Protein AF-0000000080311463 (afdb_homodimer)

Sequence (824 aa):
MAVDAPGRIIAGKYELVSPAGEGGMAVVWKALARGAGSFQRPVAIKRIQHAKHADPSFVRMFEEEARVGSELHHPNVVQILDFGMDEEGGYYLVMEWIEGLDMFQWVRSFPKGLRETPWPLVAAIGIEVCRALAAAHERVDARGQIVPVYHRDVSPSNVLLGVSGVVKLTDFGLARAMDRASMTRPNVIKGKLAYCAPELISGAKPSSQSDLFALGVVLWEALAQKRLFTGKNDLEVLLAVRKGDVPKLSELRPDVPYSLALAVHTALETHPDARFENAKSMARALAAVLRAEAEHADAEPLGASVRAARVRLGKDAPEGAPQPVLEVPTPKLGAPALTPVSEPSAQEISLTELEAVETPAVLPAESASMSVEKAPNKTVPGSPAVLSPAPRGLWQSDDRSVAEPLPLVKKKMAVDAPGRIIAGKYELVSPAGEGGMAVVWKALARGAGSFQRPVAIKRIQHAKHADPSFVRMFEEEARVGSELHHPNVVQILDFGMDEEGGYYLVMEWIEGLDMFQWVRSFPKGLRETPWPLVAAIGIEVCRALAAAHERVDARGQIVPVYHRDVSPSNVLLGVSGVVKLTDFGLARAMDRASMTRPNVIKGKLAYCAPELISGAKPSSQSDLFALGVVLWEALAQKRLFTGKNDLEVLLAVRKGDVPKLSELRPDVPYSLALAVHTALETHPDARFENAKSMARALAAVLRAEAEHADAEPLGASVRAARVRLGKDAPEGAPQPVLEVPTPKLGAPALTPVSEPSAQEISLTELEAVETPAVLPAESASMSVEKAPNKTVPGSPAVLSPAPRGLWQSDDRSVAEPLPLVKKK

Nearest PDB structures (foldseek):
  5u94-assembly1_A  TM=9.052E-01  e=4.313E-18  Mycobacterium tuberculosis H37Rv
  6b2p-assembly1_A-2  TM=9.308E-01  e=2.270E-17  Mycobacterium tuberculosis
  6i2p-assembly1_A  TM=8.386E-01  e=5.633E-19  Mycobacterium tuberculosis H37Rv
  1o6y-assembly1_A  TM=9.142E-01  e=1.646E-17  Mycobacterium tuberculosis H37Rv
  4ian-assembly1_B  TM=7.218E-01  e=1.488E-11  Homo sapiens

Structure (mmCIF, N/CA/C/O backbone):
data_AF-0000000080311463-model_v1
#
loop_
_entity.id
_entity.type
_entity.pdbx_description
1 polymer 'Serine/threonine protein kinase'
#
loop_
_atom_site.group_PDB
_atom_site.id
_atom_site.type_symbol
_atom_site.label_atom_id
_atom_site.label_alt_id
_atom_site.label_comp_id
_atom_site.label_asym_id
_atom_site.label_entity_id
_atom_site.label_seq_id
_atom_site.pdbx_PDB_ins_code
_atom_site.Cartn_x
_atom_site.Cartn_y
_atom_site.Cartn_z
_atom_site.occupancy
_atom_site.B_iso_or_equiv
_atom_site.auth_seq_id
_atom_site.auth_comp_id
_atom_site.auth_asym_id
_atom_site.auth_atom_id
_atom_site.pdbx_PDB_model_num
ATOM 1 N N . MET A 1 1 ? -29.875 -21.547 -9.336 1 44.72 1 MET A N 1
ATOM 2 C CA . MET A 1 1 ? -28.906 -20.703 -8.641 1 44.72 1 MET A CA 1
ATOM 3 C C . MET A 1 1 ? -28.438 -19.562 -9.539 1 44.72 1 MET A C 1
ATOM 5 O O . MET A 1 1 ? -28.25 -19.75 -10.742 1 44.72 1 MET A O 1
ATOM 9 N N . ALA A 1 2 ? -28.734 -18.375 -9.188 1 55.97 2 ALA A N 1
ATOM 10 C CA . ALA A 1 2 ? -28.547 -17.25 -10.102 1 55.97 2 ALA A CA 1
ATOM 11 C C . ALA A 1 2 ? -27.094 -17.172 -10.57 1 55.97 2 ALA A C 1
ATOM 13 O O . ALA A 1 2 ? -26.156 -17.312 -9.773 1 55.97 2 ALA A O 1
ATOM 14 N N . VAL A 1 3 ? -26.844 -17.297 -11.852 1 70.31 3 VAL A N 1
ATOM 15 C CA . VAL A 1 3 ? -25.547 -17.172 -12.531 1 70.31 3 VAL A CA 1
ATOM 16 C C . VAL A 1 3 ? -24.969 -15.789 -12.281 1 70.31 3 VAL A C 1
ATOM 18 O O . VAL A 1 3 ? -25.703 -14.789 -12.312 1 70.31 3 VAL A O 1
ATOM 21 N N . ASP A 1 4 ? -23.781 -15.742 -11.648 1 83.12 4 ASP A N 1
ATOM 22 C CA . ASP A 1 4 ? -23.109 -14.461 -11.445 1 83.12 4 ASP A CA 1
ATOM 23 C C . ASP A 1 4 ? -23.078 -13.656 -12.75 1 83.12 4 ASP A C 1
ATOM 25 O O . ASP A 1 4 ? -22.703 -14.188 -13.797 1 83.12 4 ASP A O 1
ATOM 29 N N . ALA A 1 5 ? -23.734 -12.531 -12.742 1 87.62 5 ALA A N 1
ATOM 30 C CA . ALA A 1 5 ? -23.812 -11.617 -13.883 1 87.62 5 ALA A CA 1
ATOM 31 C C . ALA A 1 5 ? -23.594 -10.172 -13.438 1 87.62 5 ALA A C 1
ATOM 33 O O . ALA A 1 5 ? -23.766 -9.844 -12.258 1 87.62 5 ALA A O 1
ATOM 34 N N . PRO A 1 6 ? -23.141 -9.391 -14.352 1 91.44 6 PRO A N 1
ATOM 35 C CA . PRO A 1 6 ? -23.016 -7.977 -14.008 1 91.44 6 PRO A CA 1
ATOM 36 C C . PRO A 1 6 ? -24.297 -7.387 -13.422 1 91.44 6 PRO A C 1
ATOM 38 O O . PRO A 1 6 ? -25.391 -7.699 -13.898 1 91.44 6 PRO A O 1
ATOM 41 N N . GLY A 1 7 ? -24.172 -6.602 -12.344 1 92.31 7 GLY A N 1
ATOM 42 C CA . GLY A 1 7 ? -25.312 -5.965 -11.711 1 92.31 7 GLY A CA 1
ATOM 43 C C . GLY A 1 7 ? -25.844 -6.746 -10.523 1 92.31 7 GLY A C 1
ATOM 44 O O . GLY A 1 7 ? -26.578 -6.199 -9.695 1 92.31 7 GLY A O 1
ATOM 45 N N . ARG A 1 8 ? -25.453 -7.977 -10.469 1 92.44 8 ARG A N 1
ATOM 46 C CA . ARG A 1 8 ? -25.906 -8.789 -9.336 1 92.44 8 ARG A CA 1
ATOM 47 C C . ARG A 1 8 ? -25.328 -8.266 -8.031 1 92.44 8 ARG A C 1
ATOM 49 O O . ARG A 1 8 ? -24.156 -7.906 -7.957 1 92.44 8 ARG A O 1
ATOM 56 N N . ILE A 1 9 ? -26.188 -8.227 -7.012 1 92.75 9 ILE A N 1
ATOM 57 C CA . ILE A 1 9 ? -25.766 -7.77 -5.695 1 92.75 9 ILE A CA 1
ATOM 58 C C . ILE A 1 9 ? -25.5 -8.977 -4.797 1 92.75 9 ILE A C 1
ATOM 60 O O . ILE A 1 9 ? -26.375 -9.828 -4.621 1 92.75 9 ILE A O 1
ATOM 64 N N . ILE A 1 10 ? -24.312 -9.055 -4.293 1 91.19 10 ILE A N 1
ATOM 65 C CA . ILE A 1 10 ? -23.891 -10.117 -3.387 1 91.19 10 ILE A CA 1
ATOM 66 C C . ILE A 1 10 ? -23.969 -9.625 -1.943 1 91.19 10 ILE A C 1
ATOM 68 O O . ILE A 1 10 ? -23.469 -8.547 -1.625 1 91.19 10 ILE A O 1
ATOM 72 N N . ALA A 1 11 ? -24.625 -10.375 -1.062 1 88.19 11 ALA A N 1
ATOM 73 C CA . ALA A 1 11 ? -24.719 -10.102 0.37 1 88.19 11 ALA A CA 1
ATOM 74 C C . ALA A 1 11 ? -25.266 -8.695 0.625 1 88.19 11 ALA A C 1
ATOM 76 O O . ALA A 1 11 ? -24.828 -8.023 1.566 1 88.19 11 ALA A O 1
ATOM 77 N N . GLY A 1 12 ? -26.016 -8.141 -0.274 1 88.25 12 GLY A N 1
ATOM 78 C CA . GLY A 1 12 ? -26.656 -6.852 -0.11 1 88.25 12 GLY A CA 1
ATOM 79 C C . GLY A 1 12 ? -25.688 -5.688 -0.164 1 88.25 12 GLY A C 1
ATOM 80 O O . GLY A 1 12 ? -26.062 -4.547 0.112 1 88.25 12 GLY A O 1
ATOM 81 N N . LYS A 1 13 ? -24.484 -5.918 -0.526 1 90.06 13 LYS A N 1
ATOM 82 C CA . LYS A 1 13 ? -23.484 -4.867 -0.366 1 90.06 13 LYS A CA 1
ATOM 83 C C . LYS A 1 13 ? -22.578 -4.777 -1.592 1 90.06 13 LYS A C 1
ATOM 85 O O . LYS A 1 13 ? -22.125 -3.693 -1.96 1 90.06 13 LYS A O 1
ATOM 90 N N . TYR A 1 14 ? -22.328 -5.863 -2.25 1 94.19 14 TYR A N 1
ATOM 91 C CA . TYR A 1 14 ? -21.328 -5.891 -3.318 1 94.19 14 TYR A CA 1
ATOM 92 C C . TYR A 1 14 ? -22 -6.082 -4.676 1 94.19 14 TYR A C 1
ATOM 94 O O . TYR A 1 14 ? -22.672 -7.09 -4.91 1 94.19 14 TYR A O 1
ATOM 102 N N . GLU A 1 15 ? -21.781 -5.191 -5.574 1 95.44 15 GLU A N 1
ATOM 103 C CA . GLU A 1 15 ? -22.344 -5.277 -6.922 1 95.44 15 GLU A CA 1
ATOM 104 C C . GLU A 1 15 ? -21.312 -5.781 -7.922 1 95.44 15 GLU A C 1
ATOM 106 O O . GLU A 1 15 ? -20.266 -5.145 -8.125 1 95.44 15 GLU A O 1
ATOM 111 N N . LEU A 1 16 ? -21.578 -6.934 -8.547 1 94.19 16 LEU A N 1
ATOM 112 C CA . LEU A 1 16 ? -20.672 -7.465 -9.562 1 94.19 16 LEU A CA 1
ATOM 113 C C . LEU A 1 16 ? -20.656 -6.578 -10.805 1 94.19 16 LEU A C 1
ATOM 115 O O . LEU A 1 16 ? -21.719 -6.145 -11.266 1 94.19 16 LEU A O 1
ATOM 119 N N . VAL A 1 17 ? -19.469 -6.254 -11.305 1 94.44 17 VAL A N 1
ATOM 120 C CA . VAL A 1 17 ? -19.359 -5.371 -12.461 1 94.44 17 VAL A CA 1
ATOM 121 C C . VAL A 1 17 ? -18.906 -6.176 -13.68 1 94.44 17 VAL A C 1
ATOM 123 O O . VAL A 1 17 ? -19.594 -6.219 -14.695 1 94.44 17 VAL A O 1
ATOM 126 N N . SER A 1 18 ? -17.734 -6.84 -13.602 1 92.5 18 SER A N 1
ATOM 127 C CA . SER A 1 18 ? -17.188 -7.617 -14.711 1 92.5 18 SER A CA 1
ATOM 128 C C . SER A 1 18 ? -16.25 -8.711 -14.219 1 92.5 18 SER A C 1
ATOM 130 O O . SER A 1 18 ? -15.617 -8.562 -13.172 1 92.5 18 SER A O 1
ATOM 132 N N . PRO A 1 19 ? -16.203 -9.789 -14.992 1 89.19 19 PRO A N 1
ATOM 133 C CA . PRO A 1 19 ? -15.195 -10.797 -14.648 1 89.19 19 PRO A CA 1
ATOM 134 C C . PRO A 1 19 ? -13.766 -10.297 -14.836 1 89.19 19 PRO A C 1
ATOM 136 O O . PRO A 1 19 ? -13.484 -9.562 -15.789 1 89.19 19 PRO A O 1
ATOM 139 N N . ALA A 1 20 ? -12.938 -10.523 -13.938 1 86.38 20 ALA A N 1
ATOM 140 C CA . ALA A 1 20 ? -11.562 -10.039 -13.984 1 86.38 20 ALA A CA 1
ATOM 141 C C . ALA A 1 20 ? -10.578 -11.195 -14.156 1 86.38 20 ALA A C 1
ATOM 143 O O . ALA A 1 20 ? -9.43 -10.984 -14.547 1 86.38 20 ALA A O 1
ATOM 144 N N . GLY A 1 21 ? -10.898 -12.273 -13.828 1 77.56 21 GLY A N 1
ATOM 145 C CA . GLY A 1 21 ? -10.023 -13.43 -13.969 1 77.56 21 GLY A CA 1
ATOM 146 C C . GLY A 1 21 ? -10.703 -14.734 -13.594 1 77.56 21 GLY A C 1
ATOM 147 O O . GLY A 1 21 ? -11.742 -14.734 -12.93 1 77.56 21 GLY A O 1
ATOM 148 N N . GLU A 1 22 ? -10.188 -15.711 -14.297 1 66.88 22 GLU A N 1
ATOM 149 C CA . GLU A 1 22 ? -10.68 -17.047 -13.969 1 66.88 22 GLU A CA 1
ATOM 150 C C . GLU A 1 22 ? -9.555 -17.953 -13.477 1 66.88 22 GLU A C 1
ATOM 152 O O . GLU A 1 22 ? -8.438 -17.891 -14 1 66.88 22 GLU A O 1
ATOM 157 N N . GLY A 1 23 ? -9.656 -18.156 -12.328 1 55.88 23 GLY A N 1
ATOM 158 C CA . GLY A 1 23 ? -8.781 -19.234 -11.867 1 55.88 23 GLY A CA 1
ATOM 159 C C . GLY A 1 23 ? -9.523 -20.516 -11.586 1 55.88 23 GLY A C 1
ATOM 160 O O . GLY A 1 23 ? -10.75 -20.516 -11.422 1 55.88 23 GLY A O 1
ATOM 161 N N . GLY A 1 24 ? -8.914 -21.672 -11.727 1 54.66 24 GLY A N 1
ATOM 162 C CA . GLY A 1 24 ? -9.422 -23.031 -11.555 1 54.66 24 GLY A CA 1
ATOM 163 C C . GLY A 1 24 ? -10.898 -23.062 -11.203 1 54.66 24 GLY A C 1
ATOM 164 O O . GLY A 1 24 ? -11.742 -22.672 -12.008 1 54.66 24 GLY A O 1
ATOM 165 N N . MET A 1 25 ? -11.227 -23.078 -9.898 1 60.62 25 MET A N 1
ATOM 166 C CA . MET A 1 25 ? -12.57 -23.391 -9.406 1 60.62 25 MET A CA 1
ATOM 167 C C . MET A 1 25 ? -13.297 -22.125 -8.969 1 60.62 25 MET A C 1
ATOM 169 O O . MET A 1 25 ? -14.445 -22.172 -8.523 1 60.62 25 MET A O 1
ATOM 173 N N . ALA A 1 26 ? -12.625 -20.938 -9.266 1 75.94 26 ALA A N 1
ATOM 174 C CA . ALA A 1 26 ? -13.266 -19.703 -8.812 1 75.94 26 ALA A CA 1
ATOM 175 C C . ALA A 1 26 ? -13.148 -18.594 -9.859 1 75.94 26 ALA A C 1
ATOM 177 O O . ALA A 1 26 ? -12.258 -18.641 -10.711 1 75.94 26 ALA A O 1
ATOM 178 N N . VAL A 1 27 ? -14.148 -17.859 -9.859 1 83.44 27 VAL A N 1
ATOM 179 C CA . VAL A 1 27 ? -14.133 -16.688 -10.734 1 83.44 27 VAL A CA 1
ATOM 180 C C . VAL A 1 27 ? -13.922 -15.43 -9.898 1 83.44 27 VAL A C 1
ATOM 182 O O . VAL A 1 27 ? -14.547 -15.266 -8.852 1 83.44 27 VAL A O 1
ATOM 185 N N . VAL A 1 28 ? -12.977 -14.672 -10.398 1 89.94 28 VAL A N 1
ATOM 186 C CA . VAL A 1 28 ? -12.758 -13.391 -9.742 1 89.94 28 VAL A CA 1
ATOM 187 C C . VAL A 1 28 ? -13.484 -12.289 -10.508 1 89.94 28 VAL A C 1
ATOM 189 O O . VAL A 1 28 ? -13.352 -12.18 -11.727 1 89.94 28 VAL A O 1
ATOM 192 N N . TRP A 1 29 ? -14.273 -11.5 -9.773 1 92.94 29 TRP A N 1
ATOM 193 C CA . TRP A 1 29 ? -15.039 -10.398 -10.344 1 92.94 29 TRP A CA 1
ATOM 194 C C . TRP A 1 29 ? -14.508 -9.055 -9.852 1 92.94 29 TRP A C 1
ATOM 196 O O . TRP A 1 29 ? -14.156 -8.914 -8.672 1 92.94 29 TRP A O 1
ATOM 206 N N . LYS A 1 30 ? -14.422 -8.148 -10.766 1 94.94 30 LYS A N 1
ATOM 207 C CA . LYS A 1 30 ? -14.445 -6.762 -10.305 1 94.94 30 LYS A CA 1
ATOM 208 C C . LYS A 1 30 ? -15.828 -6.371 -9.805 1 94.94 30 LYS A C 1
ATOM 210 O O . LYS A 1 30 ? -16.844 -6.668 -10.453 1 94.94 30 LYS A O 1
ATOM 215 N N . ALA A 1 31 ? -15.914 -5.789 -8.672 1 96.25 31 ALA A N 1
ATOM 216 C CA . ALA A 1 31 ? -17.188 -5.426 -8.062 1 96.25 31 ALA A CA 1
ATOM 217 C C . ALA A 1 31 ? -17.094 -4.07 -7.367 1 96.25 31 ALA A C 1
ATOM 219 O O . ALA A 1 31 ? -16.016 -3.473 -7.297 1 96.25 31 ALA A O 1
ATOM 220 N N . LEU A 1 32 ? -18.266 -3.51 -6.98 1 94.31 32 LEU A N 1
ATOM 221 C CA . LEU A 1 32 ? -18.344 -2.271 -6.215 1 94.31 32 LEU A CA 1
ATOM 222 C C . LEU A 1 32 ? -18.953 -2.521 -4.84 1 94.31 32 LEU A C 1
ATOM 224 O O . LEU A 1 32 ? -20.031 -3.107 -4.73 1 94.31 32 LEU A O 1
ATOM 228 N N . ALA A 1 33 ? -18.219 -2.199 -3.803 1 92.38 33 ALA A N 1
ATOM 229 C CA . ALA A 1 33 ? -18.781 -2.16 -2.459 1 92.38 33 ALA A CA 1
ATOM 230 C C . ALA A 1 33 ? -19.609 -0.887 -2.246 1 92.38 33 ALA A C 1
ATOM 232 O O . ALA A 1 33 ? -19.062 0.221 -2.348 1 92.38 33 ALA A O 1
ATOM 233 N N . ARG A 1 34 ? -20.812 -1.064 -1.894 1 89.62 34 ARG A N 1
ATOM 234 C CA . ARG A 1 34 ? -21.703 0.085 -1.732 1 89.62 34 ARG A CA 1
ATOM 235 C C . ARG A 1 34 ? -21.875 0.431 -0.259 1 89.62 34 ARG A C 1
ATOM 237 O O . ARG A 1 34 ? -21.969 -0.46 0.588 1 89.62 34 ARG A O 1
ATOM 244 N N . GLY A 1 35 ? -21.859 1.737 0.042 1 82.81 35 GLY A N 1
ATOM 245 C CA . GLY A 1 35 ? -22.156 2.25 1.369 1 82.81 35 GLY A CA 1
ATOM 246 C C . GLY A 1 35 ? -23.25 3.305 1.37 1 82.81 35 GLY A C 1
ATOM 247 O O . GLY A 1 35 ? -24.094 3.334 0.47 1 82.81 35 GLY A O 1
ATOM 248 N N . ALA A 1 36 ? -23.297 4.055 2.51 1 81 36 ALA A N 1
ATOM 249 C CA . ALA A 1 36 ? -24.312 5.09 2.611 1 81 36 ALA A CA 1
ATOM 250 C C . ALA A 1 36 ? -24.109 6.168 1.549 1 81 36 ALA A C 1
ATOM 252 O O . ALA A 1 36 ? -22.969 6.492 1.196 1 81 36 ALA A O 1
ATOM 253 N N . GLY A 1 37 ? -25.266 6.602 1.048 1 76.69 37 GLY A N 1
ATOM 254 C CA . GLY A 1 37 ? -25.219 7.645 0.035 1 76.69 37 GLY A CA 1
ATOM 255 C C . GLY A 1 37 ? -24.641 7.172 -1.284 1 76.69 37 GLY A C 1
ATOM 256 O O . GLY A 1 37 ? -25.062 6.156 -1.829 1 76.69 37 GLY A O 1
ATOM 257 N N . SER A 1 38 ? -23.719 7.926 -1.768 1 77.5 38 SER A N 1
ATOM 258 C CA . SER A 1 38 ? -23.125 7.598 -3.061 1 77.5 38 SER A CA 1
ATOM 259 C C . SER A 1 38 ? -21.75 6.965 -2.893 1 77.5 38 SER A C 1
ATOM 261 O O . SER A 1 38 ? -21 6.82 -3.865 1 77.5 38 SER A O 1
ATOM 263 N N . PHE A 1 39 ? -21.609 6.504 -1.717 1 83.62 39 PHE A N 1
ATOM 264 C CA . PHE A 1 39 ? -20.297 5.918 -1.475 1 83.62 39 PHE A CA 1
ATOM 265 C C . PHE A 1 39 ? -20.156 4.582 -2.195 1 83.62 39 PHE A C 1
ATOM 267 O O . PHE A 1 39 ? -21.047 3.73 -2.109 1 83.62 39 PHE A O 1
ATOM 274 N N . GLN A 1 40 ? -19.094 4.387 -2.953 1 87.62 40 GLN A N 1
ATOM 275 C CA . GLN A 1 40 ? -18.75 3.111 -3.578 1 87.62 40 GLN A CA 1
ATOM 276 C C . GLN A 1 40 ? -17.25 2.953 -3.725 1 87.62 40 GLN A C 1
ATOM 278 O O . GLN A 1 40 ? -16.531 3.941 -3.898 1 87.62 40 GLN A O 1
ATOM 283 N N . ARG A 1 41 ? -16.859 1.787 -3.631 1 89.81 41 ARG A N 1
ATOM 284 C CA . ARG A 1 41 ? -15.445 1.499 -3.82 1 89.81 41 ARG A CA 1
ATOM 285 C C . ARG A 1 41 ? -15.25 0.203 -4.602 1 89.81 41 ARG A C 1
ATOM 287 O O . ARG A 1 41 ? -15.992 -0.765 -4.402 1 89.81 41 ARG A O 1
ATOM 294 N N . PRO A 1 42 ? -14.273 0.25 -5.523 1 92.62 42 PRO A N 1
ATOM 295 C CA . PRO A 1 42 ? -14 -0.991 -6.254 1 92.62 42 PRO A CA 1
ATOM 296 C C . PRO A 1 42 ? -13.391 -2.074 -5.363 1 92.62 42 PRO A C 1
ATOM 298 O O . PRO A 1 42 ? -12.586 -1.771 -4.484 1 92.62 42 PRO A O 1
ATOM 301 N N . VAL A 1 43 ? -13.852 -3.305 -5.543 1 95.31 43 VAL A N 1
ATOM 302 C CA . VAL A 1 43 ? -13.32 -4.473 -4.852 1 95.31 43 VAL A CA 1
ATOM 303 C C . VAL A 1 43 ? -13.242 -5.656 -5.816 1 95.31 43 VAL A C 1
ATOM 305 O O . VAL A 1 43 ? -13.82 -5.617 -6.902 1 95.31 43 VAL A O 1
ATOM 308 N N . ALA A 1 44 ? -12.445 -6.629 -5.484 1 95.25 44 ALA A N 1
ATOM 309 C CA . ALA A 1 44 ? -12.414 -7.914 -6.176 1 95.25 44 ALA A CA 1
ATOM 310 C C . ALA A 1 44 ? -13.156 -8.984 -5.379 1 95.25 44 ALA A C 1
ATOM 312 O O . ALA A 1 44 ? -12.984 -9.086 -4.16 1 95.25 44 ALA A O 1
ATOM 313 N N . ILE A 1 45 ? -13.977 -9.766 -6.074 1 94.12 45 ILE A N 1
ATOM 314 C CA . ILE A 1 45 ? -14.719 -10.82 -5.387 1 94.12 45 ILE A CA 1
ATOM 315 C C . ILE A 1 45 ? -14.422 -12.164 -6.035 1 94.12 45 ILE A C 1
ATOM 317 O O . ILE A 1 45 ? -14.656 -12.352 -7.234 1 94.12 45 ILE A O 1
ATOM 321 N N . LYS A 1 46 ? -13.852 -13.023 -5.254 1 88.75 46 LYS A N 1
ATOM 322 C CA . LYS A 1 46 ? -13.68 -14.406 -5.676 1 88.75 46 LYS A CA 1
ATOM 323 C C . LYS A 1 46 ? -14.906 -15.25 -5.32 1 88.75 46 LYS A C 1
ATOM 325 O O . LYS A 1 46 ? -15.312 -15.297 -4.16 1 88.75 46 LYS A O 1
ATOM 330 N N . ARG A 1 47 ? -15.477 -15.75 -6.34 1 85.6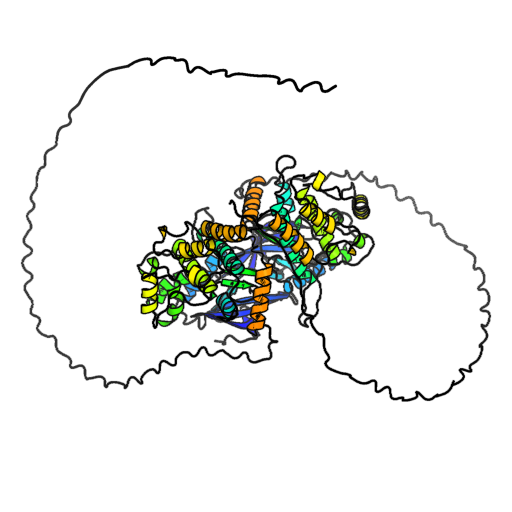9 47 ARG A N 1
ATOM 331 C CA . ARG A 1 47 ? -16.703 -16.531 -6.188 1 85.69 47 ARG A CA 1
ATOM 332 C C . ARG A 1 47 ? -16.453 -18 -6.52 1 85.69 47 ARG A C 1
ATOM 334 O O . ARG A 1 47 ? -15.766 -18.312 -7.5 1 85.69 47 ARG A O 1
ATOM 341 N N . ILE A 1 48 ? -16.859 -18.844 -5.535 1 71.44 48 ILE A N 1
ATOM 342 C CA . ILE A 1 48 ? -16.812 -20.266 -5.867 1 71.44 48 ILE A CA 1
ATOM 343 C C . ILE A 1 48 ? -18.078 -20.656 -6.613 1 71.44 48 ILE A C 1
ATOM 345 O O . ILE A 1 48 ? -19.188 -20.391 -6.141 1 71.44 48 ILE A O 1
ATOM 349 N N . GLN A 1 49 ? -17.844 -21.031 -7.828 1 61.28 49 GLN A N 1
ATOM 350 C CA . GLN A 1 49 ? -18.984 -21.469 -8.625 1 61.28 49 GLN A CA 1
ATOM 351 C C . GLN A 1 49 ? -19.562 -22.781 -8.094 1 61.28 49 GLN A C 1
ATOM 353 O O . GLN A 1 49 ? -18.812 -23.672 -7.703 1 61.28 49 GLN A O 1
ATOM 358 N N . HIS A 1 50 ? -20.875 -22.859 -7.914 1 58.25 50 HIS A N 1
ATOM 359 C CA . HIS A 1 50 ? -21.672 -24.047 -7.637 1 58.25 50 HIS A CA 1
ATOM 360 C C . HIS A 1 50 ? -21.344 -24.625 -6.266 1 58.25 50 HIS A C 1
ATOM 362 O O . HIS A 1 50 ? -20.906 -25.781 -6.16 1 58.25 50 HIS A O 1
ATOM 368 N N . ALA A 1 51 ? -21.25 -23.812 -5.168 1 51.88 51 ALA A N 1
ATOM 369 C CA . ALA A 1 51 ? -20.922 -24.172 -3.795 1 51.88 51 ALA A CA 1
ATOM 370 C C . ALA A 1 51 ? -21.609 -25.469 -3.391 1 51.88 51 ALA A C 1
ATOM 372 O O . ALA A 1 51 ? -21.047 -26.281 -2.654 1 51.88 51 ALA A O 1
ATOM 373 N N . LYS A 1 52 ? -22.859 -25.547 -3.68 1 50 52 LYS A N 1
ATOM 374 C CA . LYS A 1 52 ? -23.594 -26.719 -3.252 1 50 52 LYS A CA 1
ATOM 375 C C . LYS A 1 52 ? -22.922 -28.016 -3.713 1 50 52 LYS A C 1
ATOM 377 O O . LYS A 1 52 ? -23.078 -29.062 -3.092 1 50 52 LYS A O 1
ATOM 382 N N . HIS A 1 53 ? -22.297 -27.922 -4.719 1 50.47 53 HIS A N 1
ATOM 383 C CA . HIS A 1 53 ? -21.625 -29.125 -5.188 1 50.47 53 HIS A CA 1
ATOM 384 C C . HIS A 1 53 ? -20.109 -28.969 -5.117 1 50.47 53 HIS A C 1
ATOM 386 O O . HIS A 1 53 ? -19.375 -29.734 -5.734 1 50.47 53 HIS A O 1
ATOM 392 N N . ALA A 1 54 ? -19.844 -27.891 -4.402 1 55.81 54 ALA A N 1
ATOM 393 C CA . ALA A 1 54 ? -18.406 -27.656 -4.391 1 55.81 54 ALA A CA 1
ATOM 394 C C . ALA A 1 54 ? -17.688 -28.641 -3.469 1 55.81 54 ALA A C 1
ATOM 396 O O . ALA A 1 54 ? -18.25 -29.062 -2.451 1 55.81 54 ALA A O 1
ATOM 397 N N . ASP A 1 55 ? -16.781 -29.297 -3.982 1 62.94 55 ASP A N 1
ATOM 398 C CA . ASP A 1 55 ? -15.852 -30.141 -3.244 1 62.94 55 ASP A CA 1
ATOM 399 C C . ASP A 1 55 ? -15.422 -29.469 -1.938 1 62.94 55 ASP A C 1
ATOM 401 O O . ASP A 1 55 ? -15.047 -28.297 -1.927 1 62.94 55 ASP A O 1
ATOM 405 N N . PRO A 1 56 ? -15.898 -30 -0.756 1 70.31 56 PRO A N 1
ATOM 406 C CA . PRO A 1 56 ? -15.492 -29.516 0.562 1 70.31 56 PRO A CA 1
ATOM 407 C C . PRO A 1 56 ? -14.055 -29 0.584 1 70.31 56 PRO A C 1
ATOM 409 O O . PRO A 1 56 ? -13.711 -28.125 1.388 1 70.31 56 PRO A O 1
ATOM 412 N N . SER A 1 57 ? -13.352 -29.531 -0.355 1 69.69 57 SER A N 1
ATOM 413 C CA . SER A 1 57 ? -11.945 -29.125 -0.39 1 69.69 57 SER A CA 1
ATOM 414 C C . SER A 1 57 ? -11.805 -27.672 -0.825 1 69.69 57 SER A C 1
ATOM 416 O O . SER A 1 57 ? -10.938 -26.953 -0.318 1 69.69 57 SER A O 1
ATOM 418 N N . PHE A 1 58 ? -12.727 -27.266 -1.613 1 68.94 58 PHE A N 1
ATOM 419 C CA . PHE A 1 58 ? -12.648 -25.906 -2.111 1 68.94 58 PHE A CA 1
ATOM 420 C C . PHE A 1 58 ? -13.062 -24.906 -1.036 1 68.94 58 PHE A C 1
ATOM 422 O O . PHE A 1 58 ? -12.453 -23.844 -0.892 1 68.94 58 PHE A O 1
ATOM 429 N N . VAL A 1 59 ? -14.008 -25.297 -0.302 1 72.62 59 VAL A N 1
ATOM 430 C CA . VAL A 1 59 ? -14.477 -24.438 0.786 1 72.62 59 VAL A CA 1
ATOM 431 C C . VAL A 1 59 ? -13.375 -24.266 1.823 1 72.62 59 VAL A C 1
ATOM 433 O O . VAL A 1 59 ? -13.148 -23.156 2.324 1 72.62 59 VAL A O 1
ATOM 436 N N . ARG A 1 60 ? -12.75 -25.297 2.018 1 75.38 60 ARG A N 1
ATOM 437 C CA . ARG A 1 60 ? -11.664 -25.25 2.984 1 75.38 60 ARG A CA 1
ATOM 438 C C . ARG A 1 60 ? -10.539 -24.328 2.504 1 75.38 60 ARG A C 1
ATOM 440 O O . ARG A 1 60 ? -9.93 -23.625 3.301 1 75.38 60 ARG A O 1
ATOM 447 N N . MET A 1 61 ? -10.375 -24.391 1.228 1 74.12 61 MET A N 1
ATOM 448 C CA . MET A 1 61 ? -9.352 -23.531 0.645 1 74.12 61 MET A CA 1
ATOM 449 C C . MET A 1 61 ? -9.695 -22.062 0.836 1 74.12 61 MET A C 1
ATOM 451 O O . MET A 1 61 ? -8.828 -21.266 1.178 1 74.12 61 MET A O 1
ATOM 455 N N . PHE A 1 62 ? -10.945 -21.766 0.669 1 75.75 62 PHE A N 1
ATOM 456 C CA . PHE A 1 62 ? -11.391 -20.391 0.819 1 75.75 62 PHE A CA 1
ATOM 457 C C . PHE A 1 62 ? -11.305 -19.953 2.273 1 75.75 62 PHE A C 1
ATOM 459 O O . PHE A 1 62 ? -10.922 -18.812 2.559 1 75.75 62 PHE A O 1
ATOM 466 N N . GLU A 1 63 ? -11.633 -20.844 3.047 1 78.5 63 GLU A N 1
ATOM 467 C CA . GLU A 1 63 ? -11.562 -20.531 4.473 1 78.5 63 GLU A CA 1
ATOM 468 C C . GLU A 1 63 ? -10.125 -20.312 4.922 1 78.5 63 GLU A C 1
ATOM 470 O O . GLU A 1 63 ? -9.852 -19.438 5.75 1 78.5 63 GLU A O 1
ATOM 475 N N . GLU A 1 64 ? -9.305 -21.094 4.34 1 77.25 64 GLU A N 1
ATOM 476 C CA . GLU A 1 64 ? -7.891 -20.938 4.672 1 77.25 64 GLU A CA 1
ATOM 477 C C . GLU A 1 64 ? -7.34 -19.609 4.152 1 77.25 64 GLU A C 1
ATOM 479 O O . GLU A 1 64 ? -6.574 -18.938 4.844 1 77.25 64 GLU A O 1
ATOM 484 N N . GLU A 1 65 ? -7.707 -19.328 2.928 1 80.06 65 GLU A N 1
ATOM 485 C CA . GLU A 1 65 ? -7.316 -18.031 2.371 1 80.06 65 GLU A CA 1
ATOM 486 C C . GLU A 1 65 ? -7.812 -16.875 3.242 1 80.06 65 GLU A C 1
ATOM 488 O O . GLU A 1 65 ? -7.062 -15.945 3.527 1 80.06 65 GLU A O 1
ATOM 493 N N . ALA A 1 66 ? -9.008 -16.984 3.635 1 82.38 66 ALA A N 1
ATOM 494 C CA . ALA A 1 66 ? -9.602 -15.961 4.488 1 82.38 66 ALA A CA 1
ATOM 495 C C . ALA A 1 66 ? -8.875 -15.891 5.832 1 82.38 66 ALA A C 1
ATOM 497 O O . ALA A 1 66 ? -8.641 -14.797 6.355 1 82.38 66 ALA A O 1
ATOM 498 N N . ARG A 1 67 ? -8.57 -17.016 6.312 1 81.19 67 ARG A N 1
ATOM 499 C CA . ARG A 1 67 ? -7.879 -17.062 7.594 1 81.19 67 ARG A CA 1
ATOM 500 C C . ARG A 1 67 ? -6.508 -16.406 7.504 1 81.19 67 ARG A C 1
ATOM 502 O O . ARG A 1 67 ? -6.172 -15.547 8.328 1 81.19 67 ARG A O 1
ATOM 509 N N . VAL A 1 68 ? -5.77 -16.812 6.504 1 80.38 68 VAL A N 1
ATOM 510 C CA . VAL A 1 68 ? -4.445 -16.234 6.301 1 80.38 68 VAL A CA 1
ATOM 511 C C . VAL A 1 68 ? -4.566 -14.727 6.074 1 80.38 68 VAL A C 1
ATOM 513 O O . VAL A 1 68 ? -3.785 -13.945 6.621 1 80.38 68 VAL A O 1
ATOM 516 N N . GLY A 1 69 ? -5.535 -14.398 5.289 1 81.19 69 GLY A N 1
ATOM 517 C CA . GLY A 1 69 ? -5.77 -12.992 4.996 1 81.19 69 GLY A CA 1
ATOM 518 C C . GLY A 1 69 ? -6.113 -12.18 6.227 1 81.19 69 GLY A C 1
ATOM 519 O O . GLY A 1 69 ? -5.855 -10.977 6.273 1 81.19 69 GLY A O 1
ATOM 520 N N . SER A 1 70 ? -6.711 -12.836 7.168 1 79.88 70 SER A N 1
ATOM 521 C CA . SER A 1 70 ? -7.094 -12.156 8.406 1 79.88 70 SER A CA 1
ATOM 522 C C . SER A 1 70 ? -5.883 -11.898 9.289 1 79.88 70 SER A C 1
ATOM 524 O O . SER A 1 70 ? -5.926 -11.039 10.172 1 79.88 70 SER A O 1
ATOM 526 N N . GLU A 1 71 ? -4.863 -12.602 8.977 1 82.69 71 GLU A N 1
ATOM 527 C CA . GLU A 1 71 ? -3.723 -12.531 9.883 1 82.69 71 GLU A CA 1
ATOM 528 C C . GLU A 1 71 ? -2.533 -11.844 9.219 1 82.69 71 GLU A C 1
ATOM 530 O O . GLU A 1 71 ? -1.585 -11.438 9.891 1 82.69 71 GLU A O 1
ATOM 535 N N . LEU A 1 72 ? -2.547 -11.789 7.984 1 87.5 72 LEU A N 1
ATOM 536 C CA . LEU A 1 72 ? -1.42 -11.234 7.246 1 87.5 72 LEU A CA 1
ATOM 537 C C . LEU A 1 72 ? -1.787 -9.891 6.621 1 87.5 72 LEU A C 1
ATOM 539 O O . LEU A 1 72 ? -2.428 -9.844 5.566 1 87.5 72 LEU A O 1
ATOM 543 N N . HIS A 1 73 ? -1.398 -8.883 7.309 1 87.38 73 HIS A N 1
ATOM 544 C CA . HIS A 1 73 ? -1.634 -7.531 6.816 1 87.38 73 HIS A CA 1
ATOM 545 C C . HIS A 1 73 ? -0.325 -6.852 6.422 1 87.38 73 HIS A C 1
ATOM 547 O O . HIS A 1 73 ? 0.444 -6.43 7.289 1 87.38 73 HIS A O 1
ATOM 553 N N . HIS A 1 74 ? -0.08 -6.805 5.238 1 91.75 74 HIS A N 1
ATOM 554 C CA . HIS A 1 74 ? 1.136 -6.215 4.688 1 91.75 74 HIS A CA 1
ATOM 555 C C . HIS A 1 74 ? 0.848 -5.469 3.389 1 91.75 74 HIS A C 1
ATOM 557 O O . HIS A 1 74 ? 0.015 -5.906 2.59 1 91.75 74 HIS A O 1
ATOM 563 N N . PRO A 1 75 ? 1.579 -4.371 3.154 1 91.62 75 PRO A N 1
ATOM 564 C CA . PRO A 1 75 ? 1.303 -3.545 1.978 1 91.62 75 PRO A CA 1
ATOM 565 C C . PRO A 1 75 ? 1.536 -4.289 0.666 1 91.62 75 PRO A C 1
ATOM 567 O O . PRO A 1 75 ? 1.019 -3.887 -0.379 1 91.62 75 PRO A O 1
ATOM 570 N N . ASN A 1 76 ? 2.338 -5.297 0.658 1 95.31 76 ASN A N 1
ATOM 571 C CA . ASN A 1 76 ? 2.643 -6.039 -0.561 1 95.31 76 ASN A CA 1
ATOM 572 C C . ASN A 1 76 ? 1.813 -7.316 -0.662 1 95.31 76 ASN A C 1
ATOM 574 O O . ASN A 1 76 ? 2.094 -8.18 -1.495 1 95.31 76 ASN A O 1
ATOM 578 N N . VAL A 1 77 ? 0.847 -7.453 0.176 1 94.62 77 VAL A N 1
ATOM 579 C CA . VAL A 1 77 ? -0.087 -8.57 0.144 1 94.62 77 VAL A CA 1
ATOM 580 C C . VAL A 1 77 ? -1.502 -8.062 -0.112 1 94.62 77 VAL A C 1
ATOM 582 O O . VAL A 1 77 ? -1.948 -7.105 0.528 1 94.62 77 VAL A O 1
ATOM 585 N N . VAL A 1 78 ? -2.143 -8.664 -1.05 1 94.75 78 VAL A N 1
ATOM 586 C CA . VAL A 1 78 ? -3.521 -8.266 -1.319 1 94.75 78 VAL A CA 1
ATOM 587 C C . VAL A 1 78 ? -4.375 -8.484 -0.07 1 94.75 78 VAL A C 1
ATOM 589 O O . VAL A 1 78 ? -4.375 -9.57 0.508 1 94.75 78 VAL A O 1
ATOM 592 N N . GLN A 1 79 ? -5.109 -7.512 0.301 1 92.44 79 GLN A N 1
ATOM 593 C CA . GLN A 1 79 ? -5.871 -7.559 1.545 1 92.44 79 GLN A CA 1
ATOM 594 C C . GLN A 1 79 ? -7.23 -8.227 1.334 1 92.44 79 GLN A C 1
ATOM 596 O O . GLN A 1 79 ? -7.941 -7.906 0.379 1 92.44 79 GLN A O 1
ATOM 601 N N . ILE A 1 80 ? -7.504 -9.125 2.203 1 91.56 80 ILE A N 1
ATOM 602 C CA . ILE A 1 80 ? -8.859 -9.656 2.279 1 91.56 80 ILE A CA 1
ATOM 603 C C . ILE A 1 80 ? -9.742 -8.719 3.1 1 91.56 80 ILE A C 1
ATOM 605 O O . ILE A 1 80 ? -9.383 -8.336 4.215 1 91.56 80 ILE A O 1
ATOM 609 N N . LEU A 1 81 ? -10.844 -8.336 2.52 1 91.69 81 LEU A N 1
ATOM 610 C CA . LEU A 1 81 ? -11.672 -7.305 3.141 1 91.69 81 LEU A CA 1
ATOM 611 C C . LEU A 1 81 ? -12.891 -7.922 3.816 1 91.69 81 LEU A C 1
ATOM 613 O O . LEU A 1 81 ? -13.414 -7.367 4.785 1 91.69 81 LEU A O 1
ATOM 617 N N . ASP A 1 82 ? -13.367 -9.023 3.252 1 89.69 82 ASP A N 1
ATOM 618 C CA . ASP A 1 82 ? -14.578 -9.672 3.754 1 89.69 82 ASP A CA 1
ATOM 619 C C . ASP A 1 82 ? -14.648 -11.125 3.291 1 89.69 82 ASP A C 1
ATOM 621 O O . ASP A 1 82 ? -14.023 -11.5 2.301 1 89.69 82 ASP A O 1
ATOM 625 N N . PHE A 1 83 ? -15.273 -11.969 4.051 1 88.94 83 PHE A N 1
ATOM 626 C CA . PHE A 1 83 ? -15.508 -13.375 3.75 1 88.94 83 PHE A CA 1
ATOM 627 C C . PHE A 1 83 ? -16.875 -13.82 4.277 1 88.94 83 PHE A C 1
ATOM 629 O O . PHE A 1 83 ? -17.219 -13.547 5.43 1 88.94 83 PHE A O 1
ATOM 636 N N . GLY A 1 84 ? -17.641 -14.422 3.371 1 86.88 84 GLY A N 1
ATOM 637 C CA . GLY A 1 84 ? -18.938 -14.875 3.826 1 86.88 84 GLY A CA 1
ATOM 638 C C . GLY A 1 84 ? -19.656 -15.734 2.809 1 86.88 84 GLY A C 1
ATOM 639 O O . GLY A 1 84 ? -19.047 -16.266 1.882 1 86.88 84 GLY A O 1
ATOM 640 N N . MET A 1 85 ? -20.906 -16.047 3.18 1 83.94 85 MET A N 1
ATOM 641 C CA . MET A 1 85 ? -21.828 -16.781 2.303 1 83.94 85 MET A CA 1
ATOM 642 C C . MET A 1 85 ? -22.984 -15.891 1.864 1 83.94 85 MET A C 1
ATOM 644 O O . MET A 1 85 ? -23.531 -15.141 2.67 1 83.94 85 MET A O 1
ATOM 648 N N . ASP A 1 86 ? -23.25 -15.961 0.59 1 83.19 86 ASP A N 1
ATOM 649 C CA . ASP A 1 86 ? -24.359 -15.141 0.122 1 83.19 86 ASP A CA 1
ATOM 650 C C . ASP A 1 86 ? -25.688 -15.805 0.425 1 83.19 86 ASP A C 1
ATOM 652 O O . ASP A 1 86 ? -25.734 -16.844 1.084 1 83.19 86 ASP A O 1
ATOM 656 N N . GLU A 1 87 ? -26.75 -15.141 0.027 1 81.25 87 GLU A N 1
ATOM 657 C CA . GLU A 1 87 ? -28.109 -15.586 0.337 1 81.25 87 GLU A CA 1
ATOM 658 C C . GLU A 1 87 ? -28.406 -16.953 -0.285 1 81.25 87 GLU A C 1
ATOM 660 O O . GLU A 1 87 ? -29.219 -17.703 0.234 1 81.25 87 GLU A O 1
ATOM 665 N N . GLU A 1 88 ? -27.719 -17.328 -1.293 1 80.81 88 GLU A N 1
ATOM 666 C CA . GLU A 1 88 ? -27.953 -18.578 -1.998 1 80.81 88 GLU A CA 1
ATOM 667 C C . GLU A 1 88 ? -26.984 -19.656 -1.521 1 80.81 88 GLU A C 1
ATOM 669 O O . GLU A 1 88 ? -27 -20.781 -2.037 1 80.81 88 GLU A O 1
ATOM 674 N N . GLY A 1 89 ? -26.141 -19.312 -0.572 1 78.5 89 GLY A N 1
ATOM 675 C CA . GLY A 1 89 ? -25.234 -20.297 0.015 1 78.5 89 GLY A CA 1
ATOM 676 C C . GLY A 1 89 ? -23.891 -20.344 -0.667 1 78.5 89 GLY A C 1
ATOM 677 O O . GLY A 1 89 ? -23.078 -21.234 -0.399 1 78.5 89 GLY A O 1
ATOM 678 N N . GLY A 1 90 ? -23.688 -19.5 -1.589 1 81.56 90 GLY A N 1
ATOM 679 C CA . GLY A 1 90 ? -22.391 -19.438 -2.24 1 81.56 90 GLY A CA 1
ATOM 680 C C . GLY A 1 90 ? -21.375 -18.609 -1.475 1 81.56 90 GLY A C 1
ATOM 681 O O . GLY A 1 90 ? -21.703 -17.516 -0.979 1 81.56 90 GLY A O 1
ATOM 682 N N . TYR A 1 91 ? -20.156 -19.156 -1.389 1 83.12 91 TYR A N 1
ATOM 683 C CA . TYR A 1 91 ? -19.094 -18.438 -0.681 1 83.12 91 TYR A CA 1
ATOM 684 C C . TYR A 1 91 ? -18.531 -17.312 -1.537 1 83.12 91 TYR A C 1
ATOM 686 O O . TYR A 1 91 ? -18.484 -17.422 -2.766 1 83.12 91 TYR A O 1
ATOM 694 N N . TYR A 1 92 ? -18.172 -16.25 -0.852 1 88.69 92 TYR A N 1
ATOM 695 C CA . TYR A 1 92 ? -17.484 -15.156 -1.519 1 88.69 92 TYR A CA 1
ATOM 696 C C . TYR A 1 92 ? -16.328 -14.648 -0.665 1 88.69 92 TYR A C 1
ATOM 698 O O . TYR A 1 92 ? -16.406 -14.672 0.566 1 88.69 92 TYR A O 1
ATOM 706 N N . LEU A 1 93 ? -15.328 -14.359 -1.326 1 90.25 93 LEU A N 1
ATOM 707 C CA . LEU A 1 93 ? -14.156 -13.719 -0.733 1 90.25 93 LEU A CA 1
ATOM 708 C C . LEU A 1 93 ? -13.93 -12.344 -1.346 1 90.25 93 LEU A C 1
ATOM 710 O O . LEU A 1 93 ? -13.68 -12.227 -2.547 1 90.25 93 LEU A O 1
ATOM 714 N N . VAL A 1 94 ? -14.031 -11.289 -0.479 1 93.25 94 VAL A N 1
ATOM 715 C CA . VAL A 1 94 ? -13.859 -9.922 -0.956 1 93.25 94 VAL A CA 1
ATOM 716 C C . VAL A 1 94 ? -12.43 -9.461 -0.696 1 93.25 94 VAL A C 1
ATOM 718 O O . VAL A 1 94 ? -11.93 -9.562 0.429 1 93.25 94 VAL A O 1
ATOM 721 N N . MET A 1 95 ? -11.773 -8.961 -1.76 1 94.06 95 MET A N 1
ATOM 722 C CA . MET A 1 95 ? -10.398 -8.484 -1.681 1 94.06 95 MET A CA 1
ATOM 723 C C . MET A 1 95 ? -10.281 -7.074 -2.236 1 94.06 95 MET A C 1
ATOM 725 O O . MET A 1 95 ? -11.18 -6.598 -2.936 1 94.06 95 MET A O 1
ATOM 729 N N . GLU A 1 96 ? -9.242 -6.441 -1.831 1 93.5 96 GLU A N 1
ATOM 730 C CA . GLU A 1 96 ? -8.984 -5.129 -2.424 1 93.5 96 GLU A CA 1
ATOM 731 C C . GLU A 1 96 ? -8.773 -5.238 -3.932 1 93.5 96 GLU A C 1
ATOM 733 O O . GLU A 1 96 ? -8.18 -6.211 -4.41 1 93.5 96 GLU A O 1
ATOM 738 N N . TRP A 1 97 ? -9.266 -4.293 -4.648 1 94.06 97 TRP A N 1
ATOM 739 C CA . TRP A 1 97 ? -9.07 -4.234 -6.094 1 94.06 97 TRP A CA 1
ATOM 740 C C . TRP A 1 97 ? -7.773 -3.504 -6.438 1 94.06 97 TRP A C 1
ATOM 742 O O . TRP A 1 97 ? -7.535 -2.391 -5.965 1 94.06 97 TRP A O 1
ATOM 752 N N . ILE A 1 98 ? -6.926 -4.121 -7.191 1 93.5 98 ILE A N 1
ATOM 753 C CA . ILE A 1 98 ? -5.703 -3.498 -7.68 1 93.5 98 ILE A CA 1
ATOM 754 C C . ILE A 1 98 ? -5.875 -3.1 -9.141 1 93.5 98 ILE A C 1
ATOM 756 O O . ILE A 1 98 ? -5.941 -3.961 -10.023 1 93.5 98 ILE A O 1
ATOM 760 N N . GLU A 1 99 ? -5.98 -1.781 -9.344 1 91.81 99 GLU A N 1
ATOM 761 C CA . GLU A 1 99 ? -6.039 -1.304 -10.719 1 91.81 99 GLU A CA 1
ATOM 762 C C . GLU A 1 99 ? -4.684 -1.441 -11.406 1 91.81 99 GLU A C 1
ATOM 764 O O . GLU A 1 99 ? -3.723 -0.761 -11.039 1 91.81 99 GLU A O 1
ATOM 769 N N . GLY A 1 100 ? -4.57 -2.34 -12.312 1 94.25 100 GLY A N 1
ATOM 770 C CA . GLY A 1 100 ? -3.303 -2.59 -12.984 1 94.25 100 GLY A CA 1
ATOM 771 C C . GLY A 1 100 ? -3.301 -3.873 -13.789 1 94.25 100 GLY A C 1
ATOM 772 O O . GLY A 1 100 ? -4.254 -4.156 -14.516 1 94.25 100 GLY A O 1
ATOM 773 N N . LEU A 1 101 ? -2.109 -4.551 -13.742 1 94.31 101 LEU A N 1
ATOM 774 C CA . LEU A 1 101 ? -1.868 -5.797 -14.461 1 94.31 101 LEU A CA 1
ATOM 775 C C . LEU A 1 101 ? -1.178 -6.816 -13.562 1 94.31 101 LEU A C 1
ATOM 777 O O . LEU A 1 101 ? -0.562 -6.453 -12.562 1 94.31 101 LEU A O 1
ATOM 781 N N . ASP A 1 102 ? -1.418 -8.078 -13.906 1 93.81 102 ASP A N 1
ATOM 782 C CA . ASP A 1 102 ? -0.507 -9.039 -13.289 1 93.81 102 ASP A CA 1
ATOM 783 C C . ASP A 1 102 ? 0.831 -9.07 -14.023 1 93.81 102 ASP A C 1
ATOM 785 O O . ASP A 1 102 ? 0.966 -8.5 -15.109 1 93.81 102 ASP A O 1
ATOM 789 N N . MET A 1 103 ? 1.812 -9.594 -13.398 1 96.19 103 MET A N 1
ATOM 790 C CA . MET A 1 103 ? 3.168 -9.57 -13.945 1 96.19 103 MET A CA 1
ATOM 791 C C . MET A 1 103 ? 3.24 -10.336 -15.258 1 96.19 103 MET A C 1
ATOM 793 O O . MET A 1 103 ? 4.055 -10.016 -16.125 1 96.19 103 MET A O 1
ATOM 797 N N . PHE A 1 104 ? 2.414 -11.391 -15.477 1 93.69 104 PHE A N 1
ATOM 798 C CA . PHE A 1 104 ? 2.369 -12.125 -16.734 1 93.69 104 PHE A CA 1
ATOM 799 C C . PHE A 1 104 ? 2 -11.203 -17.891 1 93.69 104 PHE A C 1
ATOM 801 O O . PHE A 1 104 ? 2.701 -11.156 -18.906 1 93.69 104 PHE A O 1
ATOM 808 N N . GLN A 1 105 ? 0.948 -10.445 -17.688 1 92.69 105 GLN A N 1
ATOM 809 C CA . GLN A 1 105 ? 0.491 -9.492 -18.688 1 92.69 105 GLN A CA 1
ATOM 810 C C . GLN A 1 105 ? 1.532 -8.398 -18.922 1 92.69 105 GLN A C 1
ATOM 812 O O . GLN A 1 105 ? 1.753 -7.98 -20.062 1 92.69 105 GLN A O 1
ATOM 817 N N . TRP A 1 106 ? 2.088 -7.926 -17.891 1 95.69 106 TRP A N 1
ATOM 818 C CA . TRP A 1 106 ? 3.08 -6.859 -18 1 95.69 106 TRP A CA 1
ATOM 819 C C . TRP A 1 106 ? 4.273 -7.301 -18.828 1 95.69 106 TRP A C 1
ATOM 821 O O . TRP A 1 106 ? 4.703 -6.586 -19.734 1 95.69 106 TRP A O 1
ATOM 831 N N . VAL A 1 107 ? 4.812 -8.516 -18.547 1 94.94 107 VAL A N 1
ATOM 832 C CA . VAL A 1 107 ? 5.953 -9.031 -19.297 1 94.94 107 VAL A CA 1
ATOM 833 C C . VAL A 1 107 ? 5.566 -9.219 -20.766 1 94.94 107 VAL A C 1
ATOM 835 O O . VAL A 1 107 ? 6.344 -8.898 -21.656 1 94.94 107 VAL A O 1
ATOM 838 N N . ARG A 1 108 ? 4.367 -9.664 -20.984 1 91.31 108 ARG A N 1
ATOM 839 C CA . ARG A 1 108 ? 3.896 -9.938 -22.344 1 91.31 108 ARG A CA 1
ATOM 840 C C . ARG A 1 108 ? 3.738 -8.641 -23.125 1 91.31 108 ARG A C 1
ATOM 842 O O . ARG A 1 108 ? 3.732 -8.656 -24.359 1 91.31 108 ARG A O 1
ATOM 849 N N . SER A 1 109 ? 3.553 -7.598 -22.438 1 91.81 109 SER A N 1
ATOM 850 C CA . SER A 1 109 ? 3.395 -6.309 -23.094 1 91.81 109 SER A CA 1
ATOM 851 C C . SER A 1 109 ? 4.699 -5.855 -23.75 1 91.81 109 SER A C 1
ATOM 853 O O . SER A 1 109 ? 4.703 -4.938 -24.578 1 91.81 109 SER A O 1
ATOM 855 N N . PHE A 1 110 ? 5.766 -6.473 -23.344 1 90.31 110 PHE A N 1
ATOM 856 C CA . PHE A 1 110 ? 7.055 -6.223 -23.984 1 90.31 110 PHE A CA 1
ATOM 857 C C . PHE A 1 110 ? 7.328 -7.242 -25.078 1 90.31 110 PHE A C 1
ATOM 859 O O . PHE A 1 110 ? 7.863 -8.32 -24.812 1 90.31 110 PHE A O 1
ATOM 866 N N . PRO A 1 111 ? 6.969 -6.941 -26.219 1 78.19 111 PRO A N 1
ATOM 867 C CA . PRO A 1 111 ? 7.168 -7.973 -27.234 1 78.19 111 PRO A CA 1
ATOM 868 C C . PRO A 1 111 ? 8.633 -8.344 -27.422 1 78.19 111 PRO A C 1
ATOM 870 O O . PRO A 1 111 ? 9.5 -7.461 -27.484 1 78.19 111 PRO A O 1
ATOM 873 N N . LYS A 1 112 ? 8.773 -9.586 -27.469 1 70.94 112 LYS A N 1
ATOM 874 C CA . LYS A 1 112 ? 10.117 -10.156 -27.594 1 70.94 112 LYS A CA 1
ATOM 875 C C . LYS A 1 112 ? 10.844 -9.602 -28.812 1 70.94 112 LYS A C 1
ATOM 877 O O . LYS A 1 112 ? 10.266 -9.477 -29.891 1 70.94 112 LYS A O 1
ATOM 882 N N . GLY A 1 113 ? 12.07 -9.375 -28.547 1 69.44 113 GLY A N 1
ATOM 883 C CA . GLY A 1 113 ? 12.906 -8.906 -29.641 1 69.44 113 GLY A CA 1
ATOM 884 C C . GLY A 1 113 ? 12.734 -7.426 -29.938 1 69.44 113 GLY A C 1
ATOM 885 O O . GLY A 1 113 ? 13.594 -6.809 -30.562 1 69.44 113 GLY A O 1
ATOM 886 N N . LEU A 1 114 ? 11.672 -6.863 -29.469 1 68.69 114 LEU A N 1
ATOM 887 C CA . LEU A 1 114 ? 11.438 -5.453 -29.766 1 68.69 114 LEU A CA 1
ATOM 888 C C . LEU A 1 114 ? 11.75 -4.586 -28.547 1 68.69 114 LEU A C 1
ATOM 890 O O . LEU A 1 114 ? 12.406 -3.551 -28.672 1 68.69 114 LEU A O 1
ATOM 894 N N . ARG A 1 115 ? 11.219 -5.094 -27.484 1 77.94 115 ARG A N 1
ATOM 895 C CA . ARG A 1 115 ? 11.438 -4.328 -26.25 1 77.94 115 ARG A CA 1
ATOM 896 C C . ARG A 1 115 ? 11.758 -5.25 -25.078 1 77.94 115 ARG A C 1
ATOM 898 O O . ARG A 1 115 ? 11.039 -6.227 -24.844 1 77.94 115 ARG A O 1
ATOM 905 N N . GLU A 1 116 ? 12.766 -4.949 -24.438 1 90.06 116 GLU A N 1
ATOM 906 C CA . GLU A 1 116 ? 13.172 -5.723 -23.266 1 90.06 116 GLU A CA 1
ATOM 907 C C . GLU A 1 116 ? 12.57 -5.145 -21.984 1 90.06 116 GLU A C 1
ATOM 909 O O . GLU A 1 116 ? 12.406 -3.93 -21.875 1 90.06 116 GLU A O 1
ATOM 914 N N . THR A 1 117 ? 12.188 -6.086 -21.125 1 93.69 117 THR A N 1
ATOM 915 C CA . THR A 1 117 ? 11.766 -5.625 -19.812 1 93.69 117 THR A CA 1
ATOM 916 C C . THR A 1 117 ? 12.898 -4.879 -19.109 1 93.69 117 THR A C 1
ATOM 918 O O . THR A 1 117 ? 14.047 -5.336 -19.109 1 93.69 117 THR A O 1
ATOM 921 N N . PRO A 1 118 ? 12.648 -3.707 -18.594 1 93.19 118 PRO A N 1
ATOM 922 C CA . PRO A 1 118 ? 13.695 -3.004 -17.844 1 93.19 118 PRO A CA 1
ATOM 923 C C . PRO A 1 118 ? 14.125 -3.748 -16.578 1 93.19 118 PRO A C 1
ATOM 925 O O . PRO A 1 118 ? 13.32 -3.941 -15.672 1 93.19 118 PRO A O 1
ATOM 928 N N . TRP A 1 119 ? 15.391 -4.113 -16.516 1 95 119 TRP A N 1
ATOM 929 C CA . TRP A 1 119 ? 15.844 -4.98 -15.43 1 95 119 TRP A CA 1
ATOM 930 C C . TRP A 1 119 ? 15.703 -4.285 -14.078 1 95 119 TRP A C 1
ATOM 932 O O . TRP A 1 119 ? 15.438 -4.93 -13.062 1 95 119 TRP A O 1
ATOM 942 N N . PRO A 1 120 ? 15.875 -2.943 -14.016 1 93.38 120 PRO A N 1
ATOM 943 C CA . PRO A 1 120 ? 15.695 -2.311 -12.703 1 93.38 120 PRO A CA 1
ATOM 944 C C . PRO A 1 120 ? 14.281 -2.498 -12.148 1 93.38 120 PRO A C 1
ATOM 946 O O . PRO A 1 120 ? 14.109 -2.662 -10.938 1 93.38 120 PRO A O 1
ATOM 949 N N . LEU A 1 121 ? 13.297 -2.465 -13.062 1 94 121 LEU A N 1
ATOM 950 C CA . LEU A 1 121 ? 11.922 -2.656 -12.617 1 94 121 LEU A CA 1
ATOM 951 C C . LEU A 1 121 ? 11.688 -4.094 -12.172 1 94 121 LEU A C 1
ATOM 953 O O . LEU A 1 121 ? 10.984 -4.336 -11.188 1 94 121 LEU A O 1
ATOM 957 N N . VAL A 1 122 ? 12.289 -5.02 -12.867 1 96.56 122 VAL A N 1
ATOM 958 C CA . VAL A 1 122 ? 12.164 -6.422 -12.492 1 96.56 122 VAL A CA 1
ATOM 959 C C . VAL A 1 122 ? 12.773 -6.645 -11.109 1 96.56 122 VAL A C 1
ATOM 961 O O . VAL A 1 122 ? 12.18 -7.328 -10.266 1 96.56 122 VAL A O 1
ATOM 964 N N . ALA A 1 123 ? 13.945 -6.047 -10.883 1 95.5 123 ALA A N 1
ATOM 965 C CA . ALA A 1 123 ? 14.586 -6.141 -9.578 1 95.5 123 ALA A CA 1
ATOM 966 C C . ALA A 1 123 ? 13.711 -5.52 -8.492 1 95.5 123 ALA A C 1
ATOM 968 O O . ALA A 1 123 ? 13.555 -6.09 -7.41 1 95.5 123 ALA A O 1
ATOM 969 N N . ALA A 1 124 ? 13.141 -4.398 -8.812 1 93.38 124 ALA A N 1
ATOM 970 C CA . ALA A 1 124 ? 12.281 -3.705 -7.855 1 93.38 124 ALA A CA 1
ATOM 971 C C . ALA A 1 124 ? 11.055 -4.547 -7.512 1 93.38 124 ALA A C 1
ATOM 973 O O . ALA A 1 124 ? 10.656 -4.629 -6.348 1 93.38 124 ALA A O 1
ATOM 974 N N . ILE A 1 125 ? 10.461 -5.137 -8.508 1 96.31 125 ILE A N 1
ATOM 975 C CA . ILE A 1 125 ? 9.328 -6.02 -8.289 1 96.31 125 ILE A CA 1
ATOM 976 C C . ILE A 1 125 ? 9.742 -7.184 -7.395 1 96.31 125 ILE A C 1
ATOM 978 O O . ILE A 1 125 ? 9.031 -7.535 -6.449 1 96.31 125 ILE A O 1
ATOM 982 N N . GLY A 1 126 ? 10.906 -7.742 -7.691 1 97.06 126 GLY A N 1
ATOM 983 C CA . GLY A 1 126 ? 11.414 -8.828 -6.871 1 97.06 126 GLY A CA 1
ATOM 984 C C . GLY A 1 126 ? 11.57 -8.453 -5.41 1 97.06 126 GLY A C 1
ATOM 985 O O . GLY A 1 126 ? 11.242 -9.242 -4.523 1 97.06 126 GLY A O 1
ATOM 986 N N . ILE A 1 127 ? 12.078 -7.293 -5.16 1 94.44 127 ILE A N 1
ATOM 987 C CA . ILE A 1 127 ? 12.258 -6.797 -3.801 1 94.44 127 ILE A CA 1
ATOM 988 C C . ILE A 1 127 ? 10.906 -6.746 -3.088 1 94.44 127 ILE A C 1
ATOM 990 O O . ILE A 1 127 ? 10.773 -7.238 -1.965 1 94.44 127 ILE A O 1
ATOM 994 N N . GLU A 1 128 ? 9.93 -6.195 -3.768 1 95.12 128 GLU A N 1
ATOM 995 C CA . GLU A 1 128 ? 8.609 -6.035 -3.168 1 95.12 128 GLU A CA 1
ATOM 996 C C . GLU A 1 128 ? 7.957 -7.387 -2.9 1 95.12 128 GLU A C 1
ATOM 998 O O . GLU A 1 128 ? 7.312 -7.578 -1.868 1 95.12 128 GLU A O 1
ATOM 1003 N N . VAL A 1 129 ? 8.117 -8.328 -3.775 1 97.56 129 VAL A N 1
ATOM 1004 C CA . VAL A 1 129 ? 7.578 -9.672 -3.566 1 97.56 129 VAL A CA 1
ATOM 1005 C C . VAL A 1 129 ? 8.281 -10.336 -2.389 1 97.56 129 VAL A C 1
ATOM 1007 O O . VAL A 1 129 ? 7.645 -10.992 -1.566 1 97.56 129 VAL A O 1
ATOM 1010 N N . CYS A 1 130 ? 9.609 -10.172 -2.312 1 97.19 130 CYS A N 1
ATOM 1011 C CA . CYS A 1 130 ? 10.359 -10.711 -1.185 1 97.19 130 CYS A CA 1
ATOM 1012 C C . CYS A 1 130 ? 9.844 -10.148 0.134 1 97.19 130 CYS A C 1
ATOM 1014 O O . CYS A 1 130 ? 9.773 -10.859 1.136 1 97.19 130 CYS A O 1
ATOM 1016 N N . ARG A 1 131 ? 9.477 -8.938 0.111 1 94.75 131 ARG A N 1
ATOM 1017 C CA . ARG A 1 131 ? 8.945 -8.32 1.323 1 94.75 131 ARG A CA 1
ATOM 1018 C C . ARG A 1 131 ? 7.633 -8.969 1.744 1 94.75 131 ARG A C 1
ATOM 1020 O O . ARG A 1 131 ? 7.406 -9.211 2.934 1 94.75 131 ARG A O 1
ATOM 1027 N N . ALA A 1 132 ? 6.809 -9.195 0.795 1 95.56 132 ALA A N 1
ATOM 1028 C CA . ALA A 1 132 ? 5.562 -9.906 1.07 1 95.56 132 ALA A CA 1
ATOM 1029 C C . ALA A 1 132 ? 5.832 -11.297 1.64 1 95.56 132 ALA A C 1
ATOM 1031 O O . ALA A 1 132 ? 5.238 -11.688 2.645 1 95.56 132 ALA A O 1
ATOM 1032 N N . LEU A 1 133 ? 6.727 -11.992 1.003 1 97.06 133 LEU A N 1
ATOM 1033 C CA . LEU A 1 133 ? 7.062 -13.344 1.435 1 97.06 133 LEU A CA 1
ATOM 1034 C C . LEU A 1 133 ? 7.68 -13.336 2.83 1 97.06 133 LEU A C 1
ATOM 1036 O O . LEU A 1 133 ? 7.371 -14.195 3.656 1 97.06 133 LEU A O 1
ATOM 1040 N N . ALA A 1 134 ? 8.555 -12.391 3.064 1 95.94 134 ALA A N 1
ATOM 1041 C CA . ALA A 1 134 ? 9.188 -12.281 4.379 1 95.94 134 ALA A CA 1
ATOM 1042 C C . ALA A 1 134 ? 8.133 -12.094 5.473 1 95.94 134 ALA A C 1
ATOM 1044 O O . ALA A 1 134 ? 8.203 -12.727 6.527 1 95.94 134 ALA A O 1
ATOM 1045 N N . ALA A 1 135 ? 7.184 -11.266 5.207 1 92.94 135 ALA A N 1
ATOM 1046 C CA . ALA A 1 135 ? 6.113 -11.023 6.168 1 92.94 135 ALA A CA 1
ATOM 1047 C C . ALA A 1 135 ? 5.332 -12.297 6.457 1 92.94 135 ALA A C 1
ATOM 1049 O O . ALA A 1 135 ? 4.965 -12.562 7.605 1 92.94 135 ALA A O 1
ATOM 1050 N N . ALA A 1 136 ? 5.074 -13.039 5.492 1 94.06 136 ALA A N 1
ATOM 1051 C CA . ALA A 1 136 ? 4.328 -14.281 5.637 1 94.06 136 ALA A CA 1
ATOM 1052 C C . ALA A 1 136 ? 5.164 -15.352 6.34 1 94.06 136 ALA A C 1
ATOM 1054 O O . ALA A 1 136 ? 4.676 -16.031 7.238 1 94.06 136 ALA A O 1
ATOM 1055 N N . HIS A 1 137 ? 6.445 -15.477 5.918 1 95.25 137 HIS A N 1
ATOM 1056 C CA . HIS A 1 137 ? 7.34 -16.5 6.445 1 95.25 137 HIS A CA 1
ATOM 1057 C C . HIS A 1 137 ? 7.641 -16.266 7.922 1 95.25 137 HIS A C 1
ATOM 1059 O O . HIS A 1 137 ? 7.895 -17.219 8.672 1 95.25 137 HIS A O 1
ATOM 1065 N N . GLU A 1 138 ? 7.566 -15.023 8.336 1 92.25 138 GLU A N 1
ATOM 1066 C CA . GLU A 1 138 ? 7.949 -14.672 9.695 1 92.25 138 GLU A CA 1
ATOM 1067 C C . GLU A 1 138 ? 6.73 -14.273 10.523 1 92.25 138 GLU A C 1
ATOM 1069 O O . GLU A 1 138 ? 6.863 -13.602 11.547 1 92.25 138 GLU A O 1
ATOM 1074 N N . ARG A 1 139 ? 5.641 -14.602 10.086 1 88.06 139 ARG A N 1
ATOM 1075 C CA . ARG A 1 139 ? 4.402 -14.258 10.781 1 88.06 139 ARG A CA 1
ATOM 1076 C C . ARG A 1 139 ? 4.383 -14.836 12.188 1 88.06 139 ARG A C 1
ATOM 1078 O O . ARG A 1 139 ? 4.773 -15.984 12.398 1 88.06 139 ARG A O 1
ATOM 1085 N N . VAL A 1 140 ? 3.9 -14 13.125 1 83.31 140 VAL A N 1
ATOM 1086 C CA . VAL A 1 140 ? 3.818 -14.414 14.523 1 83.31 140 VAL A CA 1
ATOM 1087 C C . VAL A 1 140 ? 2.355 -14.508 14.953 1 83.31 140 VAL A C 1
ATOM 1089 O O . VAL A 1 140 ? 1.53 -13.68 14.555 1 83.31 140 VAL A O 1
ATOM 1092 N N . ASP A 1 141 ? 2.039 -15.5 15.703 1 78.44 141 ASP A N 1
ATOM 1093 C CA . ASP A 1 141 ? 0.672 -15.633 16.188 1 78.44 141 ASP A CA 1
ATOM 1094 C C . ASP A 1 141 ? 0.461 -14.812 17.469 1 78.44 141 ASP A C 1
ATOM 1096 O O . ASP A 1 141 ? 1.335 -14.039 17.859 1 78.44 141 ASP A O 1
ATOM 1100 N N . ALA A 1 142 ? -0.788 -14.93 18.031 1 72.06 142 ALA A N 1
ATOM 1101 C CA . ALA A 1 142 ? -1.195 -14.125 19.188 1 72.06 142 ALA A CA 1
ATOM 1102 C C . ALA A 1 142 ? -0.317 -14.422 20.391 1 72.06 142 ALA A C 1
ATOM 1104 O O . ALA A 1 142 ? -0.163 -13.578 21.281 1 72.06 142 ALA A O 1
ATOM 1105 N N . ARG A 1 143 ? 0.363 -15.609 20.469 1 77.69 143 ARG A N 1
ATOM 1106 C CA . ARG A 1 143 ? 1.199 -16.016 21.594 1 77.69 143 ARG A CA 1
ATOM 1107 C C . ARG A 1 143 ? 2.658 -15.641 21.359 1 77.69 143 ARG A C 1
ATOM 1109 O O . ARG A 1 143 ? 3.533 -16 22.156 1 77.69 143 ARG A O 1
ATOM 1116 N N . GLY A 1 144 ? 2.939 -14.977 20.172 1 80.94 144 GLY A N 1
ATOM 1117 C CA . GLY A 1 144 ? 4.289 -14.531 19.859 1 80.94 144 GLY A CA 1
ATOM 1118 C C . GLY A 1 144 ? 5.129 -15.594 19.188 1 80.94 144 GLY A C 1
ATOM 1119 O O . GLY A 1 144 ? 6.344 -15.445 19.062 1 80.94 144 GLY A O 1
ATOM 1120 N N . GLN A 1 145 ? 4.508 -16.656 18.844 1 87.25 145 GLN A N 1
ATOM 1121 C CA . GLN A 1 145 ? 5.23 -17.734 18.188 1 87.25 145 GLN A CA 1
ATOM 1122 C C . GLN A 1 145 ? 5.234 -17.547 16.672 1 87.25 145 GLN A C 1
ATOM 1124 O O . GLN A 1 145 ? 4.234 -17.125 16.094 1 87.25 145 GLN A O 1
ATOM 1129 N N . ILE A 1 146 ? 6.359 -17.891 16.141 1 86.88 146 ILE A N 1
ATOM 1130 C CA . ILE A 1 146 ? 6.457 -17.812 14.695 1 86.88 146 ILE A CA 1
ATOM 1131 C C . ILE A 1 146 ? 5.672 -18.953 14.047 1 86.88 146 ILE A C 1
ATOM 1133 O O . ILE A 1 146 ? 5.965 -20.125 14.289 1 86.88 146 ILE A O 1
ATOM 1137 N N . VAL A 1 147 ? 4.68 -18.641 13.328 1 87.62 147 VAL A N 1
ATOM 1138 C CA . VAL A 1 147 ? 3.879 -19.578 12.547 1 87.62 147 VAL A CA 1
ATOM 1139 C C . VAL A 1 147 ? 3.916 -19.172 11.07 1 87.62 147 VAL A C 1
ATOM 1141 O O . VAL A 1 147 ? 3.055 -18.438 10.602 1 87.62 147 VAL A O 1
ATOM 1144 N N . PRO A 1 148 ? 4.84 -19.734 10.367 1 91.25 148 PRO A N 1
ATOM 1145 C CA . PRO A 1 148 ? 5.027 -19.297 8.984 1 91.25 148 PRO A CA 1
ATOM 1146 C C . PRO A 1 148 ? 3.861 -19.688 8.07 1 91.25 148 PRO A C 1
ATOM 1148 O O . PRO A 1 148 ? 3.219 -20.719 8.289 1 91.25 148 PRO A O 1
ATOM 1151 N N . VAL A 1 149 ? 3.596 -18.828 7.184 1 90.62 149 VAL A N 1
ATOM 1152 C CA . VAL A 1 149 ? 2.705 -19.109 6.062 1 90.62 149 VAL A CA 1
ATOM 1153 C C . VAL A 1 149 ? 3.5 -19.125 4.758 1 90.62 149 VAL A C 1
ATOM 1155 O O . VAL A 1 149 ? 4.121 -18.125 4.391 1 90.62 149 VAL A O 1
ATOM 1158 N N . TYR A 1 150 ? 3.555 -20.281 4.148 1 92.25 150 TYR A N 1
ATOM 1159 C CA . TYR A 1 150 ? 4.207 -20.375 2.846 1 92.25 150 TYR A CA 1
ATOM 1160 C C . TYR A 1 150 ? 3.213 -20.141 1.718 1 92.25 150 TYR A C 1
ATOM 1162 O O . TYR A 1 150 ? 2.066 -20.578 1.782 1 92.25 150 TYR A O 1
ATOM 1170 N N . HIS A 1 151 ? 3.621 -19.375 0.73 1 92.25 151 HIS A N 1
ATOM 1171 C CA . HIS A 1 151 ? 2.719 -19.031 -0.358 1 92.25 151 HIS A CA 1
ATOM 1172 C C . HIS A 1 151 ? 2.342 -20.25 -1.187 1 92.25 151 HIS A C 1
ATOM 1174 O O . HIS A 1 151 ? 1.158 -20.5 -1.429 1 92.25 151 HIS A O 1
ATOM 1180 N N . ARG A 1 152 ? 3.375 -20.984 -1.718 1 89.38 152 ARG A N 1
ATOM 1181 C CA . ARG A 1 152 ? 3.281 -22.281 -2.389 1 89.38 152 ARG A CA 1
ATOM 1182 C C . ARG A 1 152 ? 2.871 -22.109 -3.848 1 89.38 152 ARG A C 1
ATOM 1184 O O . ARG A 1 152 ? 2.91 -23.078 -4.625 1 89.38 152 ARG A O 1
ATOM 1191 N N . ASP A 1 153 ? 2.535 -20.922 -4.246 1 89.38 153 ASP A N 1
ATOM 1192 C CA . ASP A 1 153 ? 2.107 -20.719 -5.625 1 89.38 153 ASP A CA 1
ATOM 1193 C C . ASP A 1 153 ? 2.582 -19.359 -6.148 1 89.38 153 ASP A C 1
ATOM 1195 O O . ASP A 1 153 ? 1.806 -18.609 -6.75 1 89.38 153 ASP A O 1
ATOM 1199 N N . VAL A 1 154 ? 3.795 -19.031 -5.863 1 95.12 154 VAL A N 1
ATOM 1200 C CA . VAL A 1 154 ? 4.383 -17.812 -6.426 1 95.12 154 VAL A CA 1
ATOM 1201 C C . VAL A 1 154 ? 4.52 -17.953 -7.938 1 95.12 154 VAL A C 1
ATOM 1203 O O . VAL A 1 154 ? 5.16 -18.891 -8.43 1 95.12 154 VAL A O 1
ATOM 1206 N N . SER A 1 155 ? 3.836 -17.109 -8.695 1 94.75 155 SER A N 1
ATOM 1207 C CA . SER A 1 155 ? 3.826 -17.109 -10.156 1 94.75 155 SER A CA 1
ATOM 1208 C C . SER A 1 155 ? 3.557 -15.703 -10.695 1 94.75 155 SER A C 1
ATOM 1210 O O . SER A 1 155 ? 3.121 -14.82 -9.953 1 94.75 155 SER A O 1
ATOM 1212 N N . PRO A 1 156 ? 3.871 -15.469 -11.953 1 95.75 156 PRO A N 1
ATOM 1213 C CA . PRO A 1 156 ? 3.664 -14.133 -12.516 1 95.75 156 PRO A CA 1
ATOM 1214 C C . PRO A 1 156 ? 2.209 -13.68 -12.438 1 95.75 156 PRO A C 1
ATOM 1216 O O . PRO A 1 156 ? 1.939 -12.484 -12.273 1 95.75 156 PRO A O 1
ATOM 1219 N N . SER A 1 157 ? 1.273 -14.594 -12.484 1 92.44 157 SER A N 1
ATOM 1220 C CA . SER A 1 157 ? -0.144 -14.25 -12.461 1 92.44 157 SER A CA 1
ATOM 1221 C C . SER A 1 157 ? -0.594 -13.867 -11.055 1 92.44 157 SER A C 1
ATOM 1223 O O . SER A 1 157 ? -1.643 -13.25 -10.875 1 92.44 157 SER A O 1
ATOM 1225 N N . ASN A 1 158 ? 0.203 -14.234 -10.062 1 93.06 158 ASN A N 1
ATOM 1226 C CA . ASN A 1 158 ? -0.136 -13.922 -8.672 1 93.06 158 ASN A CA 1
ATOM 1227 C C . ASN A 1 158 ? 0.612 -12.688 -8.18 1 93.06 158 ASN A C 1
ATOM 1229 O O . ASN A 1 158 ? 0.507 -12.328 -7.008 1 93.06 158 ASN A O 1
ATOM 1233 N N . VAL A 1 159 ? 1.4 -12.133 -9.047 1 97.19 159 VAL A N 1
ATOM 1234 C CA . VAL A 1 159 ? 2.049 -10.852 -8.766 1 97.19 159 VAL A CA 1
ATOM 1235 C C . VAL A 1 159 ? 1.304 -9.727 -9.477 1 97.19 159 VAL A C 1
ATOM 1237 O O . VAL A 1 159 ? 1.377 -9.602 -10.703 1 97.19 159 VAL A O 1
ATOM 1240 N N . LEU A 1 160 ? 0.644 -8.922 -8.68 1 96.75 160 LEU A N 1
ATOM 1241 C CA . LEU A 1 160 ? -0.151 -7.832 -9.242 1 96.75 160 LEU A CA 1
ATOM 1242 C C . LEU A 1 160 ? 0.628 -6.52 -9.211 1 96.75 160 LEU A C 1
ATOM 1244 O O . LEU A 1 160 ? 1.259 -6.188 -8.211 1 96.75 160 LEU A O 1
ATOM 1248 N N . LEU A 1 161 ? 0.612 -5.855 -10.328 1 96.69 161 LEU A N 1
ATOM 1249 C CA . LEU A 1 161 ? 1.281 -4.57 -10.508 1 96.69 161 LEU A CA 1
ATOM 1250 C C . LEU A 1 161 ? 0.266 -3.453 -10.719 1 96.69 161 LEU A C 1
ATOM 1252 O O . LEU A 1 161 ? -0.483 -3.467 -11.703 1 96.69 161 LEU A O 1
ATOM 1256 N N . GLY A 1 162 ? 0.263 -2.514 -9.797 1 95.5 162 GLY A N 1
ATOM 1257 C CA . GLY A 1 162 ? -0.702 -1.429 -9.867 1 95.5 162 GLY A CA 1
ATOM 1258 C C . GLY A 1 162 ? -0.227 -0.262 -10.711 1 95.5 162 GLY A C 1
ATOM 1259 O O . GLY A 1 162 ? 0.977 -0.06 -10.883 1 95.5 162 GLY A O 1
ATOM 1260 N N . VAL A 1 163 ? -1.131 0.605 -11.156 1 93 163 VAL A N 1
ATOM 1261 C CA . VAL A 1 163 ? -0.839 1.771 -11.984 1 93 163 VAL A CA 1
ATOM 1262 C C . VAL A 1 163 ? -0.134 2.836 -11.148 1 93 163 VAL A C 1
ATOM 1264 O O . VAL A 1 163 ? 0.455 3.773 -11.688 1 93 163 VAL A O 1
ATOM 1267 N N . SER A 1 164 ? -0.228 2.684 -9.859 1 90.75 164 SER A N 1
ATOM 1268 C CA . SER A 1 164 ? 0.446 3.613 -8.961 1 90.75 164 SER A CA 1
ATOM 1269 C C . SER A 1 164 ? 1.847 3.125 -8.602 1 90.75 164 SER A C 1
ATOM 1271 O O . SER A 1 164 ? 2.586 3.805 -7.891 1 90.75 164 SER A O 1
ATOM 1273 N N . GLY A 1 165 ? 2.162 1.907 -9.039 1 91.75 165 GLY A N 1
ATOM 1274 C CA . GLY A 1 165 ? 3.49 1.371 -8.781 1 91.75 165 GLY A CA 1
ATOM 1275 C C . GLY A 1 165 ? 3.523 0.385 -7.629 1 91.75 165 GLY A C 1
ATOM 1276 O O . GLY A 1 165 ? 4.594 -0.079 -7.234 1 91.75 165 GLY A O 1
ATOM 1277 N N . VAL A 1 166 ? 2.418 0.028 -7.152 1 92.5 166 VAL A N 1
ATOM 1278 C CA . VAL A 1 166 ? 2.371 -0.929 -6.051 1 92.5 166 VAL A CA 1
ATOM 1279 C C . VAL A 1 166 ? 2.566 -2.346 -6.59 1 92.5 166 VAL A C 1
ATOM 1281 O O . VAL A 1 166 ? 2.186 -2.643 -7.723 1 92.5 166 VAL A O 1
ATOM 1284 N N . VAL A 1 167 ? 3.229 -3.166 -5.816 1 96.06 167 VAL A N 1
ATOM 1285 C CA . VAL A 1 167 ? 3.391 -4.586 -6.105 1 96.06 167 VAL A CA 1
ATOM 1286 C C . VAL A 1 167 ? 2.729 -5.414 -5.004 1 96.06 167 VAL A C 1
ATOM 1288 O O . VAL A 1 167 ? 3.035 -5.246 -3.822 1 96.06 167 VAL A O 1
ATOM 1291 N N . LYS A 1 168 ? 1.805 -6.273 -5.402 1 96.69 168 LYS A N 1
ATOM 1292 C CA . LYS A 1 168 ? 1.11 -7.074 -4.395 1 96.69 168 LYS A CA 1
ATOM 1293 C C . LYS A 1 168 ? 1.071 -8.547 -4.797 1 96.69 168 LYS A C 1
ATOM 1295 O O . LYS A 1 168 ? 0.872 -8.875 -5.969 1 96.69 168 LYS A O 1
ATOM 1300 N N . LEU A 1 169 ? 1.283 -9.359 -3.82 1 95.69 169 LEU A N 1
ATOM 1301 C CA . LEU A 1 169 ? 1.138 -10.797 -3.98 1 95.69 169 LEU A CA 1
ATOM 1302 C C . LEU A 1 169 ? -0.247 -11.258 -3.539 1 95.69 169 LEU A C 1
ATOM 1304 O O . LEU A 1 169 ? -0.75 -10.82 -2.502 1 95.69 169 LEU A O 1
ATOM 1308 N N . THR A 1 170 ? -0.921 -12.047 -4.352 1 91.88 170 THR A N 1
ATOM 1309 C CA . THR A 1 170 ? -2.254 -12.547 -4.031 1 91.88 170 THR A CA 1
ATOM 1310 C C . THR A 1 170 ? -2.248 -14.062 -3.902 1 91.88 170 THR A C 1
ATOM 1312 O O . THR A 1 170 ? -1.219 -14.703 -4.117 1 91.88 170 THR A O 1
ATOM 1315 N N . ASP A 1 171 ? -3.359 -14.633 -3.318 1 86.12 171 ASP A N 1
ATOM 1316 C CA . ASP A 1 171 ? -3.67 -16.062 -3.266 1 86.12 171 ASP A CA 1
ATOM 1317 C C . ASP A 1 171 ? -2.713 -16.797 -2.334 1 86.12 171 ASP A C 1
ATOM 1319 O O . ASP A 1 171 ? -2.193 -17.859 -2.68 1 86.12 171 ASP A O 1
ATOM 1323 N N . PHE A 1 172 ? -2.469 -16.219 -1.192 1 83.81 172 PHE A N 1
ATOM 1324 C CA . PHE A 1 172 ? -1.698 -16.922 -0.17 1 83.81 172 PHE A CA 1
ATOM 1325 C C . PHE A 1 172 ? -2.43 -18.172 0.295 1 83.81 172 PHE A C 1
ATOM 1327 O O . PHE A 1 172 ? -3.631 -18.141 0.564 1 83.81 172 PHE A O 1
ATOM 1334 N N . GLY A 1 173 ? -1.79 -19.312 0.573 1 65.5 173 GLY A N 1
ATOM 1335 C CA . GLY A 1 173 ? -2.225 -20.484 1.315 1 65.5 173 GLY A CA 1
ATOM 1336 C C . GLY A 1 173 ? -3.117 -21.406 0.507 1 65.5 173 GLY A C 1
ATOM 1337 O O . GLY A 1 173 ? -3.594 -22.422 1.017 1 65.5 173 GLY A O 1
ATOM 1338 N N . LEU A 1 174 ? -3.426 -21.016 -0.669 1 59.38 174 LEU A N 1
ATOM 1339 C CA . LEU A 1 174 ? -4.383 -21.797 -1.446 1 59.38 174 LEU A CA 1
ATOM 1340 C C . LEU A 1 174 ? -3.811 -23.172 -1.795 1 59.38 174 LEU A C 1
ATOM 1342 O O . LEU A 1 174 ? -4.543 -24.172 -1.831 1 59.38 174 LEU A O 1
ATOM 1346 N N . ALA A 1 175 ? -2.584 -23.156 -2.078 1 52.41 175 ALA A N 1
ATOM 1347 C CA . ALA A 1 175 ? -1.979 -24.375 -2.615 1 52.41 175 ALA A CA 1
ATOM 1348 C C . ALA A 1 175 ? -2.016 -25.5 -1.589 1 52.41 175 ALA A C 1
ATOM 1350 O O . ALA A 1 175 ? -2.094 -26.672 -1.953 1 52.41 175 ALA A O 1
ATOM 1351 N N . ARG A 1 176 ? -1.938 -25.156 -0.28 1 52.19 176 ARG A N 1
ATOM 1352 C CA . ARG A 1 176 ? -2.008 -26.219 0.719 1 52.19 176 ARG A CA 1
ATOM 1353 C C . ARG A 1 176 ? -3.287 -27.031 0.564 1 52.19 176 ARG A C 1
ATOM 1355 O O . ARG A 1 176 ? -3.271 -28.25 0.724 1 52.19 176 ARG A O 1
ATOM 1362 N N . ALA A 1 177 ? -4.305 -26.25 0.223 1 46 177 ALA A N 1
ATOM 1363 C CA . ALA A 1 177 ? -5.598 -26.922 0.15 1 46 177 ALA A CA 1
ATOM 1364 C C . ALA A 1 177 ? -5.656 -27.875 -1.048 1 46 177 ALA A C 1
ATOM 1366 O O . ALA A 1 177 ? -6.316 -28.906 -0.993 1 46 177 ALA A O 1
ATOM 1367 N N . MET A 1 178 ? -4.906 -27.469 -2.121 1 45.66 178 MET A N 1
ATOM 1368 C CA . MET A 1 178 ? -4.895 -28.312 -3.311 1 45.66 178 MET A CA 1
ATOM 1369 C C . MET A 1 178 ? -4.137 -29.609 -3.047 1 45.66 178 MET A C 1
ATOM 1371 O O . MET A 1 178 ? -4.488 -30.656 -3.586 1 45.66 178 MET A O 1
ATOM 1375 N N . ASP A 1 179 ? -2.969 -29.422 -2.412 1 48.25 179 ASP A N 1
ATOM 1376 C CA . ASP A 1 179 ? -2.246 -30.656 -2.105 1 48.25 179 ASP A CA 1
ATOM 1377 C C . ASP A 1 179 ? -3.168 -31.688 -1.456 1 48.25 179 ASP A C 1
ATOM 1379 O O . ASP A 1 179 ? -3.064 -32.875 -1.732 1 48.25 179 ASP A O 1
ATOM 1383 N N . ARG A 1 180 ? -4.051 -31.094 -0.736 1 43.28 180 ARG A N 1
ATOM 1384 C CA . ARG A 1 180 ? -4.949 -32.062 -0.15 1 43.28 180 ARG A CA 1
ATOM 1385 C C . ARG A 1 180 ? -5.941 -32.594 -1.186 1 43.28 180 ARG A C 1
ATOM 1387 O O . ARG A 1 180 ? -6.367 -33.75 -1.119 1 43.28 180 ARG A O 1
ATOM 1394 N N . ALA A 1 181 ? -6.238 -31.656 -2.141 1 40.22 181 ALA A N 1
ATOM 1395 C CA . ALA A 1 181 ? -7.246 -32.062 -3.115 1 40.22 181 ALA A CA 1
ATOM 1396 C C . ALA A 1 181 ? -6.598 -32.688 -4.348 1 40.22 181 ALA A C 1
ATOM 1398 O O . ALA A 1 181 ? -7.156 -33.594 -4.961 1 40.22 181 ALA A O 1
ATOM 1399 N N . SER A 1 182 ? -5.605 -31.906 -4.98 1 42.78 182 SER A N 1
ATOM 1400 C CA . SER A 1 182 ? -5.16 -32.188 -6.344 1 42.78 182 SER A CA 1
ATOM 1401 C C . SER A 1 182 ? -4.414 -33.5 -6.441 1 42.78 182 SER A C 1
ATOM 1403 O O . SER A 1 182 ? -3.939 -33.875 -7.516 1 42.78 182 SER A O 1
ATOM 1405 N N . MET A 1 183 ? -4.016 -34.219 -5.484 1 37.5 183 MET A N 1
ATOM 1406 C CA . MET A 1 183 ? -3.463 -35.469 -5.996 1 37.5 183 MET A CA 1
ATOM 1407 C C . MET A 1 183 ? -4.344 -36.062 -7.102 1 37.5 183 MET A C 1
ATOM 1409 O O . MET A 1 183 ? -3.926 -36.938 -7.836 1 37.5 183 MET A O 1
ATOM 1413 N N . THR A 1 184 ? -5.516 -35.5 -7.316 1 36.56 184 THR A N 1
ATOM 1414 C CA . THR A 1 184 ? -6.363 -36.312 -8.172 1 36.56 184 THR A CA 1
ATOM 1415 C C . THR A 1 184 ? -6.559 -35.656 -9.531 1 36.56 184 THR A C 1
ATOM 1417 O O . THR A 1 184 ? -7.141 -36.25 -10.445 1 36.56 184 THR A O 1
ATOM 1420 N N . ARG A 1 185 ? -6.617 -34.188 -9.812 1 40 185 ARG A N 1
ATOM 1421 C CA . ARG A 1 185 ? -7.102 -33.844 -11.141 1 40 185 ARG A CA 1
ATOM 1422 C C . ARG A 1 185 ? -5.973 -33.281 -12.008 1 40 185 ARG A C 1
ATOM 1424 O O . ARG A 1 185 ? -5.297 -32.344 -11.625 1 40 185 ARG A O 1
ATOM 1431 N N . PRO A 1 186 ? -5.586 -33.875 -13.188 1 38.69 186 PRO A N 1
ATOM 1432 C CA . PRO A 1 186 ? -4.43 -33.719 -14.07 1 38.69 186 PRO A CA 1
ATOM 1433 C C . PRO A 1 186 ? -4.238 -32.281 -14.57 1 38.69 186 PRO A C 1
ATOM 1435 O O . PRO A 1 186 ? -3.104 -31.828 -14.727 1 38.69 186 PRO A O 1
ATOM 1438 N N . ASN A 1 187 ? -5.27 -31.578 -15.117 1 39.41 187 ASN A N 1
ATOM 1439 C CA . ASN A 1 187 ? -5.078 -30.438 -16.016 1 39.41 187 ASN A CA 1
ATOM 1440 C C . ASN A 1 187 ? -4.852 -29.141 -15.25 1 39.41 187 ASN A C 1
ATOM 1442 O O . ASN A 1 187 ? -4.449 -28.141 -15.828 1 39.41 187 ASN A O 1
ATOM 1446 N N . VAL A 1 188 ? -5.336 -28.984 -14.125 1 40.66 188 VAL A N 1
ATOM 1447 C CA . VAL A 1 188 ? -5.363 -27.734 -13.391 1 40.66 188 VAL A CA 1
ATOM 1448 C C . VAL A 1 188 ? -3.957 -27.391 -12.898 1 40.66 188 VAL A C 1
ATOM 1450 O O . VAL A 1 188 ? -3.631 -26.219 -12.688 1 40.66 188 VAL A O 1
ATOM 1453 N N . ILE A 1 189 ? -2.961 -28.391 -12.922 1 42.16 189 ILE A N 1
ATOM 1454 C CA . ILE A 1 189 ? -1.658 -28.328 -12.266 1 42.16 189 ILE A CA 1
ATOM 1455 C C . ILE A 1 189 ? -0.623 -27.766 -13.234 1 42.16 189 ILE A C 1
ATOM 1457 O O . ILE A 1 189 ? 0.463 -27.344 -12.82 1 42.16 189 ILE A O 1
ATOM 1461 N N . LYS A 1 190 ? -0.926 -27.797 -14.562 1 45.41 190 LYS A N 1
ATOM 1462 C CA . LYS A 1 190 ? 0.159 -27.625 -15.523 1 45.41 190 LYS A CA 1
ATOM 1463 C C . LYS A 1 190 ? 0.911 -26.328 -15.273 1 45.41 190 LYS A C 1
ATOM 1465 O O . LYS A 1 190 ? 2.143 -26.297 -15.297 1 45.41 190 LYS A O 1
ATOM 1470 N N . GLY A 1 191 ? 0.248 -25.172 -15.008 1 53.41 191 GLY A N 1
ATOM 1471 C CA . GLY A 1 191 ? 0.942 -23.891 -15.008 1 53.41 191 GLY A CA 1
ATOM 1472 C C . GLY A 1 191 ? 1.7 -23.625 -13.719 1 53.41 191 GLY A C 1
ATOM 1473 O O . GLY A 1 191 ? 2.764 -23 -13.734 1 53.41 191 GLY A O 1
ATOM 1474 N N . LYS A 1 192 ? 1.406 -24.422 -12.836 1 76 192 LYS A N 1
ATOM 1475 C CA . LYS A 1 192 ? 1.982 -24.188 -11.516 1 76 192 LYS A CA 1
ATOM 1476 C C . LYS A 1 192 ? 3.193 -25.078 -11.273 1 76 192 LYS A C 1
ATOM 1478 O O . LYS A 1 192 ? 4.109 -24.703 -10.531 1 76 192 LYS A O 1
ATOM 1483 N N . LEU A 1 193 ? 3.418 -26.125 -12.219 1 87.19 193 LEU A N 1
ATOM 1484 C CA . LEU A 1 193 ? 4.484 -27.094 -11.992 1 87.19 193 LEU A CA 1
ATOM 1485 C C . LEU A 1 193 ? 5.848 -26.484 -12.32 1 87.19 193 LEU A C 1
ATOM 1487 O O . LEU A 1 193 ? 6.852 -26.844 -11.695 1 87.19 193 LEU A O 1
ATOM 1491 N N . ALA A 1 194 ? 5.77 -25.562 -13.266 1 93.06 194 ALA A N 1
ATOM 1492 C CA . ALA A 1 194 ? 7.016 -24.953 -13.703 1 93.06 194 ALA A CA 1
ATOM 1493 C C . ALA A 1 194 ? 7.637 -24.109 -12.594 1 93.06 194 ALA A C 1
ATOM 1495 O O . ALA A 1 194 ? 8.828 -23.797 -12.633 1 93.06 194 ALA A O 1
ATOM 1496 N N . TYR A 1 195 ? 6.875 -23.797 -11.609 1 94.69 195 TYR A N 1
ATOM 1497 C CA . TYR A 1 195 ? 7.352 -22.922 -10.539 1 94.69 195 TYR A CA 1
ATOM 1498 C C . TYR A 1 195 ? 7.582 -23.719 -9.258 1 94.69 195 TYR A C 1
ATOM 1500 O O . TYR A 1 195 ? 8 -23.156 -8.242 1 94.69 195 TYR A O 1
ATOM 1508 N N . CYS A 1 196 ? 7.355 -25.016 -9.336 1 92.5 196 CYS A N 1
ATOM 1509 C CA . CYS A 1 196 ? 7.516 -25.891 -8.18 1 92.5 196 CYS A CA 1
ATOM 1510 C C . CYS A 1 196 ? 8.984 -26.188 -7.91 1 92.5 196 CYS A C 1
ATOM 1512 O O . CYS A 1 196 ? 9.711 -26.625 -8.805 1 92.5 196 CYS A O 1
ATOM 1514 N N . ALA A 1 197 ? 9.336 -25.969 -6.699 1 95.25 197 ALA A N 1
ATOM 1515 C CA . ALA A 1 197 ? 10.727 -26.266 -6.344 1 95.25 197 ALA A CA 1
ATOM 1516 C C . ALA A 1 197 ? 11.023 -27.75 -6.461 1 95.25 197 ALA A C 1
ATOM 1518 O O . ALA A 1 197 ? 10.18 -28.594 -6.141 1 95.25 197 ALA A O 1
ATOM 1519 N N . PRO A 1 198 ? 12.242 -28.109 -6.887 1 95.12 198 PRO A N 1
ATOM 1520 C CA . PRO A 1 198 ? 12.602 -29.516 -7.098 1 95.12 198 PRO A CA 1
ATOM 1521 C C . PRO A 1 198 ? 12.398 -30.375 -5.848 1 95.12 198 PRO A C 1
ATOM 1523 O O . PRO A 1 198 ? 11.977 -31.516 -5.941 1 95.12 198 PRO A O 1
ATOM 1526 N N . GLU A 1 199 ? 12.695 -29.828 -4.641 1 94.75 199 GLU A N 1
ATOM 1527 C CA . GLU A 1 199 ? 12.555 -30.609 -3.412 1 94.75 199 GLU A CA 1
ATOM 1528 C C . GLU A 1 199 ? 11.094 -30.938 -3.135 1 94.75 199 GLU A C 1
ATOM 1530 O O . GLU A 1 199 ? 10.789 -31.938 -2.465 1 94.75 199 GLU A O 1
ATOM 1535 N N . LEU A 1 200 ? 10.195 -30.141 -3.594 1 91.12 200 LEU A N 1
ATOM 1536 C CA . LEU A 1 200 ? 8.773 -30.438 -3.412 1 91.12 200 LEU A CA 1
ATOM 1537 C C . LEU A 1 200 ? 8.344 -31.609 -4.273 1 91.12 200 LEU A C 1
ATOM 1539 O O . LEU A 1 200 ? 7.496 -32.406 -3.867 1 91.12 200 LEU A O 1
ATOM 1543 N N . ILE A 1 201 ? 8.922 -31.672 -5.445 1 87.44 201 ILE A N 1
ATOM 1544 C CA . ILE A 1 201 ? 8.648 -32.781 -6.355 1 87.44 201 ILE A CA 1
ATOM 1545 C C . ILE A 1 201 ? 9.133 -34.094 -5.734 1 87.44 201 ILE A C 1
ATOM 1547 O O . ILE A 1 201 ? 8.508 -35.125 -5.926 1 87.44 201 ILE A O 1
ATOM 1551 N N . SER A 1 202 ? 10.141 -34 -4.984 1 88.44 202 SER A N 1
ATOM 1552 C CA . SER A 1 202 ? 10.719 -35.188 -4.332 1 88.44 202 SER A CA 1
ATOM 1553 C C . SER A 1 202 ? 10 -35.5 -3.025 1 88.44 202 SER A C 1
ATOM 1555 O O . SER A 1 202 ? 10.391 -36.406 -2.301 1 88.44 202 SER A O 1
ATOM 1557 N N . GLY A 1 203 ? 9.031 -34.656 -2.619 1 88.31 203 GLY A N 1
ATOM 1558 C CA . GLY A 1 203 ? 8.188 -34.969 -1.48 1 88.31 203 GLY A CA 1
ATOM 1559 C C . GLY A 1 203 ? 8.477 -34.125 -0.257 1 88.31 203 GLY A C 1
ATOM 1560 O O . GLY A 1 203 ? 7.902 -34.344 0.81 1 88.31 203 GLY A O 1
ATOM 1561 N N . ALA A 1 204 ? 9.328 -33.219 -0.388 1 90.62 204 ALA A N 1
ATOM 1562 C CA . ALA A 1 204 ? 9.617 -32.344 0.746 1 90.62 204 ALA A CA 1
ATOM 1563 C C . ALA A 1 204 ? 8.414 -31.453 1.068 1 90.62 204 ALA A C 1
ATOM 1565 O O . ALA A 1 204 ? 7.52 -31.281 0.238 1 90.62 204 ALA A O 1
ATOM 1566 N N . LYS A 1 205 ? 8.375 -30.953 2.277 1 90.88 205 LYS A N 1
ATOM 1567 C CA . LYS A 1 205 ? 7.332 -30.016 2.68 1 90.88 205 LYS A CA 1
ATOM 1568 C C . LYS A 1 205 ? 7.641 -28.609 2.178 1 90.88 205 LYS A C 1
ATOM 1570 O O . LYS A 1 205 ? 8.805 -28.234 2.027 1 90.88 205 LYS A O 1
ATOM 1575 N N . PRO A 1 206 ? 6.617 -27.844 1.898 1 92 206 PRO A N 1
ATOM 1576 C CA . PRO A 1 206 ? 6.84 -26.438 1.513 1 92 206 PRO A CA 1
ATOM 1577 C C . PRO A 1 206 ? 7.637 -25.656 2.555 1 92 206 PRO A C 1
ATOM 1579 O O . PRO A 1 206 ? 7.504 -25.906 3.754 1 92 206 PRO A O 1
ATOM 1582 N N . SER A 1 207 ? 8.438 -24.766 2.061 1 94.56 207 SER A N 1
ATOM 1583 C CA . SER A 1 207 ? 9.305 -23.953 2.904 1 94.56 207 SER A CA 1
ATOM 1584 C C . SER A 1 207 ? 9.508 -22.562 2.305 1 94.56 207 SER A C 1
ATOM 1586 O O . SER A 1 207 ? 8.992 -22.266 1.224 1 94.56 207 SER A O 1
ATOM 1588 N N . SER A 1 208 ? 10.195 -21.734 3.086 1 96.62 208 SER A N 1
ATOM 1589 C CA . SER A 1 208 ? 10.57 -20.438 2.553 1 96.62 208 SER A CA 1
ATOM 1590 C C . SER A 1 208 ? 11.43 -20.578 1.301 1 96.62 208 SER A C 1
ATOM 1592 O O . SER A 1 208 ? 11.289 -19.797 0.357 1 96.62 208 SER A O 1
ATOM 1594 N N . GLN A 1 209 ? 12.227 -21.609 1.283 1 97.56 209 GLN A N 1
ATOM 1595 C CA . GLN A 1 209 ? 13.148 -21.844 0.174 1 97.56 209 GLN A CA 1
ATOM 1596 C C . GLN A 1 209 ? 12.398 -22.203 -1.101 1 97.56 209 GLN A C 1
ATOM 1598 O O . GLN A 1 209 ? 12.812 -21.844 -2.201 1 97.56 209 GLN A O 1
ATOM 1603 N N . SER A 1 210 ? 11.359 -22.984 -0.924 1 96.5 210 SER A N 1
ATOM 1604 C CA . SER A 1 210 ? 10.586 -23.359 -2.104 1 96.5 210 SER A CA 1
ATOM 1605 C C . SER A 1 210 ? 9.891 -22.141 -2.715 1 96.5 210 SER A C 1
ATOM 1607 O O . SER A 1 210 ? 9.766 -22.047 -3.938 1 96.5 210 SER A O 1
ATOM 1609 N N . ASP A 1 211 ? 9.438 -21.219 -1.835 1 97.19 211 ASP A N 1
ATOM 1610 C CA . ASP A 1 211 ? 8.859 -19.969 -2.328 1 97.19 211 ASP A CA 1
ATOM 1611 C C . ASP A 1 211 ? 9.906 -19.125 -3.059 1 97.19 211 ASP A C 1
ATOM 1613 O O . ASP A 1 211 ? 9.609 -18.516 -4.086 1 97.19 211 ASP A O 1
ATOM 1617 N N . LEU A 1 212 ? 11.086 -19.109 -2.535 1 98.56 212 LEU A N 1
ATOM 1618 C CA . LEU A 1 212 ? 12.156 -18.328 -3.143 1 98.56 212 LEU A CA 1
ATOM 1619 C C . LEU A 1 212 ? 12.547 -18.906 -4.496 1 98.56 212 LEU A C 1
ATOM 1621 O O . LEU A 1 212 ? 12.898 -18.172 -5.418 1 98.56 212 LEU A O 1
ATOM 1625 N N . PHE A 1 213 ? 12.539 -20.25 -4.613 1 98.19 213 PHE A N 1
ATOM 1626 C CA . PHE A 1 213 ? 12.781 -20.875 -5.902 1 98.19 213 PHE A CA 1
ATOM 1627 C C . PHE A 1 213 ? 11.766 -20.406 -6.938 1 98.19 213 PHE A C 1
ATOM 1629 O O . PHE A 1 213 ? 12.141 -20.016 -8.039 1 98.19 213 PHE A O 1
ATOM 1636 N N . ALA A 1 214 ? 10.484 -20.453 -6.531 1 97.62 214 ALA A N 1
ATOM 1637 C CA . ALA A 1 214 ? 9.422 -20.031 -7.434 1 97.62 214 ALA A CA 1
ATOM 1638 C C . ALA A 1 214 ? 9.625 -18.578 -7.867 1 97.62 214 ALA A C 1
ATOM 1640 O O . ALA A 1 214 ? 9.445 -18.25 -9.039 1 97.62 214 ALA A O 1
ATOM 1641 N N . LEU A 1 215 ? 9.992 -17.75 -6.895 1 98.62 215 LEU A N 1
ATOM 1642 C CA . LEU A 1 215 ? 10.266 -16.359 -7.238 1 98.62 215 LEU A CA 1
ATOM 1643 C C . LEU A 1 215 ? 11.438 -16.25 -8.203 1 98.62 215 LEU A C 1
ATOM 1645 O O . LEU A 1 215 ? 11.438 -15.414 -9.102 1 98.62 215 LEU A O 1
ATOM 1649 N N . GLY A 1 216 ? 12.461 -17.078 -8.008 1 98.69 216 GLY A N 1
ATOM 1650 C CA . GLY A 1 216 ? 13.562 -17.125 -8.953 1 98.69 216 GLY A CA 1
ATOM 1651 C C . GLY A 1 216 ? 13.117 -17.406 -10.375 1 98.69 216 GLY A C 1
ATOM 1652 O O . GLY A 1 216 ? 13.586 -16.75 -11.312 1 98.69 216 GLY A O 1
ATOM 1653 N N . VAL A 1 217 ? 12.234 -18.344 -10.523 1 98.38 217 VAL A N 1
ATOM 1654 C CA . VAL A 1 217 ? 11.703 -18.672 -11.844 1 98.38 217 VAL A CA 1
ATOM 1655 C C . VAL A 1 217 ? 10.977 -17.453 -12.43 1 98.38 217 VAL A C 1
ATOM 1657 O O . VAL A 1 217 ? 11.188 -17.109 -13.586 1 98.38 217 VAL A O 1
ATOM 1660 N N . VAL A 1 218 ? 10.156 -16.812 -11.586 1 98.5 218 VAL A N 1
ATOM 1661 C CA . VAL A 1 218 ? 9.375 -15.648 -12.008 1 98.5 218 VAL A CA 1
ATOM 1662 C C . VAL A 1 218 ? 10.32 -14.555 -12.508 1 98.5 218 VAL A C 1
ATOM 1664 O O . VAL A 1 218 ? 10.102 -13.984 -13.578 1 98.5 218 VAL A O 1
ATOM 1667 N N . LEU A 1 219 ? 11.359 -14.289 -11.75 1 98.62 219 LEU A N 1
ATOM 1668 C CA . LEU A 1 219 ? 12.289 -13.219 -12.109 1 98.62 219 LEU A CA 1
ATOM 1669 C C . LEU A 1 219 ? 13.086 -13.594 -13.352 1 98.62 219 LEU A C 1
ATOM 1671 O O . LEU A 1 219 ? 13.312 -12.75 -14.227 1 98.62 219 LEU A O 1
ATOM 1675 N N . TRP A 1 220 ? 13.5 -14.828 -13.453 1 98.5 220 TRP A N 1
ATOM 1676 C CA . TRP A 1 220 ? 14.219 -15.289 -14.641 1 98.5 220 TRP A CA 1
ATOM 1677 C C . TRP A 1 220 ? 13.375 -15.117 -15.891 1 98.5 220 TRP A C 1
ATOM 1679 O O . TRP A 1 220 ? 13.844 -14.562 -16.891 1 98.5 220 TRP A O 1
ATOM 1689 N N . GLU A 1 221 ? 12.18 -15.547 -15.805 1 97.12 221 GLU A N 1
ATOM 1690 C CA . GLU A 1 221 ? 11.281 -15.477 -16.953 1 97.12 221 GLU A CA 1
ATOM 1691 C C . GLU A 1 221 ? 10.992 -14.031 -17.344 1 97.12 221 GLU A C 1
ATOM 1693 O O . GLU A 1 221 ? 10.875 -13.711 -18.531 1 97.12 221 GLU A O 1
ATOM 1698 N N . ALA A 1 222 ? 10.844 -13.188 -16.359 1 97.44 222 ALA A N 1
ATOM 1699 C CA . ALA A 1 222 ? 10.586 -11.773 -16.625 1 97.44 222 ALA A CA 1
ATOM 1700 C C . ALA A 1 222 ? 11.758 -11.141 -17.375 1 97.44 222 ALA A C 1
ATOM 1702 O O . ALA A 1 222 ? 11.555 -10.32 -18.281 1 97.44 222 ALA A O 1
ATOM 1703 N N . LEU A 1 223 ? 12.945 -11.516 -17 1 96.94 223 LEU A N 1
ATOM 1704 C CA . LEU A 1 223 ? 14.133 -10.94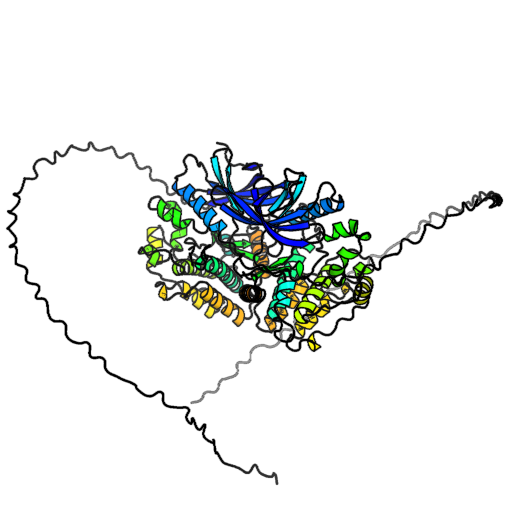5 -17.625 1 96.94 223 LEU A CA 1
ATOM 1705 C C . LEU A 1 223 ? 14.375 -11.578 -19 1 96.94 223 LEU A C 1
ATOM 1707 O O . LEU A 1 223 ? 14.672 -10.875 -19.969 1 96.94 223 LEU A O 1
ATOM 1711 N N . ALA A 1 224 ? 14.195 -12.852 -19.062 1 95.81 224 ALA A N 1
ATOM 1712 C CA . ALA A 1 224 ? 14.477 -13.578 -20.297 1 95.81 224 ALA A CA 1
ATOM 1713 C C . ALA A 1 224 ? 13.312 -13.477 -21.281 1 95.81 224 ALA A C 1
ATOM 1715 O O . ALA A 1 224 ? 13.469 -13.75 -22.469 1 95.81 224 ALA A O 1
ATOM 1716 N N . GLN A 1 225 ? 12.125 -13.141 -20.75 1 94.5 225 GLN A N 1
ATOM 1717 C CA . GLN A 1 225 ? 10.891 -13.016 -21.531 1 94.5 225 GLN A CA 1
ATOM 1718 C C . GLN A 1 225 ? 10.539 -14.328 -22.219 1 94.5 225 GLN A C 1
ATOM 1720 O O . GLN A 1 225 ? 10.133 -14.328 -23.391 1 94.5 225 GLN A O 1
ATOM 1725 N N . LYS A 1 226 ? 10.773 -15.406 -21.547 1 92.69 226 LYS A N 1
ATOM 1726 C CA . LYS A 1 226 ? 10.383 -16.75 -21.969 1 92.69 226 LYS A CA 1
ATOM 1727 C C . LYS A 1 226 ? 10.273 -17.688 -20.766 1 92.69 226 LYS A C 1
ATOM 1729 O O . LYS A 1 226 ? 10.766 -17.375 -19.672 1 92.69 226 LYS A O 1
ATOM 1734 N N . ARG A 1 227 ? 9.656 -18.812 -20.969 1 94.38 227 ARG A N 1
ATOM 1735 C CA . ARG A 1 227 ? 9.508 -19.797 -19.906 1 94.38 227 ARG A CA 1
ATOM 1736 C C . ARG A 1 227 ? 10.836 -20.5 -19.609 1 94.38 227 ARG A C 1
ATOM 1738 O O . ARG A 1 227 ? 11.594 -20.812 -20.516 1 94.38 227 ARG A O 1
ATOM 1745 N N . LEU A 1 228 ? 11.078 -20.719 -18.391 1 96.88 228 LEU A N 1
ATOM 1746 C CA . LEU A 1 228 ? 12.328 -21.359 -17.984 1 96.88 228 LEU A CA 1
ATOM 1747 C C . LEU A 1 228 ? 12.242 -22.875 -18.141 1 96.88 228 LEU A C 1
ATOM 1749 O O . LEU A 1 228 ? 13.062 -23.484 -18.844 1 96.88 228 LEU A O 1
ATOM 1753 N N . PHE A 1 229 ? 11.266 -23.469 -17.469 1 96.25 229 PHE A N 1
ATOM 1754 C CA . PHE A 1 229 ? 11.055 -24.906 -17.562 1 96.25 229 PHE A CA 1
ATOM 1755 C C . PHE A 1 229 ? 9.844 -25.219 -18.438 1 96.25 229 PHE A C 1
ATOM 1757 O O . PHE A 1 229 ? 8.719 -24.844 -18.094 1 96.25 229 PHE A O 1
ATOM 1764 N N . THR A 1 230 ? 10.117 -25.891 -19.5 1 93.25 230 THR A N 1
ATOM 1765 C CA . THR A 1 230 ? 9.07 -26.188 -20.469 1 93.25 230 THR A CA 1
ATOM 1766 C C . THR A 1 230 ? 9.016 -27.672 -20.781 1 93.25 230 THR A C 1
ATOM 1768 O O . THR A 1 230 ? 9.953 -28.406 -20.453 1 93.25 230 THR A O 1
ATOM 1771 N N . GLY A 1 231 ? 7.887 -28.078 -21.281 1 91.62 231 GLY A N 1
ATOM 1772 C CA . GLY A 1 231 ? 7.648 -29.438 -21.719 1 91.62 231 GLY A CA 1
ATOM 1773 C C . GLY A 1 231 ? 6.34 -29.609 -22.469 1 91.62 231 GLY A C 1
ATOM 1774 O O . GLY A 1 231 ? 5.457 -28.75 -22.375 1 91.62 231 GLY A O 1
ATOM 1775 N N . LYS A 1 232 ? 6.242 -30.688 -23.188 1 89.75 232 LYS A N 1
ATOM 1776 C CA . LYS A 1 232 ? 5.051 -30.969 -23.984 1 89.75 232 LYS A CA 1
ATOM 1777 C C . LYS A 1 232 ? 3.883 -31.375 -23.094 1 89.75 232 LYS A C 1
ATOM 1779 O O . LYS A 1 232 ? 2.721 -31.266 -23.484 1 89.75 232 LYS A O 1
ATOM 1784 N N . ASN A 1 233 ? 4.215 -31.969 -21.938 1 86.38 233 ASN A N 1
ATOM 1785 C CA . ASN A 1 233 ? 3.225 -32.344 -20.938 1 86.38 233 ASN A CA 1
ATOM 1786 C C . ASN A 1 233 ? 3.732 -32.094 -19.531 1 86.38 233 ASN A C 1
ATOM 1788 O O . ASN A 1 233 ? 4.871 -31.672 -19.344 1 86.38 233 ASN A O 1
ATOM 1792 N N . ASP A 1 234 ? 2.896 -32.375 -18.562 1 85.94 234 ASP A N 1
ATOM 1793 C CA . ASP A 1 234 ? 3.199 -32.062 -17.156 1 85.94 234 ASP A CA 1
ATOM 1794 C C . ASP A 1 234 ? 4.43 -32.844 -16.688 1 85.94 234 ASP A C 1
ATOM 1796 O O . ASP A 1 234 ? 5.266 -32.312 -15.961 1 85.94 234 ASP A O 1
ATOM 1800 N N . LEU A 1 235 ? 4.445 -34.094 -17.078 1 88.31 235 LEU A N 1
ATOM 1801 C CA . LEU A 1 235 ? 5.57 -34.906 -16.672 1 88.31 235 LEU A CA 1
ATOM 1802 C C . LEU A 1 235 ? 6.887 -34.375 -17.188 1 88.31 235 LEU A C 1
ATOM 1804 O O . LEU A 1 235 ? 7.883 -34.312 -16.469 1 88.31 235 LEU A O 1
ATOM 1808 N N . GLU A 1 236 ? 6.883 -33.906 -18.406 1 91.75 236 GLU A N 1
ATOM 1809 C CA . GLU A 1 236 ? 8.086 -33.344 -19 1 91.75 236 GLU A CA 1
ATOM 1810 C C . GLU A 1 236 ? 8.508 -32.062 -18.281 1 91.75 236 GLU A C 1
ATOM 1812 O O . GLU A 1 236 ? 9.695 -31.797 -18.125 1 91.75 236 GLU A O 1
ATOM 1817 N N . VAL A 1 237 ? 7.57 -31.266 -17.922 1 92.5 237 VAL A N 1
ATOM 1818 C CA . VAL A 1 237 ? 7.863 -30.031 -17.188 1 92.5 237 VAL A CA 1
ATOM 1819 C C . VAL A 1 237 ? 8.492 -30.391 -15.836 1 92.5 237 VAL A C 1
ATOM 1821 O O . VAL A 1 237 ? 9.492 -29.781 -15.43 1 92.5 237 VAL A O 1
ATOM 1824 N N . LEU A 1 238 ? 7.93 -31.391 -15.133 1 91.12 238 LEU A N 1
ATOM 1825 C CA . LEU A 1 238 ? 8.445 -31.812 -13.844 1 91.12 238 LEU A CA 1
ATOM 1826 C C . LEU A 1 238 ? 9.891 -32.312 -13.969 1 91.12 238 LEU A C 1
ATOM 1828 O O . LEU A 1 238 ? 10.727 -31.984 -13.117 1 91.12 238 LEU A O 1
ATOM 1832 N N . LEU A 1 239 ? 10.117 -33.031 -15.062 1 92.19 239 LEU A N 1
ATOM 1833 C CA . LEU A 1 239 ? 11.461 -33.531 -15.289 1 92.19 239 LEU A CA 1
ATOM 1834 C C . LEU A 1 239 ? 12.438 -32.406 -15.57 1 92.19 239 LEU A C 1
ATOM 1836 O O . LEU A 1 239 ? 13.594 -32.469 -15.141 1 92.19 239 LEU A O 1
ATOM 1840 N N . ALA A 1 240 ? 11.961 -31.453 -16.281 1 94.56 240 ALA A N 1
ATOM 1841 C CA . ALA A 1 240 ? 12.797 -30.281 -16.578 1 94.56 240 ALA A CA 1
ATOM 1842 C C . ALA A 1 240 ? 13.172 -29.547 -15.297 1 94.56 240 ALA A C 1
ATOM 1844 O O . ALA A 1 240 ? 14.328 -29.141 -15.117 1 94.56 240 ALA A O 1
ATOM 1845 N N . VAL A 1 241 ? 12.219 -29.391 -14.43 1 94.62 241 VAL A N 1
ATOM 1846 C CA . VAL A 1 241 ? 12.461 -28.734 -13.156 1 94.62 241 VAL A CA 1
ATOM 1847 C C . VAL A 1 241 ? 13.461 -29.531 -12.328 1 94.62 241 VAL A C 1
ATOM 1849 O O . VAL A 1 241 ? 14.398 -28.969 -11.75 1 94.62 241 VAL A O 1
ATOM 1852 N N . ARG A 1 242 ? 13.289 -30.797 -12.258 1 92 242 ARG A N 1
ATOM 1853 C CA . ARG A 1 242 ? 14.164 -31.672 -11.477 1 92 242 ARG A CA 1
ATOM 1854 C C . ARG A 1 242 ? 15.594 -31.625 -12 1 92 242 ARG A C 1
ATOM 1856 O O . ARG A 1 242 ? 16.547 -31.641 -11.219 1 92 242 ARG A O 1
ATOM 1863 N N . LYS A 1 243 ? 15.688 -31.625 -13.344 1 92.56 243 LYS A N 1
ATOM 1864 C CA . LYS A 1 243 ? 17.016 -31.531 -13.953 1 92.56 243 LYS A CA 1
ATOM 1865 C C . LYS A 1 243 ? 17.703 -30.219 -13.578 1 92.56 243 LYS A C 1
ATOM 1867 O O . LYS A 1 243 ? 18.922 -30.188 -13.375 1 92.56 243 LYS A O 1
ATOM 1872 N N . GLY A 1 244 ? 16.922 -29.141 -13.531 1 92.69 244 GLY A N 1
ATOM 1873 C CA . GLY A 1 244 ? 17.406 -27.859 -12.992 1 92.69 244 GLY A CA 1
ATOM 1874 C C . GLY A 1 244 ? 18.359 -27.141 -13.922 1 92.69 244 GLY A C 1
ATOM 1875 O O . GLY A 1 244 ? 19.266 -26.438 -13.469 1 92.69 244 GLY A O 1
ATOM 1876 N N . ASP A 1 245 ? 18.25 -27.422 -15.242 1 94 245 ASP A N 1
ATOM 1877 C CA . ASP A 1 245 ? 19.078 -26.688 -16.203 1 94 245 ASP A CA 1
ATOM 1878 C C . ASP A 1 245 ? 18.562 -25.266 -16.391 1 94 245 ASP A C 1
ATOM 1880 O O . ASP A 1 245 ? 17.5 -25.047 -16.984 1 94 245 ASP A O 1
ATOM 1884 N N . VAL A 1 246 ? 19.297 -24.312 -15.883 1 97.25 246 VAL A N 1
ATOM 1885 C CA . VAL A 1 246 ? 18.906 -22.906 -15.969 1 97.25 246 VAL A CA 1
ATOM 1886 C C . VAL A 1 246 ? 19.875 -22.156 -16.875 1 97.25 246 VAL A C 1
ATOM 1888 O O . VAL A 1 246 ? 21.031 -21.938 -16.516 1 97.25 246 VAL A O 1
ATOM 1891 N N . PRO A 1 247 ? 19.438 -21.797 -18.078 1 97.31 247 PRO A N 1
ATOM 1892 C CA . PRO A 1 247 ? 20.312 -21 -18.938 1 97.31 247 PRO A CA 1
ATOM 1893 C C . PRO A 1 247 ? 20.812 -19.719 -18.266 1 97.31 247 PRO A C 1
ATOM 1895 O O . PRO A 1 247 ? 20.062 -19.078 -17.516 1 97.31 247 PRO A O 1
ATOM 1898 N N . LYS A 1 248 ? 22 -19.344 -18.578 1 96.88 248 LYS A N 1
ATOM 1899 C CA . LYS A 1 248 ? 22.609 -18.172 -17.969 1 96.88 248 LYS A CA 1
ATOM 1900 C C . LYS A 1 248 ? 21.938 -16.891 -18.469 1 96.88 248 LYS A C 1
ATOM 1902 O O . LYS A 1 248 ? 21.906 -16.625 -19.672 1 96.88 248 LYS A O 1
ATOM 1907 N N . LEU A 1 249 ? 21.453 -16.125 -17.531 1 96.62 249 LEU A N 1
ATOM 1908 C CA . LEU A 1 249 ? 20.781 -14.875 -17.875 1 96.62 249 LEU A CA 1
ATOM 1909 C C . LEU A 1 249 ? 21.75 -13.914 -18.562 1 96.62 249 LEU A C 1
ATOM 1911 O O . LEU A 1 249 ? 21.344 -13.148 -19.438 1 96.62 249 LEU A O 1
ATOM 1915 N N . SER A 1 250 ? 23.031 -13.977 -18.141 1 94 250 SER A N 1
ATOM 1916 C CA . SER A 1 250 ? 24.031 -13.07 -18.688 1 94 250 SER A CA 1
ATOM 1917 C C . SER A 1 250 ? 24.234 -13.289 -20.172 1 94 250 SER A C 1
ATOM 1919 O O . SER A 1 250 ? 24.609 -12.367 -20.906 1 94 250 SER A O 1
ATOM 1921 N N . GLU A 1 251 ? 23.938 -14.453 -20.641 1 94.5 251 GLU A N 1
ATOM 1922 C CA . GLU A 1 251 ? 24.062 -14.781 -22.062 1 94.5 251 GLU A CA 1
ATOM 1923 C C . GLU A 1 251 ? 22.812 -14.344 -22.844 1 94.5 251 GLU A C 1
ATOM 1925 O O . GLU A 1 251 ? 22.906 -13.93 -24 1 94.5 251 GLU A O 1
ATOM 1930 N N . LEU A 1 252 ? 21.719 -14.43 -22.203 1 93.69 252 LEU A N 1
ATOM 1931 C CA . LEU A 1 252 ? 20.453 -14.094 -22.844 1 93.69 252 LEU A CA 1
ATOM 1932 C C . LEU A 1 252 ? 20.219 -12.586 -22.828 1 93.69 252 LEU A C 1
ATOM 1934 O O . LEU A 1 252 ? 19.594 -12.031 -23.734 1 93.69 252 LEU A O 1
ATOM 1938 N N . ARG A 1 253 ? 20.641 -11.969 -21.75 1 94.5 253 ARG A N 1
ATOM 1939 C CA . ARG A 1 253 ? 20.453 -10.547 -21.516 1 94.5 253 ARG A CA 1
ATOM 1940 C C . ARG A 1 253 ? 21.75 -9.875 -21.078 1 94.5 253 ARG A C 1
ATOM 1942 O O . ARG A 1 253 ? 21.984 -9.688 -19.875 1 94.5 253 ARG A O 1
ATOM 1949 N N . PRO A 1 254 ? 22.5 -9.438 -22.016 1 93.31 254 PRO A N 1
ATOM 1950 C CA . PRO A 1 254 ? 23.797 -8.859 -21.688 1 93.31 254 PRO A CA 1
ATOM 1951 C C . PRO A 1 254 ? 23.672 -7.527 -20.953 1 93.31 254 PRO A C 1
ATOM 1953 O O . PRO A 1 254 ? 24.641 -7.074 -20.328 1 93.31 254 PRO A O 1
ATOM 1956 N N . ASP A 1 255 ? 22.547 -6.879 -21.016 1 93.56 255 ASP A N 1
ATOM 1957 C CA . ASP A 1 255 ? 22.344 -5.594 -20.359 1 93.56 255 ASP A CA 1
ATOM 1958 C C . ASP A 1 255 ? 22.062 -5.777 -18.875 1 93.56 255 ASP A C 1
ATOM 1960 O O . ASP A 1 255 ? 22.125 -4.82 -18.094 1 93.56 255 ASP A O 1
ATOM 1964 N N . VAL A 1 256 ? 21.75 -6.957 -18.453 1 95.56 256 VAL A N 1
ATOM 1965 C CA . VAL A 1 256 ? 21.453 -7.238 -17.047 1 95.56 256 VAL A CA 1
ATOM 1966 C C . VAL A 1 256 ? 22.75 -7.312 -16.25 1 95.56 256 VAL A C 1
ATOM 1968 O O . VAL A 1 256 ? 23.672 -8.039 -16.609 1 95.56 256 VAL A O 1
ATOM 1971 N N . PRO A 1 257 ? 22.828 -6.516 -15.211 1 96 257 PRO A N 1
ATOM 1972 C CA . PRO A 1 257 ? 24.031 -6.594 -14.375 1 96 257 PRO A CA 1
ATOM 1973 C C . PRO A 1 257 ? 24.312 -8.016 -13.883 1 96 257 PRO A C 1
ATOM 1975 O O . PRO A 1 257 ? 23.375 -8.75 -13.539 1 96 257 PRO A O 1
ATOM 1978 N N . TYR A 1 258 ? 25.547 -8.344 -13.844 1 96 258 TYR A N 1
ATOM 1979 C CA . TYR A 1 258 ? 25.969 -9.672 -13.422 1 96 258 TYR A CA 1
ATOM 1980 C C . TYR A 1 258 ? 25.453 -10 -12.031 1 96 258 TYR A C 1
ATOM 1982 O O . TYR A 1 258 ? 25.031 -11.133 -11.773 1 96 258 TYR A O 1
ATOM 1990 N N . SER A 1 259 ? 25.484 -9.016 -11.172 1 96.56 259 SER A N 1
ATOM 1991 C CA . SER A 1 259 ? 25.047 -9.227 -9.797 1 96.56 259 SER A CA 1
ATOM 1992 C C . SER A 1 259 ? 23.562 -9.586 -9.734 1 96.56 259 SER A C 1
ATOM 1994 O O . SER A 1 259 ? 23.141 -10.359 -8.867 1 96.56 259 SER A O 1
ATOM 1996 N N . LEU A 1 260 ? 22.797 -9.023 -10.602 1 97.44 260 LEU A N 1
ATOM 1997 C CA . LEU A 1 260 ? 21.391 -9.375 -10.656 1 97.44 260 LEU A CA 1
ATOM 1998 C C . LEU A 1 260 ? 21.203 -10.797 -11.172 1 97.44 260 LEU A C 1
ATOM 2000 O O . LEU A 1 260 ? 20.422 -11.57 -10.609 1 97.44 260 LEU A O 1
ATOM 2004 N N . ALA A 1 261 ? 21.922 -11.109 -12.227 1 98.12 261 ALA A N 1
ATOM 2005 C CA . ALA A 1 261 ? 21.875 -12.469 -12.758 1 98.12 261 ALA A CA 1
ATOM 2006 C C . ALA A 1 261 ? 22.25 -13.484 -11.68 1 98.12 261 ALA A C 1
ATOM 2008 O O . ALA A 1 261 ? 21.594 -14.516 -11.531 1 98.12 261 ALA A O 1
ATOM 2009 N N . LEU A 1 262 ? 23.25 -13.117 -10.953 1 97.88 262 LEU A N 1
ATOM 2010 C CA . LEU A 1 262 ? 23.734 -14 -9.898 1 97.88 262 LEU A CA 1
ATOM 2011 C C . LEU A 1 262 ? 22.656 -14.188 -8.828 1 97.88 262 LEU A C 1
ATOM 2013 O O . LEU A 1 262 ? 22.469 -15.305 -8.328 1 97.88 262 LEU A O 1
ATOM 2017 N N . ALA A 1 263 ? 22.031 -13.125 -8.438 1 98.25 263 ALA A N 1
ATOM 2018 C CA . ALA A 1 263 ? 20.984 -13.203 -7.426 1 98.25 263 ALA A CA 1
ATOM 2019 C C . ALA A 1 263 ? 19.844 -14.125 -7.887 1 98.25 263 ALA A C 1
ATOM 2021 O O . ALA A 1 263 ? 19.359 -14.961 -7.117 1 98.25 263 ALA A O 1
ATOM 2022 N N . VAL A 1 264 ? 19.406 -13.992 -9.109 1 98.69 264 VAL A N 1
ATOM 2023 C CA . VAL A 1 264 ? 18.344 -14.812 -9.664 1 98.69 264 VAL A CA 1
ATOM 2024 C C . VAL A 1 264 ? 18.781 -16.281 -9.703 1 98.69 264 VAL A C 1
ATOM 2026 O O . VAL A 1 264 ? 18.031 -17.156 -9.281 1 98.69 264 VAL A O 1
ATOM 2029 N N . HIS A 1 265 ? 19.984 -16.516 -10.125 1 98.56 265 HIS A N 1
ATOM 2030 C CA . HIS A 1 265 ? 20.484 -17.891 -10.219 1 98.56 265 HIS A CA 1
ATOM 2031 C C . HIS A 1 265 ? 20.656 -18.5 -8.836 1 98.56 265 HIS A C 1
ATOM 2033 O O . HIS A 1 265 ? 20.469 -19.703 -8.664 1 98.56 265 HIS A O 1
ATOM 2039 N N . THR A 1 266 ? 21 -17.672 -7.855 1 98.62 266 THR A N 1
ATOM 2040 C CA . THR A 1 266 ? 21.094 -18.156 -6.484 1 98.62 266 THR A CA 1
ATOM 2041 C C . THR A 1 266 ? 19.75 -18.688 -6.004 1 98.62 266 THR A C 1
ATOM 2043 O O . THR A 1 266 ? 19.672 -19.75 -5.379 1 98.62 266 THR A O 1
ATOM 2046 N N . ALA A 1 267 ? 18.703 -17.984 -6.32 1 98.56 267 ALA A N 1
ATOM 2047 C CA . ALA A 1 267 ? 17.359 -18.406 -5.938 1 98.56 267 ALA A CA 1
ATOM 2048 C C . ALA A 1 267 ? 16.969 -19.703 -6.641 1 98.56 267 ALA A C 1
ATOM 2050 O O . ALA A 1 267 ? 16.125 -20.453 -6.152 1 98.56 267 ALA A O 1
ATOM 2051 N N . LEU A 1 268 ? 17.625 -20.031 -7.766 1 98.38 268 LEU A N 1
ATOM 2052 C CA . LEU A 1 268 ? 17.234 -21.141 -8.625 1 98.38 268 LEU A CA 1
ATOM 2053 C C . LEU A 1 268 ? 18.109 -22.375 -8.359 1 98.38 268 LEU A C 1
ATOM 2055 O O . LEU A 1 268 ? 18.016 -23.375 -9.062 1 98.38 268 LEU A O 1
ATOM 2059 N N . GLU A 1 269 ? 18.938 -22.203 -7.379 1 97.94 269 GLU A N 1
ATOM 2060 C CA . GLU A 1 269 ? 19.75 -23.375 -7.031 1 97.94 269 GLU A CA 1
ATOM 2061 C C . GLU A 1 269 ? 18.891 -24.594 -6.727 1 97.94 269 GLU A C 1
ATOM 2063 O O . GLU A 1 269 ? 17.828 -24.453 -6.094 1 97.94 269 GLU A O 1
ATOM 2068 N N . THR A 1 270 ? 19.297 -25.719 -7.129 1 95.44 270 THR A N 1
ATOM 2069 C CA . THR A 1 270 ? 18.531 -26.953 -7 1 95.44 270 THR A CA 1
ATOM 2070 C C . THR A 1 270 ? 18.359 -27.344 -5.531 1 95.44 270 THR A C 1
ATOM 2072 O O . THR A 1 270 ? 17.266 -27.719 -5.102 1 95.44 270 THR A O 1
ATOM 2075 N N . HIS A 1 271 ? 19.453 -27.266 -4.805 1 95.38 271 HIS A N 1
ATOM 2076 C CA . HIS A 1 271 ? 19.391 -27.578 -3.385 1 95.38 271 HIS A CA 1
ATOM 2077 C C . HIS A 1 271 ? 18.922 -26.391 -2.562 1 95.38 271 HIS A C 1
ATOM 2079 O O . HIS A 1 271 ? 19.5 -25.297 -2.662 1 95.38 271 HIS A O 1
ATOM 2085 N N . PRO A 1 272 ? 17.953 -26.578 -1.766 1 96.69 272 PRO A N 1
ATOM 2086 C CA . PRO A 1 272 ? 17.375 -25.438 -1.03 1 96.69 272 PRO A CA 1
ATOM 2087 C C . PRO A 1 272 ? 18.391 -24.734 -0.147 1 96.69 272 PRO A C 1
ATOM 2089 O O . PRO A 1 272 ? 18.297 -23.516 0.038 1 96.69 272 PRO A O 1
ATOM 2092 N N . ASP A 1 273 ? 19.406 -25.422 0.34 1 96.5 273 ASP A N 1
ATOM 2093 C CA . ASP A 1 273 ? 20.375 -24.844 1.251 1 96.5 273 ASP A CA 1
ATOM 2094 C C . ASP A 1 273 ? 21.344 -23.922 0.504 1 96.5 273 ASP A C 1
ATOM 2096 O O . ASP A 1 273 ? 22.062 -23.125 1.123 1 96.5 273 ASP A O 1
ATOM 2100 N N . ALA A 1 274 ? 21.359 -24.047 -0.797 1 97.5 274 ALA A N 1
ATOM 2101 C CA . ALA A 1 274 ? 22.266 -23.219 -1.606 1 97.5 274 ALA A CA 1
ATOM 2102 C C . ALA A 1 274 ? 21.578 -21.922 -2.025 1 97.5 274 ALA A C 1
ATOM 2104 O O . ALA A 1 274 ? 22.219 -21.047 -2.613 1 97.5 274 ALA A O 1
ATOM 2105 N N . ARG A 1 275 ? 20.328 -21.797 -1.666 1 98.19 275 ARG A N 1
ATOM 2106 C CA . ARG A 1 275 ? 19.578 -20.594 -1.999 1 98.19 275 ARG A CA 1
ATOM 2107 C C . ARG A 1 275 ? 19.734 -19.547 -0.905 1 98.19 275 ARG A C 1
ATOM 2109 O O . ARG A 1 275 ? 20.594 -19.656 -0.036 1 98.19 275 ARG A O 1
ATOM 2116 N N . PHE A 1 276 ? 19.047 -18.406 -1.061 1 98.19 276 PHE A N 1
ATOM 2117 C CA . PHE A 1 276 ? 19.062 -17.391 -0.02 1 98.19 276 PHE A CA 1
ATOM 2118 C C . PHE A 1 276 ? 18.5 -17.938 1.284 1 98.19 276 PHE A C 1
ATOM 2120 O O . PHE A 1 276 ? 17.578 -18.766 1.271 1 98.19 276 PHE A O 1
ATOM 2127 N N . GLU A 1 277 ? 18.969 -17.516 2.389 1 96.75 277 GLU A N 1
ATOM 2128 C CA . GLU A 1 277 ? 18.547 -17.969 3.711 1 96.75 277 GLU A CA 1
ATOM 2129 C C . GLU A 1 277 ? 17.078 -17.641 3.969 1 96.75 277 GLU A C 1
ATOM 2131 O O . GLU A 1 277 ? 16.375 -18.406 4.621 1 96.75 277 GLU A O 1
ATOM 2136 N N . ASN A 1 278 ? 16.688 -16.547 3.543 1 97.25 278 ASN A N 1
ATOM 2137 C CA . ASN A 1 278 ? 15.312 -16.094 3.695 1 97.25 278 ASN A CA 1
ATOM 2138 C C . ASN A 1 278 ? 14.969 -15 2.684 1 97.25 278 ASN A C 1
ATOM 2140 O O . ASN A 1 278 ? 15.828 -14.562 1.925 1 97.25 278 ASN A O 1
ATOM 2144 N N . ALA A 1 279 ? 13.742 -14.625 2.656 1 97.62 279 ALA A N 1
ATOM 2145 C CA . ALA A 1 279 ? 13.258 -13.641 1.689 1 97.62 279 ALA A CA 1
ATOM 2146 C C . ALA A 1 279 ? 13.922 -12.281 1.906 1 97.62 279 ALA A C 1
ATOM 2148 O O . ALA A 1 279 ? 14.188 -11.555 0.948 1 97.62 279 ALA A O 1
ATOM 2149 N N . LYS A 1 280 ? 14.258 -11.953 3.146 1 94.62 280 LYS A N 1
ATOM 2150 C CA . LYS A 1 280 ? 14.906 -10.68 3.451 1 94.62 280 LYS A CA 1
ATOM 2151 C C . LYS A 1 280 ? 16.297 -10.609 2.826 1 94.62 280 LYS A C 1
ATOM 2153 O O . LYS A 1 280 ? 16.688 -9.57 2.287 1 94.62 280 LYS A O 1
ATOM 2158 N N . SER A 1 281 ? 16.984 -11.68 2.918 1 96.94 281 SER A N 1
ATOM 2159 C CA . SER A 1 281 ? 18.328 -11.719 2.346 1 96.94 281 SER A CA 1
ATOM 2160 C C . SER A 1 281 ? 18.297 -11.586 0.828 1 96.94 281 SER A C 1
ATOM 2162 O O . SER A 1 281 ? 19.141 -10.922 0.234 1 96.94 281 SER A O 1
ATOM 2164 N N . MET A 1 282 ? 17.328 -12.219 0.19 1 97.62 282 MET A N 1
ATOM 2165 C CA . MET A 1 282 ? 17.172 -12.078 -1.255 1 97.62 282 MET A CA 1
ATOM 2166 C C . MET A 1 282 ? 16.812 -10.641 -1.626 1 97.62 282 MET A C 1
ATOM 2168 O O . MET A 1 282 ? 17.359 -10.086 -2.578 1 97.62 282 MET A O 1
ATOM 2172 N N . ALA A 1 283 ? 15.938 -10.062 -0.845 1 95.06 283 ALA A N 1
ATOM 2173 C CA . ALA A 1 283 ? 15.57 -8.664 -1.073 1 95.06 283 ALA A CA 1
ATOM 2174 C C . ALA A 1 283 ? 16.781 -7.754 -0.975 1 95.06 283 ALA A C 1
ATOM 2176 O O . ALA A 1 283 ? 16.953 -6.84 -1.789 1 95.06 283 ALA A O 1
ATOM 2177 N N . ARG A 1 284 ? 17.609 -7.984 0.002 1 92.19 284 ARG A N 1
ATOM 2178 C CA . ARG A 1 284 ? 18.797 -7.18 0.195 1 92.19 284 ARG A CA 1
ATOM 2179 C C . ARG A 1 284 ? 19.75 -7.305 -0.997 1 92.19 284 ARG A C 1
ATOM 2181 O O . ARG A 1 284 ? 20.344 -6.316 -1.435 1 92.19 284 ARG A O 1
ATOM 2188 N N . ALA A 1 285 ? 19.875 -8.5 -1.477 1 95.25 285 ALA A N 1
ATOM 2189 C CA . ALA A 1 285 ? 20.734 -8.734 -2.631 1 95.25 285 ALA A CA 1
ATOM 2190 C C . ALA A 1 285 ? 20.219 -7.977 -3.855 1 95.25 285 ALA A C 1
ATOM 2192 O O . ALA A 1 285 ? 21 -7.332 -4.562 1 95.25 285 ALA A O 1
ATOM 2193 N N . LEU A 1 286 ? 18.938 -8.023 -4.078 1 94.25 286 LEU A N 1
ATOM 2194 C CA . LEU A 1 286 ? 18.344 -7.324 -5.211 1 94.25 286 LEU A CA 1
ATOM 2195 C C . LEU A 1 286 ? 18.484 -5.816 -5.047 1 94.25 286 LEU A C 1
ATOM 2197 O O . LEU A 1 286 ? 18.797 -5.109 -6.004 1 94.25 286 LEU A O 1
ATOM 2201 N N . ALA A 1 287 ? 18.234 -5.375 -3.861 1 88.62 287 ALA A N 1
ATOM 2202 C CA . ALA A 1 287 ? 18.344 -3.945 -3.576 1 88.62 287 ALA A CA 1
ATOM 2203 C C . ALA A 1 287 ? 19.766 -3.451 -3.771 1 88.62 287 ALA A C 1
ATOM 2205 O O . ALA A 1 287 ? 19.984 -2.322 -4.215 1 88.62 287 ALA A O 1
ATOM 2206 N N . ALA A 1 288 ? 20.719 -4.25 -3.41 1 88.81 288 ALA A N 1
ATOM 2207 C CA . ALA A 1 288 ? 22.125 -3.895 -3.559 1 88.81 288 ALA A CA 1
ATOM 2208 C C . ALA A 1 288 ? 22.484 -3.689 -5.027 1 88.81 288 ALA A C 1
ATOM 2210 O O . ALA A 1 288 ? 23.312 -2.838 -5.355 1 88.81 288 ALA A O 1
ATOM 2211 N N . VAL A 1 289 ? 21.906 -4.48 -5.863 1 91.38 289 VAL A N 1
ATOM 2212 C CA . VAL A 1 289 ? 22.141 -4.332 -7.293 1 91.38 289 VAL A CA 1
ATOM 2213 C C . VAL A 1 289 ? 21.656 -2.961 -7.762 1 91.38 289 VAL A C 1
ATOM 2215 O O . VAL A 1 289 ? 22.375 -2.254 -8.477 1 91.38 289 VAL A O 1
ATOM 2218 N N . LEU A 1 290 ? 20.469 -2.594 -7.312 1 87.06 290 LEU A N 1
ATOM 2219 C CA . LEU A 1 290 ? 19.906 -1.308 -7.707 1 87.06 290 LEU A CA 1
ATOM 2220 C C . LEU A 1 290 ? 20.781 -0.157 -7.207 1 87.06 290 LEU A C 1
ATOM 2222 O O . LEU A 1 290 ? 21.016 0.812 -7.934 1 87.06 290 LEU A O 1
ATOM 2226 N N . ARG A 1 291 ? 21.234 -0.321 -6.07 1 81.19 291 ARG A N 1
ATOM 2227 C CA . ARG A 1 291 ? 22.094 0.707 -5.5 1 81.19 291 ARG A CA 1
ATOM 2228 C C . ARG A 1 291 ? 23.406 0.824 -6.281 1 81.19 291 ARG A C 1
ATOM 2230 O O . ARG A 1 291 ? 23.844 1.93 -6.605 1 81.19 291 ARG A O 1
ATOM 2237 N N . ALA A 1 292 ? 23.938 -0.236 -6.578 1 82.12 292 ALA A N 1
ATOM 2238 C CA . ALA A 1 292 ? 25.234 -0.274 -7.258 1 82.12 292 ALA A CA 1
ATOM 2239 C C . ALA A 1 292 ? 25.141 0.328 -8.656 1 82.12 292 ALA A C 1
ATOM 2241 O O . ALA A 1 292 ? 26.094 0.946 -9.141 1 82.12 292 ALA A O 1
ATOM 2242 N N . GLU A 1 293 ? 24 0.202 -9.242 1 78 293 GLU A N 1
ATOM 2243 C CA . GLU A 1 293 ? 23.828 0.676 -10.609 1 78 293 GLU A CA 1
ATOM 2244 C C . GLU A 1 293 ? 23.141 2.043 -10.641 1 78 293 GLU A C 1
ATOM 2246 O O . GLU A 1 293 ? 22.719 2.51 -11.695 1 78 293 GLU A O 1
ATOM 2251 N N . ALA A 1 294 ? 22.938 2.617 -9.484 1 65.62 294 ALA A N 1
ATOM 2252 C CA . ALA A 1 294 ? 22.344 3.939 -9.305 1 65.62 294 ALA A CA 1
ATOM 2253 C C . ALA A 1 294 ? 20.938 3.982 -9.883 1 65.62 294 ALA A C 1
ATOM 2255 O O . ALA A 1 294 ? 20.547 4.969 -10.508 1 65.62 294 ALA A O 1
ATOM 2256 N N . GLU A 1 295 ? 20.453 2.82 -9.828 1 67.31 295 GLU A N 1
ATOM 2257 C CA . GLU A 1 295 ? 19.047 2.727 -10.219 1 67.31 295 GLU A CA 1
ATOM 2258 C C . GLU A 1 295 ? 18.125 2.77 -9 1 67.31 295 GLU A C 1
ATOM 2260 O O . GLU A 1 295 ? 18.562 2.482 -7.879 1 67.31 295 GLU A O 1
ATOM 2265 N N . HIS A 1 296 ? 16.984 3.58 -9.203 1 60.28 296 HIS A N 1
ATOM 2266 C CA . HIS A 1 296 ? 16.094 3.656 -8.047 1 60.28 296 HIS A CA 1
ATOM 2267 C C . HIS A 1 296 ? 14.781 2.928 -8.32 1 60.28 296 HIS A C 1
ATOM 2269 O O . HIS A 1 296 ? 14.297 2.908 -9.453 1 60.28 296 HIS A O 1
ATOM 2275 N N . ALA A 1 297 ? 14.523 2.037 -7.34 1 58.12 297 ALA A N 1
ATOM 2276 C CA . ALA A 1 297 ? 13.289 1.259 -7.344 1 58.12 297 ALA A CA 1
ATOM 2277 C C . ALA A 1 297 ? 12.102 2.1 -6.871 1 58.12 297 ALA A C 1
ATOM 2279 O O . ALA A 1 297 ? 11.547 1.852 -5.797 1 58.12 297 ALA A O 1
ATOM 2280 N N . ASP A 1 298 ? 11.852 3.26 -7.469 1 67.06 298 ASP A N 1
ATOM 2281 C CA . ASP A 1 298 ? 10.711 4.043 -7 1 67.06 298 ASP A CA 1
ATOM 2282 C C . ASP A 1 298 ? 9.398 3.506 -7.582 1 67.06 298 ASP A C 1
ATOM 2284 O O . ASP A 1 298 ? 9.414 2.662 -8.477 1 67.06 298 ASP A O 1
ATOM 2288 N N . ALA A 1 299 ? 8.367 3.742 -6.93 1 79.69 299 ALA A N 1
ATOM 2289 C CA . ALA A 1 299 ? 7.039 3.293 -7.34 1 79.69 299 ALA A CA 1
ATOM 2290 C C . ALA A 1 299 ? 6.625 3.939 -8.656 1 79.69 299 ALA A C 1
ATOM 2292 O O . ALA A 1 299 ? 5.977 3.303 -9.492 1 79.69 299 ALA A O 1
ATOM 2293 N N . GLU A 1 300 ? 7.121 5.09 -8.914 1 82.12 300 GLU A N 1
ATOM 2294 C CA . GLU A 1 300 ? 6.559 5.836 -10.039 1 82.12 300 GLU A CA 1
ATOM 2295 C C . GLU A 1 300 ? 7.012 5.254 -11.375 1 82.12 300 GLU A C 1
ATOM 2297 O O . GLU A 1 300 ? 6.207 5.102 -12.297 1 82.12 300 GLU A O 1
ATOM 2302 N N . PRO A 1 301 ? 8.242 4.906 -11.492 1 83.69 301 PRO A N 1
ATOM 2303 C CA . PRO A 1 301 ? 8.633 4.289 -12.766 1 83.69 301 PRO A CA 1
ATOM 2304 C C . PRO A 1 301 ? 7.859 3.008 -13.062 1 83.69 301 PRO A C 1
ATOM 2306 O O . PRO A 1 301 ? 7.488 2.76 -14.211 1 83.69 301 PRO A O 1
ATOM 2309 N N . LEU A 1 302 ? 7.68 2.238 -12.078 1 89.56 302 LEU A N 1
ATOM 2310 C CA . LEU A 1 302 ? 6.898 1.021 -12.273 1 89.56 302 LEU A CA 1
ATOM 2311 C C . LEU A 1 302 ? 5.457 1.354 -12.641 1 89.56 302 LEU A C 1
ATOM 2313 O O . LEU A 1 302 ? 4.895 0.769 -13.57 1 89.56 302 LEU A O 1
ATOM 2317 N N . GLY A 1 303 ? 4.906 2.271 -11.898 1 91.12 303 GLY A N 1
ATOM 2318 C CA . GLY A 1 303 ? 3.557 2.703 -12.227 1 91.12 303 GLY A CA 1
ATOM 2319 C C . GLY A 1 303 ? 3.414 3.18 -13.656 1 91.12 303 GLY A C 1
ATOM 2320 O O . GLY A 1 303 ? 2.473 2.793 -14.359 1 91.12 303 GLY A O 1
ATOM 2321 N N . ALA A 1 304 ? 4.352 4 -14.102 1 88.56 304 ALA A N 1
ATOM 2322 C CA . ALA A 1 304 ? 4.352 4.508 -15.477 1 88.56 304 ALA A CA 1
ATOM 2323 C C . ALA A 1 304 ? 4.445 3.365 -16.484 1 88.56 304 ALA A C 1
ATOM 2325 O O . ALA A 1 304 ? 3.771 3.381 -17.516 1 88.56 304 ALA A O 1
ATOM 2326 N N . SER A 1 305 ? 5.262 2.414 -16.156 1 92.38 305 SER A N 1
ATOM 2327 C CA . SER A 1 305 ? 5.426 1.259 -17.031 1 92.38 305 SER A CA 1
ATOM 2328 C C . SER A 1 305 ? 4.137 0.449 -17.125 1 92.38 305 SER A C 1
ATOM 2330 O O . SER A 1 305 ? 3.773 -0.027 -18.203 1 92.38 305 SER A O 1
ATOM 2332 N N . VAL A 1 306 ? 3.488 0.285 -16.031 1 93.88 306 VAL A N 1
ATOM 2333 C CA . VAL A 1 306 ? 2.24 -0.471 -15.992 1 93.88 306 VAL A CA 1
ATOM 2334 C C . VAL A 1 306 ? 1.165 0.261 -16.797 1 93.88 306 VAL A C 1
ATOM 2336 O O . VAL A 1 306 ? 0.427 -0.357 -17.562 1 93.88 306 VAL A O 1
ATOM 2339 N N . ARG A 1 307 ? 1.069 1.599 -16.609 1 92 307 ARG A N 1
ATOM 2340 C CA . ARG A 1 307 ? 0.119 2.393 -17.375 1 92 307 ARG A CA 1
ATOM 2341 C C . ARG A 1 307 ? 0.382 2.26 -18.875 1 92 307 ARG A C 1
ATOM 2343 O O . ARG A 1 307 ? -0.551 2.076 -19.656 1 92 307 ARG A O 1
ATOM 2350 N N . ALA A 1 308 ? 1.625 2.299 -19.266 1 91.25 308 ALA A N 1
ATOM 2351 C CA . ALA A 1 308 ? 1.993 2.146 -20.672 1 91.25 308 ALA A CA 1
ATOM 2352 C C . ALA A 1 308 ? 1.626 0.757 -21.188 1 91.25 308 ALA A C 1
ATOM 2354 O O . ALA A 1 308 ? 1.147 0.614 -22.312 1 91.25 308 ALA A O 1
ATOM 2355 N N . ALA A 1 309 ? 1.899 -0.203 -20.359 1 92.5 309 ALA A N 1
ATOM 2356 C CA . ALA A 1 309 ? 1.587 -1.579 -20.734 1 92.5 309 ALA A CA 1
ATOM 2357 C C . ALA A 1 309 ? 0.087 -1.766 -20.938 1 92.5 309 ALA A C 1
ATOM 2359 O O . ALA A 1 309 ? -0.338 -2.475 -21.859 1 92.5 309 ALA A O 1
ATOM 2360 N N . ARG A 1 310 ? -0.687 -1.197 -20.094 1 91.44 310 ARG A N 1
ATOM 2361 C CA . ARG A 1 310 ? -2.139 -1.284 -20.219 1 91.44 310 ARG A CA 1
ATOM 2362 C C . ARG A 1 310 ? -2.615 -0.721 -21.547 1 91.44 310 ARG A C 1
ATOM 2364 O O . ARG A 1 310 ? -3.51 -1.284 -22.188 1 91.44 310 ARG A O 1
ATOM 2371 N N . VAL A 1 311 ? -2.016 0.385 -21.953 1 86.56 311 VAL A N 1
ATOM 2372 C CA . VAL A 1 311 ? -2.342 0.995 -23.234 1 86.56 311 VAL A CA 1
ATOM 2373 C C . VAL A 1 311 ? -1.971 0.043 -24.375 1 86.56 311 VAL A C 1
ATOM 2375 O O . VAL A 1 311 ? -2.762 -0.172 -25.297 1 86.56 311 VAL A O 1
ATOM 2378 N N . ARG A 1 312 ? -0.835 -0.562 -24.297 1 85.62 312 ARG A N 1
ATOM 2379 C CA . ARG A 1 312 ? -0.358 -1.482 -25.312 1 85.62 312 ARG A CA 1
ATOM 2380 C C . ARG A 1 312 ? -1.279 -2.691 -25.438 1 85.62 312 ARG A C 1
ATOM 2382 O O . ARG A 1 312 ? -1.467 -3.229 -26.531 1 85.62 312 ARG A O 1
ATOM 2389 N N . LEU A 1 313 ? -1.851 -3.055 -24.312 1 87.56 313 LEU A N 1
ATOM 2390 C CA . LEU A 1 313 ? -2.678 -4.254 -24.281 1 87.56 313 LEU A CA 1
ATOM 2391 C C . LEU A 1 313 ? -4.141 -3.914 -24.547 1 87.56 313 LEU A C 1
ATOM 2393 O O . LEU A 1 313 ? -4.992 -4.805 -24.578 1 87.56 313 LEU A O 1
ATOM 2397 N N . GLY A 1 314 ? -4.484 -2.658 -24.672 1 79.06 314 GLY A N 1
ATOM 2398 C CA . GLY A 1 314 ? -5.836 -2.221 -24.984 1 79.06 314 GLY A CA 1
ATOM 2399 C C . GLY A 1 314 ? -6.766 -2.246 -23.781 1 79.06 314 GLY A C 1
ATOM 2400 O O . GLY A 1 314 ? -7.977 -2.416 -23.938 1 79.06 314 GLY A O 1
ATOM 2401 N N . LYS A 1 315 ? -6.258 -2.264 -22.688 1 73.25 315 LYS A N 1
ATOM 2402 C CA . LYS A 1 315 ? -7.078 -2.377 -21.484 1 73.25 315 LYS A CA 1
ATOM 2403 C C . LYS A 1 315 ? -7.66 -1.023 -21.094 1 73.25 315 LYS A C 1
ATOM 2405 O O . LYS A 1 315 ? -8.602 -0.956 -20.297 1 73.25 315 LYS A O 1
ATOM 2410 N N . ASP A 1 316 ? -7.121 0.049 -21.406 1 61.22 316 ASP A N 1
ATOM 2411 C CA . ASP A 1 316 ? -7.672 1.354 -21.047 1 61.22 316 ASP A CA 1
ATOM 2412 C C . ASP A 1 316 ? -8.633 1.854 -22.125 1 61.22 316 ASP A C 1
ATOM 2414 O O . ASP A 1 316 ? -9.039 3.018 -22.109 1 61.22 316 ASP A O 1
ATOM 2418 N N . ALA A 1 317 ? -8.906 0.935 -23.25 1 49.22 317 ALA A N 1
ATOM 2419 C CA . ALA A 1 317 ? -9.883 1.394 -24.25 1 49.22 317 ALA A CA 1
ATOM 2420 C C . ALA A 1 317 ? -11.266 1.538 -23.625 1 49.22 317 ALA A C 1
ATOM 2422 O O . ALA A 1 317 ? -11.648 0.757 -22.75 1 49.22 317 ALA A O 1
ATOM 2423 N N . PRO A 1 318 ? -11.922 2.6 -23.844 1 44.88 318 PRO A N 1
ATOM 2424 C CA . PRO A 1 318 ? -13.273 2.805 -23.312 1 44.88 318 PRO A CA 1
ATOM 2425 C C . PRO A 1 318 ? -14.172 1.581 -23.5 1 44.88 318 PRO A C 1
ATOM 2427 O O . PRO A 1 318 ? -13.961 0.792 -24.422 1 44.88 318 PRO A O 1
ATOM 2430 N N . GLU A 1 319 ? -14.883 1.076 -22.5 1 44.03 319 GLU A N 1
ATOM 2431 C CA . GLU A 1 319 ? -15.727 -0.107 -22.359 1 44.03 319 GLU A CA 1
ATOM 2432 C C . GLU A 1 319 ? -16.359 -0.506 -23.688 1 44.03 319 GLU A C 1
ATOM 2434 O O . GLU A 1 319 ? -17.047 -1.527 -23.766 1 44.03 319 GLU A O 1
ATOM 2439 N N . GLY A 1 320 ? -16.547 0.308 -24.703 1 35.59 320 GLY A N 1
ATOM 2440 C CA . GLY A 1 320 ? -17.406 -0.139 -25.797 1 35.59 320 GLY A CA 1
ATOM 2441 C C . GLY A 1 320 ? -16.781 -1.237 -26.641 1 35.59 320 GLY A C 1
ATOM 2442 O O . GLY A 1 320 ? -17.406 -1.736 -27.578 1 35.59 320 GLY A O 1
ATOM 2443 N N . ALA A 1 321 ? -15.492 -1.296 -26.875 1 34.5 321 ALA A N 1
ATOM 2444 C CA . ALA A 1 321 ? -15.102 -2.211 -27.953 1 34.5 321 ALA A CA 1
ATOM 2445 C C . ALA A 1 321 ? -15 -3.643 -27.438 1 34.5 321 ALA A C 1
ATOM 2447 O O . ALA A 1 321 ? -14.555 -3.873 -26.312 1 34.5 321 ALA A O 1
ATOM 2448 N N . PRO A 1 322 ? -15.562 -4.621 -28.094 1 32.34 322 PRO A N 1
ATOM 2449 C CA . PRO A 1 322 ? -15.547 -6.051 -27.766 1 32.34 322 PRO A CA 1
ATOM 2450 C C . PRO A 1 322 ? -14.133 -6.59 -27.547 1 32.34 322 PRO A C 1
ATOM 2452 O O . PRO A 1 322 ? -13.227 -6.316 -28.328 1 32.34 322 PRO A O 1
ATOM 2455 N N . GLN A 1 323 ? -13.68 -6.605 -26.484 1 34.53 323 GLN A N 1
ATOM 2456 C CA . GLN A 1 323 ? -12.344 -7.141 -26.25 1 34.53 323 GLN A CA 1
ATOM 2457 C C . GLN A 1 323 ? -12.172 -8.492 -26.938 1 34.53 323 GLN A C 1
ATOM 2459 O O . GLN A 1 323 ? -13.023 -9.375 -26.797 1 34.53 323 GLN A O 1
ATOM 2464 N N . PRO A 1 324 ? -11.406 -8.547 -27.969 1 30.3 324 PRO A N 1
ATOM 2465 C CA . PRO A 1 324 ? -11.227 -9.891 -28.531 1 30.3 324 PRO A CA 1
ATOM 2466 C C . PRO A 1 324 ? -10.805 -10.922 -27.5 1 30.3 324 PRO A C 1
ATOM 2468 O O . PRO A 1 324 ? -9.914 -10.648 -26.672 1 30.3 324 PRO A O 1
ATOM 2471 N N . VAL A 1 325 ? -11.672 -11.664 -27.031 1 30.28 325 VAL A N 1
ATOM 2472 C CA . VAL A 1 325 ? -11.32 -12.852 -26.25 1 30.28 325 VAL A CA 1
ATOM 2473 C C . VAL A 1 325 ? -10.133 -13.555 -26.891 1 30.28 325 VAL A C 1
ATOM 2475 O O . VAL A 1 325 ? -10.219 -14.047 -28.016 1 30.28 325 VAL A O 1
ATOM 2478 N N . LEU A 1 326 ? -8.961 -13.047 -26.703 1 29.58 326 LEU A N 1
ATOM 2479 C CA . LEU A 1 326 ? -7.855 -13.852 -27.219 1 29.58 326 LEU A CA 1
ATOM 2480 C C . LEU A 1 326 ? -8.062 -15.328 -26.891 1 29.58 326 LEU A C 1
ATOM 2482 O O . LEU A 1 326 ? -8.133 -15.703 -25.719 1 29.58 326 LEU A O 1
ATOM 2486 N N . GLU A 1 327 ? -8.727 -15.984 -27.719 1 28.34 327 GLU A N 1
ATOM 2487 C CA . GLU A 1 327 ? -8.781 -17.438 -27.75 1 28.34 327 GLU A CA 1
ATOM 2488 C C . GLU A 1 327 ? -7.379 -18.047 -27.672 1 28.34 327 GLU A C 1
ATOM 2490 O O . GLU A 1 327 ? -6.57 -17.859 -28.578 1 28.34 327 GLU A O 1
ATOM 2495 N N . VAL A 1 328 ? -6.801 -17.984 -26.562 1 30.45 328 VAL A N 1
ATOM 2496 C CA . VAL A 1 328 ? -5.652 -18.891 -26.578 1 30.45 328 VAL A CA 1
ATOM 2497 C C . VAL A 1 328 ? -6.039 -20.203 -27.25 1 30.45 328 VAL A C 1
ATOM 2499 O O . VAL A 1 328 ? -7.047 -20.828 -26.891 1 30.45 328 VAL A O 1
ATOM 2502 N N . PRO A 1 329 ? -5.641 -20.375 -28.438 1 28.42 329 PRO A N 1
ATOM 2503 C CA . PRO A 1 329 ? -5.969 -21.625 -29.109 1 28.42 329 PRO A CA 1
ATOM 2504 C C . PRO A 1 329 ? -5.754 -22.844 -28.219 1 28.42 329 PRO A C 1
ATOM 2506 O O . PRO A 1 329 ? -4.652 -23.062 -27.703 1 28.42 329 PRO A O 1
ATOM 2509 N N . THR A 1 330 ? -6.711 -23.109 -27.406 1 30.52 330 THR A N 1
ATOM 2510 C CA . THR A 1 330 ? -6.594 -24.438 -26.797 1 30.52 330 THR A CA 1
ATOM 2511 C C . THR A 1 330 ? -6.332 -25.5 -27.859 1 30.52 330 THR A C 1
ATOM 2513 O O . THR A 1 330 ? -7.07 -25.594 -28.844 1 30.52 330 THR A O 1
ATOM 2516 N N . PRO A 1 331 ? -5.086 -25.859 -28.047 1 29.19 331 PRO A N 1
ATOM 2517 C CA . PRO A 1 331 ? -4.977 -26.938 -29.031 1 29.19 331 PRO A CA 1
ATOM 2518 C C . PRO A 1 331 ? -6.102 -27.969 -28.906 1 29.19 331 PRO A C 1
ATOM 2520 O O . PRO A 1 331 ? -6.441 -28.391 -27.797 1 29.19 331 PRO A O 1
ATOM 2523 N N . LYS A 1 332 ? -7.082 -27.875 -29.766 1 30.72 332 LYS A N 1
ATOM 2524 C CA . LYS A 1 332 ? -8.094 -28.906 -29.906 1 30.72 332 LYS A CA 1
ATOM 2525 C C . LYS A 1 332 ? -7.461 -30.297 -29.906 1 30.72 332 LYS A C 1
ATOM 2527 O O . LYS A 1 332 ? -6.828 -30.703 -30.891 1 30.72 332 LYS A O 1
ATOM 2532 N N . LEU A 1 333 ? -6.816 -30.688 -28.781 1 29.75 333 LEU A N 1
ATOM 2533 C CA . LEU A 1 333 ? -6.559 -32.125 -28.797 1 29.75 333 LEU A CA 1
ATOM 2534 C C . LEU A 1 333 ? -7.781 -32.906 -29.297 1 29.75 333 LEU A C 1
ATOM 2536 O O . LEU A 1 333 ? -8.844 -32.844 -28.672 1 29.75 333 LEU A O 1
ATOM 2540 N N . GLY A 1 334 ? -7.941 -33.031 -30.562 1 28.28 334 GLY A N 1
ATOM 2541 C CA . GLY A 1 334 ? -8.891 -33.938 -31.203 1 28.28 334 GLY A CA 1
ATOM 2542 C C . GLY A 1 334 ? -9.055 -35.25 -30.453 1 28.28 334 GLY A C 1
ATOM 2543 O O . GLY A 1 334 ? -8.086 -36 -30.266 1 28.28 334 GLY A O 1
ATOM 2544 N N . ALA A 1 335 ? -9.883 -35.219 -29.406 1 29.75 335 ALA A N 1
ATOM 2545 C CA . ALA A 1 335 ? -10.219 -36.5 -28.75 1 29.75 335 ALA A CA 1
ATOM 2546 C C . ALA A 1 335 ? -10.453 -37.594 -29.781 1 29.75 335 ALA A C 1
ATOM 2548 O O . ALA A 1 335 ? -11.328 -37.469 -30.641 1 29.75 335 ALA A O 1
ATOM 2549 N N . PRO A 1 336 ? -9.438 -38.312 -30.156 1 30.05 336 PRO A N 1
ATOM 2550 C CA . PRO A 1 336 ? -9.797 -39.406 -31.062 1 30.05 336 PRO A CA 1
ATOM 2551 C C . PRO A 1 336 ? -11.055 -40.125 -30.641 1 30.05 336 PRO A C 1
ATOM 2553 O O . PRO A 1 336 ? -11.375 -40.188 -29.438 1 30.05 336 PRO A O 1
ATOM 2556 N N . ALA A 1 337 ? -12.094 -40.094 -31.406 1 30.72 337 ALA A N 1
ATOM 2557 C CA . ALA A 1 337 ? -13.359 -40.812 -31.266 1 30.72 337 ALA A CA 1
ATOM 2558 C C . ALA A 1 337 ? -13.133 -42.219 -30.734 1 30.72 337 ALA A C 1
ATOM 2560 O O . ALA A 1 337 ? -12.555 -43.062 -31.422 1 30.72 337 ALA A O 1
ATOM 2561 N N . LEU A 1 338 ? -12.758 -42.344 -29.422 1 28.94 338 LEU A N 1
ATOM 2562 C CA . LEU A 1 338 ? -12.656 -43.688 -28.875 1 28.94 338 LEU A CA 1
ATOM 2563 C C . LEU A 1 338 ? -13.852 -44.531 -29.312 1 28.94 338 LEU A C 1
ATOM 2565 O O . LEU A 1 338 ? -15 -44.188 -29.047 1 28.94 338 LEU A O 1
ATOM 2569 N N . THR A 1 339 ? -13.781 -45.188 -30.438 1 31.58 339 THR A N 1
ATOM 2570 C CA . THR A 1 339 ? -14.727 -46.188 -30.906 1 31.58 339 THR A CA 1
ATOM 2571 C C . THR A 1 339 ? -15.117 -47.125 -29.766 1 31.58 339 THR A C 1
ATOM 2573 O O . THR A 1 339 ? -14.258 -47.594 -29 1 31.58 339 THR A O 1
ATOM 2576 N N . PRO A 1 340 ? -16.359 -47.062 -29.234 1 30.34 340 PRO A N 1
ATOM 2577 C CA . PRO A 1 340 ? -16.875 -47.875 -28.141 1 30.34 340 PRO A CA 1
ATOM 2578 C C . PRO A 1 340 ? -16.484 -49.344 -28.281 1 30.34 340 PRO A C 1
ATOM 2580 O O . PRO A 1 340 ? -16.844 -50 -29.266 1 30.34 340 PRO A O 1
ATOM 2583 N N . VAL A 1 341 ? -15.195 -49.719 -28.047 1 29.48 341 VAL A N 1
ATOM 2584 C CA . VAL A 1 341 ? -14.844 -51.125 -28.172 1 29.48 341 VAL A CA 1
ATOM 2585 C C . VAL A 1 341 ? -15.844 -51.969 -27.406 1 29.48 341 VAL A C 1
ATOM 2587 O O . VAL A 1 341 ? -16.281 -51.594 -26.328 1 29.48 341 VAL A O 1
ATOM 2590 N N . SER A 1 342 ? -16.594 -52.812 -28.078 1 28.22 342 SER A N 1
ATOM 2591 C CA . SER A 1 342 ? -17.609 -53.781 -27.688 1 28.22 342 SER A CA 1
ATOM 2592 C C . SER A 1 342 ? -17.172 -54.562 -26.469 1 28.22 342 SER A C 1
ATOM 2594 O O . SER A 1 342 ? -16 -54.969 -26.344 1 28.22 342 SER A O 1
ATOM 2596 N N . GLU A 1 343 ? -17.812 -54.375 -25.312 1 28.86 343 GLU A N 1
ATOM 2597 C CA . GLU A 1 343 ? -17.641 -54.938 -23.984 1 28.86 343 GLU A CA 1
ATOM 2598 C C . GLU A 1 343 ? -17.453 -56.438 -24.031 1 28.86 343 GLU A C 1
ATOM 2600 O O . GLU A 1 343 ? -18.344 -57.188 -24.484 1 28.86 343 GLU A O 1
ATOM 2605 N N . PRO A 1 344 ? -16.25 -56.969 -24.438 1 28.73 344 PRO A N 1
ATOM 2606 C CA . PRO A 1 344 ? -16.25 -58.438 -24.516 1 28.73 344 PRO A CA 1
ATOM 2607 C C . PRO A 1 344 ? -16.812 -59.094 -23.266 1 28.73 344 PRO A C 1
ATOM 2609 O O . PRO A 1 344 ? -16.781 -58.5 -22.172 1 28.73 344 PRO A O 1
ATOM 2612 N N . SER A 1 345 ? -17.734 -60.031 -23.406 1 27.27 345 SER A N 1
ATOM 2613 C CA . SER A 1 345 ? -18.5 -60.875 -22.5 1 27.27 345 SER A CA 1
ATOM 2614 C C . SER A 1 345 ? -17.594 -61.562 -21.484 1 27.27 345 SER A C 1
ATOM 2616 O O . SER A 1 345 ? -16.719 -62.344 -21.875 1 27.27 345 SER A O 1
ATOM 2618 N N . ALA A 1 346 ? -17.203 -60.812 -20.453 1 27.14 346 ALA A N 1
ATOM 2619 C CA . ALA A 1 346 ? -16.281 -61.312 -19.438 1 27.14 346 ALA A CA 1
ATOM 2620 C C . ALA A 1 346 ? -16.688 -62.688 -18.938 1 27.14 346 ALA A C 1
ATOM 2622 O O . ALA A 1 346 ? -17.766 -62.844 -18.359 1 27.14 346 ALA A O 1
ATOM 2623 N N . GLN A 1 347 ? -16.281 -63.75 -19.641 1 25.31 347 GLN A N 1
ATOM 2624 C CA . GLN A 1 347 ? -16.438 -65.125 -19.219 1 25.31 347 GLN A CA 1
ATOM 2625 C C . GLN A 1 347 ? -16.031 -65.312 -17.766 1 25.31 347 GLN A C 1
ATOM 2627 O O . GLN A 1 347 ? -15 -64.812 -17.328 1 25.31 347 GLN A O 1
ATOM 2632 N N . GLU A 1 348 ? -16.938 -65.75 -16.859 1 25.92 348 GLU A N 1
ATOM 2633 C CA . GLU A 1 348 ? -17.031 -66.062 -15.43 1 25.92 348 GLU A CA 1
ATOM 2634 C C . GLU A 1 348 ? -15.953 -67.062 -15.016 1 25.92 348 GLU A C 1
ATOM 2636 O O . GLU A 1 348 ? -16.062 -68.25 -15.305 1 25.92 348 GLU A O 1
ATOM 2641 N N . ILE A 1 349 ? -14.617 -66.75 -15.367 1 23.55 349 ILE A N 1
ATOM 2642 C CA . ILE A 1 349 ? -13.711 -67.812 -15.039 1 23.55 349 ILE A CA 1
ATOM 2643 C C . ILE A 1 349 ? -13.836 -68.188 -13.562 1 23.55 349 ILE A C 1
ATOM 2645 O O . ILE A 1 349 ? -13.75 -67.312 -12.695 1 23.55 349 ILE A O 1
ATOM 2649 N N . SER A 1 350 ? -14.516 -69.312 -13.227 1 24.59 350 SER A N 1
ATOM 2650 C CA . SER A 1 350 ? -14.805 -70 -12 1 24.59 350 SER A CA 1
ATOM 2651 C C . SER A 1 350 ? -13.523 -70.375 -11.25 1 24.59 350 SER A C 1
ATOM 2653 O O . SER A 1 350 ? -12.742 -71.188 -11.711 1 24.59 350 SER A O 1
ATOM 2655 N N . LEU A 1 351 ? -12.711 -69.312 -10.828 1 22.33 351 LEU A N 1
ATOM 2656 C CA . LEU A 1 351 ? -11.438 -69.562 -10.148 1 22.33 351 LEU A CA 1
ATOM 2657 C C . LEU A 1 351 ? -11.602 -70.5 -8.984 1 22.33 351 LEU A C 1
ATOM 2659 O O . LEU A 1 351 ? -12.109 -70.125 -7.922 1 22.33 351 LEU A O 1
ATOM 2663 N N . THR A 1 352 ? -12.086 -71.75 -9.219 1 21.73 352 THR A N 1
ATOM 2664 C CA . THR A 1 352 ? -12.297 -72.875 -8.289 1 21.73 352 THR A CA 1
ATOM 2665 C C . THR A 1 352 ? -11.086 -73.062 -7.367 1 21.73 352 THR A C 1
ATOM 2667 O O . THR A 1 352 ? -11.242 -73.188 -6.152 1 21.73 352 THR A O 1
ATOM 2670 N N . GLU A 1 353 ? -10.023 -73.812 -7.793 1 22.05 353 GLU A N 1
ATOM 2671 C CA . GLU A 1 353 ? -9.492 -75 -7.082 1 22.05 353 GLU A CA 1
ATOM 2672 C C . GLU A 1 353 ? -8.383 -74.562 -6.113 1 22.05 353 GLU A C 1
ATOM 2674 O O . GLU A 1 353 ? -7.441 -75.375 -5.883 1 22.05 353 GLU A O 1
ATOM 2679 N N . LEU A 1 354 ? -7.969 -73.312 -6.02 1 21.39 354 LEU A N 1
ATOM 2680 C CA . LEU A 1 354 ? -6.641 -73.312 -5.422 1 21.39 354 LEU A CA 1
ATOM 2681 C C . LEU A 1 354 ? -6.656 -73.938 -4.047 1 21.39 354 LEU A C 1
ATOM 2683 O O . LEU A 1 354 ? -7.41 -73.562 -3.164 1 21.39 354 LEU A O 1
ATOM 2687 N N . GLU A 1 355 ? -6.152 -75.188 -3.996 1 21.52 355 GLU A N 1
ATOM 2688 C CA . GLU A 1 355 ? -5.992 -76.188 -2.961 1 21.52 355 GLU A CA 1
ATOM 2689 C C . GLU A 1 355 ? -5.336 -75.625 -1.711 1 21.52 355 GLU A C 1
ATOM 2691 O O . GLU A 1 355 ? -4.535 -74.688 -1.802 1 21.52 355 GLU A O 1
ATOM 2696 N N . ALA A 1 356 ? -5.723 -76.062 -0.547 1 23.27 356 ALA A N 1
ATOM 2697 C CA . ALA A 1 356 ? -5.746 -75.875 0.901 1 23.27 356 ALA A CA 1
ATOM 2698 C C . ALA A 1 356 ? -4.348 -76 1.496 1 23.27 356 ALA A C 1
ATOM 2700 O O . ALA A 1 356 ? -3.889 -77.125 1.753 1 23.27 356 ALA A O 1
ATOM 2701 N N . VAL A 1 357 ? -3.26 -75.438 0.791 1 23.03 357 VAL A N 1
ATOM 2702 C CA . VAL A 1 357 ? -2.008 -76 1.322 1 23.03 357 VAL A CA 1
ATOM 2703 C C . VAL A 1 357 ? -1.959 -75.75 2.834 1 23.03 357 VAL A C 1
ATOM 2705 O O . VAL A 1 357 ? -2.389 -74.75 3.338 1 23.03 357 VAL A O 1
ATOM 2708 N N . GLU A 1 358 ? -1.602 -76.75 3.562 1 20.86 358 GLU A N 1
ATOM 2709 C CA . GLU A 1 358 ? -1.594 -77.25 4.945 1 20.86 358 GLU A CA 1
ATOM 2710 C C . GLU A 1 358 ? -0.71 -76.375 5.82 1 20.86 358 GLU A C 1
ATOM 2712 O O . GLU A 1 358 ? 0.365 -75.938 5.398 1 20.86 358 GLU A O 1
ATOM 2717 N N . THR A 1 359 ? -1.295 -75.688 6.793 1 22.78 359 THR A N 1
ATOM 2718 C CA . THR A 1 359 ? -0.92 -74.75 7.848 1 22.78 359 THR A CA 1
ATOM 2719 C C . THR A 1 359 ? 0.267 -75.25 8.648 1 22.78 359 THR A C 1
ATOM 2721 O O . THR A 1 359 ? 0.151 -76.25 9.344 1 22.78 359 THR A O 1
ATOM 2724 N N . PRO A 1 360 ? 1.475 -75.312 7.918 1 22.66 360 PRO A N 1
ATOM 2725 C CA . PRO A 1 360 ? 2.361 -76.125 8.773 1 22.66 360 PRO A CA 1
ATOM 2726 C C . PRO A 1 360 ? 2.359 -75.625 10.227 1 22.66 360 PRO A C 1
ATOM 2728 O O . PRO A 1 360 ? 2.012 -74.5 10.5 1 22.66 360 PRO A O 1
ATOM 2731 N N . ALA A 1 361 ? 2.668 -76.562 11.141 1 21.14 361 ALA A N 1
ATOM 2732 C CA . ALA A 1 361 ? 2.58 -76.812 12.586 1 21.14 361 ALA A CA 1
ATOM 2733 C C . ALA A 1 361 ? 3.457 -75.812 13.336 1 21.14 361 ALA A C 1
ATOM 2735 O O . ALA A 1 361 ? 4.52 -75.375 12.844 1 21.14 361 ALA A O 1
ATOM 2736 N N . VAL A 1 362 ? 2.875 -74.938 14.188 1 21.98 362 VAL A N 1
ATOM 2737 C CA . VAL A 1 362 ? 3.246 -73.875 15.125 1 21.98 362 VAL A CA 1
ATOM 2738 C C . VAL A 1 362 ? 4.387 -74.375 16.016 1 21.98 362 VAL A C 1
ATOM 2740 O O . VAL A 1 362 ? 4.215 -75.25 16.828 1 21.98 362 VAL A O 1
ATOM 2743 N N . LEU A 1 363 ? 5.57 -74.688 15.406 1 20.31 363 LEU A N 1
ATOM 2744 C CA . LEU A 1 363 ? 6.395 -75.375 16.422 1 20.31 363 LEU A CA 1
ATOM 2745 C C . LEU A 1 363 ? 6.504 -74.5 17.672 1 20.31 363 LEU A C 1
ATOM 2747 O O . LEU A 1 363 ? 6.477 -73.312 17.594 1 20.31 363 LEU A O 1
ATOM 2751 N N . PRO A 1 364 ? 6.449 -75.125 18.922 1 21.42 364 PRO A N 1
ATOM 2752 C CA . PRO A 1 364 ? 6.281 -74.688 20.328 1 21.42 364 PRO A CA 1
ATOM 2753 C C . PRO A 1 364 ? 7.477 -73.938 20.844 1 21.42 364 PRO A C 1
ATOM 2755 O O . PRO A 1 364 ? 8.586 -74.438 20.938 1 21.42 364 PRO A O 1
ATOM 2758 N N . ALA A 1 365 ? 7.734 -72.812 20.25 1 20.91 365 ALA A N 1
ATOM 2759 C CA . ALA A 1 365 ? 9.078 -72.375 20.578 1 20.91 365 ALA A CA 1
ATOM 2760 C C . ALA A 1 365 ? 9.281 -72.25 22.094 1 20.91 365 ALA A C 1
ATOM 2762 O O . ALA A 1 365 ? 8.414 -71.812 22.812 1 20.91 365 ALA A O 1
ATOM 2763 N N . GLU A 1 366 ? 10.211 -73 22.656 1 19.08 366 GLU A N 1
ATOM 2764 C CA . GLU A 1 366 ? 10.688 -73.312 24 1 19.08 366 GLU A CA 1
ATOM 2765 C C . GLU A 1 366 ? 11.078 -72.062 24.766 1 19.08 366 GLU A C 1
ATOM 2767 O O . GLU A 1 366 ? 11.539 -71.125 24.188 1 19.08 366 GLU A O 1
ATOM 2772 N N . SER A 1 367 ? 10.828 -71.938 26.125 1 18.22 367 SER A N 1
ATOM 2773 C CA . SER A 1 367 ? 10.742 -71.188 27.359 1 18.22 367 SER A CA 1
ATOM 2774 C C . SER A 1 367 ? 12.117 -70.688 27.797 1 18.22 367 SER A C 1
ATOM 2776 O O . SER A 1 367 ? 12.234 -70 28.812 1 18.22 367 SER A O 1
ATOM 2778 N N . ALA A 1 368 ? 13.273 -70.812 27.125 1 18.52 368 ALA A N 1
ATOM 2779 C CA . ALA A 1 368 ? 14.398 -71 28.047 1 18.52 368 ALA A CA 1
ATOM 2780 C C . ALA A 1 368 ? 14.555 -69.75 28.953 1 18.52 368 ALA A C 1
ATOM 2782 O O . ALA A 1 368 ? 14.383 -68.625 28.5 1 18.52 368 ALA A O 1
ATOM 2783 N N . SER A 1 369 ? 14.797 -69.875 30.344 1 18.27 369 SER A N 1
ATOM 2784 C CA . SER A 1 369 ? 14.852 -69.25 31.688 1 18.27 369 SER A CA 1
ATOM 2785 C C . SER A 1 369 ? 16.094 -68.438 31.859 1 18.27 369 SER A C 1
ATOM 2787 O O . SER A 1 369 ? 16.297 -67.812 32.938 1 18.27 369 SER A O 1
ATOM 2789 N N . MET A 1 370 ? 16.953 -68 30.906 1 17.77 370 MET A N 1
ATOM 2790 C CA . MET A 1 370 ? 18.297 -67.938 31.453 1 17.77 370 MET A CA 1
ATOM 2791 C C . MET A 1 370 ? 18.406 -66.812 32.5 1 17.77 370 MET A C 1
ATOM 2793 O O . MET A 1 370 ? 17.844 -65.75 32.344 1 17.77 370 MET A O 1
ATOM 2797 N N . SER A 1 371 ? 19.141 -67.062 33.688 1 17.98 371 SER A N 1
ATOM 2798 C CA . SER A 1 371 ? 19.438 -66.688 35.062 1 17.98 371 SER A CA 1
ATOM 2799 C C . SER A 1 371 ? 20.391 -65.5 35.062 1 17.98 371 SER A C 1
ATOM 2801 O O . SER A 1 371 ? 20.844 -65.062 36.156 1 17.98 371 SER A O 1
ATOM 2803 N N . VAL A 1 372 ? 20.562 -64.688 34.125 1 18.22 372 VAL A N 1
ATOM 2804 C CA . VAL A 1 372 ? 21.891 -64.062 34.219 1 18.22 372 VAL A CA 1
ATOM 2805 C C . VAL A 1 372 ? 22.016 -63.312 35.5 1 18.22 372 VAL A C 1
ATOM 2807 O O . VAL A 1 372 ? 21.094 -62.594 35.906 1 18.22 372 VAL A O 1
ATOM 2810 N N . GLU A 1 373 ? 23.156 -63.469 36.156 1 17.23 373 GLU A N 1
ATOM 2811 C CA . GLU A 1 373 ? 23.781 -63.25 37.469 1 17.23 373 GLU A CA 1
ATOM 2812 C C . GLU A 1 373 ? 24 -61.75 37.719 1 17.23 373 GLU A C 1
ATOM 2814 O O . GLU A 1 373 ? 24.234 -61 36.75 1 17.23 373 GLU A O 1
ATOM 2819 N N . LYS A 1 374 ? 23.922 -61.344 39.031 1 17.89 374 LYS A N 1
ATOM 2820 C CA . LYS A 1 374 ? 23.828 -60.188 39.906 1 17.89 374 LYS A CA 1
ATOM 2821 C C . LYS A 1 374 ? 25.125 -59.375 39.906 1 17.89 374 LYS A C 1
ATOM 2823 O O . LYS A 1 374 ? 26.156 -59.844 40.406 1 17.89 374 LYS A O 1
ATOM 2828 N N . ALA A 1 375 ? 25.688 -58.938 38.781 1 18.28 375 ALA A N 1
ATOM 2829 C CA . ALA A 1 375 ? 27.078 -58.594 39.062 1 18.28 375 ALA A CA 1
ATOM 2830 C C . ALA A 1 375 ? 27.188 -57.594 40.219 1 18.28 375 ALA A C 1
ATOM 2832 O O . ALA A 1 375 ? 26.328 -56.719 40.344 1 18.28 375 ALA A O 1
ATOM 2833 N N . PRO A 1 376 ? 28.328 -57.625 41.062 1 17.78 376 PRO A N 1
ATOM 2834 C CA . PRO A 1 376 ? 28.625 -57.156 42.406 1 17.78 376 PRO A CA 1
ATOM 2835 C C . PRO A 1 376 ? 28.812 -55.625 42.469 1 17.78 376 PRO A C 1
ATOM 2837 O O . PRO A 1 376 ? 29.047 -55 41.438 1 17.78 376 PRO A O 1
ATOM 2840 N N . ASN A 1 377 ? 28.734 -55 43.656 1 16.52 377 ASN A N 1
ATOM 2841 C CA . ASN A 1 377 ? 28.562 -53.781 44.469 1 16.52 377 ASN A CA 1
ATOM 2842 C C . ASN A 1 377 ? 29.812 -52.906 44.469 1 16.52 377 ASN A C 1
ATOM 2844 O O . ASN A 1 377 ? 29.797 -51.812 45 1 16.52 377 ASN A O 1
ATOM 2848 N N . LYS A 1 378 ? 31.094 -53.25 43.969 1 16.25 378 LYS A N 1
ATOM 2849 C CA . LYS A 1 378 ? 32.156 -52.844 44.906 1 16.25 378 LYS A CA 1
ATOM 2850 C C . LYS A 1 378 ? 32.188 -51.312 45.031 1 16.25 378 LYS A C 1
ATOM 2852 O O . LYS A 1 378 ? 31.797 -50.594 44.125 1 16.25 378 LYS A O 1
ATOM 2857 N N . THR A 1 379 ? 32.938 -50.781 46.094 1 16.3 379 THR A N 1
ATOM 2858 C CA . THR A 1 379 ? 33.188 -49.781 47.125 1 16.3 379 THR A CA 1
ATOM 2859 C C . THR A 1 379 ? 34.156 -48.719 46.625 1 16.3 379 THR A C 1
ATOM 2861 O O . THR A 1 379 ? 34.344 -47.688 47.25 1 16.3 379 THR A O 1
ATOM 2864 N N . VAL A 1 380 ? 34.562 -48.5 45.375 1 16.7 380 VAL A N 1
ATOM 2865 C CA . VAL A 1 380 ? 35.969 -48.156 45.531 1 16.7 380 VAL A CA 1
ATOM 2866 C C . VAL A 1 380 ? 36.094 -46.812 46.219 1 16.7 380 VAL A C 1
ATOM 2868 O O . VAL A 1 380 ? 35.25 -45.938 46.031 1 16.7 380 VAL A O 1
ATOM 2871 N N . PRO A 1 381 ? 37.406 -46.5 46.781 1 17.16 381 PRO A N 1
ATOM 2872 C CA . PRO A 1 381 ? 37.906 -45.719 47.906 1 17.16 381 PRO A CA 1
ATOM 2873 C C . PRO A 1 381 ? 38.031 -44.25 47.625 1 17.16 381 PRO A C 1
ATOM 2875 O O . PRO A 1 381 ? 37.5 -43.406 48.344 1 17.16 381 PRO A O 1
ATOM 2878 N N . GLY A 1 382 ? 39.312 -43.75 47.219 1 16.34 382 GLY A N 1
ATOM 2879 C CA . GLY A 1 382 ? 40.25 -43.062 48.094 1 16.34 382 GLY A CA 1
ATOM 2880 C C . GLY A 1 382 ? 40.156 -41.531 47.938 1 16.34 382 GLY A C 1
ATOM 2881 O O . GLY A 1 382 ? 39.438 -41.031 47.062 1 16.34 382 GLY A O 1
ATOM 2882 N N . SER A 1 383 ? 41.469 -40.875 47.812 1 16.23 383 SER A N 1
ATOM 2883 C CA . SER A 1 383 ? 42.125 -39.938 48.688 1 16.23 383 SER A CA 1
ATOM 2884 C C . SER A 1 383 ? 41.969 -38.5 48.156 1 16.23 383 SER A C 1
ATOM 2886 O O . SER A 1 383 ? 41.219 -37.688 48.719 1 16.23 383 SER A O 1
ATOM 2888 N N . PRO A 1 384 ? 43.25 -37.812 47.75 1 16.92 384 PRO A N 1
ATOM 2889 C CA . PRO A 1 384 ? 43.875 -36.781 48.594 1 16.92 384 PRO A CA 1
ATOM 2890 C C . PRO A 1 384 ? 43.625 -35.375 48.031 1 16.92 384 PRO A C 1
ATOM 2892 O O . PRO A 1 384 ? 43.156 -34.5 48.781 1 16.92 384 PRO A O 1
ATOM 2895 N N . ALA A 1 385 ? 44.594 -34.812 47.031 1 17.23 385 ALA A N 1
ATOM 2896 C CA . ALA A 1 385 ? 45.562 -33.812 47.344 1 17.23 385 ALA A CA 1
ATOM 2897 C C . ALA A 1 385 ? 45.094 -32.406 46.906 1 17.23 385 ALA A C 1
ATOM 2899 O O . ALA A 1 385 ? 44.375 -32.312 45.906 1 17.23 385 ALA A O 1
ATOM 2900 N N . VAL A 1 386 ? 45.469 -31.312 47.594 1 18.23 386 VAL A N 1
ATOM 2901 C CA . VAL A 1 386 ? 45.156 -29.922 47.938 1 18.23 386 VAL A CA 1
ATOM 2902 C C . VAL A 1 386 ? 45.812 -28.984 46.906 1 18.23 386 VAL A C 1
ATOM 2904 O O . VAL A 1 386 ? 45.594 -27.781 46.969 1 18.23 386 VAL A O 1
ATOM 2907 N N . LEU A 1 387 ? 46.406 -29.375 45.719 1 16.66 387 LEU A N 1
ATOM 2908 C CA . LEU A 1 387 ? 47.594 -28.547 45.531 1 16.66 387 LEU A CA 1
ATOM 2909 C C . LEU A 1 387 ? 47.219 -27.094 45.344 1 16.66 387 LEU A C 1
ATOM 2911 O O . LEU A 1 387 ? 46.094 -26.781 44.906 1 16.66 387 LEU A O 1
ATOM 2915 N N . SER A 1 388 ? 48.344 -26.219 45.125 1 17.22 388 SER A N 1
ATOM 2916 C CA . SER A 1 388 ? 48.938 -24.953 45.562 1 17.22 388 SER A CA 1
ATOM 2917 C C . SER A 1 388 ? 48.531 -23.797 44.656 1 17.22 388 SER A C 1
ATOM 2919 O O . SER A 1 388 ? 48.062 -24.016 43.531 1 17.22 388 SER A O 1
ATOM 2921 N N . PRO A 1 389 ? 49.312 -22.625 44.719 1 19.11 389 PRO A N 1
ATOM 2922 C CA . PRO A 1 389 ? 49.188 -21.188 44.906 1 19.11 389 PRO A CA 1
ATOM 2923 C C . PRO A 1 389 ? 49.438 -20.391 43.625 1 19.11 389 PRO A C 1
ATOM 2925 O O . PRO A 1 389 ? 49.344 -19.172 43.625 1 19.11 389 PRO A O 1
ATOM 2928 N N . ALA A 1 390 ? 49.188 -20.75 42.406 1 17.72 390 ALA A N 1
ATOM 2929 C CA . ALA A 1 390 ? 50.125 -20.188 41.438 1 17.72 390 ALA A CA 1
ATOM 2930 C C . ALA A 1 390 ? 50.094 -18.672 41.469 1 17.72 390 ALA A C 1
ATOM 2932 O O . ALA A 1 390 ? 49 -18.078 41.594 1 17.72 390 ALA A O 1
ATOM 2933 N N . PRO A 1 391 ? 51.281 -18.047 41.125 1 17.5 391 PRO A N 1
ATOM 2934 C CA . PRO A 1 391 ? 51.906 -16.75 41.375 1 17.5 391 PRO A CA 1
ATOM 2935 C C . PRO A 1 391 ? 51.312 -15.633 40.531 1 17.5 391 PRO A C 1
ATOM 2937 O O . PRO A 1 391 ? 50.625 -15.906 39.531 1 17.5 391 PRO A O 1
ATOM 2940 N N . ARG A 1 392 ? 52.062 -14.344 40.438 1 17.42 392 ARG A N 1
ATOM 2941 C CA . ARG A 1 392 ? 52.031 -12.891 40.562 1 17.42 392 ARG A CA 1
ATOM 2942 C C . ARG A 1 392 ? 52.062 -12.227 39.188 1 17.42 392 ARG A C 1
ATOM 2944 O O . ARG A 1 392 ? 51.406 -11.203 39 1 17.42 392 ARG A O 1
ATOM 2951 N N . GLY A 1 393 ? 52.812 -12.727 38.094 1 16.78 393 GLY A N 1
ATOM 2952 C CA . GLY A 1 393 ? 53.812 -11.781 37.594 1 16.78 393 GLY A CA 1
ATOM 2953 C C . GLY A 1 393 ? 53.188 -10.648 36.812 1 16.78 393 GLY A C 1
ATOM 2954 O O . GLY A 1 393 ? 52 -10.703 36.438 1 16.78 393 GLY A O 1
ATOM 2955 N N . LEU A 1 394 ? 54.094 -9.781 35.906 1 17 394 LEU A N 1
ATOM 2956 C CA . LEU A 1 394 ? 54.719 -8.484 35.656 1 17 394 LEU A CA 1
ATOM 2957 C C . LEU A 1 394 ? 54.188 -7.855 34.375 1 17 394 LEU A C 1
ATOM 2959 O O . LEU A 1 394 ? 54.719 -6.832 33.938 1 17 394 LEU A O 1
ATOM 2963 N N . TRP A 1 395 ? 53.062 -8.102 33.75 1 18.36 395 TRP A N 1
ATOM 2964 C CA . TRP A 1 395 ? 53.156 -7.68 32.344 1 18.36 395 TRP A CA 1
ATOM 2965 C C . TRP A 1 395 ? 53.438 -6.184 32.25 1 18.36 395 TRP A C 1
ATOM 2967 O O . TRP A 1 395 ? 52.75 -5.375 32.875 1 18.36 395 TRP A O 1
ATOM 2977 N N . GLN A 1 396 ? 54.594 -5.758 31.688 1 17.53 396 GLN A N 1
ATOM 2978 C CA . GLN A 1 396 ? 55.375 -4.551 31.406 1 17.53 396 GLN A CA 1
ATOM 2979 C C . GLN A 1 396 ? 54.656 -3.672 30.391 1 17.53 396 GLN A C 1
ATOM 2981 O O . GLN A 1 396 ? 54.25 -4.141 29.312 1 17.53 396 GLN A O 1
ATOM 2986 N N . SER A 1 397 ? 54.062 -2.521 30.719 1 18.75 397 SER A N 1
ATOM 2987 C CA . SER A 1 397 ? 53.344 -1.413 30.094 1 18.75 397 SER A CA 1
ATOM 2988 C C . SER A 1 397 ? 54.281 -0.603 29.203 1 18.75 397 SER A C 1
ATOM 2990 O O . SER A 1 397 ? 53.906 0.48 28.734 1 18.75 397 SER A O 1
ATOM 2992 N N . ASP A 1 398 ? 55 -1.116 28.234 1 17.77 398 ASP A N 1
ATOM 2993 C CA . ASP A 1 398 ? 56.031 -0.228 27.672 1 17.77 398 ASP A CA 1
ATOM 2994 C C . ASP A 1 398 ? 55.375 1.062 27.156 1 17.77 398 ASP A C 1
ATOM 2996 O O . ASP A 1 398 ? 54.312 1.035 26.547 1 17.77 398 ASP A O 1
ATOM 3000 N N . ASP A 1 399 ? 55.969 2.373 27.438 1 18.47 399 ASP A N 1
ATOM 3001 C CA . ASP A 1 399 ? 55.875 3.826 27.531 1 18.47 399 ASP A CA 1
ATOM 3002 C C . ASP A 1 399 ? 56.156 4.477 26.172 1 18.47 399 ASP A C 1
ATOM 3004 O O . ASP A 1 399 ? 57 5.352 26.047 1 18.47 399 ASP A O 1
ATOM 3008 N N . ARG A 1 400 ? 56.031 3.924 24.969 1 19.56 400 ARG A N 1
ATOM 3009 C CA . ARG A 1 400 ? 56.938 4.516 24 1 19.56 400 ARG A CA 1
ATOM 3010 C C . ARG A 1 400 ? 56.75 6.027 23.906 1 19.56 400 ARG A C 1
ATOM 3012 O O . ARG A 1 400 ? 55.688 6.543 24.281 1 19.56 400 ARG A O 1
ATOM 3019 N N . SER A 1 401 ? 57.656 6.688 22.984 1 18.75 401 SER A N 1
ATOM 3020 C CA . SER A 1 401 ? 58.438 7.879 22.672 1 18.75 401 SER A CA 1
ATOM 3021 C C . SER A 1 401 ? 57.562 8.969 22.062 1 18.75 401 SER A C 1
ATOM 3023 O O . SER A 1 401 ? 56.688 8.68 21.219 1 18.75 401 SER A O 1
ATOM 3025 N N . VAL A 1 402 ? 57.562 10.227 22.562 1 18.62 402 VAL A N 1
ATOM 3026 C CA . VAL A 1 402 ? 57 11.57 22.625 1 18.62 402 VAL A CA 1
ATOM 3027 C C . VAL A 1 402 ? 57.156 12.258 21.266 1 18.62 402 VAL A C 1
ATOM 3029 O O . VAL A 1 402 ? 57.812 11.727 20.375 1 18.62 402 VAL A O 1
ATOM 3032 N N . ALA A 1 403 ? 57.844 13.562 21.141 1 19.67 403 ALA A N 1
ATOM 3033 C CA . ALA A 1 403 ? 57.531 14.969 20.906 1 19.67 403 ALA A CA 1
ATOM 3034 C C . ALA A 1 403 ? 58.125 15.453 19.578 1 19.67 403 ALA A C 1
ATOM 3036 O O . ALA A 1 403 ? 57.562 16.344 18.953 1 19.67 403 ALA A O 1
ATOM 3037 N N . GLU A 1 404 ? 59.094 15.117 18.703 1 21.59 404 GLU A N 1
ATOM 3038 C CA . GLU A 1 404 ? 59.938 16.266 18.406 1 21.59 404 GLU A CA 1
ATOM 3039 C C . GLU A 1 404 ? 59.219 17.281 17.531 1 21.59 404 GLU A C 1
ATOM 3041 O O .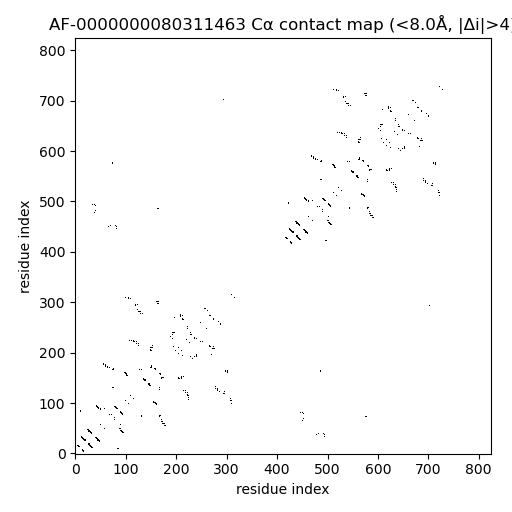 GLU A 1 404 ? 58.375 16.906 16.703 1 21.59 404 GLU A O 1
ATOM 3046 N N . PRO A 1 405 ? 59.5 18.797 17.719 1 24.92 405 PRO A N 1
ATOM 3047 C CA . PRO A 1 405 ? 59.094 20.156 17.359 1 24.92 405 PRO A CA 1
ATOM 3048 C C . PRO A 1 405 ? 59.469 20.531 15.93 1 24.92 405 PRO A C 1
ATOM 3050 O O . PRO A 1 405 ? 59 21.562 15.414 1 24.92 405 PRO A O 1
ATOM 3053 N N . LEU A 1 406 ? 59.469 19.922 14.828 1 23.64 406 LEU A N 1
ATOM 3054 C CA . LEU A 1 406 ? 60.438 20.438 13.859 1 23.64 406 LEU A CA 1
ATOM 3055 C C . LEU A 1 406 ? 60.156 21.906 13.539 1 23.64 406 LEU A C 1
ATOM 3057 O O . LEU A 1 406 ? 59 22.328 13.523 1 23.64 406 LEU A O 1
ATOM 3061 N N . PRO A 1 407 ? 61.25 22.875 13.367 1 25.34 407 PRO A N 1
ATOM 3062 C CA . PRO A 1 407 ? 61.594 24.297 13.18 1 25.34 407 PRO A CA 1
ATOM 3063 C C . PRO A 1 407 ? 61.062 24.859 11.875 1 25.34 407 PRO A C 1
ATOM 3065 O O . PRO A 1 407 ? 61.188 24.25 10.82 1 25.34 407 PRO A O 1
ATOM 3068 N N . LEU A 1 408 ? 59.938 25.281 11.633 1 24.23 408 LEU A N 1
ATOM 3069 C CA . LEU A 1 408 ? 59.812 26 10.367 1 24.23 408 LEU A CA 1
ATOM 3070 C C . LEU A 1 408 ? 60.875 27.109 10.266 1 24.23 408 LEU A C 1
ATOM 3072 O O . LEU A 1 408 ? 61.156 27.797 11.25 1 24.23 408 LEU A O 1
ATOM 3076 N N . VAL A 1 409 ? 61.781 27.234 9.211 1 25.03 409 VAL A N 1
ATOM 3077 C CA . VAL A 1 409 ? 62.719 28.188 8.641 1 25.03 409 VAL A CA 1
ATOM 3078 C C . VAL A 1 409 ? 62.062 29.547 8.484 1 25.03 409 VAL A C 1
ATOM 3080 O O . VAL A 1 409 ? 60.875 29.641 8.156 1 25.03 409 VAL A O 1
ATOM 3083 N N . LYS A 1 410 ? 62.781 30.672 8.898 1 23.83 410 LYS A N 1
ATOM 3084 C CA . LYS A 1 410 ? 62.906 32.125 8.969 1 23.83 410 LYS A CA 1
ATOM 3085 C C . LYS A 1 410 ? 62.875 32.75 7.578 1 23.83 410 LYS A C 1
ATOM 3087 O O . LYS A 1 410 ? 63.156 33.938 7.426 1 23.83 410 LYS A O 1
ATOM 3092 N N . LYS A 1 411 ? 62.312 32.312 6.461 1 25.39 411 LYS A N 1
ATOM 3093 C CA . LYS A 1 411 ? 62.75 33.344 5.516 1 25.39 411 LYS A CA 1
ATOM 3094 C C . LYS A 1 411 ? 62.438 34.75 6.02 1 25.39 411 LYS A C 1
ATOM 3096 O O . LYS A 1 411 ? 61.375 34.969 6.582 1 25.39 411 LYS A O 1
ATOM 3101 N N . LYS A 1 412 ? 63.531 35.656 5.977 1 22.75 412 LYS A N 1
ATOM 3102 C CA . LYS A 1 412 ? 63.781 37.062 5.785 1 22.75 412 LYS A CA 1
ATOM 3103 C C . LYS A 1 412 ? 62.875 37.656 4.68 1 22.75 412 LYS A C 1
ATOM 3105 O O . LYS A 1 412 ? 62.688 37 3.643 1 22.75 412 LYS A O 1
ATOM 3110 N N . MET B 1 1 ? -28.031 7.488 24.438 1 44.66 1 MET B N 1
ATOM 3111 C CA . MET B 1 1 ? -27.234 7.082 23.281 1 44.66 1 MET B CA 1
ATOM 3112 C C . MET B 1 1 ? -25.969 6.348 23.719 1 44.66 1 MET B C 1
ATOM 3114 O O . MET B 1 1 ? -25.344 6.715 24.703 1 44.66 1 MET B O 1
ATOM 3118 N N . ALA B 1 2 ? -25.859 5.113 23.406 1 55.72 2 ALA B N 1
ATOM 3119 C CA . ALA B 1 2 ? -24.812 4.281 24 1 55.72 2 ALA B CA 1
ATOM 3120 C C . ALA B 1 2 ? -23.438 4.867 23.734 1 55.72 2 ALA B C 1
ATOM 3122 O O . ALA B 1 2 ? -23.141 5.297 22.609 1 55.72 2 ALA B O 1
ATOM 3123 N N . VAL B 1 3 ? -22.703 5.227 24.766 1 70.25 3 VAL B N 1
ATOM 3124 C CA . VAL B 1 3 ? -21.328 5.727 24.75 1 70.25 3 VAL B CA 1
ATOM 3125 C C . VAL B 1 3 ? -20.406 4.691 24.109 1 70.25 3 VAL B C 1
ATOM 3127 O O . VAL B 1 3 ? -20.531 3.492 24.359 1 70.25 3 VAL B O 1
ATOM 3130 N N . ASP B 1 4 ? -19.75 5.086 23 1 83.25 4 ASP B N 1
ATOM 3131 C CA . ASP B 1 4 ? -18.781 4.188 22.375 1 83.25 4 ASP B CA 1
ATOM 3132 C C . ASP B 1 4 ? -17.797 3.629 23.406 1 83.25 4 ASP B C 1
ATOM 3134 O O . ASP B 1 4 ? -17.25 4.379 24.219 1 83.25 4 ASP B O 1
ATOM 3138 N N . ALA B 1 5 ? -17.859 2.336 23.578 1 87.62 5 ALA B N 1
ATOM 3139 C CA . ALA B 1 5 ? -17 1.61 24.516 1 87.62 5 ALA B CA 1
ATOM 3140 C C . ALA B 1 5 ? -16.422 0.355 23.859 1 87.62 5 ALA B C 1
ATOM 3142 O O . ALA B 1 5 ? -16.984 -0.159 22.891 1 87.62 5 ALA B O 1
ATOM 3143 N N . PRO B 1 6 ? -15.32 -0.055 24.391 1 91.5 6 PRO B N 1
ATOM 3144 C CA . PRO B 1 6 ? -14.773 -1.312 23.875 1 91.5 6 PRO B CA 1
ATOM 3145 C C . PRO B 1 6 ? -15.797 -2.449 23.891 1 91.5 6 PRO B C 1
ATOM 3147 O O . PRO B 1 6 ? -16.562 -2.58 24.844 1 91.5 6 PRO B O 1
ATOM 3150 N N . GLY B 1 7 ? -15.867 -3.225 22.781 1 92.38 7 GLY B N 1
ATOM 3151 C CA . GLY B 1 7 ? -16.781 -4.352 22.688 1 92.38 7 GLY B CA 1
ATOM 3152 C C . GLY B 1 7 ? -18.078 -4.008 21.969 1 92.38 7 GLY B C 1
ATOM 3153 O O . GLY B 1 7 ? -18.797 -4.898 21.531 1 92.38 7 GLY B O 1
ATOM 3154 N N . ARG B 1 8 ? -18.312 -2.732 21.875 1 92.44 8 ARG B N 1
ATOM 3155 C CA . ARG B 1 8 ? -19.516 -2.318 21.188 1 92.44 8 ARG B CA 1
ATOM 3156 C C . ARG B 1 8 ? -19.453 -2.691 19.703 1 92.44 8 ARG B C 1
ATOM 3158 O O . ARG B 1 8 ? -18.422 -2.516 19.062 1 92.44 8 ARG B O 1
ATOM 3165 N N . ILE B 1 9 ? -20.578 -3.213 19.203 1 92.81 9 ILE B N 1
ATOM 3166 C CA . ILE B 1 9 ? -20.656 -3.584 17.797 1 92.81 9 ILE B CA 1
ATOM 3167 C C . ILE B 1 9 ? -21.391 -2.488 17.016 1 92.81 9 ILE B C 1
ATOM 3169 O O . ILE B 1 9 ? -22.516 -2.119 17.344 1 92.81 9 ILE B O 1
ATOM 3173 N N . ILE B 1 10 ? -20.719 -1.968 16.031 1 91.25 10 ILE B N 1
ATOM 3174 C CA . ILE B 1 10 ? -21.266 -0.937 15.156 1 91.25 10 ILE B CA 1
ATOM 3175 C C . ILE B 1 10 ? -21.781 -1.573 13.867 1 91.25 10 ILE B C 1
ATOM 3177 O O . ILE B 1 10 ? -21.078 -2.365 13.234 1 91.25 10 ILE B O 1
ATOM 3181 N N . ALA B 1 11 ? -23.031 -1.275 13.477 1 88.19 11 ALA B N 1
ATOM 3182 C CA . ALA B 1 11 ? -23.641 -1.722 12.234 1 88.19 11 ALA B CA 1
ATOM 3183 C C . ALA B 1 11 ? -23.578 -3.24 12.102 1 88.19 11 ALA B C 1
ATOM 3185 O O . ALA B 1 11 ? -23.406 -3.77 11.008 1 88.19 11 ALA B O 1
ATOM 3186 N N . GLY B 1 12 ? -23.516 -3.953 13.188 1 88.25 12 GLY B N 1
ATOM 3187 C CA . GLY B 1 12 ? -23.547 -5.406 13.203 1 88.25 12 GLY B CA 1
ATOM 3188 C C . GLY B 1 12 ? -22.266 -6.031 12.672 1 88.25 12 GLY B C 1
ATOM 3189 O O . GLY B 1 12 ? -22.203 -7.246 12.477 1 88.25 12 GLY B O 1
ATOM 3190 N N . LYS B 1 13 ? -21.266 -5.277 12.453 1 90.06 13 LYS B N 1
ATOM 3191 C CA . LYS B 1 13 ? -20.109 -5.812 11.742 1 90.06 13 LYS B CA 1
ATOM 3192 C C . LYS B 1 13 ? -18.797 -5.371 12.391 1 90.06 13 LYS B C 1
ATOM 3194 O O . LYS B 1 13 ? -17.812 -6.109 12.391 1 90.06 13 LYS B O 1
ATOM 3199 N N . TYR B 1 14 ? -18.766 -4.23 12.977 1 94.19 14 TYR B N 1
ATOM 3200 C CA . TYR B 1 14 ? -17.516 -3.662 13.461 1 94.19 14 TYR B CA 1
ATOM 3201 C C . TYR B 1 14 ? -17.484 -3.621 14.984 1 94.19 14 TYR B C 1
ATOM 3203 O O . TYR B 1 14 ? -18.328 -2.969 15.609 1 94.19 14 TYR B O 1
ATOM 3211 N N . GLU B 1 15 ? -16.516 -4.23 15.57 1 95.44 15 GLU B N 1
ATOM 3212 C CA . GLU B 1 15 ? -16.375 -4.242 17.031 1 95.44 15 GLU B CA 1
ATOM 3213 C C . GLU B 1 15 ? -15.32 -3.24 17.484 1 95.44 15 GLU B C 1
ATOM 3215 O O . GLU B 1 15 ? -14.148 -3.352 17.125 1 95.44 15 GLU B O 1
ATOM 3220 N N . LEU B 1 16 ? -15.727 -2.258 18.297 1 94.19 16 LEU B N 1
ATOM 3221 C CA . LEU B 1 16 ? -14.781 -1.284 18.828 1 94.19 16 LEU B CA 1
ATOM 3222 C C . LEU B 1 16 ? -13.82 -1.942 19.812 1 94.19 16 LEU B C 1
ATOM 3224 O O . LEU B 1 16 ? -14.25 -2.73 20.672 1 94.19 16 LEU B O 1
ATOM 3228 N N . VAL B 1 17 ? -12.531 -1.665 19.672 1 94.38 17 VAL B N 1
ATOM 3229 C CA . VAL B 1 17 ? -11.531 -2.283 20.531 1 94.38 17 VAL B CA 1
ATOM 3230 C C . VAL B 1 17 ? -10.953 -1.237 21.484 1 94.38 17 VAL B C 1
ATOM 3232 O O . VAL B 1 17 ? -11.047 -1.387 22.703 1 94.38 17 VAL B O 1
ATOM 3235 N N . SER B 1 18 ? -10.359 -0.141 20.953 1 92.5 18 SER B N 1
ATOM 3236 C CA . SER B 1 18 ? -9.766 0.908 21.766 1 92.5 18 SER B CA 1
ATOM 3237 C C . SER B 1 18 ? -9.719 2.234 21.016 1 92.5 18 SER B C 1
ATOM 3239 O O . SER B 1 18 ? -9.641 2.256 19.797 1 92.5 18 SER B O 1
ATOM 3241 N N . PRO B 1 19 ? -9.766 3.314 21.797 1 89.06 19 PRO B N 1
ATOM 3242 C CA . PRO B 1 19 ? -9.562 4.609 21.141 1 89.06 19 PRO B CA 1
ATOM 3243 C C . PRO B 1 19 ? -8.148 4.777 20.594 1 89.06 19 PRO B C 1
ATOM 3245 O O . PRO B 1 19 ? -7.184 4.336 21.219 1 89.06 19 PRO B O 1
ATOM 3248 N N . ALA B 1 20 ? -8.016 5.246 19.438 1 86.31 20 ALA B N 1
ATOM 3249 C CA . ALA B 1 20 ? -6.711 5.395 18.797 1 86.31 20 ALA B CA 1
ATOM 3250 C C . ALA B 1 20 ? -6.355 6.871 18.625 1 86.31 20 ALA B C 1
ATOM 3252 O O . ALA B 1 20 ? -5.188 7.215 18.422 1 86.31 20 ALA B O 1
ATOM 3253 N N . GLY B 1 21 ? -7.223 7.672 18.594 1 77.38 21 GLY B N 1
ATOM 3254 C CA . GLY B 1 21 ? -6.969 9.094 18.453 1 77.38 21 GLY B CA 1
ATOM 3255 C C . GLY B 1 21 ? -8.219 9.938 18.578 1 77.38 21 GLY B C 1
ATOM 3256 O O . GLY B 1 21 ? -9.336 9.422 18.484 1 77.38 21 GLY B O 1
ATOM 3257 N N . GLU B 1 22 ? -7.914 11.125 19.062 1 66.88 22 GLU B N 1
ATOM 3258 C CA . GLU B 1 22 ? -9.016 12.07 19.156 1 66.88 22 GLU B CA 1
ATOM 3259 C C . GLU B 1 22 ? -8.75 13.312 18.297 1 66.88 22 GLU B C 1
ATOM 3261 O O . GLU B 1 22 ? -7.621 13.797 18.25 1 66.88 22 GLU B O 1
ATOM 3266 N N . GLY B 1 23 ? -9.477 13.344 17.359 1 55.72 23 GLY B N 1
ATOM 3267 C CA . GLY B 1 23 ? -9.469 14.633 16.703 1 55.72 23 GLY B CA 1
ATOM 3268 C C . GLY B 1 23 ? -10.711 15.461 16.984 1 55.72 23 GLY B C 1
ATOM 3269 O O . GLY B 1 23 ? -11.727 14.922 17.453 1 55.72 23 GLY B O 1
ATOM 3270 N N . GLY B 1 24 ? -10.672 16.797 16.938 1 54.34 24 GLY B N 1
ATOM 3271 C CA . GLY B 1 24 ? -11.688 17.781 17.25 1 54.34 24 GLY B CA 1
ATOM 3272 C C . GLY B 1 24 ? -13.047 17.172 17.531 1 54.34 24 GLY B C 1
ATOM 3273 O O . GLY B 1 24 ? -13.281 16.625 18.609 1 54.34 24 GLY B O 1
ATOM 3274 N N . MET B 1 25 ? -13.82 16.797 16.484 1 60.53 25 MET B N 1
ATOM 3275 C CA . MET B 1 25 ? -15.234 16.469 16.641 1 60.53 25 MET B CA 1
ATOM 3276 C C . MET B 1 25 ? -15.469 14.977 16.453 1 60.53 25 MET B C 1
ATOM 3278 O O . MET B 1 25 ? -16.609 14.5 16.562 1 60.53 25 MET B O 1
ATOM 3282 N N . ALA B 1 26 ? -14.32 14.219 16.312 1 75.81 26 ALA B N 1
ATOM 3283 C CA . ALA B 1 26 ? -14.508 12.789 16.078 1 75.81 26 ALA B CA 1
ATOM 3284 C C . ALA B 1 26 ? -13.461 11.969 16.828 1 75.81 26 ALA B C 1
ATOM 3286 O O . ALA B 1 26 ? -12.391 12.477 17.172 1 75.81 26 ALA B O 1
ATOM 3287 N N . VAL B 1 27 ? -13.945 10.883 17.219 1 83.31 27 VAL B N 1
ATOM 3288 C CA . VAL B 1 27 ? -13.039 9.93 17.844 1 83.31 27 VAL B CA 1
ATOM 3289 C C . VAL B 1 27 ? -12.727 8.789 16.875 1 83.31 27 VAL B C 1
ATOM 3291 O O . VAL B 1 27 ? -13.625 8.266 16.219 1 83.31 27 VAL B O 1
ATOM 3294 N N . VAL B 1 28 ? -11.43 8.562 16.797 1 89.94 28 VAL B N 1
ATOM 3295 C CA . VAL B 1 28 ? -11.023 7.43 15.977 1 89.94 28 VAL B CA 1
ATOM 3296 C C . VAL B 1 28 ? -10.766 6.215 16.875 1 89.94 28 VAL B C 1
ATOM 3298 O O . VAL B 1 28 ? -10.047 6.309 17.859 1 89.94 28 VAL B O 1
ATOM 3301 N N . TRP B 1 29 ? -11.406 5.105 16.5 1 92.88 29 TRP B N 1
ATOM 3302 C CA . TRP B 1 29 ? -11.273 3.85 17.234 1 92.88 29 TRP B CA 1
ATOM 3303 C C . TRP B 1 29 ? -10.516 2.812 16.406 1 92.88 29 TRP B C 1
ATOM 3305 O O . TRP B 1 29 ? -10.727 2.703 15.195 1 92.88 29 TRP B O 1
ATOM 3315 N N . LYS B 1 30 ? -9.641 2.123 17.078 1 94.94 30 LYS B N 1
ATOM 3316 C CA . LYS B 1 30 ? -9.289 0.816 16.531 1 94.94 30 LYS B CA 1
ATOM 3317 C C . LYS B 1 30 ? -10.438 -0.176 16.688 1 94.94 30 LYS B C 1
ATOM 3319 O O . LYS B 1 30 ? -11.047 -0.263 17.75 1 94.94 30 LYS B O 1
ATOM 3324 N N . ALA B 1 31 ? -10.773 -0.853 15.656 1 96.25 31 ALA B N 1
ATOM 3325 C CA . ALA B 1 31 ? -11.891 -1.787 15.664 1 96.25 31 ALA B CA 1
ATOM 3326 C C . ALA B 1 31 ? -11.57 -3.043 14.859 1 96.25 31 ALA B C 1
ATOM 3328 O O . ALA B 1 31 ? -10.508 -3.133 14.242 1 96.25 31 ALA B O 1
ATOM 3329 N N . LEU B 1 32 ? -12.414 -4.09 15 1 94.31 32 LEU B N 1
ATOM 3330 C CA . LEU B 1 32 ? -12.312 -5.324 14.227 1 94.31 32 LEU B CA 1
ATOM 3331 C C . LEU B 1 32 ? -13.523 -5.504 13.328 1 94.31 32 LEU B C 1
ATOM 3333 O O . LEU B 1 32 ? -14.664 -5.449 13.797 1 94.31 32 LEU B O 1
ATOM 3337 N N . ALA B 1 33 ? -13.297 -5.602 12.047 1 92.5 33 ALA B N 1
ATOM 3338 C CA . ALA B 1 33 ? -14.344 -6.023 11.117 1 92.5 33 ALA B CA 1
ATOM 3339 C C . ALA B 1 33 ? -14.531 -7.535 11.164 1 92.5 33 ALA B C 1
ATOM 3341 O O . ALA B 1 33 ? -13.602 -8.297 10.883 1 92.5 33 ALA B O 1
ATOM 3342 N N . ARG B 1 34 ? -15.711 -7.93 11.422 1 89.75 34 ARG B N 1
ATOM 3343 C CA . ARG B 1 34 ? -15.992 -9.352 11.562 1 89.75 34 ARG B CA 1
ATOM 3344 C C . ARG B 1 34 ? -16.672 -9.906 10.312 1 89.75 34 ARG B C 1
ATOM 3346 O O . ARG B 1 34 ? -17.5 -9.227 9.695 1 89.75 34 ARG B O 1
ATOM 3353 N N . GLY B 1 35 ? -16.234 -11.109 9.891 1 82.88 35 GLY B N 1
ATOM 3354 C CA . GLY B 1 35 ? -16.875 -11.844 8.805 1 82.88 35 GLY B CA 1
ATOM 3355 C C . GLY B 1 35 ? -17.281 -13.258 9.195 1 82.88 35 GLY B C 1
ATOM 3356 O O . GLY B 1 35 ? -17.5 -13.539 10.375 1 82.88 35 GLY B O 1
ATOM 3357 N N . ALA B 1 36 ? -17.516 -14.07 8.141 1 81.25 36 ALA B N 1
ATOM 3358 C CA . ALA B 1 36 ? -17.922 -15.445 8.406 1 81.25 36 ALA B CA 1
ATOM 3359 C C . ALA B 1 36 ? -16.812 -16.219 9.125 1 81.25 36 ALA B C 1
ATOM 3361 O O . ALA B 1 36 ? -15.633 -15.984 8.875 1 81.25 36 ALA B O 1
ATOM 3362 N N . GLY B 1 37 ? -17.297 -17.031 10.047 1 76.94 37 GLY B N 1
ATOM 3363 C CA . GLY B 1 37 ? -16.359 -17.844 10.805 1 76.94 37 GLY B CA 1
ATOM 3364 C C . GLY B 1 37 ? -15.492 -17.031 11.742 1 76.94 37 GLY B C 1
ATOM 3365 O O . GLY B 1 37 ? -16 -16.25 12.531 1 76.94 37 GLY B O 1
ATOM 3366 N N . SER B 1 38 ? -14.227 -17.281 11.648 1 77.69 38 SER B N 1
ATOM 3367 C CA . SER B 1 38 ? -13.305 -16.594 12.547 1 77.69 38 SER B CA 1
ATOM 3368 C C . SER B 1 38 ? -12.578 -15.453 11.836 1 77.69 38 SER B C 1
ATOM 3370 O O . SER B 1 38 ? -11.617 -14.906 12.367 1 77.69 38 SER B O 1
ATOM 3372 N N . PHE B 1 39 ? -13.211 -15.102 10.797 1 83.81 39 PHE B N 1
ATOM 3373 C CA . PHE B 1 39 ? -12.547 -14.039 10.039 1 83.81 39 PHE B CA 1
ATOM 3374 C C . PHE B 1 39 ? -12.68 -12.703 10.766 1 83.81 39 PHE B C 1
ATOM 3376 O O . PHE B 1 39 ? -13.773 -12.328 11.188 1 83.81 39 PHE B O 1
ATOM 3383 N N . GLN B 1 40 ? -11.586 -11.992 10.969 1 87.69 40 GLN B N 1
ATOM 3384 C CA . GLN B 1 40 ? -11.578 -10.633 11.5 1 87.69 40 GLN B CA 1
ATOM 3385 C C . GLN B 1 40 ? -10.398 -9.836 10.953 1 87.69 40 GLN B C 1
ATOM 3387 O O . GLN B 1 40 ? -9.336 -10.398 10.664 1 87.69 40 GLN B O 1
ATOM 3392 N N . ARG B 1 41 ? -10.625 -8.641 10.828 1 89.88 41 ARG B N 1
ATOM 3393 C CA . ARG B 1 41 ? -9.555 -7.762 10.375 1 89.88 41 ARG B CA 1
ATOM 3394 C C . ARG B 1 41 ? -9.586 -6.426 11.109 1 89.88 41 ARG B C 1
ATOM 3396 O O . ARG B 1 41 ? -10.664 -5.887 11.375 1 89.88 41 ARG B O 1
ATOM 3403 N N . PRO B 1 42 ? -8.391 -5.949 11.469 1 92.56 42 PRO B N 1
ATOM 3404 C CA . PRO B 1 42 ? -8.367 -4.637 12.125 1 92.56 42 PRO B CA 1
ATOM 3405 C C . PRO B 1 42 ? -8.758 -3.502 11.18 1 92.56 42 PRO B C 1
ATOM 3407 O O . PRO B 1 42 ? -8.406 -3.529 9.992 1 92.56 42 PRO B O 1
ATOM 3410 N N . VAL B 1 43 ? -9.547 -2.572 11.68 1 95.31 43 VAL B N 1
ATOM 3411 C CA . VAL B 1 43 ? -9.945 -1.371 10.953 1 95.31 43 VAL B CA 1
ATOM 3412 C C . VAL B 1 43 ? -9.945 -0.171 11.898 1 95.31 43 VAL B C 1
ATOM 3414 O O . VAL B 1 43 ? -9.875 -0.334 13.117 1 95.31 43 VAL B O 1
ATOM 3417 N N . ALA B 1 44 ? -9.898 1.013 11.344 1 95.19 44 ALA B N 1
ATOM 3418 C CA . ALA B 1 44 ? -10.102 2.258 12.078 1 95.19 44 ALA B CA 1
ATOM 3419 C C . ALA B 1 44 ? -11.5 2.818 11.836 1 95.19 44 ALA B C 1
ATOM 3421 O O . ALA B 1 44 ? -11.969 2.852 10.695 1 95.19 44 ALA B O 1
ATOM 3422 N N . ILE B 1 45 ? -12.141 3.252 12.914 1 94.06 45 ILE B N 1
ATOM 3423 C CA . ILE B 1 45 ? -13.477 3.809 12.766 1 94.06 45 ILE B CA 1
ATOM 3424 C C . ILE B 1 45 ? -13.516 5.219 13.352 1 94.06 45 ILE B C 1
ATOM 3426 O O . ILE B 1 45 ? -13.234 5.414 14.531 1 94.06 45 ILE B O 1
ATOM 3430 N N . LYS B 1 46 ? -13.805 6.141 12.492 1 88.75 46 LYS B N 1
ATOM 3431 C CA . LYS B 1 46 ? -14.062 7.508 12.938 1 88.75 46 LYS B CA 1
ATOM 3432 C C . LYS B 1 46 ? -15.531 7.707 13.281 1 88.75 46 LYS B C 1
ATOM 3434 O O . LYS B 1 46 ? -16.406 7.453 12.453 1 88.75 46 LYS B O 1
ATOM 3439 N N . ARG B 1 47 ? -15.727 8.023 14.492 1 85.81 47 ARG B N 1
ATOM 3440 C CA . ARG B 1 47 ? -17.078 8.203 15.008 1 85.81 47 ARG B CA 1
ATOM 3441 C C . ARG B 1 47 ? -17.344 9.664 15.352 1 85.81 47 ARG B C 1
ATOM 3443 O O . ARG B 1 47 ? -16.5 10.336 15.945 1 85.81 47 ARG B O 1
ATOM 3450 N N . ILE B 1 48 ? -18.469 10.133 14.75 1 71.44 48 ILE B N 1
ATOM 3451 C CA . ILE B 1 48 ? -18.875 11.461 15.18 1 71.44 48 ILE B CA 1
ATOM 3452 C C . ILE B 1 48 ? -19.688 11.367 16.469 1 71.44 48 ILE B C 1
ATOM 3454 O O . ILE B 1 48 ? -20.656 10.602 16.547 1 71.44 48 ILE B O 1
ATOM 3458 N N . GLN B 1 49 ? -19.109 11.961 17.469 1 61.22 49 GLN B N 1
ATOM 3459 C CA . GLN B 1 49 ? -19.812 11.961 18.75 1 61.22 49 GLN B CA 1
ATOM 3460 C C . GLN B 1 49 ? -21.062 12.828 18.688 1 61.22 49 GLN B C 1
ATOM 3462 O O . GLN B 1 49 ? -21.047 13.906 18.109 1 61.22 49 GLN B O 1
ATOM 3467 N N . HIS B 1 50 ? -22.203 12.312 19.141 1 58.19 50 HIS B N 1
ATOM 3468 C CA . HIS B 1 50 ? -23.469 13.016 19.391 1 58.19 50 HIS B CA 1
ATOM 3469 C C . HIS B 1 50 ? -24.078 13.539 18.094 1 58.19 50 HIS B C 1
ATOM 3471 O O . HIS B 1 50 ? -24.266 14.742 17.938 1 58.19 50 HIS B O 1
ATOM 3477 N N . ALA B 1 51 ? -24.156 12.727 17 1 51.94 51 ALA B N 1
ATOM 3478 C CA . ALA B 1 51 ? -24.688 13.055 15.672 1 51.94 51 ALA B CA 1
ATOM 3479 C C . ALA B 1 51 ? -25.969 13.891 15.789 1 51.94 51 ALA B C 1
ATOM 3481 O O . ALA B 1 51 ? -26.203 14.781 14.969 1 51.94 51 ALA B O 1
ATOM 3482 N N . LYS B 1 52 ? -26.828 13.461 16.625 1 49.84 52 LYS B N 1
ATOM 3483 C CA . LYS B 1 52 ? -28.109 14.164 16.719 1 49.84 52 LYS B CA 1
ATOM 3484 C C . LYS B 1 52 ? -27.906 15.656 16.953 1 49.84 52 LYS B C 1
ATOM 3486 O O . LYS B 1 52 ? -28.766 16.469 16.594 1 49.84 52 LYS B O 1
ATOM 3491 N N . HIS B 1 53 ? -26.906 15.93 17.547 1 50.25 53 HIS B N 1
ATOM 3492 C CA . HIS B 1 53 ? -26.672 17.359 17.781 1 50.25 53 HIS B CA 1
ATOM 3493 C C . HIS B 1 53 ? -25.453 17.844 16.984 1 50.25 53 HIS B C 1
ATOM 3495 O O . HIS B 1 53 ? -24.938 18.922 17.266 1 50.25 53 HIS B O 1
ATOM 3501 N N . ALA B 1 54 ? -25.125 16.906 16.125 1 55.62 54 ALA B N 1
ATOM 3502 C CA . ALA B 1 54 ? -23.906 17.312 15.43 1 55.62 54 ALA B CA 1
ATOM 3503 C C . ALA B 1 54 ? -24.203 18.391 14.391 1 55.62 54 ALA B C 1
ATOM 3505 O O . ALA B 1 54 ? -25.281 18.422 13.805 1 55.62 54 ALA B O 1
ATOM 3506 N N . ASP B 1 55 ? -23.547 19.422 14.5 1 62.75 55 ASP B N 1
ATOM 3507 C CA . ASP B 1 55 ? -23.516 20.484 13.5 1 62.75 55 ASP B CA 1
ATOM 3508 C C . ASP B 1 55 ? -23.516 19.922 12.086 1 62.75 55 ASP B C 1
ATOM 3510 O O . ASP B 1 55 ? -22.719 19.016 11.773 1 62.75 55 ASP B O 1
ATOM 3514 N N . PRO B 1 56 ? -24.641 20.062 11.32 1 70.44 56 PRO B N 1
ATOM 3515 C CA . PRO B 1 56 ? -24.734 19.641 9.922 1 70.44 56 PRO B CA 1
ATOM 3516 C C . PRO B 1 56 ? -23.406 19.781 9.172 1 70.44 56 PRO B C 1
ATOM 3518 O O . PRO B 1 56 ? -23.156 19.047 8.219 1 70.44 56 PRO B O 1
ATOM 3521 N N . SER B 1 57 ? -22.656 20.672 9.742 1 69.62 57 SER B N 1
ATOM 3522 C CA . SER B 1 57 ? -21.375 20.906 9.078 1 69.62 57 SER B CA 1
ATOM 3523 C C . SER B 1 57 ? -20.438 19.703 9.234 1 69.62 57 SER B C 1
ATOM 3525 O O . SER B 1 57 ? -19.703 19.359 8.312 1 69.62 57 SER B O 1
ATOM 3527 N N . PHE B 1 58 ? -20.625 19.031 10.312 1 68.88 58 PHE B N 1
ATOM 3528 C CA . PHE B 1 58 ? -19.75 17.891 10.562 1 68.88 58 PHE B CA 1
ATOM 3529 C C . PHE B 1 58 ? -20.156 16.688 9.703 1 68.88 58 PHE B C 1
ATOM 3531 O O . PHE B 1 58 ? -19.297 15.984 9.18 1 68.88 58 PHE B O 1
ATOM 3538 N N . VAL B 1 59 ? -21.391 16.562 9.539 1 72.56 59 VAL B N 1
ATOM 3539 C CA . VAL B 1 59 ? -21.906 15.477 8.703 1 72.56 59 VAL B CA 1
ATOM 3540 C C . VAL B 1 59 ? -21.453 15.672 7.262 1 72.56 59 VAL B C 1
ATOM 3542 O O . VAL B 1 59 ? -21.047 14.711 6.598 1 72.56 59 VAL B O 1
ATOM 3545 N N . ARG B 1 60 ? -21.5 16.828 6.91 1 75.44 60 ARG B N 1
ATOM 3546 C CA . ARG B 1 60 ? -21.078 17.141 5.551 1 75.44 60 ARG B CA 1
ATOM 3547 C C . ARG B 1 60 ? -19.594 16.859 5.355 1 75.44 60 ARG B C 1
ATOM 3549 O O . ARG B 1 60 ? -19.188 16.391 4.289 1 75.44 60 ARG B O 1
ATOM 3556 N N . MET B 1 61 ? -18.906 17.125 6.41 1 73.88 61 MET B N 1
ATOM 3557 C CA . MET B 1 61 ? -17.469 16.859 6.352 1 73.88 61 MET B CA 1
ATOM 3558 C C . MET B 1 61 ? -17.203 15.367 6.188 1 73.88 61 MET B C 1
ATOM 3560 O O . MET B 1 61 ? -16.344 14.969 5.402 1 73.88 61 MET B O 1
ATOM 3564 N N . PHE B 1 62 ? -17.984 14.602 6.879 1 75.56 62 PHE B N 1
ATOM 3565 C CA . PHE B 1 62 ? -17.812 13.148 6.809 1 75.56 62 PHE B CA 1
ATOM 3566 C C . PHE B 1 62 ? -18.234 12.625 5.438 1 75.56 62 PHE B C 1
ATOM 3568 O O . PHE B 1 62 ? -17.578 11.734 4.887 1 75.56 62 PHE B O 1
ATOM 3575 N N . GLU B 1 63 ? -19.219 13.203 5.004 1 78.12 63 GLU B N 1
ATOM 3576 C CA . GLU B 1 63 ? -19.688 12.797 3.686 1 78.12 63 GLU B CA 1
ATOM 3577 C C . GLU B 1 63 ? -18.672 13.156 2.6 1 78.12 63 GLU B C 1
ATOM 3579 O O . GLU B 1 63 ? -18.484 12.391 1.652 1 78.12 63 GLU B O 1
ATOM 3584 N N . GLU B 1 64 ? -18.109 14.273 2.82 1 77 64 GLU B N 1
ATOM 3585 C CA . GLU B 1 64 ? -17.094 14.695 1.858 1 77 64 GLU B CA 1
ATOM 3586 C C . GLU B 1 64 ? -15.867 13.797 1.922 1 77 64 GLU B C 1
ATOM 3588 O O . GLU B 1 64 ? -15.297 13.438 0.888 1 77 64 GLU B O 1
ATOM 3593 N N . GLU B 1 65 ? -15.461 13.516 3.141 1 79.69 65 GLU B N 1
ATOM 3594 C CA . GLU B 1 65 ? -14.352 12.578 3.311 1 79.69 65 GLU B CA 1
ATOM 3595 C C . GLU B 1 65 ? -14.648 11.242 2.645 1 79.69 65 GLU B C 1
ATOM 3597 O O . GLU B 1 65 ? -13.797 10.68 1.949 1 79.69 65 GLU B O 1
ATOM 3602 N N . ALA B 1 66 ? -15.812 10.781 2.863 1 82.12 66 ALA B N 1
ATOM 3603 C CA . ALA B 1 66 ? -16.219 9.508 2.271 1 82.12 66 ALA B CA 1
ATOM 3604 C C . ALA B 1 66 ? -16.25 9.602 0.749 1 82.12 66 ALA B C 1
ATOM 3606 O O . ALA B 1 66 ? -15.844 8.664 0.059 1 82.12 66 ALA B O 1
ATOM 3607 N N . ARG B 1 67 ? -16.703 10.688 0.306 1 80.88 67 ARG B N 1
ATOM 3608 C CA . ARG B 1 67 ? -16.781 10.883 -1.138 1 80.88 67 ARG B CA 1
ATOM 3609 C C . ARG B 1 67 ? -15.391 10.883 -1.764 1 80.88 67 ARG B C 1
ATOM 3611 O O . ARG B 1 67 ? -15.148 10.156 -2.734 1 80.88 67 ARG B O 1
ATOM 3618 N N . VAL B 1 68 ? -14.531 11.68 -1.18 1 79.94 68 VAL B N 1
ATOM 3619 C CA . VAL B 1 68 ? -13.164 11.742 -1.678 1 79.94 68 VAL B CA 1
ATOM 3620 C C . VAL B 1 68 ? -12.508 10.367 -1.578 1 79.94 68 VAL B C 1
ATOM 3622 O O . VAL B 1 68 ? -11.82 9.93 -2.504 1 79.94 68 VAL B O 1
ATOM 3625 N N . GLY B 1 69 ? -12.766 9.75 -0.485 1 81.06 69 GLY B N 1
ATOM 3626 C CA . GLY B 1 69 ? -12.211 8.422 -0.267 1 81.06 69 GLY B CA 1
ATOM 3627 C C . GLY B 1 69 ? -12.695 7.398 -1.274 1 81.06 69 GLY B C 1
ATOM 3628 O O . GLY B 1 69 ? -12 6.426 -1.566 1 81.06 69 GLY B O 1
ATOM 3629 N N . SER B 1 70 ? -13.875 7.629 -1.749 1 79.62 70 SER B N 1
ATOM 3630 C CA . SER B 1 70 ? -14.453 6.715 -2.729 1 79.62 70 SER B CA 1
ATOM 3631 C C . SER B 1 70 ? -13.805 6.891 -4.098 1 79.62 70 SER B C 1
ATOM 3633 O O . SER B 1 70 ? -13.875 5.996 -4.945 1 79.62 70 SER B O 1
ATOM 3635 N N . GLU B 1 71 ? -13.18 7.996 -4.227 1 82.5 71 GLU B N 1
ATOM 3636 C CA . GLU B 1 71 ? -12.68 8.297 -5.562 1 82.5 71 GLU B CA 1
ATOM 3637 C C . GLU B 1 71 ? -11.148 8.266 -5.602 1 82.5 71 GLU B C 1
ATOM 3639 O O . GLU B 1 71 ? -10.555 8.219 -6.676 1 82.5 71 GLU B O 1
ATOM 3644 N N . LEU B 1 72 ? -10.578 8.352 -4.52 1 87.38 72 LEU B N 1
ATOM 3645 C CA . LEU B 1 72 ? -9.117 8.414 -4.449 1 87.38 72 LEU B CA 1
ATOM 3646 C C . LEU B 1 72 ? -8.555 7.117 -3.879 1 87.38 72 LEU B C 1
ATOM 3648 O O . LEU B 1 72 ? -8.539 6.926 -2.662 1 87.38 72 LEU B O 1
ATOM 3652 N N . HIS B 1 73 ? -8.141 6.301 -4.777 1 87.44 73 HIS B N 1
ATOM 3653 C CA . HIS B 1 73 ? -7.523 5.039 -4.383 1 87.44 73 HIS B CA 1
ATOM 3654 C C . HIS B 1 73 ? -6.035 5.023 -4.715 1 87.44 73 HIS B C 1
ATOM 3656 O O . HIS B 1 73 ? -5.66 4.863 -5.879 1 87.44 73 HIS B O 1
ATOM 3662 N N . HIS B 1 74 ? -5.281 5.219 -3.797 1 91.81 74 HIS B N 1
ATOM 3663 C CA . HIS B 1 74 ? -3.83 5.262 -3.941 1 91.81 74 HIS B CA 1
ATOM 3664 C C . HIS B 1 74 ? -3.139 4.613 -2.748 1 91.81 74 HIS B C 1
ATOM 3666 O O . HIS B 1 74 ? -3.602 4.742 -1.611 1 91.81 74 HIS B O 1
ATOM 3672 N N . PRO B 1 75 ? -1.994 3.957 -3 1 91.62 75 PRO B N 1
ATOM 3673 C CA . PRO B 1 75 ? -1.314 3.23 -1.925 1 91.62 75 PRO B CA 1
ATOM 3674 C C . PRO B 1 75 ? -0.845 4.145 -0.797 1 91.62 75 PRO B C 1
ATOM 3676 O O . PRO B 1 75 ? -0.597 3.682 0.318 1 91.62 75 PRO B O 1
ATOM 3679 N N . ASN B 1 76 ? -0.646 5.391 -1.052 1 95.38 76 ASN B N 1
ATOM 3680 C CA . ASN B 1 76 ? -0.158 6.32 -0.041 1 95.38 76 ASN B CA 1
ATOM 3681 C C . ASN B 1 76 ? -1.298 7.129 0.572 1 95.38 76 ASN B C 1
ATOM 3683 O O . ASN B 1 76 ? -1.059 8.117 1.266 1 95.38 76 ASN B O 1
ATOM 3687 N N . VAL B 1 77 ? -2.496 6.762 0.305 1 94.69 77 VAL B N 1
ATOM 3688 C CA . VAL B 1 77 ? -3.682 7.379 0.889 1 94.69 77 VAL B CA 1
ATOM 3689 C C . VAL B 1 77 ? -4.449 6.344 1.71 1 94.69 77 VAL B C 1
ATOM 3691 O O . VAL B 1 77 ? -4.691 5.227 1.245 1 94.69 77 VAL B O 1
ATOM 3694 N N . VAL B 1 78 ? -4.77 6.715 2.898 1 94.69 78 VAL B N 1
ATOM 3695 C CA . VAL B 1 78 ? -5.551 5.805 3.729 1 94.69 78 VAL B CA 1
ATOM 3696 C C . VAL B 1 78 ? -6.883 5.5 3.047 1 94.69 78 VAL B C 1
ATOM 3698 O O . VAL B 1 78 ? -7.609 6.414 2.654 1 94.69 78 VAL B O 1
ATOM 3701 N N . GLN B 1 79 ? -7.223 4.273 2.955 1 92.44 79 GLN B N 1
ATOM 3702 C CA . GLN B 1 79 ? -8.414 3.857 2.217 1 92.44 79 GLN B CA 1
ATOM 3703 C C . GLN B 1 79 ? -9.656 3.904 3.104 1 92.44 79 GLN B C 1
ATOM 3705 O O . GLN B 1 79 ? -9.633 3.418 4.234 1 92.44 79 GLN B O 1
ATOM 3710 N N . ILE B 1 80 ? -10.641 4.5 2.557 1 91.5 80 ILE B N 1
ATOM 3711 C CA . ILE B 1 80 ? -11.961 4.398 3.176 1 91.5 80 ILE B CA 1
ATOM 3712 C C . ILE B 1 80 ? -12.625 3.092 2.762 1 91.5 80 ILE B C 1
ATOM 3714 O O . ILE B 1 80 ? -12.695 2.771 1.572 1 91.5 80 ILE B O 1
ATOM 3718 N N . LEU B 1 81 ? -13.062 2.336 3.742 1 91.62 81 LEU B N 1
ATOM 3719 C CA . LEU B 1 81 ? -13.555 0.99 3.467 1 91.62 81 LEU B CA 1
ATOM 3720 C C . LEU B 1 81 ? -15.078 0.951 3.502 1 91.62 81 LEU B C 1
ATOM 3722 O O . LEU B 1 81 ? -15.695 0.123 2.83 1 91.62 81 LEU B O 1
ATOM 3726 N N . ASP B 1 82 ? -15.656 1.811 4.352 1 89.62 82 ASP B N 1
ATOM 3727 C CA . ASP B 1 82 ? -17.109 1.823 4.543 1 89.62 82 ASP B CA 1
ATOM 3728 C C . ASP B 1 82 ? -17.562 3.148 5.141 1 89.62 82 ASP B C 1
ATOM 3730 O O . ASP B 1 82 ? -16.781 3.863 5.766 1 89.62 82 ASP B O 1
ATOM 3734 N N . PHE B 1 83 ? -18.75 3.57 4.832 1 88.81 83 PHE B N 1
ATOM 3735 C CA . PHE B 1 83 ? -19.406 4.766 5.363 1 88.81 83 PHE B CA 1
ATOM 3736 C C . PHE B 1 83 ? -20.891 4.531 5.57 1 88.81 83 PHE B C 1
ATOM 3738 O O . PHE B 1 83 ? -21.578 4.012 4.684 1 88.81 83 PHE B O 1
ATOM 3745 N N . GLY B 1 84 ? -21.312 4.848 6.801 1 86.81 84 GLY B N 1
ATOM 3746 C CA . GLY B 1 84 ? -22.734 4.648 7.047 1 86.81 84 GLY B CA 1
ATOM 3747 C C . GLY B 1 84 ? -23.203 5.238 8.367 1 86.81 84 GLY B C 1
ATOM 3748 O O . GLY B 1 84 ? -22.516 6.078 8.953 1 86.81 84 GLY B O 1
ATOM 3749 N N . MET B 1 85 ? -24.484 4.941 8.648 1 83.94 85 MET B N 1
ATOM 3750 C CA . MET B 1 85 ? -25.094 5.312 9.922 1 83.94 85 MET B CA 1
ATOM 3751 C C . MET B 1 85 ? -25.438 4.074 10.75 1 83.94 85 MET B C 1
ATOM 3753 O O . MET B 1 85 ? -25.906 3.076 10.211 1 83.94 85 MET B O 1
ATOM 3757 N N . ASP B 1 86 ? -25.078 4.16 11.992 1 83.19 86 ASP B N 1
ATOM 3758 C CA . ASP B 1 86 ? -25.391 3.004 12.828 1 83.19 86 ASP B CA 1
ATOM 3759 C C . ASP B 1 86 ? -26.844 3.004 13.25 1 83.19 86 ASP B C 1
ATOM 3761 O O . ASP B 1 86 ? -27.625 3.848 12.805 1 83.19 86 ASP B O 1
ATOM 3765 N N . GLU B 1 87 ? -27.203 2.008 14.031 1 81.06 87 GLU B N 1
ATOM 3766 C CA . GLU B 1 87 ? -28.594 1.803 14.43 1 81.06 87 GLU B CA 1
ATOM 3767 C C . GLU B 1 87 ? -29.109 2.977 15.266 1 81.06 87 GLU B C 1
ATOM 3769 O O . GLU B 1 87 ? -30.312 3.266 15.266 1 81.06 87 GLU B O 1
ATOM 3774 N N . GLU B 1 88 ? -28.266 3.711 15.883 1 80.62 88 GLU B N 1
ATOM 3775 C CA . GLU B 1 88 ? -28.656 4.824 16.75 1 80.62 88 GLU B CA 1
ATOM 3776 C C . GLU B 1 88 ? -28.578 6.152 16 1 80.62 88 GLU B C 1
ATOM 3778 O O . GLU B 1 88 ? -28.828 7.211 16.578 1 80.62 88 GLU B O 1
ATOM 3783 N N . GLY B 1 89 ? -28.203 6.09 14.727 1 78.5 89 GLY B N 1
ATOM 3784 C CA . GLY B 1 89 ? -28.188 7.285 13.898 1 78.5 89 GLY B CA 1
ATOM 3785 C C . GLY B 1 89 ? -26.828 7.973 13.883 1 78.5 89 GLY B C 1
ATOM 3786 O O . GLY B 1 89 ? -26.703 9.086 13.359 1 78.5 89 GLY B O 1
ATOM 3787 N N . GLY B 1 90 ? -25.891 7.406 14.508 1 81.56 90 GLY B N 1
ATOM 3788 C CA . GLY B 1 90 ? -24.562 7.965 14.469 1 81.56 90 GLY B CA 1
ATOM 3789 C C . GLY B 1 90 ? -23.766 7.555 13.242 1 81.56 90 GLY B C 1
ATOM 3790 O O . GLY B 1 90 ? -23.797 6.391 12.844 1 81.56 90 GLY B O 1
ATOM 3791 N N . TYR B 1 91 ? -23.094 8.555 12.664 1 83.12 91 TYR B N 1
ATOM 3792 C CA . TYR B 1 91 ? -22.297 8.281 11.477 1 83.12 91 TYR B CA 1
ATOM 3793 C C . TYR B 1 91 ? -20.984 7.605 11.844 1 83.12 91 TYR B C 1
ATOM 3795 O O . TYR B 1 91 ? -20.422 7.852 12.922 1 83.12 91 TYR B O 1
ATOM 3803 N N . TYR B 1 92 ? -20.562 6.727 10.961 1 88.75 92 TYR B N 1
ATOM 3804 C CA . TYR B 1 92 ? -19.25 6.109 11.109 1 88.75 92 TYR B CA 1
ATOM 3805 C C . TYR B 1 92 ? -18.531 6.043 9.766 1 88.75 92 TYR B C 1
ATOM 3807 O O . TYR B 1 92 ? -19.156 5.895 8.719 1 88.75 92 TYR B O 1
ATOM 3815 N N . LEU B 1 93 ? -17.328 6.289 9.867 1 90.19 93 LEU B N 1
ATOM 3816 C CA . LEU B 1 93 ? -16.422 6.141 8.734 1 90.19 93 LEU B CA 1
ATOM 3817 C C . LEU B 1 93 ? -15.375 5.07 9.016 1 90.19 93 LEU B C 1
ATOM 3819 O O . LEU B 1 93 ? -14.578 5.203 9.945 1 90.19 93 LEU B O 1
ATOM 3823 N N . VAL B 1 94 ? -15.414 3.98 8.18 1 93.19 94 VAL B N 1
ATOM 3824 C CA . VAL B 1 94 ? -14.484 2.875 8.367 1 93.19 94 VAL B CA 1
ATOM 3825 C C . VAL B 1 94 ? -13.289 3.037 7.426 1 93.19 94 VAL B C 1
ATOM 3827 O O . VAL B 1 94 ? -13.469 3.211 6.219 1 93.19 94 VAL B O 1
ATOM 3830 N N . MET B 1 95 ? -12.086 2.984 8.016 1 94 95 MET B N 1
ATOM 3831 C CA . MET B 1 95 ? -10.844 3.129 7.258 1 94 95 MET B CA 1
ATOM 3832 C C . MET B 1 95 ? -9.898 1.968 7.535 1 94 95 MET B C 1
ATOM 3834 O O . MET B 1 95 ? -10.07 1.239 8.516 1 94 95 MET B O 1
ATOM 3838 N N . GLU B 1 96 ? -9 1.796 6.621 1 93.5 96 GLU B N 1
ATOM 3839 C CA . GLU B 1 96 ? -7.977 0.789 6.883 1 93.5 96 GLU B CA 1
ATOM 3840 C C . GLU B 1 96 ? -7.156 1.144 8.117 1 93.5 96 GLU B C 1
ATOM 3842 O O . GLU B 1 96 ? -6.883 2.318 8.375 1 93.5 96 GLU B O 1
ATOM 3847 N N . TRP B 1 97 ? -6.809 0.164 8.875 1 93.94 97 TRP B N 1
ATOM 3848 C CA . TRP B 1 97 ? -5.965 0.354 10.055 1 93.94 97 TRP B CA 1
ATOM 3849 C C . TRP B 1 97 ? -4.488 0.285 9.68 1 93.94 97 TRP B C 1
ATOM 3851 O O . TRP B 1 97 ? -4.051 -0.667 9.031 1 93.94 97 TRP B O 1
ATOM 3861 N N . ILE B 1 98 ? -3.748 1.271 10.008 1 93.5 98 ILE B N 1
ATOM 3862 C CA . ILE B 1 98 ? -2.303 1.283 9.805 1 93.5 98 ILE B CA 1
ATOM 3863 C C . ILE B 1 98 ? -1.594 1.017 11.133 1 93.5 98 ILE B C 1
ATOM 3865 O O . ILE B 1 98 ? -1.605 1.861 12.031 1 93.5 98 ILE B O 1
ATOM 3869 N N . GLU B 1 99 ? -1.018 -0.175 11.219 1 91.75 99 GLU B N 1
ATOM 3870 C CA . GLU B 1 99 ? -0.223 -0.476 12.398 1 91.75 99 GLU B CA 1
ATOM 3871 C C . GLU B 1 99 ? 1.093 0.297 12.398 1 91.75 99 GLU B C 1
ATOM 3873 O O . GLU B 1 99 ? 1.959 0.051 11.555 1 91.75 99 GLU B O 1
ATOM 3878 N N . GLY B 1 100 ? 1.211 1.248 13.234 1 94.25 100 GLY B N 1
ATOM 3879 C CA . GLY B 1 100 ? 2.402 2.08 13.266 1 94.25 100 GLY B CA 1
ATOM 3880 C C . GLY B 1 100 ? 2.24 3.326 14.117 1 94.25 100 GLY B C 1
ATOM 3881 O O . GLY B 1 100 ? 1.712 3.26 15.227 1 94.25 100 GLY B O 1
ATOM 3882 N N . LEU B 1 101 ? 2.859 4.441 13.594 1 94.31 101 LEU B N 1
ATOM 3883 C CA . LEU B 1 101 ? 2.857 5.742 14.258 1 94.31 101 LEU B CA 1
ATOM 3884 C C . LEU B 1 101 ? 2.549 6.855 13.258 1 94.31 101 LEU B C 1
ATOM 3886 O O . LEU B 1 101 ? 2.715 6.676 12.047 1 94.31 101 LEU B O 1
ATOM 3890 N N . ASP B 1 102 ? 1.989 7.914 13.797 1 93.75 102 ASP B N 1
ATOM 3891 C CA . ASP B 1 102 ? 2.01 9.094 12.938 1 93.75 102 ASP B CA 1
ATOM 3892 C C . ASP B 1 102 ? 3.377 9.773 12.969 1 93.75 102 ASP B C 1
ATOM 3894 O O . ASP B 1 102 ? 4.227 9.438 13.797 1 93.75 102 ASP B O 1
ATOM 3898 N N . MET B 1 103 ? 3.637 10.586 12.039 1 96.12 103 MET B N 1
ATOM 3899 C CA . MET B 1 103 ? 4.953 11.203 11.883 1 96.12 103 MET B CA 1
ATOM 3900 C C . MET B 1 103 ? 5.293 12.062 13.094 1 96.12 103 MET B C 1
ATOM 3902 O O . MET B 1 103 ? 6.465 12.211 13.445 1 96.12 103 MET B O 1
ATOM 3906 N N . PHE B 1 104 ? 4.297 12.695 13.781 1 93.56 104 PHE B N 1
ATOM 3907 C CA . PHE B 1 104 ? 4.535 13.477 14.992 1 93.56 104 PHE B CA 1
ATOM 3908 C C . PHE B 1 104 ? 5.172 12.617 16.078 1 93.56 104 PHE B C 1
ATOM 3910 O O . PHE B 1 104 ? 6.207 12.984 16.641 1 93.56 104 PHE B O 1
ATOM 3917 N N . GLN B 1 105 ? 4.586 11.469 16.297 1 92.75 105 GLN B N 1
ATOM 3918 C CA . GLN B 1 105 ? 5.098 10.531 17.297 1 92.75 105 GLN B CA 1
ATOM 3919 C C . GLN B 1 105 ? 6.48 10.016 16.906 1 92.75 105 GLN B C 1
ATOM 3921 O O . GLN B 1 105 ? 7.355 9.867 17.75 1 92.75 105 GLN B O 1
ATOM 3926 N N . TRP B 1 106 ? 6.645 9.695 15.688 1 95.62 106 TRP B N 1
ATOM 3927 C CA . TRP B 1 106 ? 7.914 9.172 15.195 1 95.62 106 TRP B CA 1
ATOM 3928 C C . TRP B 1 106 ? 9.047 10.164 15.43 1 95.62 106 TRP B C 1
ATOM 3930 O O . TRP B 1 106 ? 10.102 9.805 15.953 1 95.62 106 TRP B O 1
ATOM 3940 N N . VAL B 1 107 ? 8.82 11.453 15.062 1 94.94 107 VAL B N 1
ATOM 3941 C CA . VAL B 1 107 ? 9.836 12.484 15.25 1 94.94 107 VAL B CA 1
ATOM 3942 C C . VAL B 1 107 ? 10.133 12.656 16.734 1 94.94 107 VAL B C 1
ATOM 3944 O O . VAL B 1 107 ? 11.289 12.797 17.125 1 94.94 107 VAL B O 1
ATOM 3947 N N . ARG B 1 108 ? 9.109 12.57 17.531 1 91.19 108 ARG B N 1
ATOM 3948 C CA . ARG B 1 108 ? 9.258 12.766 18.969 1 91.19 108 ARG B CA 1
ATOM 3949 C C . ARG B 1 108 ? 10.055 11.625 19.609 1 91.19 108 ARG B C 1
ATOM 3951 O O . ARG B 1 108 ? 10.609 11.773 20.688 1 91.19 108 ARG B O 1
ATOM 3958 N N . SER B 1 109 ? 10.023 10.531 18.969 1 91.75 109 SER B N 1
ATOM 3959 C CA . SER B 1 109 ? 10.75 9.383 19.484 1 91.75 109 SER B CA 1
ATOM 3960 C C . SER B 1 109 ? 12.258 9.602 19.391 1 91.75 109 SER B C 1
ATOM 3962 O O . SER B 1 109 ? 13.031 8.867 20.016 1 91.75 109 SER B O 1
ATOM 3964 N N . PHE B 1 110 ? 12.648 10.555 18.609 1 90.38 110 PHE B N 1
ATOM 3965 C CA . PHE B 1 110 ? 14.047 10.953 18.531 1 90.38 110 PHE B CA 1
ATOM 3966 C C . PHE B 1 110 ? 14.336 12.117 19.469 1 90.38 110 PHE B C 1
ATOM 3968 O O . PHE B 1 110 ? 14.219 13.281 19.078 1 90.38 110 PHE B O 1
ATOM 3975 N N . PRO B 1 111 ? 14.695 11.844 20.609 1 78.5 111 PRO B N 1
ATOM 3976 C CA . PRO B 1 111 ? 14.883 12.977 21.516 1 78.5 111 PRO B CA 1
ATOM 3977 C C . PRO B 1 111 ? 15.961 13.945 21.047 1 78.5 111 PRO B C 1
ATOM 3979 O O . PRO B 1 111 ? 17.031 13.516 20.594 1 78.5 111 PRO B O 1
ATOM 3982 N N . LYS B 1 112 ? 15.562 15.125 21.141 1 71.88 112 LYS B N 1
ATOM 3983 C CA . LYS B 1 112 ? 16.422 16.203 20.688 1 71.88 112 LYS B CA 1
ATOM 3984 C C . LYS B 1 112 ? 17.781 16.156 21.359 1 71.88 112 LYS B C 1
ATOM 3986 O O . LYS B 1 112 ? 17.875 15.922 22.578 1 71.88 112 LYS B O 1
ATOM 3991 N N . GLY B 1 113 ? 18.719 16.422 20.562 1 70.06 113 GLY B N 1
ATOM 3992 C CA . GLY B 1 113 ? 20.078 16.469 21.094 1 70.06 113 GLY B CA 1
ATOM 3993 C C . GLY B 1 113 ? 20.703 15.102 21.281 1 70.06 113 GLY B C 1
ATOM 3994 O O . GLY B 1 113 ? 21.922 14.977 21.375 1 70.06 113 GLY B O 1
ATOM 3995 N N . LEU B 1 114 ? 19.891 14.094 21.297 1 69.5 114 LEU B N 1
ATOM 3996 C CA . LEU B 1 114 ? 20.438 12.758 21.516 1 69.5 114 LEU B CA 1
ATOM 3997 C C . LEU B 1 114 ? 20.484 11.969 20.203 1 69.5 114 LEU B C 1
ATOM 3999 O O . LEU B 1 114 ? 21.5 11.328 19.906 1 69.5 114 LEU B O 1
ATOM 4003 N N . ARG B 1 115 ? 19.375 12.078 19.562 1 78.56 115 ARG B N 1
ATOM 4004 C CA . ARG B 1 115 ? 19.297 11.344 18.312 1 78.56 115 ARG B CA 1
ATOM 4005 C C . ARG B 1 115 ? 18.625 12.18 17.234 1 78.56 115 ARG B C 1
ATOM 4007 O O . ARG B 1 115 ? 17.531 12.727 17.453 1 78.56 115 ARG B O 1
ATOM 4014 N N . GLU B 1 116 ? 19.234 12.25 16.172 1 90.25 116 GLU B N 1
ATOM 4015 C CA . GLU B 1 116 ? 18.688 12.992 15.031 1 90.25 116 GLU B CA 1
ATOM 4016 C C . GLU B 1 116 ? 17.875 12.078 14.125 1 90.25 116 GLU B C 1
ATOM 4018 O O . GLU B 1 116 ? 18.203 10.906 13.953 1 90.25 116 GLU B O 1
ATOM 4023 N N . THR B 1 117 ? 16.781 12.672 13.648 1 93.75 117 THR B N 1
ATOM 4024 C CA . THR B 1 117 ? 16.031 11.938 12.625 1 93.75 117 THR B CA 1
ATOM 4025 C C . THR B 1 117 ? 16.906 11.664 11.406 1 93.75 117 THR B C 1
ATOM 4027 O O . THR B 1 117 ? 17.609 12.562 10.922 1 93.75 117 THR B O 1
ATOM 4030 N N . PRO B 1 118 ? 16.969 10.453 10.938 1 93.25 118 PRO B N 1
ATOM 4031 C CA . PRO B 1 118 ? 17.75 10.188 9.727 1 93.25 118 PRO B CA 1
ATOM 4032 C C . PRO B 1 118 ? 17.188 10.891 8.492 1 93.25 118 PRO B C 1
ATOM 4034 O O . PRO B 1 118 ? 16.047 10.625 8.086 1 93.25 118 PRO B O 1
ATOM 4037 N N . TRP B 1 119 ? 17.969 11.75 7.887 1 95 119 TRP B N 1
ATOM 4038 C CA . TRP B 1 119 ? 17.453 12.602 6.82 1 95 119 TRP B CA 1
ATOM 4039 C C . TRP B 1 119 ? 17.016 11.773 5.621 1 95 119 TRP B C 1
ATOM 4041 O O . TRP B 1 119 ? 16.062 12.125 4.922 1 95 119 TRP B O 1
ATOM 4051 N N . PRO B 1 120 ? 17.688 10.625 5.336 1 93.38 120 PRO B N 1
ATOM 4052 C CA . PRO B 1 120 ? 17.203 9.836 4.203 1 93.38 120 PRO B CA 1
ATOM 4053 C C . PRO B 1 120 ? 15.773 9.344 4.387 1 93.38 120 PRO B C 1
ATOM 4055 O O . PRO B 1 120 ? 15.008 9.281 3.422 1 93.38 120 PRO B O 1
ATOM 4058 N N . LEU B 1 121 ? 15.438 9 5.645 1 94.12 121 LEU B N 1
ATOM 4059 C CA . LEU B 1 121 ? 14.078 8.539 5.914 1 94.12 121 LEU B CA 1
ATOM 4060 C C . LEU B 1 121 ? 13.086 9.688 5.785 1 94.12 121 LEU B C 1
ATOM 4062 O O . LEU B 1 121 ? 11.977 9.492 5.273 1 94.12 121 LEU B O 1
ATOM 4066 N N . VAL B 1 122 ? 13.492 10.852 6.223 1 96.56 122 VAL B N 1
ATOM 4067 C CA . VAL B 1 122 ? 12.625 12.023 6.105 1 96.56 122 VAL B CA 1
ATOM 4068 C C . VAL B 1 122 ? 12.367 12.328 4.629 1 96.56 122 VAL B C 1
ATOM 4070 O O . VAL B 1 122 ? 11.227 12.602 4.234 1 96.56 122 VAL B O 1
ATOM 4073 N N . ALA B 1 123 ? 13.422 12.25 3.824 1 95.44 123 ALA B N 1
ATOM 4074 C CA . ALA B 1 123 ? 13.281 12.461 2.387 1 95.44 123 ALA B CA 1
ATOM 4075 C C . ALA B 1 123 ? 12.359 11.422 1.768 1 95.44 123 ALA B C 1
ATOM 4077 O O . ALA B 1 123 ? 11.5 11.75 0.95 1 95.44 123 ALA B O 1
ATOM 4078 N N . ALA B 1 124 ? 12.523 10.203 2.195 1 93.44 124 ALA B N 1
ATOM 4079 C CA . ALA B 1 124 ? 11.703 9.109 1.676 1 93.44 124 ALA B CA 1
ATOM 4080 C C . ALA B 1 124 ? 10.234 9.312 2.033 1 93.44 124 ALA B C 1
ATOM 4082 O O . ALA B 1 124 ? 9.352 9.094 1.2 1 93.44 124 ALA B O 1
ATOM 4083 N N . ILE B 1 125 ? 9.984 9.703 3.252 1 96.31 125 ILE B N 1
ATOM 4084 C CA . ILE B 1 125 ? 8.625 10 3.688 1 96.31 125 ILE B CA 1
ATOM 4085 C C . ILE B 1 125 ? 8.047 11.125 2.832 1 96.31 125 ILE B C 1
ATOM 4087 O O . ILE B 1 125 ? 6.902 11.039 2.373 1 96.31 125 ILE B O 1
ATOM 4091 N N . GLY B 1 126 ? 8.859 12.148 2.609 1 97.12 126 GLY B N 1
ATOM 4092 C CA . GLY B 1 126 ? 8.422 13.25 1.769 1 97.12 126 GLY B CA 1
ATOM 4093 C C . GLY B 1 126 ? 8.023 12.812 0.37 1 97.12 126 GLY B C 1
ATOM 4094 O O . GLY B 1 126 ? 7.02 13.281 -0.17 1 97.12 126 GLY B O 1
ATOM 4095 N N . ILE B 1 127 ? 8.789 11.961 -0.217 1 94.5 127 ILE B N 1
ATOM 4096 C CA . ILE B 1 127 ? 8.508 11.438 -1.55 1 94.5 127 ILE B CA 1
ATOM 4097 C C . ILE B 1 127 ? 7.145 10.742 -1.555 1 94.5 127 ILE B C 1
ATOM 4099 O O . ILE B 1 127 ? 6.312 11 -2.428 1 94.5 127 ILE B O 1
ATOM 4103 N N . GLU B 1 128 ? 6.938 9.906 -0.565 1 95.19 128 GLU B N 1
ATOM 4104 C CA . GLU B 1 128 ? 5.699 9.141 -0.495 1 95.19 128 GLU B CA 1
ATOM 4105 C C . GLU B 1 128 ? 4.496 10.055 -0.281 1 95.19 128 GLU B C 1
ATOM 4107 O O . GLU B 1 128 ? 3.434 9.836 -0.87 1 95.19 128 GLU B O 1
ATOM 4112 N N . VAL B 1 129 ? 4.633 11.07 0.516 1 97.56 129 VAL B N 1
ATOM 4113 C CA . VAL B 1 129 ? 3.547 12.023 0.73 1 97.56 129 VAL B CA 1
ATOM 4114 C C . VAL B 1 129 ? 3.268 12.789 -0.562 1 97.56 129 VAL B C 1
ATOM 4116 O O . VAL B 1 129 ? 2.109 13.016 -0.915 1 97.56 129 VAL B O 1
ATOM 4119 N N . CYS B 1 130 ? 4.328 13.18 -1.265 1 97.19 130 CYS B N 1
ATOM 4120 C CA . CYS B 1 130 ? 4.164 13.852 -2.547 1 97.19 130 CYS B CA 1
ATOM 4121 C C . CYS B 1 130 ? 3.391 12.984 -3.527 1 97.19 130 CYS B C 1
ATOM 4123 O O . CYS B 1 130 ? 2.574 13.484 -4.301 1 97.19 130 CYS B O 1
ATOM 4125 N N . ARG B 1 131 ? 3.633 11.742 -3.467 1 94.81 131 ARG B N 1
ATOM 4126 C CA . ARG B 1 131 ? 2.922 10.828 -4.355 1 94.81 131 ARG B CA 1
ATOM 4127 C C . ARG B 1 131 ? 1.43 10.812 -4.047 1 94.81 131 ARG B C 1
ATOM 4129 O O . ARG B 1 131 ? 0.601 10.797 -4.957 1 94.81 131 ARG B O 1
ATOM 4136 N N . ALA B 1 132 ? 1.124 10.773 -2.801 1 95.62 132 ALA B N 1
ATOM 4137 C CA . ALA B 1 132 ? -0.274 10.852 -2.387 1 95.62 132 ALA B CA 1
ATOM 4138 C C . ALA B 1 132 ? -0.914 12.156 -2.863 1 95.62 132 ALA B C 1
ATOM 4140 O O . ALA B 1 132 ? -2.012 12.148 -3.426 1 95.62 132 ALA B O 1
ATOM 4141 N N . LEU B 1 133 ? -0.217 13.234 -2.643 1 97.06 133 LEU B N 1
ATOM 4142 C CA . LEU B 1 133 ? -0.73 14.547 -3.029 1 97.06 133 LEU B CA 1
ATOM 4143 C C . LEU B 1 133 ? -0.893 14.641 -4.543 1 97.06 133 LEU B C 1
ATOM 4145 O O . LEU B 1 133 ? -1.881 15.195 -5.031 1 97.06 133 LEU B O 1
ATOM 4149 N N . ALA B 1 134 ? 0.086 14.141 -5.262 1 95.94 134 ALA B N 1
ATOM 4150 C CA . ALA B 1 134 ? 0.009 14.164 -6.719 1 95.94 134 ALA B CA 1
ATOM 4151 C C . ALA B 1 134 ? -1.232 13.43 -7.215 1 95.94 134 ALA B C 1
ATOM 4153 O O . ALA B 1 134 ? -1.934 13.914 -8.109 1 95.94 134 ALA B O 1
ATOM 4154 N N . ALA B 1 135 ? -1.499 12.312 -6.629 1 93 135 ALA B N 1
ATOM 4155 C CA . ALA B 1 135 ? -2.674 11.523 -7.008 1 93 135 ALA B CA 1
ATOM 4156 C C . ALA B 1 135 ? -3.957 12.312 -6.766 1 93 135 ALA B C 1
ATOM 4158 O O . ALA B 1 135 ? -4.883 12.266 -7.574 1 93 135 ALA B O 1
ATOM 4159 N N . ALA B 1 136 ? -4.023 12.977 -5.719 1 94 136 ALA B N 1
ATOM 4160 C CA . ALA B 1 136 ? -5.199 13.766 -5.367 1 94 136 ALA B CA 1
ATOM 4161 C C . ALA B 1 136 ? -5.32 15 -6.258 1 94 136 ALA B C 1
ATOM 4163 O O . ALA B 1 136 ? -6.41 15.312 -6.75 1 94 136 ALA B O 1
ATOM 4164 N N . HIS B 1 137 ? -4.188 15.711 -6.461 1 95.25 137 HIS B N 1
ATOM 4165 C CA . HIS B 1 137 ? -4.168 16.953 -7.23 1 95.25 137 HIS B CA 1
ATOM 4166 C C . HIS B 1 137 ? -4.52 16.703 -8.695 1 95.25 137 HIS B C 1
ATOM 4168 O O . HIS B 1 137 ? -5.066 17.578 -9.359 1 95.25 137 HIS B O 1
ATOM 4174 N N . GLU B 1 138 ? -4.238 15.508 -9.156 1 92.19 138 GLU B N 1
ATOM 4175 C CA . GLU B 1 138 ? -4.422 15.188 -10.57 1 92.19 138 GLU B CA 1
ATOM 4176 C C . GLU B 1 138 ? -5.586 14.227 -10.773 1 92.19 138 GLU B C 1
ATOM 4178 O O . GLU B 1 138 ? -5.68 13.57 -11.812 1 92.19 138 GLU B O 1
ATOM 4183 N N . ARG B 1 139 ? -6.367 14.109 -9.844 1 88.06 139 ARG B N 1
ATOM 4184 C CA . ARG B 1 139 ? -7.508 13.195 -9.922 1 88.06 139 ARG B CA 1
ATOM 4185 C C . ARG B 1 139 ? -8.414 13.555 -11.094 1 88.06 139 ARG B C 1
ATOM 4187 O O . ARG B 1 139 ? -8.695 14.727 -11.328 1 88.06 139 ARG B O 1
ATOM 4194 N N . VAL B 1 140 ? -8.883 12.5 -11.781 1 83.12 140 VAL B N 1
ATOM 4195 C CA . VAL B 1 140 ? -9.758 12.68 -12.93 1 83.12 140 VAL B CA 1
ATOM 4196 C C . VAL B 1 140 ? -11.141 12.102 -12.625 1 83.12 140 VAL B C 1
ATOM 4198 O O . VAL B 1 140 ? -11.25 11.055 -11.977 1 83.12 140 VAL B O 1
ATOM 4201 N N . ASP B 1 141 ? -12.141 12.781 -13.031 1 78.38 141 ASP B N 1
ATOM 4202 C CA . ASP B 1 141 ? -13.492 12.273 -12.812 1 78.38 141 ASP B CA 1
ATOM 4203 C C . ASP B 1 141 ? -13.898 11.305 -13.922 1 78.38 141 ASP B C 1
ATOM 4205 O O . ASP B 1 141 ? -13.07 10.93 -14.758 1 78.38 141 ASP B O 1
ATOM 4209 N N . ALA B 1 142 ? -15.188 10.812 -13.828 1 72.12 142 ALA B N 1
ATOM 4210 C CA . ALA B 1 142 ? -15.703 9.797 -14.742 1 72.12 142 ALA B CA 1
ATOM 4211 C C . ALA B 1 142 ? -15.711 10.305 -16.172 1 72.12 142 ALA B C 1
ATOM 4213 O O . ALA B 1 142 ? -15.648 9.516 -17.125 1 72.12 142 ALA B O 1
ATOM 4214 N N . ARG B 1 143 ? -15.711 11.648 -16.438 1 78.06 143 ARG B N 1
ATOM 4215 C CA . ARG B 1 143 ? -15.758 12.242 -17.766 1 78.06 143 ARG B CA 1
ATOM 4216 C C . ARG B 1 143 ? -14.359 12.555 -18.266 1 78.06 143 ARG B C 1
ATOM 4218 O O . ARG B 1 143 ? -14.195 13.164 -19.328 1 78.06 143 ARG B O 1
ATOM 4225 N N . GLY B 1 144 ? -13.305 12.195 -17.438 1 80.94 144 GLY B N 1
ATOM 4226 C CA . GLY B 1 144 ? -11.922 12.398 -17.844 1 80.94 144 GLY B CA 1
ATOM 4227 C C . GLY B 1 144 ? -11.406 13.789 -17.531 1 80.94 144 GLY B C 1
ATOM 4228 O O . GLY B 1 144 ? -10.336 14.18 -17.984 1 80.94 144 GLY B O 1
ATOM 4229 N N . GLN B 1 145 ? -12.172 14.516 -16.812 1 87.19 145 GLN B N 1
ATOM 4230 C CA . GLN B 1 145 ? -11.758 15.867 -16.438 1 87.19 145 GLN B CA 1
ATOM 4231 C C . GLN B 1 145 ? -10.969 15.859 -15.133 1 87.19 145 GLN B C 1
ATOM 4233 O O . GLN B 1 145 ? -11.305 15.125 -14.203 1 87.19 145 GLN B O 1
ATOM 4238 N N . ILE B 1 146 ? -10 16.703 -15.148 1 86.94 146 ILE B N 1
ATOM 4239 C CA . ILE B 1 146 ? -9.211 16.828 -13.922 1 86.94 146 ILE B CA 1
ATOM 4240 C C . ILE B 1 146 ? -10.008 17.594 -12.875 1 86.94 146 ILE B C 1
ATOM 4242 O O . ILE B 1 146 ? -10.391 18.75 -13.094 1 86.94 146 ILE B O 1
ATOM 4246 N N . VAL B 1 147 ? -10.32 16.984 -11.805 1 87.5 147 VAL B N 1
ATOM 4247 C CA . VAL B 1 147 ? -10.977 17.578 -10.648 1 87.5 147 VAL B CA 1
ATOM 4248 C C . VAL B 1 147 ? -10.102 17.406 -9.406 1 87.5 147 VAL B C 1
ATOM 4250 O O . VAL B 1 147 ? -10.242 16.422 -8.672 1 87.5 147 VAL B O 1
ATOM 4253 N N . PRO B 1 148 ? -9.281 18.375 -9.164 1 91.06 148 PRO B N 1
ATOM 4254 C CA . PRO B 1 148 ? -8.305 18.203 -8.078 1 91.06 148 PRO B CA 1
ATOM 4255 C C . PRO B 1 148 ? -8.961 18.156 -6.699 1 91.06 148 PRO B C 1
ATOM 4257 O O . PRO B 1 148 ? -9.992 18.797 -6.48 1 91.06 148 PRO B O 1
ATOM 4260 N N . VAL B 1 149 ? -8.398 17.391 -5.879 1 90.56 149 VAL B N 1
ATOM 4261 C CA . VAL B 1 149 ? -8.695 17.391 -4.449 1 90.56 149 VAL B CA 1
ATOM 4262 C C . VAL B 1 149 ? -7.48 17.875 -3.67 1 90.56 149 VAL B C 1
ATOM 4264 O O . VAL B 1 149 ? -6.406 17.281 -3.74 1 90.56 149 VAL B O 1
ATOM 4267 N N . TYR B 1 150 ? -7.645 19 -3.037 1 92.19 150 TYR B N 1
ATOM 4268 C CA . TYR B 1 150 ? -6.578 19.516 -2.182 1 92.19 150 TYR B CA 1
ATOM 4269 C C . TYR B 1 150 ? -6.73 19 -0.757 1 92.19 150 TYR B C 1
ATOM 4271 O O . TYR B 1 150 ? -7.844 18.906 -0.235 1 92.19 150 TYR B O 1
ATOM 4279 N N . HIS B 1 151 ? -5.641 18.594 -0.158 1 92.19 151 HIS B N 1
ATOM 4280 C CA . HIS B 1 151 ? -5.691 18.016 1.18 1 92.19 151 HIS B CA 1
ATOM 4281 C C . HIS B 1 151 ? -6.121 19.047 2.213 1 92.19 151 HIS B C 1
ATOM 4283 O O . HIS B 1 151 ? -7.035 18.812 3 1 92.19 151 HIS B O 1
ATOM 4289 N N . ARG B 1 152 ? -5.375 20.219 2.291 1 89.31 152 ARG B N 1
ATOM 4290 C CA . ARG B 1 152 ? -5.684 21.422 3.064 1 89.31 152 ARG B CA 1
ATOM 4291 C C . ARG B 1 152 ? -5.258 21.25 4.52 1 89.31 152 ARG B C 1
ATOM 4293 O O . ARG B 1 152 ? -5.27 22.219 5.289 1 89.31 152 ARG B O 1
ATOM 4300 N N . ASP B 1 153 ? -4.824 20.078 4.898 1 89.25 153 ASP B N 1
ATOM 4301 C CA . ASP B 1 153 ? -4.43 19.875 6.285 1 89.25 153 ASP B CA 1
ATOM 4302 C C . ASP B 1 153 ? -3.242 18.906 6.379 1 89.25 153 ASP B C 1
ATOM 4304 O O . ASP B 1 153 ? -3.248 17.984 7.188 1 89.25 153 ASP B O 1
ATOM 4308 N N . VAL B 1 154 ? -2.289 19.078 5.535 1 95.12 154 VAL B N 1
ATOM 4309 C CA . VAL B 1 154 ? -1.059 18.297 5.621 1 95.12 154 VAL B CA 1
ATOM 4310 C C . VAL B 1 154 ? -0.312 18.656 6.906 1 95.12 154 VAL B C 1
ATOM 4312 O O . VAL B 1 154 ? 0.019 19.812 7.137 1 95.12 154 VAL B O 1
ATOM 4315 N N . SER B 1 155 ? -0.142 17.688 7.785 1 94.69 155 SER B N 1
ATOM 4316 C CA . SER B 1 155 ? 0.528 17.844 9.07 1 94.69 155 SER B CA 1
ATOM 4317 C C . SER B 1 155 ? 1.163 16.531 9.516 1 94.69 155 SER B C 1
ATOM 4319 O O . SER B 1 155 ? 0.859 15.461 8.969 1 94.69 155 SER B O 1
ATOM 4321 N N . PRO B 1 156 ? 2.086 16.594 10.461 1 95.81 156 PRO B N 1
ATOM 4322 C CA . PRO B 1 156 ? 2.75 15.359 10.906 1 95.81 156 PRO B CA 1
ATOM 4323 C C . PRO B 1 156 ? 1.771 14.328 11.461 1 95.81 156 PRO B C 1
ATOM 4325 O O . PRO B 1 156 ? 1.989 13.125 11.312 1 95.81 156 PRO B O 1
ATOM 4328 N N . SER B 1 157 ? 0.673 14.766 12.031 1 92.44 157 SER B N 1
ATOM 4329 C CA . SER B 1 157 ? -0.297 13.852 12.625 1 92.44 157 SER B CA 1
ATOM 4330 C C . SER B 1 157 ? -1.141 13.172 11.555 1 92.44 157 SER B C 1
ATOM 4332 O O . SER B 1 157 ? -1.78 12.148 11.812 1 92.44 157 SER B O 1
ATOM 4334 N N . ASN B 1 158 ? -1.129 13.719 10.352 1 92.94 158 ASN B N 1
ATOM 4335 C CA . ASN B 1 158 ? -1.902 13.141 9.258 1 92.94 158 ASN B CA 1
ATOM 4336 C C . ASN B 1 158 ? -1.027 12.297 8.336 1 92.94 158 ASN B C 1
ATOM 4338 O O . ASN B 1 158 ? -1.496 11.789 7.312 1 92.94 158 ASN B O 1
ATOM 4342 N N . VAL B 1 159 ? 0.222 12.211 8.672 1 97.12 159 VAL B N 1
ATOM 4343 C CA . VAL B 1 159 ? 1.138 11.305 7.988 1 97.12 159 VAL B CA 1
ATOM 4344 C C . VAL B 1 159 ? 1.361 10.062 8.836 1 97.12 159 VAL B C 1
ATOM 4346 O O . VAL B 1 159 ? 2.035 10.117 9.867 1 97.12 159 VAL B O 1
ATOM 4349 N N . LEU B 1 160 ? 0.82 8.977 8.352 1 96.69 160 LEU B N 1
ATOM 4350 C CA . LEU B 1 160 ? 0.92 7.727 9.094 1 96.69 160 LEU B CA 1
ATOM 4351 C C . LEU B 1 160 ? 2.068 6.875 8.562 1 96.69 160 LEU B C 1
ATOM 4353 O O . LEU B 1 160 ? 2.234 6.734 7.348 1 96.69 160 LEU B O 1
ATOM 4357 N N . LEU B 1 161 ? 2.859 6.379 9.477 1 96.69 161 LEU B N 1
ATOM 4358 C CA . LEU B 1 161 ? 4.004 5.527 9.18 1 96.69 161 LEU B CA 1
ATOM 4359 C C . LEU B 1 161 ? 3.781 4.113 9.719 1 96.69 161 LEU B C 1
ATOM 4361 O O . LEU B 1 161 ? 3.646 3.918 10.922 1 96.69 161 LEU B O 1
ATOM 4365 N N . GLY B 1 162 ? 3.75 3.176 8.805 1 95.5 162 GLY B N 1
ATOM 4366 C CA . GLY B 1 162 ? 3.488 1.799 9.188 1 95.5 162 GLY B CA 1
ATOM 4367 C C . GLY B 1 162 ? 4.742 1.042 9.586 1 95.5 162 GLY B C 1
ATOM 4368 O O . GLY B 1 162 ? 5.844 1.389 9.156 1 95.5 162 GLY B O 1
ATOM 4369 N N . VAL B 1 163 ? 4.609 -0.078 10.305 1 93.06 163 VAL B N 1
ATOM 4370 C CA . VAL B 1 163 ? 5.715 -0.913 10.766 1 93.06 163 VAL B CA 1
ATOM 4371 C C . VAL B 1 163 ? 6.324 -1.664 9.586 1 93.06 163 VAL B C 1
ATOM 4373 O O . VAL B 1 163 ? 7.434 -2.197 9.688 1 93.06 163 VAL B O 1
ATOM 4376 N N . SER B 1 164 ? 5.602 -1.707 8.516 1 90.75 164 SER B N 1
ATOM 4377 C CA . SER B 1 164 ? 6.105 -2.359 7.309 1 90.75 164 SER B CA 1
ATOM 4378 C C . SER B 1 164 ? 6.82 -1.364 6.402 1 90.75 164 SER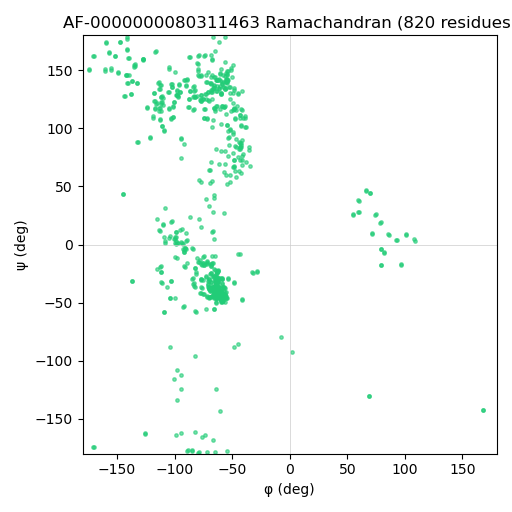 B C 1
ATOM 4380 O O . SER B 1 164 ? 7.344 -1.74 5.352 1 90.75 164 SER B O 1
ATOM 4382 N N . GLY B 1 165 ? 6.754 -0.094 6.773 1 91.81 165 GLY B N 1
ATOM 4383 C CA . GLY B 1 165 ? 7.445 0.92 5.992 1 91.81 165 GLY B CA 1
ATOM 4384 C C . GLY B 1 165 ? 6.523 1.696 5.07 1 91.81 165 GLY B C 1
ATOM 4385 O O . GLY B 1 165 ? 6.98 2.516 4.273 1 91.81 165 GLY B O 1
ATOM 4386 N N . VAL B 1 166 ? 5.281 1.508 5.211 1 92.5 166 VAL B N 1
ATOM 4387 C CA . VAL B 1 166 ? 4.332 2.23 4.371 1 92.5 166 VAL B CA 1
ATOM 4388 C C . VAL B 1 166 ? 4.141 3.646 4.906 1 92.5 166 VAL B C 1
ATOM 4390 O O . VAL B 1 166 ? 4.246 3.879 6.113 1 92.5 166 VAL B O 1
ATOM 4393 N N . VAL B 1 167 ? 3.945 4.57 4.008 1 96.12 167 VAL B N 1
ATOM 4394 C CA . VAL B 1 167 ? 3.605 5.949 4.34 1 96.12 167 VAL B CA 1
ATOM 4395 C C . VAL B 1 167 ? 2.232 6.297 3.768 1 96.12 167 VAL B C 1
ATOM 4397 O O . VAL B 1 167 ? 2 6.148 2.564 1 96.12 167 VAL B O 1
ATOM 4400 N N . LYS B 1 168 ? 1.333 6.727 4.637 1 96.69 168 LYS B N 1
ATOM 4401 C CA . LYS B 1 168 ? -0.011 7.043 4.16 1 96.69 168 LYS B CA 1
ATOM 4402 C C . LYS B 1 168 ? -0.479 8.391 4.691 1 96.69 168 LYS B C 1
ATOM 4404 O O . LYS B 1 168 ? -0.229 8.727 5.852 1 96.69 168 LYS B O 1
ATOM 4409 N N . LEU B 1 169 ? -1.116 9.102 3.824 1 95.62 169 LEU B N 1
ATOM 4410 C CA . LEU B 1 169 ? -1.769 10.352 4.195 1 95.62 169 LEU B CA 1
ATOM 4411 C C . LEU B 1 169 ? -3.246 10.125 4.5 1 95.62 169 LEU B C 1
ATOM 4413 O O . LEU B 1 169 ? -3.93 9.398 3.773 1 95.62 169 LEU B O 1
ATOM 4417 N N . THR B 1 170 ? -3.721 10.641 5.609 1 91.81 170 THR B N 1
ATOM 4418 C CA . THR B 1 170 ? -5.117 10.484 6 1 91.81 170 THR B CA 1
ATOM 4419 C C . THR B 1 170 ? -5.816 11.844 6.051 1 91.81 170 THR B C 1
ATOM 4421 O O . THR B 1 170 ? -5.188 12.875 5.836 1 91.81 170 THR B O 1
ATOM 4424 N N . ASP B 1 171 ? -7.184 11.812 6.113 1 85.88 171 ASP B N 1
ATOM 4425 C CA . ASP B 1 171 ? -8.055 12.961 6.371 1 85.88 171 ASP B CA 1
ATOM 4426 C C . ASP B 1 171 ? -8.055 13.922 5.188 1 85.88 171 ASP B C 1
ATOM 4428 O O . ASP B 1 171 ? -7.945 15.133 5.367 1 85.88 171 ASP B O 1
ATOM 4432 N N . PHE B 1 172 ? -8.156 13.391 4.008 1 83.69 172 PHE B N 1
ATOM 4433 C CA . PHE B 1 172 ? -8.336 14.234 2.832 1 83.69 172 PHE B CA 1
ATOM 4434 C C . PHE B 1 172 ? -9.648 15 2.904 1 83.69 172 PHE B C 1
ATOM 4436 O O . PHE B 1 172 ? -10.695 14.414 3.217 1 83.69 172 PHE B O 1
ATOM 4443 N N . GLY B 1 173 ? -9.766 16.266 2.488 1 65.25 173 GLY B N 1
ATOM 4444 C CA . GLY B 1 173 ? -10.953 17.047 2.172 1 65.25 173 GLY B CA 1
ATOM 4445 C C . GLY B 1 173 ? -11.656 17.578 3.402 1 65.25 173 GLY B C 1
ATOM 4446 O O . GLY B 1 173 ? -12.688 18.25 3.293 1 65.25 173 GLY B O 1
ATOM 4447 N N . LEU B 1 174 ? -11.188 17.234 4.539 1 59.41 174 LEU B N 1
ATOM 4448 C CA . LEU B 1 174 ? -11.891 17.625 5.758 1 59.41 174 LEU B CA 1
ATOM 4449 C C . LEU B 1 174 ? -11.859 19.141 5.949 1 59.41 174 LEU B C 1
ATOM 4451 O O . LEU B 1 174 ? -12.836 19.719 6.426 1 59.41 174 LEU B O 1
ATOM 4455 N N . ALA B 1 175 ? -10.766 19.656 5.621 1 52.53 175 ALA B N 1
ATOM 4456 C CA . ALA B 1 175 ? -10.555 21.062 5.949 1 52.53 175 ALA B CA 1
ATOM 4457 C C . ALA B 1 175 ? -11.531 21.969 5.191 1 52.53 175 ALA B C 1
ATOM 4459 O O . ALA B 1 175 ? -11.922 23.031 5.684 1 52.53 175 ALA B O 1
ATOM 4460 N N . ARG B 1 176 ? -11.945 21.531 3.977 1 52.22 176 ARG B N 1
ATOM 4461 C CA . ARG B 1 176 ? -12.906 22.359 3.256 1 52.22 176 ARG B CA 1
ATOM 4462 C C . ARG B 1 176 ? -14.172 22.578 4.086 1 52.22 176 ARG B C 1
ATOM 4464 O O . ARG B 1 176 ? -14.742 23.672 4.078 1 52.22 176 ARG B O 1
ATOM 4471 N N . ALA B 1 177 ? -14.477 21.5 4.773 1 45.91 177 ALA B N 1
ATOM 4472 C CA . ALA B 1 177 ? -15.727 21.578 5.52 1 45.91 177 ALA B CA 1
ATOM 4473 C C . ALA B 1 177 ? -15.602 22.531 6.707 1 45.91 177 ALA B C 1
ATOM 4475 O O . ALA B 1 177 ? -16.562 23.203 7.086 1 45.91 177 ALA B O 1
ATOM 4476 N N . MET B 1 178 ? -14.344 22.578 7.254 1 45.72 178 MET B N 1
ATOM 4477 C CA . MET B 1 178 ? -14.125 23.469 8.391 1 45.72 178 MET B CA 1
ATOM 4478 C C . MET B 1 178 ? -14.195 24.922 7.957 1 45.72 178 MET B C 1
ATOM 4480 O O . MET B 1 178 ? -14.648 25.781 8.719 1 45.72 178 MET B O 1
ATOM 4484 N N . ASP B 1 179 ? -13.516 25.172 6.828 1 48.44 179 ASP B N 1
ATOM 4485 C CA . ASP B 1 179 ? -13.609 26.562 6.367 1 48.44 179 ASP B CA 1
ATOM 4486 C C . ASP B 1 179 ? -15.062 27.047 6.359 1 48.44 179 ASP B C 1
ATOM 4488 O O . ASP B 1 179 ? -15.336 28.188 6.691 1 48.44 179 ASP B O 1
ATOM 4492 N N . ARG B 1 180 ? -15.836 26.047 6.086 1 43.19 180 ARG B N 1
ATOM 4493 C CA . ARG B 1 180 ? -17.219 26.5 6.121 1 43.19 180 ARG B CA 1
ATOM 4494 C C . ARG B 1 180 ? -17.719 26.656 7.555 1 43.19 180 ARG B C 1
ATOM 4496 O O . ARG B 1 180 ? -18.547 27.516 7.84 1 43.19 180 ARG B O 1
ATOM 4503 N N . ALA B 1 181 ? -17.094 25.766 8.398 1 40.34 181 ALA B N 1
ATOM 4504 C CA . ALA B 1 181 ? -17.578 25.797 9.773 1 40.34 181 ALA B CA 1
ATOM 4505 C C . ALA B 1 181 ? -16.766 26.766 10.625 1 40.34 181 ALA B C 1
ATOM 4507 O O . ALA B 1 181 ? -17.297 27.406 11.539 1 40.34 181 ALA B O 1
ATOM 4508 N N . SER B 1 182 ? -15.383 26.578 10.602 1 42.81 182 SER B N 1
ATOM 4509 C CA . SER B 1 182 ? -14.5 27.172 11.602 1 42.81 182 SER B CA 1
ATOM 4510 C C . SER B 1 182 ? -14.508 28.688 11.523 1 42.81 182 SER B C 1
ATOM 4512 O O . SER B 1 182 ? -13.812 29.359 12.289 1 42.81 182 SER B O 1
ATOM 4514 N N . MET B 1 183 ? -15.023 29.406 10.625 1 37.59 183 MET B N 1
ATOM 4515 C CA . MET B 1 183 ? -14.945 30.812 10.992 1 37.59 183 MET B CA 1
ATOM 4516 C C . MET B 1 183 ? -15.352 31.016 12.453 1 37.59 183 MET B C 1
ATOM 4518 O O . MET B 1 183 ? -15.102 32.062 13.031 1 37.59 183 MET B O 1
ATOM 4522 N N . THR B 1 184 ? -15.859 30 13.102 1 36.81 184 THR B N 1
ATOM 4523 C CA . THR B 1 184 ? -16.484 30.422 14.352 1 36.81 184 THR B CA 1
ATOM 4524 C C . THR B 1 184 ? -15.695 29.891 15.555 1 36.81 184 THR B C 1
ATOM 4526 O O . THR B 1 184 ? -15.984 30.25 16.703 1 36.81 184 THR B O 1
ATOM 4529 N N . ARG B 1 185 ? -14.93 28.609 15.625 1 40.16 185 ARG B N 1
ATOM 4530 C CA . ARG B 1 185 ? -14.516 28.219 16.969 1 40.16 185 ARG B CA 1
ATOM 4531 C C . ARG B 1 185 ? -13 28.312 17.125 1 40.16 185 ARG B C 1
ATOM 4533 O O . ARG B 1 185 ? -12.25 27.703 16.359 1 40.16 185 ARG B O 1
ATOM 4540 N N . PRO B 1 186 ? -12.398 29.094 18.047 1 39 186 PRO B N 1
ATOM 4541 C CA . PRO B 1 186 ? -11.031 29.562 18.25 1 39 186 PRO B CA 1
ATOM 4542 C C . PRO B 1 186 ? -10.031 28.438 18.438 1 39 186 PRO B C 1
ATOM 4544 O O . PRO B 1 186 ? -8.883 28.531 17.984 1 39 186 PRO B O 1
ATOM 4547 N N . ASN B 1 187 ? -10.242 27.406 19.297 1 39.69 187 ASN B N 1
ATOM 4548 C CA . ASN B 1 187 ? -9.188 26.562 19.859 1 39.69 187 ASN B CA 1
ATOM 4549 C C . ASN B 1 187 ? -8.82 25.422 18.922 1 39.69 187 ASN B C 1
ATOM 4551 O O . ASN B 1 187 ? -7.816 24.734 19.141 1 39.69 187 ASN B O 1
ATOM 4555 N N . VAL B 1 188 ? -9.664 24.938 18.156 1 40.41 188 VAL B N 1
ATOM 4556 C CA . VAL B 1 188 ? -9.492 23.719 17.359 1 40.41 188 VAL B CA 1
ATOM 4557 C C . VAL B 1 188 ? -8.516 23.984 16.219 1 40.41 188 VAL B C 1
ATOM 4559 O O . VAL B 1 188 ? -7.84 23.062 15.758 1 40.41 188 VAL B O 1
ATOM 4562 N N . ILE B 1 189 ? -8.195 25.328 15.898 1 41.72 189 ILE B N 1
ATOM 4563 C CA . ILE B 1 189 ? -7.488 25.781 14.711 1 41.72 189 ILE B CA 1
ATOM 4564 C C . ILE B 1 189 ? -5.988 25.844 14.984 1 41.72 189 ILE B C 1
ATOM 4566 O O . ILE B 1 189 ? -5.184 25.891 14.055 1 41.72 189 ILE B O 1
ATOM 4570 N N . LYS B 1 190 ? -5.598 25.891 16.297 1 45.56 190 LYS B N 1
ATOM 4571 C CA . LYS B 1 190 ? -4.23 26.312 16.594 1 45.56 190 LYS B CA 1
ATOM 4572 C C . LYS B 1 190 ? -3.217 25.422 15.883 1 45.56 190 LYS B C 1
ATOM 4574 O O . LYS B 1 190 ? -2.244 25.922 15.312 1 45.56 190 LYS B O 1
ATOM 4579 N N . GLY B 1 191 ? -3.348 24.078 15.859 1 53.09 191 GLY B N 1
ATOM 4580 C CA . GLY B 1 191 ? -2.281 23.219 15.375 1 53.09 191 GLY B CA 1
ATOM 4581 C C . GLY B 1 191 ? -2.195 23.172 13.859 1 53.09 191 GLY B C 1
ATOM 4582 O O . GLY B 1 191 ? -1.104 23.078 13.297 1 53.09 191 GLY B O 1
ATOM 4583 N N . LYS B 1 192 ? -3.188 23.656 13.328 1 75.69 192 LYS B N 1
ATOM 4584 C CA . LYS B 1 192 ? -3.275 23.562 11.875 1 75.69 192 LYS B CA 1
ATOM 4585 C C . LYS B 1 192 ? -2.824 24.859 11.211 1 75.69 192 LYS B C 1
ATOM 4587 O O . LYS B 1 192 ? -2.295 24.828 10.094 1 75.69 192 LYS B O 1
ATOM 4592 N N . LEU B 1 193 ? -2.656 25.984 12.07 1 87 193 LEU B N 1
ATOM 4593 C CA . LEU B 1 193 ? -2.342 27.297 11.484 1 87 193 LEU B CA 1
ATOM 4594 C C . LEU B 1 193 ? -0.876 27.359 11.078 1 87 193 LEU B C 1
ATOM 4596 O O . LEU B 1 193 ? -0.532 28.047 10.102 1 87 193 LEU B O 1
ATOM 4600 N N . ALA B 1 194 ? -0.102 26.594 11.836 1 92.94 194 ALA B N 1
ATOM 4601 C CA . ALA B 1 194 ? 1.335 26.625 11.578 1 92.94 194 ALA B CA 1
ATOM 4602 C C . ALA B 1 194 ? 1.661 26.016 10.219 1 92.94 194 ALA B C 1
ATOM 4604 O O . ALA B 1 194 ? 2.744 26.234 9.672 1 92.94 194 ALA B O 1
ATOM 4605 N N . TYR B 1 195 ? 0.738 25.312 9.672 1 94.56 195 TYR B N 1
ATOM 4606 C CA . TYR B 1 195 ? 0.987 24.609 8.414 1 94.56 195 TYR B CA 1
ATOM 4607 C C . TYR B 1 195 ? 0.239 25.266 7.266 1 94.56 195 TYR B C 1
ATOM 4609 O O . TYR B 1 195 ? 0.33 24.828 6.121 1 94.56 195 TYR B O 1
ATOM 4617 N N . CYS B 1 196 ? -0.44 26.359 7.586 1 92.31 196 CYS B N 1
ATOM 4618 C CA . CYS B 1 196 ? -1.222 27.094 6.586 1 92.31 196 CYS B CA 1
ATOM 4619 C C . CYS B 1 196 ? -0.321 27.938 5.703 1 92.31 196 CYS B C 1
ATOM 4621 O O . CYS B 1 196 ? 0.477 28.734 6.203 1 92.31 196 CYS B O 1
ATOM 4623 N N . ALA B 1 197 ? -0.52 27.766 4.457 1 95.19 197 ALA B N 1
ATOM 4624 C CA . ALA B 1 197 ? 0.274 28.578 3.531 1 95.19 197 ALA B CA 1
ATOM 4625 C C . ALA B 1 197 ? -0.071 30.062 3.658 1 95.19 197 ALA B C 1
ATOM 4627 O O . ALA B 1 197 ? -1.233 30.422 3.859 1 95.19 197 ALA B O 1
ATOM 4628 N N . PRO B 1 198 ? 0.919 30.953 3.506 1 95.06 198 PRO B N 1
ATOM 4629 C CA . PRO B 1 198 ? 0.698 32.375 3.678 1 95.06 198 PRO B CA 1
ATOM 4630 C C . PRO B 1 198 ? -0.395 32.938 2.76 1 95.06 198 PRO B C 1
ATOM 4632 O O . PRO B 1 198 ? -1.169 33.812 3.164 1 95.06 198 PRO B O 1
ATOM 4635 N N . GLU B 1 199 ? -0.497 32.438 1.526 1 94.69 199 GLU B N 1
ATOM 4636 C CA . GLU B 1 199 ? -1.5 32.938 0.591 1 94.69 199 GLU B CA 1
ATOM 4637 C C . GLU B 1 199 ? -2.912 32.594 1.059 1 94.69 199 GLU B C 1
ATOM 4639 O O . GLU B 1 199 ? -3.871 33.281 0.714 1 94.69 199 GLU B O 1
ATOM 4644 N N . LEU B 1 200 ? -3.057 31.531 1.791 1 91.06 200 LEU B N 1
ATOM 4645 C CA . LEU B 1 200 ? -4.371 31.172 2.32 1 91.06 200 LEU B CA 1
ATOM 4646 C C . LEU B 1 200 ? -4.805 32.156 3.4 1 91.06 200 LEU B C 1
ATOM 4648 O O . LEU B 1 200 ? -5.992 32.469 3.521 1 91.06 200 LEU B O 1
ATOM 4652 N N . ILE B 1 201 ? -3.832 32.594 4.172 1 87.25 201 ILE B N 1
ATOM 4653 C CA . ILE B 1 201 ? -4.094 33.562 5.219 1 87.25 201 ILE B CA 1
ATOM 4654 C C . ILE B 1 201 ? -4.559 34.875 4.59 1 87.25 201 ILE B C 1
ATOM 4656 O O . ILE B 1 201 ? -5.398 35.562 5.156 1 87.25 201 ILE B O 1
ATOM 4660 N N . SER B 1 202 ? -4.082 35.156 3.443 1 88.31 202 SER B N 1
ATOM 4661 C CA . SER B 1 202 ? -4.43 36.375 2.727 1 88.31 202 SER B CA 1
ATOM 4662 C C . SER B 1 202 ? -5.727 36.219 1.947 1 88.31 202 SER B C 1
ATOM 4664 O O . SER B 1 202 ? -6.152 37.125 1.234 1 88.31 202 SER B O 1
ATOM 4666 N N . GLY B 1 203 ? -6.324 35 1.95 1 88.25 203 GLY B N 1
ATOM 4667 C CA . GLY B 1 203 ? -7.648 34.812 1.375 1 88.25 203 GLY B CA 1
ATOM 4668 C C . GLY B 1 203 ? -7.629 34.031 0.073 1 88.25 203 GLY B C 1
ATOM 4669 O O . GLY B 1 203 ? -8.664 33.875 -0.573 1 88.25 203 GLY B O 1
ATOM 4670 N N . ALA B 1 204 ? -6.527 33.594 -0.316 1 90.69 204 ALA B N 1
ATOM 4671 C CA . ALA B 1 204 ? -6.461 32.812 -1.538 1 90.69 204 ALA B CA 1
ATOM 4672 C C . ALA B 1 204 ? -7.168 31.469 -1.359 1 90.69 204 ALA B C 1
ATOM 4674 O O . ALA B 1 204 ? -7.41 31.031 -0.232 1 90.69 204 ALA B O 1
ATOM 4675 N N . LYS B 1 205 ? -7.535 30.859 -2.463 1 90.88 205 LYS B N 1
ATOM 4676 C CA . LYS B 1 205 ? -8.133 29.516 -2.438 1 90.88 205 LYS B CA 1
ATOM 4677 C C . LYS B 1 205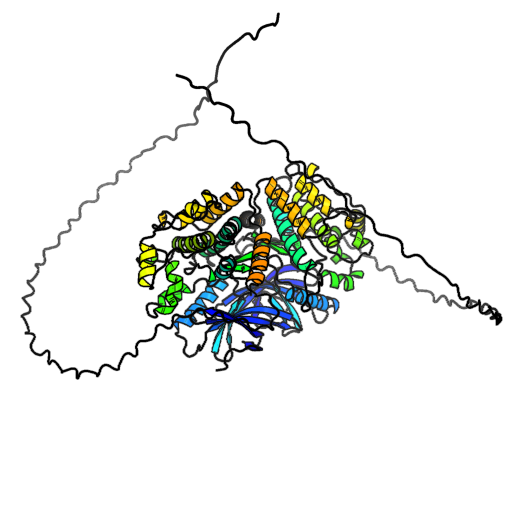 ? -7.066 28.438 -2.291 1 90.88 205 LYS B C 1
ATOM 4679 O O . LYS B 1 205 ? -5.93 28.625 -2.732 1 90.88 205 LYS B O 1
ATOM 4684 N N . PRO B 1 206 ? -7.426 27.344 -1.688 1 92.12 206 PRO B N 1
ATOM 4685 C CA . PRO B 1 206 ? -6.48 26.234 -1.594 1 92.12 206 PRO B CA 1
ATOM 4686 C C . PRO B 1 206 ? -6.008 25.75 -2.961 1 92.12 206 PRO B C 1
ATOM 4688 O O . PRO B 1 206 ? -6.77 25.781 -3.932 1 92.12 206 PRO B O 1
ATOM 4691 N N . SER B 1 207 ? -4.773 25.344 -2.969 1 94.5 207 SER B N 1
ATOM 4692 C CA . SER B 1 207 ? -4.145 24.875 -4.203 1 94.5 207 SER B CA 1
ATOM 4693 C C . SER B 1 207 ? -3.117 23.781 -3.922 1 94.5 207 SER B C 1
ATOM 4695 O O . SER B 1 207 ? -2.889 23.422 -2.766 1 94.5 207 SER B O 1
ATOM 4697 N N . SER B 1 208 ? -2.594 23.234 -5.004 1 96.56 208 SER B N 1
ATOM 4698 C CA . SER B 1 208 ? -1.5 22.281 -4.855 1 96.56 208 SER B CA 1
ATOM 4699 C C . SER B 1 208 ? -0.309 22.906 -4.141 1 96.56 208 SER B C 1
ATOM 4701 O O . SER B 1 208 ? 0.352 22.25 -3.332 1 96.56 208 SER B O 1
ATOM 4703 N N . GLN B 1 209 ? -0.134 24.188 -4.387 1 97.56 209 GLN B N 1
ATOM 4704 C CA . GLN B 1 209 ? 1.003 24.906 -3.814 1 97.56 209 GLN B CA 1
ATOM 4705 C C . GLN B 1 209 ? 0.851 25.062 -2.305 1 97.56 209 GLN B C 1
ATOM 4707 O O . GLN B 1 209 ? 1.84 25.031 -1.568 1 97.56 209 GLN B O 1
ATOM 4712 N N . SER B 1 210 ? -0.357 25.281 -1.89 1 96.5 210 SER B N 1
ATOM 4713 C CA . SER B 1 210 ? -0.572 25.422 -0.454 1 96.5 210 SER B CA 1
ATOM 4714 C C . SER B 1 210 ? -0.321 24.109 0.275 1 96.5 210 SER B C 1
ATOM 4716 O O . SER B 1 210 ? 0.192 24.109 1.396 1 96.5 210 SER B O 1
ATOM 4718 N N . ASP B 1 211 ? -0.69 23 -0.393 1 97.12 211 ASP B N 1
ATOM 4719 C CA . ASP B 1 211 ? -0.385 21.688 0.174 1 97.12 211 ASP B CA 1
ATOM 4720 C C . ASP B 1 211 ? 1.123 21.453 0.239 1 97.12 211 ASP B C 1
ATOM 4722 O O . ASP B 1 211 ? 1.628 20.891 1.212 1 97.12 211 ASP B O 1
ATOM 4726 N N . LEU B 1 212 ? 1.807 21.875 -0.77 1 98.56 212 LEU B N 1
ATOM 4727 C CA . LEU B 1 212 ? 3.254 21.703 -0.817 1 98.56 212 LEU B CA 1
ATOM 4728 C C . LEU B 1 212 ? 3.939 22.531 0.258 1 98.56 212 LEU B C 1
ATOM 4730 O O . LEU B 1 212 ? 4.949 22.109 0.831 1 98.56 212 LEU B O 1
ATOM 4734 N N . PHE B 1 213 ? 3.414 23.734 0.512 1 98.12 213 PHE B N 1
ATOM 4735 C CA . PHE B 1 213 ? 3.934 24.562 1.603 1 98.12 213 PHE B CA 1
ATOM 4736 C C . PHE B 1 213 ? 3.82 23.812 2.932 1 98.12 213 PHE B C 1
ATOM 4738 O O . PHE B 1 213 ? 4.789 23.75 3.691 1 98.12 213 PHE B O 1
ATOM 4745 N N . ALA B 1 214 ? 2.621 23.281 3.176 1 97.56 214 ALA B N 1
ATOM 4746 C CA . ALA B 1 214 ? 2.389 22.547 4.414 1 97.56 214 ALA B CA 1
ATOM 4747 C C . ALA B 1 214 ? 3.359 21.375 4.543 1 97.56 214 ALA B C 1
ATOM 4749 O O . ALA B 1 214 ? 3.902 21.125 5.621 1 97.56 214 ALA B O 1
ATOM 4750 N N . LEU B 1 215 ? 3.557 20.688 3.432 1 98.62 215 LEU B N 1
ATOM 4751 C CA . LEU B 1 215 ? 4.512 19.578 3.453 1 98.62 215 LEU B CA 1
ATOM 4752 C C . LEU B 1 215 ? 5.922 20.094 3.746 1 98.62 215 LEU B C 1
ATOM 4754 O O . LEU B 1 215 ? 6.691 19.422 4.445 1 98.62 215 LEU B O 1
ATOM 4758 N N . GLY B 1 216 ? 6.27 21.234 3.191 1 98.69 216 GLY B N 1
ATOM 4759 C CA . GLY B 1 216 ? 7.547 21.859 3.518 1 98.69 216 GLY B CA 1
ATOM 4760 C C . GLY B 1 216 ? 7.742 22.062 5.008 1 98.69 216 GLY B C 1
ATOM 4761 O O . GLY B 1 216 ? 8.812 21.797 5.543 1 98.69 216 GLY B O 1
ATOM 4762 N N . VAL B 1 217 ? 6.727 22.562 5.652 1 98.31 217 VAL B N 1
ATOM 4763 C CA . VAL B 1 217 ? 6.781 22.766 7.094 1 98.31 217 VAL B CA 1
ATOM 4764 C C . VAL B 1 217 ? 7.004 21.438 7.809 1 98.31 217 VAL B C 1
ATOM 4766 O O . VAL B 1 217 ? 7.855 21.328 8.695 1 98.31 217 VAL B O 1
ATOM 4769 N N . VAL B 1 218 ? 6.246 20.422 7.375 1 98.44 218 VAL B N 1
ATOM 4770 C CA . VAL B 1 218 ? 6.328 19.094 7.973 1 98.44 218 VAL B CA 1
ATOM 4771 C C . VAL B 1 218 ? 7.758 18.562 7.863 1 98.44 218 VAL B C 1
ATOM 4773 O O . VAL B 1 218 ? 8.32 18.062 8.844 1 98.44 218 VAL B O 1
ATOM 4776 N N . LEU B 1 219 ? 8.328 18.672 6.684 1 98.69 219 LEU B N 1
ATOM 4777 C CA . LEU B 1 219 ? 9.672 18.141 6.453 1 98.69 219 LEU B CA 1
ATOM 4778 C C . LEU B 1 219 ? 10.711 18.953 7.219 1 98.69 219 LEU B C 1
ATOM 4780 O O . LEU B 1 219 ? 11.648 18.391 7.789 1 98.69 219 LEU B O 1
ATOM 4784 N N . TRP B 1 220 ? 10.555 20.25 7.254 1 98.5 220 TRP B N 1
ATOM 4785 C CA . TRP B 1 220 ? 11.469 21.109 8.008 1 98.5 220 TRP B CA 1
ATOM 4786 C C . TRP B 1 220 ? 11.469 20.719 9.484 1 98.5 220 TRP B C 1
ATOM 4788 O O . TRP B 1 220 ? 12.523 20.531 10.086 1 98.5 220 TRP B O 1
ATOM 4798 N N . GLU B 1 221 ? 10.312 20.594 10.008 1 97.12 221 GLU B N 1
ATOM 4799 C CA . GLU B 1 221 ? 10.18 20.281 11.43 1 97.12 221 GLU B CA 1
ATOM 4800 C C . GLU B 1 221 ? 10.75 18.906 11.742 1 97.12 221 GLU B C 1
ATOM 4802 O O . GLU B 1 221 ? 11.336 18.703 12.805 1 97.12 221 GLU B O 1
ATOM 4807 N N . ALA B 1 222 ? 10.523 17.969 10.852 1 97.44 222 ALA B N 1
ATOM 4808 C CA . ALA B 1 222 ? 11.047 16.625 11.055 1 97.44 222 ALA B CA 1
ATOM 4809 C C . ALA B 1 222 ? 12.57 16.625 11.102 1 97.44 222 ALA B C 1
ATOM 4811 O O . ALA B 1 222 ? 13.172 15.914 11.906 1 97.44 222 ALA B O 1
ATOM 4812 N N . LEU B 1 223 ? 13.164 17.422 10.266 1 97 223 LEU B N 1
ATOM 4813 C CA . LEU B 1 223 ? 14.617 17.484 10.203 1 97 223 LEU B CA 1
ATOM 4814 C C . LEU B 1 223 ? 15.18 18.297 11.359 1 97 223 LEU B C 1
ATOM 4816 O O . LEU B 1 223 ? 16.156 17.906 11.992 1 97 223 LEU B O 1
ATOM 4820 N N . ALA B 1 224 ? 14.523 19.375 11.648 1 95.88 224 ALA B N 1
ATOM 4821 C CA . ALA B 1 224 ? 15.008 20.297 12.68 1 95.88 224 ALA B CA 1
ATOM 4822 C C . ALA B 1 224 ? 14.602 19.812 14.07 1 95.88 224 ALA B C 1
ATOM 4824 O O . ALA B 1 224 ? 15.156 20.266 15.078 1 95.88 224 ALA B O 1
ATOM 4825 N N . GLN B 1 225 ? 13.578 18.953 14.125 1 94.56 225 GLN B N 1
ATOM 4826 C CA . GLN B 1 225 ? 13.031 18.406 15.359 1 94.56 225 GLN B CA 1
ATOM 4827 C C . GLN B 1 225 ? 12.523 19.516 16.281 1 94.56 225 GLN B C 1
ATOM 4829 O O . GLN B 1 225 ? 12.75 19.484 17.484 1 94.56 225 GLN B O 1
ATOM 4834 N N . LYS B 1 226 ? 11.922 20.516 15.703 1 92.69 226 LYS B N 1
ATOM 4835 C CA . LYS B 1 226 ? 11.242 21.609 16.391 1 92.69 226 LYS B CA 1
ATOM 4836 C C . LYS B 1 226 ? 10.203 22.266 15.484 1 92.69 226 LYS B C 1
ATOM 4838 O O . LYS B 1 226 ? 10.219 22.062 14.266 1 92.69 226 LYS B O 1
ATOM 4843 N N . ARG B 1 227 ? 9.344 23.031 16.062 1 94.25 227 ARG B N 1
ATOM 4844 C CA . ARG B 1 227 ? 8.312 23.75 15.312 1 94.25 227 ARG B CA 1
ATOM 4845 C C . ARG B 1 227 ? 8.922 24.891 14.508 1 94.25 227 ARG B C 1
ATOM 4847 O O . ARG B 1 227 ? 9.805 25.594 14.992 1 94.25 227 ARG B O 1
ATOM 4854 N N . LEU B 1 228 ? 8.445 25.062 13.352 1 96.88 228 LEU B N 1
ATOM 4855 C CA . LEU B 1 228 ? 8.961 26.125 12.492 1 96.88 228 LEU B CA 1
ATOM 4856 C C . LEU B 1 228 ? 8.328 27.469 12.836 1 96.88 228 LEU B C 1
ATOM 4858 O O . LEU B 1 228 ? 9.031 28.422 13.141 1 96.88 228 LEU B O 1
ATOM 4862 N N . PHE B 1 229 ? 7.012 27.5 12.758 1 96.12 229 PHE B N 1
ATOM 4863 C CA . PHE B 1 229 ? 6.273 28.719 13.094 1 96.12 229 PHE B CA 1
ATOM 4864 C C . PHE B 1 229 ? 5.602 28.594 14.453 1 96.12 229 PHE B C 1
ATOM 4866 O O . PHE B 1 229 ? 4.73 27.734 14.641 1 96.12 229 PHE B O 1
ATOM 4873 N N . THR B 1 230 ? 6.035 29.422 15.336 1 93.06 230 THR B N 1
ATOM 4874 C CA . THR B 1 230 ? 5.543 29.344 16.703 1 93.06 230 THR B CA 1
ATOM 4875 C C . THR B 1 230 ? 5.02 30.703 17.172 1 93.06 230 THR B C 1
ATOM 4877 O O . THR B 1 230 ? 5.281 31.719 16.531 1 93.06 230 THR B O 1
ATOM 4880 N N . GLY B 1 231 ? 4.184 30.641 18.172 1 91.5 231 GLY B N 1
ATOM 4881 C CA . GLY B 1 231 ? 3.629 31.812 18.828 1 91.5 231 GLY B CA 1
ATOM 4882 C C . GLY B 1 231 ? 2.881 31.484 20.109 1 91.5 231 GLY B C 1
ATOM 4883 O O . GLY B 1 231 ? 2.516 30.328 20.344 1 91.5 231 GLY B O 1
ATOM 4884 N N . LYS B 1 232 ? 2.688 32.5 20.906 1 89.56 232 LYS B N 1
ATOM 4885 C CA . LYS B 1 232 ? 2.008 32.344 22.188 1 89.56 232 LYS B CA 1
ATOM 4886 C C . LYS B 1 232 ? 0.51 32.125 22 1 89.56 232 LYS B C 1
ATOM 4888 O O . LYS B 1 232 ? -0.162 31.562 22.875 1 89.56 232 LYS B O 1
ATOM 4893 N N . ASN B 1 233 ? -0.011 32.656 20.891 1 86.12 233 ASN B N 1
ATOM 4894 C CA . ASN B 1 233 ? -1.41 32.5 20.516 1 86.12 233 ASN B CA 1
ATOM 4895 C C . ASN B 1 233 ? -1.566 32.312 19 1 86.12 233 ASN B C 1
ATOM 4897 O O . ASN B 1 233 ? -0.584 32.406 18.266 1 86.12 233 ASN B O 1
ATOM 4901 N N . ASP B 1 234 ? -2.775 32.094 18.562 1 85.81 234 ASP B N 1
ATOM 4902 C CA . ASP B 1 234 ? -3.064 31.812 17.156 1 85.81 234 ASP B CA 1
ATOM 4903 C C . ASP B 1 234 ? -2.648 32.969 16.266 1 85.81 234 ASP B C 1
ATOM 4905 O O . ASP B 1 234 ? -2.113 32.781 15.172 1 85.81 234 ASP B O 1
ATOM 4909 N N . LEU B 1 235 ? -2.975 34.156 16.734 1 88.19 235 LEU B N 1
ATOM 4910 C CA . LEU B 1 235 ? -2.643 35.344 15.945 1 88.19 235 LEU B CA 1
ATOM 4911 C C . LEU B 1 235 ? -1.136 35.438 15.734 1 88.19 235 LEU B C 1
ATOM 4913 O O . LEU B 1 235 ? -0.679 35.75 14.633 1 88.19 235 LEU B O 1
ATOM 4917 N N . GLU B 1 236 ? -0.384 35.156 16.766 1 91.56 236 GLU B N 1
ATOM 4918 C CA . GLU B 1 236 ? 1.071 35.219 16.656 1 91.56 236 GLU B CA 1
ATOM 4919 C C . GLU B 1 236 ? 1.604 34.156 15.703 1 91.56 236 GLU B C 1
ATOM 4921 O O . GLU B 1 236 ? 2.566 34.406 14.969 1 91.56 236 GLU B O 1
ATOM 4926 N N . VAL B 1 237 ? 1.042 33 15.719 1 92.31 237 VAL B N 1
ATOM 4927 C CA . VAL B 1 237 ? 1.446 31.953 14.797 1 92.31 237 VAL B CA 1
ATOM 4928 C C . VAL B 1 237 ? 1.164 32.375 13.359 1 92.31 237 VAL B C 1
ATOM 4930 O O . VAL B 1 237 ? 2.012 32.219 12.484 1 92.31 237 VAL B O 1
ATOM 4933 N N . LEU B 1 238 ? -0.016 32.969 13.125 1 91.06 238 LEU B N 1
ATOM 4934 C CA . LEU B 1 238 ? -0.397 33.438 11.797 1 91.06 238 LEU B CA 1
ATOM 4935 C C . LEU B 1 238 ? 0.581 34.5 11.289 1 91.06 238 LEU B C 1
ATOM 4937 O O . LEU B 1 238 ? 0.964 34.469 10.117 1 91.06 238 LEU B O 1
ATOM 4941 N N . LEU B 1 239 ? 0.961 35.375 12.219 1 92 239 LEU B N 1
ATOM 4942 C CA . LEU B 1 239 ? 1.895 36.406 11.852 1 92 239 LEU B CA 1
ATOM 4943 C C . LEU B 1 239 ? 3.268 35.844 11.523 1 92 239 LEU B C 1
ATOM 4945 O O . LEU B 1 239 ? 3.943 36.312 10.609 1 92 239 LEU B O 1
ATOM 4949 N N . ALA B 1 240 ? 3.615 34.844 12.258 1 94.5 240 ALA B N 1
ATOM 4950 C CA . ALA B 1 240 ? 4.895 34.188 12 1 94.5 240 ALA B CA 1
ATOM 4951 C C . ALA B 1 240 ? 4.906 33.531 10.617 1 94.5 240 ALA B C 1
ATOM 4953 O O . ALA B 1 240 ? 5.895 33.656 9.883 1 94.5 240 ALA B O 1
ATOM 4954 N N . VAL B 1 241 ? 3.832 32.906 10.281 1 94.56 241 VAL B N 1
ATOM 4955 C CA . VAL B 1 241 ? 3.709 32.281 8.977 1 94.56 241 VAL B CA 1
ATOM 4956 C C . VAL B 1 241 ? 3.771 33.312 7.875 1 94.56 241 VAL B C 1
ATOM 4958 O O . VAL B 1 241 ? 4.469 33.125 6.875 1 94.56 241 VAL B O 1
ATOM 4961 N N . ARG B 1 242 ? 3.074 34.375 8.039 1 91.88 242 ARG B N 1
ATOM 4962 C CA . ARG B 1 242 ? 3.027 35.469 7.043 1 91.88 242 ARG B CA 1
ATOM 4963 C C . ARG B 1 242 ? 4.406 36.062 6.836 1 91.88 242 ARG B C 1
ATOM 4965 O O . ARG B 1 242 ? 4.777 36.406 5.711 1 91.88 242 ARG B O 1
ATOM 4972 N N . LYS B 1 243 ? 5.102 36.281 7.98 1 92.38 243 LYS B N 1
ATOM 4973 C CA . LYS B 1 243 ? 6.457 36.812 7.895 1 92.38 243 LYS B CA 1
ATOM 4974 C C . LYS B 1 243 ? 7.371 35.875 7.098 1 92.38 243 LYS B C 1
ATOM 4976 O O . LYS B 1 243 ? 8.234 36.344 6.355 1 92.38 243 LYS B O 1
ATOM 4981 N N . GLY B 1 244 ? 7.219 34.562 7.312 1 92.44 244 GLY B N 1
ATOM 4982 C CA . GLY B 1 244 ? 7.875 33.562 6.484 1 92.44 244 GLY B CA 1
ATOM 4983 C C . GLY B 1 244 ? 9.352 33.438 6.781 1 92.44 244 GLY B C 1
ATOM 4984 O O . GLY B 1 244 ? 10.148 33.125 5.883 1 92.44 244 GLY B O 1
ATOM 4985 N N . ASP B 1 245 ? 9.758 33.781 8.008 1 93.81 245 ASP B N 1
ATOM 4986 C CA . ASP B 1 245 ? 11.156 33.562 8.391 1 93.81 245 ASP B CA 1
ATOM 4987 C C . ASP B 1 245 ? 11.438 32.094 8.641 1 93.81 245 ASP B C 1
ATOM 4989 O O . ASP B 1 245 ? 10.969 31.516 9.625 1 93.81 245 ASP B O 1
ATOM 4993 N N . VAL B 1 246 ? 12.18 31.484 7.758 1 97.19 246 VAL B N 1
ATOM 4994 C CA . VAL B 1 246 ? 12.516 30.062 7.863 1 97.19 246 VAL B CA 1
ATOM 4995 C C . VAL B 1 246 ? 14.008 29.906 8.133 1 97.19 246 VAL B C 1
ATOM 4997 O O . VAL B 1 246 ? 14.836 30.141 7.25 1 97.19 246 VAL B O 1
ATOM 5000 N N . PRO B 1 247 ? 14.367 29.516 9.344 1 97.19 247 PRO B N 1
ATOM 5001 C CA . PRO B 1 247 ? 15.781 29.266 9.609 1 97.19 247 PRO B CA 1
ATOM 5002 C C . PRO B 1 247 ? 16.391 28.266 8.641 1 97.19 247 PRO B C 1
ATOM 5004 O O . PRO B 1 247 ? 15.734 27.297 8.258 1 97.19 247 PRO B O 1
ATOM 5007 N N . LYS B 1 248 ? 17.625 28.469 8.344 1 96.81 248 LYS B N 1
ATOM 5008 C CA . LYS B 1 248 ? 18.312 27.594 7.395 1 96.81 248 LYS B CA 1
ATOM 5009 C C . LYS B 1 248 ? 18.562 26.219 8 1 96.81 248 LYS B C 1
ATOM 5011 O O . LYS B 1 248 ? 19.203 26.109 9.047 1 96.81 248 LYS B O 1
ATOM 5016 N N . LEU B 1 249 ? 18.078 25.219 7.312 1 96.62 249 LEU B N 1
ATOM 5017 C CA . LEU B 1 249 ? 18.25 23.859 7.785 1 96.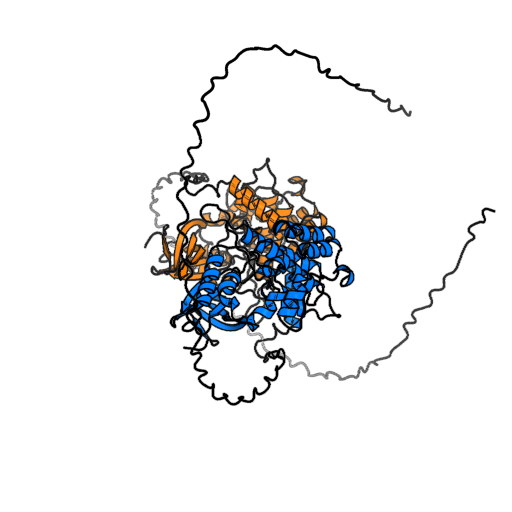62 249 LEU B CA 1
ATOM 5018 C C . LEU B 1 249 ? 19.719 23.469 7.836 1 96.62 249 LEU B C 1
ATOM 5020 O O . LEU B 1 249 ? 20.141 22.703 8.703 1 96.62 249 LEU B O 1
ATOM 5024 N N . SER B 1 250 ? 20.484 24.016 6.887 1 93.94 250 SER B N 1
ATOM 5025 C CA . SER B 1 250 ? 21.906 23.672 6.797 1 93.94 250 SER B CA 1
ATOM 5026 C C . SER B 1 250 ? 22.656 24.125 8.039 1 93.94 250 SER B C 1
ATOM 5028 O O . SER B 1 250 ? 23.688 23.531 8.406 1 93.94 250 SER B O 1
ATOM 5030 N N . GLU B 1 251 ? 22.172 25.109 8.711 1 94.44 251 GLU B N 1
ATOM 5031 C CA . GLU B 1 251 ? 22.781 25.609 9.938 1 94.44 251 GLU B CA 1
ATOM 5032 C C . GLU B 1 251 ? 22.359 24.781 11.148 1 94.44 251 GLU B C 1
ATOM 5034 O O . GLU B 1 251 ? 23.141 24.578 12.07 1 94.44 251 GLU B O 1
ATOM 5039 N N . LEU B 1 252 ? 21.188 24.312 11.109 1 93.69 252 LEU B N 1
ATOM 5040 C CA . LEU B 1 252 ? 20.641 23.547 12.219 1 93.69 252 LEU B CA 1
ATOM 5041 C C . LEU B 1 252 ? 21.078 22.094 12.141 1 93.69 252 LEU B C 1
ATOM 5043 O O . LEU B 1 252 ? 21.25 21.438 13.164 1 93.69 252 LEU B O 1
ATOM 5047 N N . ARG B 1 253 ? 21.172 21.594 10.93 1 94.5 253 ARG B N 1
ATOM 5048 C CA . ARG B 1 253 ? 21.516 20.203 10.648 1 94.5 253 ARG B CA 1
ATOM 5049 C C . ARG B 1 253 ? 22.594 20.109 9.578 1 94.5 253 ARG B C 1
ATOM 5051 O O . ARG B 1 253 ? 22.297 19.922 8.398 1 94.5 253 ARG B O 1
ATOM 5058 N N . PRO B 1 254 ? 23.812 20.141 10.008 1 93.31 254 PRO B N 1
ATOM 5059 C CA . PRO B 1 254 ? 24.906 20.141 9.039 1 93.31 254 PRO B CA 1
ATOM 5060 C C . PRO B 1 254 ? 25.031 18.812 8.297 1 93.31 254 PRO B C 1
ATOM 5062 O O . PRO B 1 254 ? 25.688 18.734 7.25 1 93.31 254 PRO B O 1
ATOM 5065 N N . ASP B 1 255 ? 24.469 17.766 8.82 1 93.62 255 ASP B N 1
ATOM 5066 C CA . ASP B 1 255 ? 24.547 16.438 8.195 1 93.62 255 ASP B CA 1
ATOM 5067 C C . ASP B 1 255 ? 23.547 16.328 7.043 1 93.62 255 ASP B C 1
ATOM 5069 O O . ASP B 1 255 ? 23.656 15.406 6.223 1 93.62 255 ASP B O 1
ATOM 5073 N N . VAL B 1 256 ? 22.625 17.203 6.953 1 95.62 256 VAL B N 1
ATOM 5074 C CA . VAL B 1 256 ? 21.609 17.188 5.895 1 95.62 256 VAL B CA 1
ATOM 5075 C C . VAL B 1 256 ? 22.219 17.703 4.594 1 95.62 256 VAL B C 1
ATOM 5077 O O . VAL B 1 256 ? 22.797 18.797 4.562 1 95.62 256 VAL B O 1
ATOM 5080 N N . PRO B 1 257 ? 22.141 16.906 3.551 1 95.94 257 PRO B N 1
ATOM 5081 C CA . PRO B 1 257 ? 22.656 17.391 2.268 1 95.94 257 PRO B CA 1
ATOM 5082 C C . PRO B 1 257 ? 22.047 18.734 1.858 1 95.94 257 PRO B C 1
ATOM 5084 O O . PRO B 1 257 ? 20.859 18.969 2.074 1 95.94 257 PRO B O 1
ATOM 5087 N N . TYR B 1 258 ? 22.844 19.547 1.297 1 96 258 TYR B N 1
ATOM 5088 C CA . TYR B 1 258 ? 22.438 20.891 0.875 1 96 258 TYR B CA 1
ATOM 5089 C C . TYR B 1 258 ? 21.234 20.812 -0.065 1 96 258 TYR B C 1
ATOM 5091 O O . TYR B 1 258 ? 20.312 21.625 0.028 1 96 258 TYR B O 1
ATOM 5099 N N . SER B 1 259 ? 21.281 19.828 -0.947 1 96.5 259 SER B N 1
ATOM 5100 C CA . SER B 1 259 ? 20.203 19.688 -1.932 1 96.5 259 SER B CA 1
ATOM 5101 C C . SER B 1 259 ? 18.875 19.375 -1.259 1 96.5 259 SER B C 1
ATOM 5103 O O . SER B 1 259 ? 17.812 19.797 -1.737 1 96.5 259 SER B O 1
ATOM 5105 N N . LEU B 1 260 ? 18.922 18.656 -0.196 1 97.44 260 LEU B N 1
ATOM 5106 C CA . LEU B 1 260 ? 17.703 18.375 0.549 1 97.44 260 LEU B CA 1
ATOM 5107 C C . LEU B 1 260 ? 17.188 19.625 1.245 1 97.44 260 LEU B C 1
ATOM 5109 O O . LEU B 1 260 ? 16 19.938 1.191 1 97.44 260 LEU B O 1
ATOM 5113 N N . ALA B 1 261 ? 18.109 20.328 1.87 1 98.12 261 ALA B N 1
ATOM 5114 C CA . ALA B 1 261 ? 17.75 21.594 2.504 1 98.12 261 ALA B CA 1
ATOM 5115 C C . ALA B 1 261 ? 17.109 22.547 1.493 1 98.12 261 ALA B C 1
ATOM 5117 O O . ALA B 1 261 ? 16.094 23.188 1.779 1 98.12 261 ALA B O 1
ATOM 5118 N N . LEU B 1 262 ? 17.719 22.578 0.357 1 97.88 262 LEU B N 1
ATOM 5119 C CA . LEU B 1 262 ? 17.219 23.453 -0.7 1 97.88 262 LEU B CA 1
ATOM 5120 C C . LEU B 1 262 ? 15.812 23.047 -1.13 1 97.88 262 LEU B C 1
ATOM 5122 O O . LEU B 1 262 ? 14.961 23.906 -1.353 1 97.88 262 LEU B O 1
ATOM 5126 N N . ALA B 1 263 ? 15.594 21.781 -1.286 1 98.25 263 ALA B N 1
ATOM 5127 C CA . ALA B 1 263 ? 14.273 21.297 -1.68 1 98.25 263 ALA B CA 1
ATOM 5128 C C . ALA B 1 263 ? 13.219 21.688 -0.652 1 98.25 263 ALA B C 1
ATOM 5130 O O . ALA B 1 263 ? 12.133 22.156 -1.014 1 98.25 263 ALA B O 1
ATOM 5131 N N . VAL B 1 264 ? 13.5 21.531 0.612 1 98.69 264 VAL B N 1
ATOM 5132 C CA . VAL B 1 264 ? 12.578 21.875 1.686 1 98.69 264 VAL B CA 1
ATOM 5133 C C . VAL B 1 264 ? 12.32 23.375 1.677 1 98.69 264 VAL B C 1
ATOM 5135 O O . VAL B 1 264 ? 11.172 23.812 1.747 1 98.69 264 VAL B O 1
ATOM 5138 N N . HIS B 1 265 ? 13.344 24.156 1.508 1 98.56 265 HIS B N 1
ATOM 5139 C CA . HIS B 1 265 ? 13.203 25.609 1.503 1 98.56 265 HIS B CA 1
ATOM 5140 C C . HIS B 1 265 ? 12.438 26.078 0.276 1 98.56 265 HIS B C 1
ATOM 5142 O O . HIS B 1 265 ? 11.703 27.062 0.345 1 98.56 265 HIS B O 1
ATOM 5148 N N . THR B 1 266 ? 12.594 25.359 -0.829 1 98.62 266 THR B N 1
ATOM 5149 C CA . THR B 1 266 ? 11.828 25.703 -2.023 1 98.62 266 THR B CA 1
ATOM 5150 C C . THR B 1 266 ? 10.328 25.547 -1.766 1 98.62 266 THR B C 1
ATOM 5152 O O . THR B 1 266 ? 9.531 26.391 -2.16 1 98.62 266 THR B O 1
ATOM 5155 N N . ALA B 1 267 ? 9.961 24.5 -1.087 1 98.56 267 ALA B N 1
ATOM 5156 C CA . ALA B 1 267 ? 8.562 24.266 -0.755 1 98.56 267 ALA B CA 1
ATOM 5157 C C . ALA B 1 267 ? 8.031 25.344 0.186 1 98.56 267 ALA B C 1
ATOM 5159 O O . ALA B 1 267 ? 6.828 25.609 0.224 1 98.56 267 ALA B O 1
ATOM 5160 N N . LEU B 1 268 ? 8.93 26.047 0.919 1 98.31 268 LEU B N 1
ATOM 5161 C CA . LEU B 1 268 ? 8.555 26.969 1.975 1 98.31 268 LEU B CA 1
ATOM 5162 C C . LEU B 1 268 ? 8.602 28.406 1.472 1 98.31 268 LEU B C 1
ATOM 5164 O O . LEU B 1 268 ? 8.414 29.344 2.248 1 98.31 268 LEU B O 1
ATOM 5168 N N . GLU B 1 269 ? 8.859 28.516 0.2 1 97.94 269 GLU B N 1
ATOM 5169 C CA . GLU B 1 269 ? 8.844 29.859 -0.354 1 97.94 269 GLU B CA 1
ATOM 5170 C C . GLU B 1 269 ? 7.512 30.562 -0.086 1 97.94 269 GLU B C 1
ATOM 5172 O O . GLU B 1 269 ? 6.453 29.922 -0.178 1 97.94 269 GLU B O 1
ATOM 5177 N N . THR B 1 270 ? 7.531 31.797 0.208 1 95.38 270 THR B N 1
ATOM 5178 C CA . THR B 1 270 ? 6.344 32.562 0.581 1 95.38 270 THR B CA 1
ATOM 5179 C C . THR B 1 270 ? 5.383 32.688 -0.597 1 95.38 270 THR B C 1
ATOM 5181 O O . THR B 1 270 ? 4.172 32.5 -0.435 1 95.38 270 THR B O 1
ATOM 5184 N N . HIS B 1 271 ? 5.934 33 -1.751 1 95.31 271 HIS B N 1
ATOM 5185 C CA . HIS B 1 271 ? 5.098 33.125 -2.941 1 95.31 271 HIS B CA 1
ATOM 5186 C C . HIS B 1 271 ? 4.859 31.75 -3.58 1 95.31 271 HIS B C 1
ATOM 5188 O O . HIS B 1 271 ? 5.812 31.016 -3.879 1 95.31 271 HIS B O 1
ATOM 5194 N N . PRO B 1 272 ? 3.654 31.406 -3.809 1 96.69 272 PRO B N 1
ATOM 5195 C CA . PRO B 1 272 ? 3.336 30.062 -4.309 1 96.69 272 PRO B CA 1
ATOM 5196 C C . PRO B 1 272 ? 4.023 29.75 -5.637 1 96.69 272 PRO B C 1
ATOM 5198 O O . PRO B 1 272 ? 4.383 28.609 -5.895 1 96.69 272 PRO B O 1
ATOM 5201 N N . ASP B 1 273 ? 4.297 30.766 -6.445 1 96.5 273 ASP B N 1
ATOM 5202 C CA . ASP B 1 273 ? 4.887 30.547 -7.766 1 96.5 273 ASP B CA 1
ATOM 5203 C C . ASP B 1 273 ? 6.371 30.203 -7.656 1 96.5 273 ASP B C 1
ATOM 5205 O O . ASP B 1 273 ? 6.977 29.734 -8.625 1 96.5 273 ASP B O 1
ATOM 5209 N N . ALA B 1 274 ? 6.941 30.469 -6.508 1 97.5 274 ALA B N 1
ATOM 5210 C CA . ALA B 1 274 ? 8.359 30.188 -6.301 1 97.5 274 ALA B CA 1
ATOM 5211 C C . ALA B 1 274 ? 8.578 28.781 -5.762 1 97.5 274 ALA B C 1
ATOM 5213 O O . ALA B 1 274 ? 9.711 28.312 -5.641 1 97.5 274 ALA B O 1
ATOM 5214 N N . ARG B 1 275 ? 7.477 28.109 -5.504 1 98.12 275 ARG B N 1
ATOM 5215 C CA . ARG B 1 275 ? 7.559 26.734 -5 1 98.12 275 ARG B CA 1
ATOM 5216 C C . ARG B 1 275 ? 7.609 25.734 -6.148 1 98.12 275 ARG B C 1
ATOM 5218 O O . ARG B 1 275 ? 7.836 26.109 -7.301 1 98.12 275 ARG B O 1
ATOM 5225 N N . PHE B 1 276 ? 7.621 24.453 -5.828 1 98.19 276 PHE B N 1
ATOM 5226 C CA . PHE B 1 276 ? 7.578 23.422 -6.859 1 98.19 276 PHE B CA 1
ATOM 5227 C C . PHE B 1 276 ? 6.305 23.547 -7.684 1 98.19 276 PHE B C 1
ATOM 5229 O O . PHE B 1 276 ? 5.246 23.891 -7.156 1 98.19 276 PHE B O 1
ATOM 5236 N N . GLU B 1 277 ? 6.344 23.219 -8.922 1 96.69 277 GLU B N 1
ATOM 5237 C CA . GLU B 1 277 ? 5.215 23.312 -9.844 1 96.69 277 GLU B CA 1
ATOM 5238 C C . GLU B 1 277 ? 4.09 22.359 -9.422 1 96.69 277 GLU B C 1
ATOM 5240 O O . GLU B 1 277 ? 2.91 22.688 -9.586 1 96.69 277 GLU B O 1
ATOM 5245 N N . ASN B 1 278 ? 4.445 21.266 -8.984 1 97.25 278 ASN B N 1
ATOM 5246 C CA . ASN B 1 278 ? 3.496 20.266 -8.531 1 97.25 278 ASN B CA 1
ATOM 5247 C C . ASN B 1 278 ? 4.156 19.25 -7.602 1 97.25 278 ASN B C 1
ATOM 5249 O O . ASN B 1 278 ? 5.371 19.297 -7.387 1 97.25 278 ASN B O 1
ATOM 5253 N N . ALA B 1 279 ? 3.379 18.391 -7.059 1 97.69 279 ALA B N 1
ATOM 5254 C CA . ALA B 1 279 ? 3.863 17.406 -6.09 1 97.69 279 ALA B CA 1
ATOM 5255 C C . ALA B 1 279 ? 4.852 16.438 -6.738 1 97.69 279 ALA B C 1
ATOM 5257 O O . ALA B 1 279 ? 5.809 16 -6.098 1 97.69 279 ALA B O 1
ATOM 5258 N N . LYS B 1 280 ? 4.684 16.141 -8.016 1 94.69 280 LYS B N 1
ATOM 5259 C CA . LYS B 1 280 ? 5.586 15.242 -8.719 1 94.69 280 LYS B CA 1
ATOM 5260 C C . LYS B 1 280 ? 6.988 15.836 -8.82 1 94.69 280 LYS B C 1
ATOM 5262 O O . LYS B 1 280 ? 7.98 15.133 -8.641 1 94.69 280 LYS B O 1
ATOM 5267 N N . SER B 1 281 ? 7.027 17.094 -9.117 1 96.88 281 SER B N 1
ATOM 5268 C CA . SER B 1 281 ? 8.32 17.75 -9.227 1 96.88 281 SER B CA 1
ATOM 5269 C C . SER B 1 281 ? 9.047 17.781 -7.887 1 96.88 281 SER B C 1
ATOM 5271 O O . SER B 1 281 ? 10.266 17.609 -7.832 1 96.88 281 SER B O 1
ATOM 5273 N N . MET B 1 282 ? 8.32 18.016 -6.812 1 97.62 282 MET B N 1
ATOM 5274 C CA . MET B 1 282 ? 8.93 17.984 -5.488 1 97.62 282 MET B CA 1
ATOM 5275 C C . MET B 1 282 ? 9.43 16.578 -5.152 1 97.62 282 MET B C 1
ATOM 5277 O O . MET B 1 282 ? 10.531 16.422 -4.633 1 97.62 282 MET B O 1
ATOM 5281 N N . ALA B 1 283 ? 8.633 15.594 -5.5 1 95.06 283 ALA B N 1
ATOM 5282 C CA . ALA B 1 283 ? 9.039 14.211 -5.277 1 95.06 283 ALA B CA 1
ATOM 5283 C C . ALA B 1 283 ? 10.328 13.891 -6.031 1 95.06 283 ALA B C 1
ATOM 5285 O O . ALA B 1 283 ? 11.227 13.234 -5.492 1 95.06 283 ALA B O 1
ATOM 5286 N N . ARG B 1 284 ? 10.414 14.344 -7.234 1 92.31 284 ARG B N 1
ATOM 5287 C CA . ARG B 1 284 ? 11.602 14.102 -8.055 1 92.31 284 ARG B CA 1
ATOM 5288 C C . ARG B 1 284 ? 12.836 14.75 -7.426 1 92.31 284 ARG B C 1
ATOM 5290 O O . ARG B 1 284 ? 13.914 14.156 -7.426 1 92.31 284 ARG B O 1
ATOM 5297 N N . ALA B 1 285 ? 12.641 15.93 -6.93 1 95.25 285 ALA B N 1
ATOM 5298 C CA . ALA B 1 285 ? 13.758 16.625 -6.293 1 95.25 285 ALA B CA 1
ATOM 5299 C C . ALA B 1 285 ? 14.242 15.867 -5.062 1 95.25 285 ALA B C 1
ATOM 5301 O O . ALA B 1 285 ?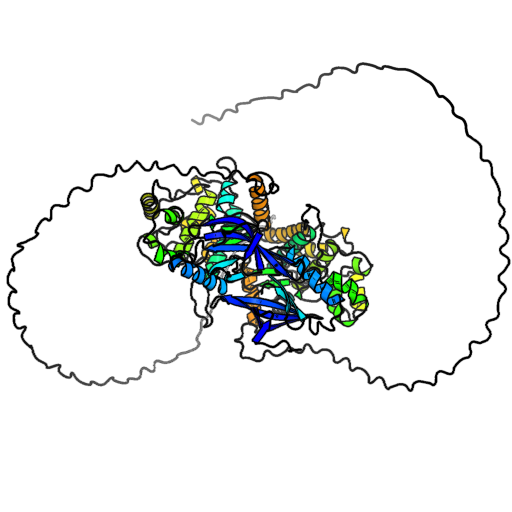 15.453 15.695 -4.871 1 95.25 285 ALA B O 1
ATOM 5302 N N . LEU B 1 286 ? 13.336 15.398 -4.266 1 94.31 286 LEU B N 1
ATOM 5303 C CA . LEU B 1 286 ? 13.695 14.648 -3.07 1 94.31 286 LEU B CA 1
ATOM 5304 C C . LEU B 1 286 ? 14.359 13.32 -3.439 1 94.31 286 LEU B C 1
ATOM 5306 O O . LEU B 1 286 ? 15.352 12.93 -2.824 1 94.31 286 LEU B O 1
ATOM 5310 N N . ALA B 1 287 ? 13.805 12.688 -4.422 1 88.62 287 ALA B N 1
ATOM 5311 C CA . ALA B 1 287 ? 14.359 11.414 -4.879 1 88.62 287 ALA B CA 1
ATOM 5312 C C . ALA B 1 287 ? 15.773 11.594 -5.422 1 88.62 287 ALA B C 1
ATOM 5314 O O . ALA B 1 287 ? 16.625 10.727 -5.254 1 88.62 287 ALA B O 1
ATOM 5315 N N . ALA B 1 288 ? 16 12.688 -6.09 1 88.75 288 ALA B N 1
ATOM 5316 C CA . ALA B 1 288 ? 17.312 12.977 -6.648 1 88.75 288 ALA B CA 1
ATOM 5317 C C . ALA B 1 288 ? 18.359 13.102 -5.543 1 88.75 288 ALA B C 1
ATOM 5319 O O . ALA B 1 288 ? 19.516 12.727 -5.73 1 88.75 288 ALA B O 1
ATOM 5320 N N . VAL B 1 289 ? 17.953 13.656 -4.457 1 91.31 289 VAL B N 1
ATOM 5321 C CA . VAL B 1 289 ? 18.859 13.789 -3.328 1 91.31 289 VAL B CA 1
ATOM 5322 C C . VAL B 1 289 ? 19.281 12.398 -2.842 1 91.31 289 VAL B C 1
ATOM 5324 O O . VAL B 1 289 ? 20.469 12.148 -2.621 1 91.31 289 VAL B O 1
ATOM 5327 N N . LEU B 1 290 ? 18.312 11.516 -2.723 1 87.06 290 LEU B N 1
ATOM 5328 C CA . LEU B 1 290 ? 18.609 10.164 -2.256 1 87.06 290 LEU B CA 1
ATOM 5329 C C . LEU B 1 290 ? 19.531 9.438 -3.223 1 87.06 290 LEU B C 1
ATOM 5331 O O . LEU B 1 290 ? 20.453 8.742 -2.799 1 87.06 290 LEU B O 1
ATOM 5335 N N . ARG B 1 291 ? 19.297 9.656 -4.418 1 81.25 291 ARG B N 1
ATOM 5336 C CA . ARG B 1 291 ? 20.141 9.031 -5.434 1 81.25 291 ARG B CA 1
ATOM 5337 C C . ARG B 1 291 ? 21.562 9.562 -5.363 1 81.25 291 ARG B C 1
ATOM 5339 O O . ARG B 1 291 ? 22.531 8.789 -5.398 1 81.25 291 ARG B O 1
ATOM 5346 N N . ALA B 1 292 ? 21.672 10.781 -5.227 1 82.06 292 ALA B N 1
ATOM 5347 C CA . ALA B 1 292 ? 22.969 11.438 -5.227 1 82.06 292 ALA B CA 1
ATOM 5348 C C . ALA B 1 292 ? 23.797 11.008 -4.02 1 82.06 292 ALA B C 1
ATOM 5350 O O . ALA B 1 292 ? 25.031 10.914 -4.102 1 82.06 292 ALA B O 1
ATOM 5351 N N . GLU B 1 293 ? 23.125 10.719 -2.969 1 78.06 293 GLU B N 1
ATOM 5352 C CA . GLU B 1 293 ? 23.828 10.367 -1.734 1 78.06 293 GLU B CA 1
ATOM 5353 C C . GLU B 1 293 ? 23.891 8.859 -1.543 1 78.06 293 GLU B C 1
ATOM 5355 O O . GLU B 1 293 ? 24.25 8.375 -0.466 1 78.06 293 GLU B O 1
ATOM 5360 N N . ALA B 1 294 ? 23.453 8.125 -2.527 1 65.69 294 ALA B N 1
ATOM 5361 C CA . ALA B 1 294 ? 23.469 6.668 -2.549 1 65.69 294 ALA B CA 1
ATOM 5362 C C . ALA B 1 294 ? 22.656 6.094 -1.389 1 65.69 294 ALA B C 1
ATOM 5364 O O . ALA B 1 294 ? 23.062 5.113 -0.763 1 65.69 294 ALA B O 1
ATOM 5365 N N . GLU B 1 295 ? 21.766 6.91 -1.073 1 67.56 295 GLU B N 1
ATOM 5366 C CA . GLU B 1 295 ? 20.828 6.441 -0.064 1 67.56 295 GLU B CA 1
ATOM 5367 C C . GLU B 1 295 ? 19.562 5.875 -0.708 1 67.56 295 GLU B C 1
ATOM 5369 O O . GLU B 1 295 ? 19.234 6.199 -1.854 1 67.56 295 GLU B O 1
ATOM 5374 N N . HIS B 1 296 ? 19.125 4.676 -0.092 1 60.12 296 HIS B N 1
ATOM 5375 C CA . HIS B 1 296 ? 17.922 4.094 -0.689 1 60.12 296 HIS B CA 1
ATOM 5376 C C . HIS B 1 296 ? 16.719 4.223 0.243 1 60.12 296 HIS B C 1
ATOM 5378 O O . HIS B 1 296 ? 16.875 4.164 1.465 1 60.12 296 HIS B O 1
ATOM 5384 N N . ALA B 1 297 ? 15.688 4.824 -0.383 1 58.03 297 ALA B N 1
ATOM 5385 C CA . ALA B 1 297 ? 14.406 5 0.296 1 58.03 297 ALA B CA 1
ATOM 5386 C C . ALA B 1 297 ? 13.602 3.703 0.297 1 58.03 297 ALA B C 1
ATOM 5388 O O . ALA B 1 297 ? 12.602 3.59 -0.406 1 58.03 297 ALA B O 1
ATOM 5389 N N . ASP B 1 298 ? 14.156 2.604 0.807 1 66.94 298 ASP B N 1
ATOM 5390 C CA . ASP B 1 298 ? 13.359 1.376 0.815 1 66.94 298 ASP B CA 1
ATOM 5391 C C . ASP B 1 298 ? 12.383 1.361 1.988 1 66.94 298 ASP B C 1
ATOM 5393 O O . ASP B 1 298 ? 12.461 2.215 2.875 1 66.94 298 ASP B O 1
ATOM 5397 N N . ALA B 1 299 ? 11.383 0.65 1.852 1 80 299 ALA B N 1
ATOM 5398 C CA . ALA B 1 299 ? 10.344 0.53 2.871 1 80 299 ALA B CA 1
ATOM 5399 C C . ALA B 1 299 ? 10.898 -0.089 4.152 1 80 299 ALA B C 1
ATOM 5401 O O . ALA B 1 299 ? 10.516 0.297 5.254 1 80 299 ALA B O 1
ATOM 5402 N N . GLU B 1 300 ? 11.898 -0.873 4.016 1 82.25 300 GLU B N 1
ATOM 5403 C CA . GLU B 1 300 ? 12.297 -1.659 5.18 1 82.25 300 GLU B CA 1
ATOM 5404 C C . GLU B 1 300 ? 13.023 -0.795 6.207 1 82.25 300 GLU B C 1
ATOM 5406 O O . GLU B 1 300 ? 12.758 -0.894 7.406 1 82.25 300 GLU B O 1
ATOM 5411 N N . PRO B 1 301 ? 13.891 0.056 5.773 1 84 301 PRO B N 1
ATOM 5412 C CA . PRO B 1 301 ? 14.523 0.913 6.777 1 84 301 PRO B CA 1
ATOM 5413 C C . PRO B 1 301 ? 13.523 1.773 7.539 1 84 301 PRO B C 1
ATOM 5415 O O . PRO B 1 301 ? 13.656 1.968 8.75 1 84 301 PRO B O 1
ATOM 5418 N N . LEU B 1 302 ? 12.602 2.277 6.855 1 89.56 302 LEU B N 1
ATOM 5419 C CA . LEU B 1 302 ? 11.57 3.066 7.523 1 89.56 302 LEU B CA 1
ATOM 5420 C C . LEU B 1 302 ? 10.758 2.199 8.477 1 89.56 302 LEU B C 1
ATOM 5422 O O . LEU B 1 302 ? 10.5 2.592 9.617 1 89.56 302 LEU B O 1
ATOM 5426 N N . GLY B 1 303 ? 10.375 1.061 7.977 1 91.31 303 GLY B N 1
ATOM 5427 C CA . GLY B 1 303 ? 9.656 0.141 8.844 1 91.31 303 GLY B CA 1
ATOM 5428 C C . GLY B 1 303 ? 10.406 -0.19 10.117 1 91.31 303 GLY B C 1
ATOM 5429 O O . GLY B 1 303 ? 9.836 -0.165 11.211 1 91.31 303 GLY B O 1
ATOM 5430 N N . ALA B 1 304 ? 11.688 -0.486 9.984 1 88.69 304 ALA B N 1
ATOM 5431 C CA . ALA B 1 304 ? 12.531 -0.79 11.133 1 88.69 304 ALA B CA 1
ATOM 5432 C C . ALA B 1 304 ? 12.594 0.389 12.102 1 88.69 304 ALA B C 1
ATOM 5434 O O . ALA B 1 304 ? 12.555 0.203 13.32 1 88.69 304 ALA B O 1
ATOM 5435 N N . SER B 1 305 ? 12.68 1.556 11.539 1 92.44 305 SER B N 1
ATOM 5436 C CA . SER B 1 305 ? 12.719 2.76 12.359 1 92.44 305 SER B CA 1
ATOM 5437 C C . SER B 1 305 ? 11.422 2.955 13.125 1 92.44 305 SER B C 1
ATOM 5439 O O . SER B 1 305 ? 11.438 3.346 14.297 1 92.44 305 SER B O 1
ATOM 5441 N N . VAL B 1 306 ? 10.336 2.703 12.492 1 94.06 306 VAL B N 1
ATOM 5442 C CA . VAL B 1 306 ? 9.031 2.855 13.117 1 94.06 306 VAL B CA 1
ATOM 5443 C C . VAL B 1 306 ? 8.867 1.831 14.234 1 94.06 306 VAL B C 1
ATOM 5445 O O . VAL B 1 306 ? 8.391 2.162 15.328 1 94.06 306 VAL B O 1
ATOM 5448 N N . ARG B 1 307 ? 9.273 0.573 13.977 1 92.06 307 ARG B N 1
ATOM 5449 C CA . ARG B 1 307 ? 9.227 -0.459 15.008 1 92.06 307 ARG B CA 1
ATOM 5450 C C . ARG B 1 307 ? 10.07 -0.066 16.219 1 92.06 307 ARG B C 1
ATOM 5452 O O . ARG B 1 307 ? 9.633 -0.209 17.359 1 92.06 307 ARG B O 1
ATOM 5459 N N . ALA B 1 308 ? 11.227 0.461 15.977 1 91.44 308 ALA B N 1
ATOM 5460 C CA . ALA B 1 308 ? 12.102 0.908 17.062 1 91.44 308 ALA B CA 1
ATOM 5461 C C . ALA B 1 308 ? 11.469 2.059 17.828 1 91.44 308 ALA B C 1
ATOM 5463 O O . ALA B 1 308 ? 11.562 2.107 19.062 1 91.44 308 ALA B O 1
ATOM 5464 N N . ALA B 1 309 ? 10.898 2.941 17.078 1 92.75 309 ALA B N 1
ATOM 5465 C CA . ALA B 1 309 ? 10.258 4.09 17.703 1 92.75 309 ALA B CA 1
ATOM 5466 C C . ALA B 1 309 ? 9.102 3.648 18.609 1 92.75 309 ALA B C 1
ATOM 5468 O O . ALA B 1 309 ? 8.891 4.211 19.688 1 92.75 309 ALA B O 1
ATOM 5469 N N . ARG B 1 310 ? 8.344 2.717 18.156 1 91.56 310 ARG B N 1
ATOM 5470 C CA . ARG B 1 310 ? 7.227 2.199 18.938 1 91.56 310 ARG B CA 1
ATOM 5471 C C . ARG B 1 310 ? 7.711 1.639 20.281 1 91.56 310 ARG B C 1
ATOM 5473 O O . ARG B 1 310 ? 7.07 1.839 21.312 1 91.56 310 ARG B O 1
ATOM 5480 N N . VAL B 1 311 ? 8.828 0.941 20.234 1 86.5 311 VAL B N 1
ATOM 5481 C CA . VAL B 1 311 ? 9.422 0.396 21.453 1 86.5 311 VAL B CA 1
ATOM 5482 C C . VAL B 1 311 ? 9.836 1.535 22.391 1 86.5 311 VAL B C 1
ATOM 5484 O O . VAL B 1 311 ? 9.555 1.499 23.578 1 86.5 311 VAL B O 1
ATOM 5487 N N . ARG B 1 312 ? 10.43 2.545 21.859 1 85.5 312 ARG B N 1
ATOM 5488 C CA . ARG B 1 312 ? 10.891 3.689 22.625 1 85.5 312 ARG B CA 1
ATOM 5489 C C . ARG B 1 312 ? 9.719 4.402 23.297 1 85.5 312 ARG B C 1
ATOM 5491 O O . ARG B 1 312 ? 9.852 4.93 24.406 1 85.5 312 ARG B O 1
ATOM 5498 N N . LEU B 1 313 ? 8.602 4.363 22.625 1 87.5 313 LEU B N 1
ATOM 5499 C CA . LEU B 1 313 ? 7.43 5.09 23.109 1 87.5 313 LEU B CA 1
ATOM 5500 C C . LEU B 1 313 ? 6.559 4.195 23.984 1 87.5 313 LEU B C 1
ATOM 5502 O O . LEU B 1 313 ? 5.531 4.637 24.5 1 87.5 313 LEU B O 1
ATOM 5506 N N . GLY B 1 314 ? 6.898 2.941 24.125 1 79.19 314 GLY B N 1
ATOM 5507 C CA . GLY B 1 314 ? 6.18 2.012 24.984 1 79.19 314 GLY B CA 1
ATOM 5508 C C . GLY B 1 314 ? 4.891 1.504 24.375 1 79.19 314 GLY B C 1
ATOM 5509 O O . GLY B 1 314 ? 3.947 1.162 25.078 1 79.19 314 GLY B O 1
ATOM 5510 N N . LYS B 1 315 ? 4.77 1.624 23.172 1 73.12 315 LYS B N 1
ATOM 5511 C CA . LYS B 1 315 ? 3.525 1.24 22.516 1 73.12 315 LYS B CA 1
ATOM 5512 C C . LYS B 1 315 ? 3.467 -0.267 22.281 1 73.12 315 LYS B C 1
ATOM 5514 O O . LYS B 1 315 ? 2.398 -0.818 22.016 1 73.12 315 LYS B O 1
ATOM 5519 N N . ASP B 1 316 ? 4.461 -0.971 22.203 1 61.91 316 ASP B N 1
ATOM 5520 C CA . ASP B 1 316 ? 4.438 -2.418 22 1 61.91 316 ASP B CA 1
ATOM 5521 C C . ASP B 1 316 ? 4.406 -3.152 23.344 1 61.91 316 ASP B C 1
ATOM 5523 O O . ASP B 1 316 ? 4.602 -4.371 23.391 1 61.91 316 ASP B O 1
ATOM 5527 N N . ALA B 1 317 ? 4.332 -2.346 24.531 1 49.44 317 ALA B N 1
ATOM 5528 C CA . ALA B 1 317 ? 4.227 -3.055 25.797 1 49.44 317 ALA B CA 1
ATOM 5529 C C . ALA B 1 317 ? 2.93 -3.855 25.875 1 49.44 317 ALA B C 1
ATOM 5531 O O . ALA B 1 317 ? 1.899 -3.432 25.344 1 49.44 317 ALA B O 1
ATOM 5532 N N . PRO B 1 318 ? 2.994 -5.039 26.25 1 45.19 318 PRO B N 1
ATOM 5533 C CA . PRO B 1 318 ? 1.797 -5.871 26.406 1 45.19 318 PRO B CA 1
ATOM 5534 C C . PRO B 1 318 ? 0.661 -5.148 27.125 1 45.19 318 PRO B C 1
ATOM 5536 O O . PRO B 1 318 ? 0.911 -4.25 27.938 1 45.19 318 PRO B O 1
ATOM 5539 N N . GLU B 1 319 ? -0.569 -5.109 26.641 1 44.12 319 GLU B N 1
ATOM 5540 C CA . GLU B 1 319 ? -1.799 -4.43 27.031 1 44.12 319 GLU B CA 1
ATOM 5541 C C . GLU B 1 319 ? -1.836 -4.184 28.547 1 44.12 319 GLU B C 1
ATOM 5543 O O . GLU B 1 319 ? -2.768 -3.559 29.047 1 44.12 319 GLU B O 1
ATOM 5548 N N . GLY B 1 320 ? -1.166 -4.871 29.438 1 36.03 320 GLY B N 1
ATOM 5549 C CA . GLY B 1 320 ? -1.506 -4.695 30.844 1 36.03 320 GLY B CA 1
ATOM 5550 C C . GLY B 1 320 ? -1.093 -3.344 31.391 1 36.03 320 GLY B C 1
ATOM 5551 O O . GLY B 1 320 ? -1.338 -3.041 32.562 1 36.03 320 GLY B O 1
ATOM 5552 N N . ALA B 1 321 ? -0.004 -2.717 31 1 35.09 321 ALA B N 1
ATOM 5553 C CA . ALA B 1 321 ? 0.422 -1.604 31.844 1 35.09 321 ALA B CA 1
ATOM 5554 C C . ALA B 1 321 ? -0.353 -0.333 31.516 1 35.09 321 ALA B C 1
ATOM 5556 O O . ALA B 1 321 ? -0.669 -0.079 30.344 1 35.09 321 ALA B O 1
ATOM 5557 N N . PRO B 1 322 ? -0.873 0.396 32.469 1 32.72 322 PRO B N 1
ATOM 5558 C CA . PRO B 1 322 ? -1.631 1.644 32.344 1 32.72 322 PRO B CA 1
ATOM 5559 C C . PRO B 1 322 ? -0.89 2.705 31.531 1 32.72 322 PRO B C 1
ATOM 5561 O O . PRO B 1 322 ? 0.304 2.93 31.75 1 32.72 322 PRO B O 1
ATOM 5564 N N . GLN B 1 323 ? -1.055 2.795 30.391 1 34.69 323 GLN B N 1
ATOM 5565 C CA . GLN B 1 323 ? -0.37 3.822 29.609 1 34.69 323 GLN B CA 1
ATOM 5566 C C . GLN B 1 323 ? -0.489 5.188 30.281 1 34.69 323 GLN B C 1
ATOM 5568 O O . GLN B 1 323 ? -1.585 5.605 30.656 1 34.69 323 GLN B O 1
ATOM 5573 N N . PRO B 1 324 ? 0.549 5.684 30.828 1 30.62 324 PRO B N 1
ATOM 5574 C CA . PRO B 1 324 ? 0.396 7.027 31.375 1 30.62 324 PRO B CA 1
ATOM 5575 C C . PRO B 1 324 ? -0.185 8.023 30.375 1 30.62 324 PRO B C 1
ATOM 5577 O O . PRO B 1 324 ? 0.248 8.062 29.219 1 30.62 324 PRO B O 1
ATOM 5580 N N . VAL B 1 325 ? -1.391 8.258 30.453 1 30.72 325 VAL B N 1
ATOM 5581 C CA . VAL B 1 325 ? -1.98 9.391 29.734 1 30.72 325 VAL B CA 1
ATOM 5582 C C . VAL B 1 325 ? -1.06 10.602 29.844 1 30.72 325 VAL B C 1
ATOM 5584 O O . VAL B 1 325 ? -0.828 11.125 30.938 1 30.72 325 VAL B O 1
ATOM 5587 N N . LEU B 1 326 ? 0.006 10.633 29.109 1 29.52 326 LEU B N 1
ATOM 5588 C CA . LEU B 1 326 ? 0.76 11.883 29.141 1 29.52 326 LEU B CA 1
ATOM 5589 C C . LEU B 1 326 ? -0.177 13.086 29.094 1 29.52 326 LEU B C 1
ATOM 5591 O O . LEU B 1 326 ? -0.929 13.258 28.141 1 29.52 326 LEU B O 1
ATOM 5595 N N . GLU B 1 327 ? -0.595 13.477 30.203 1 28.64 327 GLU B N 1
ATOM 5596 C CA . GLU B 1 327 ? -1.251 14.766 30.406 1 28.64 327 GLU B CA 1
ATOM 5597 C C . GLU B 1 327 ? -0.456 15.898 29.75 1 28.64 327 GLU B C 1
ATOM 5599 O O . GLU B 1 327 ? 0.669 16.188 30.156 1 28.64 327 GLU B O 1
ATOM 5604 N N . VAL B 1 328 ? -0.493 15.961 28.5 1 30.69 328 VAL B N 1
ATOM 5605 C CA . VAL B 1 328 ? 0.017 17.266 28.078 1 30.69 328 VAL B CA 1
ATOM 5606 C C . VAL B 1 328 ? -0.539 18.359 28.984 1 30.69 328 VAL B C 1
ATOM 5608 O O . VAL B 1 328 ? -1.751 18.438 29.203 1 30.69 328 VAL B O 1
ATOM 5611 N N . PRO B 1 329 ? 0.262 18.797 29.875 1 28.31 329 PRO B N 1
ATOM 5612 C CA . PRO B 1 329 ? -0.224 19.859 30.766 1 28.31 329 PRO B CA 1
ATOM 5613 C C . PRO B 1 329 ? -0.999 20.953 30.031 1 28.31 329 PRO B C 1
ATOM 5615 O O . PRO B 1 329 ? -0.474 21.547 29.078 1 28.31 329 PRO B O 1
ATOM 5618 N N . THR B 1 330 ? -2.229 20.672 29.797 1 30.58 330 THR B N 1
ATOM 5619 C CA . THR B 1 330 ? -2.992 21.844 29.344 1 30.58 330 THR B CA 1
ATOM 5620 C C . THR B 1 330 ? -2.754 23.031 30.266 1 30.58 330 THR B C 1
ATOM 5622 O O . THR B 1 330 ? -2.916 22.922 31.484 1 30.58 330 THR B O 1
ATOM 5625 N N . PRO B 1 331 ? -1.83 23.875 29.891 1 29.19 331 PRO B N 1
ATOM 5626 C CA . PRO B 1 331 ? -1.757 25 30.828 1 29.19 331 PRO B CA 1
ATOM 5627 C C . PRO B 1 331 ? -3.129 25.438 31.344 1 29.19 331 PRO B C 1
ATOM 5629 O O . PRO B 1 331 ? -4.082 25.531 30.562 1 29.19 331 PRO B O 1
ATOM 5632 N N . LYS B 1 332 ? -3.449 25.031 32.531 1 30.62 332 LYS B N 1
ATOM 5633 C CA . LYS B 1 332 ? -4.617 25.547 33.25 1 30.62 332 LYS B CA 1
ATOM 5634 C C . LYS B 1 332 ? -4.734 27.062 33.094 1 30.62 332 LYS B C 1
ATOM 5636 O O . LYS B 1 332 ? -3.967 27.812 33.688 1 30.62 332 LYS B O 1
ATOM 5641 N N . LEU B 1 333 ? -4.906 27.547 31.828 1 29.7 333 LEU B N 1
ATOM 5642 C CA . LEU B 1 333 ? -5.312 28.938 31.859 1 29.7 333 LEU B CA 1
ATOM 5643 C C . LEU B 1 333 ? -6.363 29.172 32.938 1 29.7 333 LEU B C 1
ATOM 5645 O O . LEU B 1 333 ? -7.445 28.594 32.906 1 29.7 333 LEU B O 1
ATOM 5649 N N . GLY B 1 334 ? -5.941 29.375 34.156 1 28.45 334 GLY B N 1
ATOM 5650 C CA . GLY B 1 334 ? -6.773 29.859 35.25 1 28.45 334 GLY B CA 1
ATOM 5651 C C . GLY B 1 334 ? -7.809 30.875 34.781 1 28.45 334 GLY B C 1
ATOM 5652 O O . GLY B 1 334 ? -7.461 31.922 34.25 1 28.45 334 GLY B O 1
ATOM 5653 N N . ALA B 1 335 ? -8.922 30.344 34.281 1 29.77 335 ALA B N 1
ATOM 5654 C CA . ALA B 1 335 ? -10.031 31.25 33.969 1 29.77 335 ALA B CA 1
ATOM 5655 C C . ALA B 1 335 ? -10.203 32.281 35.062 1 29.77 335 ALA B C 1
ATOM 5657 O O . ALA B 1 335 ? -10.445 31.953 36.25 1 29.77 335 ALA B O 1
ATOM 5658 N N . PRO B 1 336 ? -9.477 33.375 35 1 30.05 336 PRO B N 1
ATOM 5659 C CA . PRO B 1 336 ? -9.781 34.312 36.062 1 30.05 336 PRO B CA 1
ATOM 5660 C C . PRO B 1 336 ? -11.281 34.438 36.344 1 30.05 336 PRO B C 1
ATOM 5662 O O . PRO B 1 336 ? -12.094 34.188 35.438 1 30.05 336 PRO B O 1
ATOM 5665 N N . ALA B 1 337 ? -11.695 34.062 37.469 1 29.72 337 ALA B N 1
ATOM 5666 C CA . ALA B 1 337 ? -13.055 34.188 38.031 1 29.72 337 ALA B CA 1
ATOM 5667 C C . ALA B 1 337 ? -13.719 35.469 37.562 1 29.72 337 ALA B C 1
ATOM 5669 O O . ALA B 1 337 ? -13.297 36.562 37.938 1 29.72 337 ALA B O 1
ATOM 5670 N N . LEU B 1 338 ? -14.023 35.531 36.219 1 28.66 338 LEU B N 1
ATOM 5671 C CA . LEU B 1 338 ? -14.734 36.75 35.781 1 28.66 338 LEU B CA 1
ATOM 5672 C C . LEU B 1 338 ? -15.836 37.094 36.781 1 28.66 338 LEU B C 1
ATOM 5674 O O . LEU B 1 338 ? -16.719 36.281 37.062 1 28.66 338 LEU B O 1
ATOM 5678 N N . THR B 1 339 ? -15.477 37.781 37.844 1 31.69 339 THR B N 1
ATOM 5679 C CA . THR B 1 339 ? -16.438 38.375 38.75 1 31.69 339 THR B CA 1
ATOM 5680 C C . THR B 1 339 ? -17.641 38.969 38 1 31.69 339 THR B C 1
ATOM 5682 O O . THR B 1 339 ? -17.469 39.625 37 1 31.69 339 THR B O 1
ATOM 5685 N N . PRO B 1 340 ? -18.844 38.375 38.125 1 30.52 340 PRO B N 1
ATOM 5686 C CA . PRO B 1 340 ? -20.062 38.812 37.469 1 30.52 340 PRO B CA 1
ATOM 5687 C C . PRO B 1 340 ? -20.234 40.312 37.469 1 30.52 340 PRO B C 1
ATOM 5689 O O . PRO B 1 340 ? -20.328 40.906 38.562 1 30.52 340 PRO B O 1
ATOM 5692 N N . VAL B 1 341 ? -19.391 41.062 36.719 1 29.95 341 VAL B N 1
ATOM 5693 C CA . VAL B 1 341 ? -19.594 42.5 36.781 1 29.95 341 VAL B CA 1
ATOM 5694 C C . VAL B 1 341 ? -21.078 42.844 36.625 1 29.95 341 VAL B C 1
ATOM 5696 O O . VAL B 1 341 ? -21.781 42.188 35.844 1 29.95 341 VAL B O 1
ATOM 5699 N N . SER B 1 342 ? -21.688 43.406 37.625 1 28.42 342 SER B N 1
ATOM 5700 C CA . SER B 1 342 ? -23.062 43.875 37.812 1 28.42 342 SER B CA 1
ATOM 5701 C C . SER B 1 342 ? -23.562 44.625 36.594 1 28.42 342 SER B C 1
ATOM 5703 O O . SER B 1 342 ? -22.828 45.406 36 1 28.42 342 SER B O 1
ATOM 5705 N N . GLU B 1 343 ? -24.531 44.062 35.844 1 29.08 343 GLU B N 1
ATOM 5706 C CA . GLU B 1 343 ? -25.219 44.5 34.656 1 29.08 343 GLU B CA 1
ATOM 5707 C C . GLU B 1 343 ? -25.578 45.969 34.719 1 29.08 343 GLU B C 1
ATOM 5709 O O . GLU B 1 343 ? -26.344 46.375 35.594 1 29.08 343 GLU B O 1
ATOM 5714 N N . PRO B 1 344 ? -24.594 46.938 34.594 1 29.34 344 PRO B N 1
ATOM 5715 C CA . PRO B 1 344 ? -25.125 48.281 34.781 1 29.34 344 PRO B CA 1
ATOM 5716 C C . PRO B 1 344 ? -26.391 48.531 33.969 1 29.34 344 PRO B C 1
ATOM 5718 O O . PRO B 1 344 ? -26.609 47.906 32.938 1 29.34 344 PRO B O 1
ATOM 5721 N N . SER B 1 345 ? -27.438 49.094 34.562 1 27.28 345 SER B N 1
ATOM 5722 C CA . SER B 1 345 ? -28.766 49.469 34.125 1 27.28 345 SER B CA 1
ATOM 5723 C C . SER B 1 345 ? -28.703 50.344 32.875 1 27.28 345 SER B C 1
ATOM 5725 O O . SER B 1 345 ? -28.094 51.406 32.875 1 27.28 345 SER B O 1
ATOM 5727 N N . ALA B 1 346 ? -28.641 49.719 31.719 1 27.06 346 ALA B N 1
ATOM 5728 C CA . ALA B 1 346 ? -28.547 50.375 30.422 1 27.06 346 ALA B CA 1
ATOM 5729 C C . ALA B 1 346 ? -29.562 51.5 30.312 1 27.06 346 ALA B C 1
ATOM 5731 O O . ALA B 1 346 ? -30.766 51.281 30.359 1 27.06 346 ALA B O 1
ATOM 5732 N N . GLN B 1 347 ? -29.219 52.688 30.828 1 25.86 347 GLN B N 1
ATOM 5733 C CA . GLN B 1 347 ? -30.031 53.875 30.625 1 25.86 347 GLN B CA 1
ATOM 5734 C C . GLN B 1 347 ? -30.422 54.062 29.172 1 25.86 347 GLN B C 1
ATOM 5736 O O . GLN B 1 347 ? -29.594 53.875 28.266 1 25.86 347 GLN B O 1
ATOM 5741 N N . GLU B 1 348 ? -31.734 54.031 28.797 1 26.02 348 GLU B N 1
ATOM 5742 C CA . GLU B 1 348 ? -32.531 54.156 27.594 1 26.02 348 GLU B CA 1
ATOM 5743 C C . GLU B 1 348 ? -32.188 55.406 26.812 1 26.02 348 GLU B C 1
ATOM 5745 O O . GLU B 1 348 ? -32.531 56.531 27.234 1 26.02 348 GLU B O 1
ATOM 5750 N N . ILE B 1 349 ? -30.875 55.625 26.453 1 23.77 349 ILE B N 1
ATOM 5751 C CA . ILE B 1 349 ? -30.672 56.938 25.797 1 23.77 349 ILE B CA 1
ATOM 5752 C C . ILE B 1 349 ? -31.609 57.062 24.609 1 23.77 349 ILE B C 1
ATOM 5754 O O . ILE B 1 349 ? -31.656 56.156 23.75 1 23.77 349 ILE B O 1
ATOM 5758 N N . SER B 1 350 ? -32.719 57.812 24.719 1 24.25 350 SER B N 1
ATOM 5759 C CA . SER B 1 350 ? -33.781 58.25 23.828 1 24.25 350 SER B CA 1
ATOM 5760 C C . SER B 1 350 ? -33.219 58.969 22.609 1 24.25 350 SER B C 1
ATOM 5762 O O . SER B 1 350 ? -32.688 60.062 22.719 1 24.25 350 SER B O 1
ATOM 5764 N N . LEU B 1 351 ? -32.344 58.312 21.75 1 22.17 351 LEU B N 1
ATOM 5765 C CA . LEU B 1 351 ? -31.75 58.906 20.562 1 22.17 351 LEU B CA 1
ATOM 5766 C C . LEU B 1 351 ? -32.812 59.625 19.734 1 22.17 351 LEU B C 1
ATOM 5768 O O . LEU B 1 351 ? -33.562 58.969 19 1 22.17 351 LEU B O 1
ATOM 5772 N N . THR B 1 352 ? -33.562 60.625 20.266 1 22.12 352 THR B N 1
ATOM 5773 C CA . THR B 1 352 ? -34.594 61.406 19.609 1 22.12 352 THR B CA 1
ATOM 5774 C C . THR B 1 352 ? -34.125 61.938 18.266 1 22.12 352 THR B C 1
ATOM 5776 O O . THR B 1 352 ? -34.812 61.812 17.266 1 22.12 352 THR B O 1
ATOM 5779 N N . GLU B 1 353 ? -33.469 63.156 18.188 1 22.47 353 GLU B N 1
ATOM 5780 C CA . GLU B 1 353 ? -33.875 64.312 17.406 1 22.47 353 GLU B CA 1
ATOM 5781 C C . GLU B 1 353 ? -33.219 64.312 16.016 1 22.47 353 GLU B C 1
ATOM 5783 O O . GLU B 1 353 ? -32.656 65.312 15.586 1 22.47 353 GLU B O 1
ATOM 5788 N N . LEU B 1 354 ? -32.375 63.344 15.578 1 21.98 354 LEU B N 1
ATOM 5789 C CA . LEU B 1 354 ? -31.594 63.812 14.445 1 21.98 354 LEU B CA 1
ATOM 5790 C C . LEU B 1 354 ? -32.5 64.312 13.305 1 21.98 354 LEU B C 1
ATOM 5792 O O . LEU B 1 354 ? -33.344 63.531 12.859 1 21.98 354 LEU B O 1
ATOM 5796 N N . GLU B 1 355 ? -32.531 65.562 12.992 1 22.17 355 GLU B N 1
ATOM 5797 C CA . GLU B 1 355 ? -33.25 66.5 12.094 1 22.17 355 GLU B CA 1
ATOM 5798 C C . GLU B 1 355 ? -33.156 66 10.648 1 22.17 355 GLU B C 1
ATOM 5800 O O . GLU B 1 355 ? -32.156 65.438 10.242 1 22.17 355 GLU B O 1
ATOM 5805 N N . ALA B 1 356 ? -34.25 66.125 9.789 1 22.91 356 ALA B N 1
ATOM 5806 C CA . ALA B 1 356 ? -34.844 65.75 8.516 1 22.91 356 ALA B CA 1
ATOM 5807 C C . ALA B 1 356 ? -34.125 66.375 7.34 1 22.91 356 ALA B C 1
ATOM 5809 O O . ALA B 1 356 ? -34.625 67.312 6.73 1 22.91 356 ALA B O 1
ATOM 5810 N N . VAL B 1 357 ? -32.75 66.625 7.336 1 23.62 357 VAL B N 1
ATOM 5811 C CA . VAL B 1 357 ? -32.406 67.625 6.336 1 23.62 357 VAL B CA 1
ATOM 5812 C C . VAL B 1 357 ? -32.906 67.188 4.961 1 23.62 357 VAL B C 1
ATOM 5814 O O . VAL B 1 357 ? -32.938 66 4.664 1 23.62 357 VAL B O 1
ATOM 5817 N N . GLU B 1 358 ? -33.312 68.125 4.055 1 21.67 358 GLU B N 1
ATOM 5818 C CA . GLU B 1 358 ? -34.125 68.438 2.863 1 21.67 358 GLU B CA 1
ATOM 5819 C C . GLU B 1 358 ? -33.469 67.812 1.611 1 21.67 358 GLU B C 1
ATOM 5821 O O . GLU B 1 358 ? -32.25 67.875 1.471 1 21.67 358 GLU B O 1
ATOM 5826 N N . THR B 1 359 ? -34.156 67 0.824 1 23.5 359 THR B N 1
ATOM 5827 C CA . THR B 1 359 ? -34 66.125 -0.358 1 23.5 359 THR B CA 1
ATOM 5828 C C . THR B 1 359 ? -33.562 67 -1.564 1 23.5 359 THR B C 1
ATOM 5830 O O . THR B 1 359 ? -34.344 67.812 -2.029 1 23.5 359 THR B O 1
ATOM 5833 N N . PRO B 1 360 ? -32.312 67.562 -1.602 1 23.7 360 PRO B N 1
ATOM 5834 C CA . PRO B 1 360 ? -32.25 68.5 -2.723 1 23.7 360 PRO B CA 1
ATOM 5835 C C . PRO B 1 360 ? -32.719 67.875 -4.035 1 23.7 360 PRO B C 1
ATOM 5837 O O . PRO B 1 360 ? -32.688 66.625 -4.191 1 23.7 360 PRO B O 1
ATOM 5840 N N . ALA B 1 361 ? -33.281 68.75 -4.98 1 22.22 361 ALA B N 1
ATOM 5841 C CA . ALA B 1 361 ? -34.062 68.625 -6.211 1 22.22 361 ALA B CA 1
ATOM 5842 C C . ALA B 1 361 ? -33.25 68 -7.332 1 22.22 361 ALA B C 1
ATOM 5844 O O . ALA B 1 361 ? -32.031 68.188 -7.406 1 22.22 361 ALA B O 1
ATOM 5845 N N . VAL B 1 362 ? -33.75 66.875 -7.957 1 22.53 362 VAL B N 1
ATOM 5846 C CA . VAL B 1 362 ? 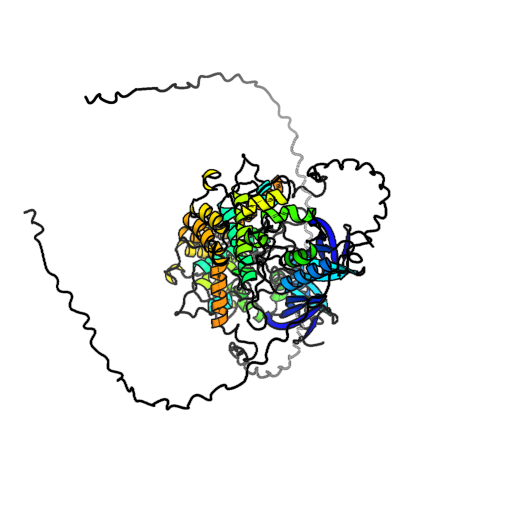-33.406 65.938 -9.008 1 22.53 362 VAL B CA 1
ATOM 5847 C C . VAL B 1 362 ? -33.156 66.688 -10.312 1 22.53 362 VAL B C 1
ATOM 5849 O O . VAL B 1 362 ? -34.031 67.312 -10.867 1 22.53 362 VAL B O 1
ATOM 5852 N N . LEU B 1 363 ? -32.031 67.5 -10.414 1 21.33 363 LEU B N 1
ATOM 5853 C CA . LEU B 1 363 ? -32.062 68.25 -11.672 1 21.33 363 LEU B CA 1
ATOM 5854 C C . LEU B 1 363 ? -32.219 67.312 -12.859 1 21.33 363 LEU B C 1
ATOM 5856 O O . LEU B 1 363 ? -31.766 66.188 -12.82 1 21.33 363 LEU B O 1
ATOM 5860 N N . PRO B 1 364 ? -33.062 67.625 -13.945 1 21.84 364 PRO B N 1
ATOM 5861 C CA . PRO B 1 364 ? -33.656 67 -15.102 1 21.84 364 PRO B CA 1
ATOM 5862 C C . PRO B 1 364 ? -32.625 66.625 -16.172 1 21.84 364 PRO B C 1
ATOM 5864 O O . PRO B 1 364 ? -31.969 67.5 -16.719 1 21.84 364 PRO B O 1
ATOM 5867 N N . ALA B 1 365 ? -31.766 65.625 -15.961 1 21.05 365 ALA B N 1
ATOM 5868 C CA . ALA B 1 365 ? -30.703 65.438 -16.938 1 21.05 365 ALA B CA 1
ATOM 5869 C C . ALA B 1 365 ? -31.266 65.375 -18.344 1 21.05 365 ALA B C 1
ATOM 5871 O O . ALA B 1 365 ? -32.25 64.625 -18.578 1 21.05 365 ALA B O 1
ATOM 5872 N N . GLU B 1 366 ? -30.984 66.312 -19.234 1 20.55 366 GLU B N 1
ATOM 5873 C CA . GLU B 1 366 ? -31.359 66.562 -20.625 1 20.55 366 GLU B CA 1
ATOM 5874 C C . GLU B 1 366 ? -31.016 65.375 -21.5 1 20.55 366 GLU B C 1
ATOM 5876 O O . GLU B 1 366 ? -29.969 64.75 -21.297 1 20.55 366 GLU B O 1
ATOM 5881 N N . SER B 1 367 ? -31.906 64.875 -22.422 1 19.78 367 SER B N 1
ATOM 5882 C CA . SER B 1 367 ? -32.25 63.844 -23.359 1 19.78 367 SER B CA 1
ATOM 5883 C C . SER B 1 367 ? -31.297 63.812 -24.547 1 19.78 367 SER B C 1
ATOM 5885 O O . SER B 1 367 ? -31.531 63.094 -25.531 1 19.78 367 SER B O 1
ATOM 5887 N N . ALA B 1 368 ? -29.969 64.25 -24.391 1 20.64 368 ALA B N 1
ATOM 5888 C CA . ALA B 1 368 ? -29.453 64.562 -25.719 1 20.64 368 ALA B CA 1
ATOM 5889 C C . ALA B 1 368 ? -29.547 63.312 -26.641 1 20.64 368 ALA B C 1
ATOM 5891 O O . ALA B 1 368 ? -29.328 62.188 -26.219 1 20.64 368 ALA B O 1
ATOM 5892 N N . SER B 1 369 ? -29.938 63.5 -27.953 1 18.83 369 SER B N 1
ATOM 5893 C CA . SER B 1 369 ? -30.469 62.938 -29.188 1 18.83 369 SER B CA 1
ATOM 5894 C C . SER B 1 369 ? -29.469 61.938 -29.812 1 18.83 369 SER B C 1
ATOM 5896 O O . SER B 1 369 ? -28.281 62 -29.5 1 18.83 369 SER B O 1
ATOM 5898 N N . MET B 1 370 ? -29.797 61.281 -30.969 1 17.62 370 MET B N 1
ATOM 5899 C CA . MET B 1 370 ? -30 60 -31.672 1 17.62 370 MET B CA 1
ATOM 5900 C C . MET B 1 370 ? -28.781 59.656 -32.5 1 17.62 370 MET B C 1
ATOM 5902 O O . MET B 1 370 ? -28.422 58.469 -32.625 1 17.62 370 MET B O 1
ATOM 5906 N N . SER B 1 371 ? -28.047 60.5 -33.375 1 18.55 371 SER B N 1
ATOM 5907 C CA . SER B 1 371 ? -28.141 60.125 -34.781 1 18.55 371 SER B CA 1
ATOM 5908 C C . SER B 1 371 ? -26.969 59.219 -35.188 1 18.55 371 SER B C 1
ATOM 5910 O O . SER B 1 371 ? -25.812 59.656 -35.156 1 18.55 371 SER B O 1
ATOM 5912 N N . VAL B 1 372 ? -26.938 58 -34.812 1 20.38 372 VAL B N 1
ATOM 5913 C CA . VAL B 1 372 ? -25.844 57.062 -35.094 1 20.38 372 VAL B CA 1
ATOM 5914 C C . VAL B 1 372 ? -25.656 56.906 -36.594 1 20.38 372 VAL B C 1
ATOM 5916 O O . VAL B 1 372 ? -26.562 56.438 -37.281 1 20.38 372 VAL B O 1
ATOM 5919 N N . GLU B 1 373 ? -24.953 57.906 -37.156 1 18.78 373 GLU B N 1
ATOM 5920 C CA . GLU B 1 373 ? -24.844 57.781 -38.625 1 18.78 373 GLU B CA 1
ATOM 5921 C C . GLU B 1 373 ? -24.188 56.438 -39 1 18.78 373 GLU B C 1
ATOM 5923 O O . GLU B 1 373 ? -23.281 55.969 -38.344 1 18.78 373 GLU B O 1
ATOM 5928 N N . LYS B 1 374 ? -24.766 55.781 -40 1 19.59 374 LYS B N 1
ATOM 5929 C CA . LYS B 1 374 ? -24.766 54.5 -40.719 1 19.59 374 LYS B CA 1
ATOM 5930 C C . LYS B 1 374 ? -23.453 54.281 -41.469 1 19.59 374 LYS B C 1
ATOM 5932 O O . LYS B 1 374 ? -23.375 53.469 -42.375 1 19.59 374 LYS B O 1
ATOM 5937 N N . ALA B 1 375 ? -22.25 54.625 -40.781 1 19.69 375 ALA B N 1
ATOM 5938 C CA . ALA B 1 375 ? -21.219 54.781 -41.812 1 19.69 375 ALA B CA 1
ATOM 5939 C C . ALA B 1 375 ? -21.109 53.5 -42.656 1 19.69 375 ALA B C 1
ATOM 5941 O O . ALA B 1 375 ? -21.406 52.406 -42.188 1 19.69 375 ALA B O 1
ATOM 5942 N N . PRO B 1 376 ? -20.578 53.656 -43.906 1 18.31 376 PRO B N 1
ATOM 5943 C CA . PRO B 1 376 ? -20.656 52.969 -45.219 1 18.31 376 PRO B CA 1
ATOM 5944 C C . PRO B 1 376 ? -19.891 51.656 -45.219 1 18.31 376 PRO B C 1
ATOM 5946 O O . PRO B 1 376 ? -19.062 51.406 -44.344 1 18.31 376 PRO B O 1
ATOM 5949 N N . ASN B 1 377 ? -20.156 50.781 -46.188 1 17.08 377 ASN B N 1
ATOM 5950 C CA . ASN B 1 377 ? -20.172 49.438 -46.719 1 17.08 377 ASN B CA 1
ATOM 5951 C C . ASN B 1 377 ? -18.781 48.969 -47.125 1 17.08 377 ASN B C 1
ATOM 5953 O O . ASN B 1 377 ? -18.578 47.812 -47.469 1 17.08 377 ASN B O 1
ATOM 5957 N N . LYS B 1 378 ? -17.672 49.906 -47.156 1 18.17 378 LYS B N 1
ATOM 5958 C CA . LYS B 1 378 ? -16.891 49.625 -48.344 1 18.17 378 LYS B CA 1
ATOM 5959 C C . LYS B 1 378 ? -16.328 48.188 -48.281 1 18.17 378 LYS B C 1
ATOM 5961 O O . LYS B 1 378 ? -16.172 47.625 -47.219 1 18.17 378 LYS B O 1
ATOM 5966 N N . THR B 1 379 ? -15.672 47.781 -49.438 1 17.11 379 THR B N 1
ATOM 5967 C CA . THR B 1 379 ? -15.406 46.719 -50.406 1 17.11 379 THR B CA 1
ATOM 5968 C C . THR B 1 379 ? -14.156 45.906 -50 1 17.11 379 THR B C 1
ATOM 5970 O O . THR B 1 379 ? -13.102 46.5 -49.781 1 17.11 379 THR B O 1
ATOM 5973 N N . VAL B 1 380 ? -14.258 44.938 -49.219 1 19.59 380 VAL B N 1
ATOM 5974 C CA . VAL B 1 380 ? -13.148 44.125 -48.75 1 19.59 380 VAL B CA 1
ATOM 5975 C C . VAL B 1 380 ? -12.352 43.594 -49.938 1 19.59 380 VAL B C 1
ATOM 5977 O O . VAL B 1 380 ? -12.883 42.875 -50.781 1 19.59 380 VAL B O 1
ATOM 5980 N N . PRO B 1 381 ? -11.508 44.531 -50.562 1 18.14 381 PRO B N 1
ATOM 5981 C CA . PRO B 1 381 ? -10.969 43.906 -51.75 1 18.14 381 PRO B CA 1
ATOM 5982 C C . PRO B 1 381 ? -10.297 42.562 -51.469 1 18.14 381 PRO B C 1
ATOM 5984 O O . PRO B 1 381 ? -9.906 42.281 -50.312 1 18.14 381 PRO B O 1
ATOM 5987 N N . GLY B 1 382 ? -10.32 41.594 -52.469 1 17.91 382 GLY B N 1
ATOM 5988 C CA . GLY B 1 382 ? -10.141 40.188 -52.75 1 17.91 382 GLY B CA 1
ATOM 5989 C C . GLY B 1 382 ? -8.703 39.719 -52.625 1 17.91 382 GLY B C 1
ATOM 5990 O O . GLY B 1 382 ? -8.438 38.531 -52.469 1 17.91 382 GLY B O 1
ATOM 5991 N N . SER B 1 383 ? -7.645 40.719 -52.812 1 16.67 383 SER B N 1
ATOM 5992 C CA . SER B 1 383 ? -6.754 40.188 -53.812 1 16.67 383 SER B CA 1
ATOM 5993 C C . SER B 1 383 ? -6.023 38.938 -53.312 1 16.67 383 SER B C 1
ATOM 5995 O O . SER B 1 383 ? -5.945 38.719 -52.125 1 16.67 383 SER B O 1
ATOM 5997 N N . PRO B 1 384 ? -4.945 38.531 -54.156 1 18.19 384 PRO B N 1
ATOM 5998 C CA . PRO B 1 384 ? -4.496 37.312 -54.844 1 18.19 384 PRO B CA 1
ATOM 5999 C C . PRO B 1 384 ? -3.41 36.562 -54.094 1 18.19 384 PRO B C 1
ATOM 6001 O O . PRO B 1 384 ? -3.09 35.438 -54.438 1 18.19 384 PRO B O 1
ATOM 6004 N N . ALA B 1 385 ? -3.006 37.031 -52.844 1 18.09 385 ALA B N 1
ATOM 6005 C CA . ALA B 1 385 ? -1.553 36.875 -52.875 1 18.09 385 ALA B CA 1
ATOM 6006 C C . ALA B 1 385 ? -1.149 35.406 -52.906 1 18.09 385 ALA B C 1
ATOM 6008 O O . ALA B 1 385 ? -1.538 34.656 -52.031 1 18.09 385 ALA B O 1
ATOM 6009 N N . VAL B 1 386 ? -0.799 34.938 -54.062 1 17.92 386 VAL B N 1
ATOM 6010 C CA . VAL B 1 386 ? -0.459 33.562 -54.5 1 17.92 386 VAL B CA 1
ATOM 6011 C C . VAL B 1 386 ? 0.85 33.125 -53.844 1 17.92 386 VAL B C 1
ATOM 6013 O O . VAL B 1 386 ? 1.287 32 -54.031 1 17.92 386 VAL B O 1
ATOM 6016 N N . LEU B 1 387 ? 1.381 33.875 -52.844 1 17.42 387 LEU B N 1
ATOM 6017 C CA . LEU B 1 387 ? 2.818 33.688 -52.969 1 17.42 387 LEU B CA 1
ATOM 6018 C C . LEU B 1 387 ? 3.164 32.188 -52.938 1 17.42 387 LEU B C 1
ATOM 6020 O O . LEU B 1 387 ? 2.502 31.422 -52.219 1 17.42 387 LEU B O 1
ATOM 6024 N N . SER B 1 388 ? 4.148 31.812 -53.812 1 17.73 388 SER B N 1
ATOM 6025 C CA . SER B 1 388 ? 4.758 30.641 -54.438 1 17.73 388 SER B CA 1
ATOM 6026 C C . SER B 1 388 ? 5.461 29.781 -53.375 1 17.73 388 SER B C 1
ATOM 6028 O O . SER B 1 388 ? 5.992 30.297 -52.406 1 17.73 388 SER B O 1
ATOM 6030 N N . PRO B 1 389 ? 5.273 28.484 -53.406 1 18.66 389 PRO B N 1
ATOM 6031 C CA . PRO B 1 389 ? 5.633 27.344 -52.562 1 18.66 389 PRO B CA 1
ATOM 6032 C C . PRO B 1 389 ? 7.141 27.094 -52.531 1 18.66 389 PRO B C 1
ATOM 6034 O O . PRO B 1 389 ? 7.598 26.156 -51.875 1 18.66 389 PRO B O 1
ATOM 6037 N N . ALA B 1 390 ? 8.078 28.047 -53.062 1 17.56 390 ALA B N 1
ATOM 6038 C CA . ALA B 1 390 ? 9.133 27.312 -53.75 1 17.56 390 ALA B CA 1
ATOM 6039 C C . ALA B 1 390 ? 9.758 26.266 -52.812 1 17.56 390 ALA B C 1
ATOM 6041 O O . ALA B 1 390 ? 9.656 26.375 -51.594 1 17.56 390 ALA B O 1
ATOM 6042 N N . PRO B 1 391 ? 10.852 25.547 -53.438 1 18.44 391 PRO B N 1
ATOM 6043 C CA . PRO B 1 391 ? 11.383 24.188 -53.562 1 18.44 391 PRO B CA 1
ATOM 6044 C C . PRO B 1 391 ? 12.234 23.766 -52.375 1 18.44 391 PRO B C 1
ATOM 6046 O O . PRO B 1 391 ? 12.57 24.594 -51.531 1 18.44 391 PRO B O 1
ATOM 6049 N N . ARG B 1 392 ? 13.055 22.688 -52.625 1 18.09 392 ARG B N 1
ATOM 6050 C CA . ARG B 1 392 ? 13.711 21.453 -52.219 1 18.09 392 ARG B CA 1
ATOM 6051 C C . ARG B 1 392 ? 15.078 21.734 -51.594 1 18.09 392 ARG B C 1
ATOM 6053 O O . ARG B 1 392 ? 15.703 20.828 -51 1 18.09 392 ARG B O 1
ATOM 6060 N N . GLY B 1 393 ? 15.641 23.031 -51.812 1 16.08 393 GLY B N 1
ATOM 6061 C CA . GLY B 1 393 ? 17.047 22.875 -52.188 1 16.08 393 GLY B CA 1
ATOM 6062 C C . GLY B 1 393 ? 17.875 22.188 -51.125 1 16.08 393 GLY B C 1
ATOM 6063 O O . GLY B 1 393 ? 17.375 21.906 -50.031 1 16.08 393 GLY B O 1
ATOM 6064 N N . LEU B 1 394 ? 19.156 22.703 -51.031 1 16.84 394 LEU B N 1
ATOM 6065 C CA . LEU B 1 394 ? 20.547 22.359 -51.281 1 16.84 394 LEU B CA 1
ATOM 6066 C C . LEU B 1 394 ? 21.266 22.062 -49.969 1 16.84 394 LEU B C 1
ATOM 6068 O O . LEU B 1 394 ? 22.469 21.781 -49.938 1 16.84 394 LEU B O 1
ATOM 6072 N N . TRP B 1 395 ? 20.625 22.016 -48.75 1 16.44 395 TRP B N 1
ATOM 6073 C CA . TRP B 1 395 ? 21.719 22.391 -47.844 1 16.44 395 TRP B CA 1
ATOM 6074 C C . TRP B 1 395 ? 22.938 21.484 -48.062 1 16.44 395 TRP B C 1
ATOM 6076 O O . TRP B 1 395 ? 22.828 20.266 -48.031 1 16.44 395 TRP B O 1
ATOM 6086 N N . GLN B 1 396 ? 23.906 21.906 -48.812 1 16.27 396 GLN B N 1
ATOM 6087 C CA . GLN B 1 396 ? 25.281 21.516 -49.094 1 16.27 396 GLN B CA 1
ATOM 6088 C C . GLN B 1 396 ? 26.062 21.266 -47.812 1 16.27 396 GLN B C 1
ATOM 6090 O O . GLN B 1 396 ? 26.25 22.188 -47 1 16.27 396 GLN B O 1
ATOM 6095 N N . SER B 1 397 ? 25.688 20.281 -47.156 1 15.45 397 SER B N 1
ATOM 6096 C CA . SER B 1 397 ? 26.625 19.984 -46.062 1 15.45 397 SER B CA 1
ATOM 6097 C C . SER B 1 397 ? 28.078 20.016 -46.562 1 15.45 397 SER B C 1
ATOM 6099 O O . SER B 1 397 ? 28.438 19.25 -47.469 1 15.45 397 SER B O 1
ATOM 6101 N N . ASP B 1 398 ? 28.812 21.016 -46.562 1 16.17 398 ASP B N 1
ATOM 6102 C CA . ASP B 1 398 ? 30.219 21.234 -46.906 1 16.17 398 ASP B CA 1
ATOM 6103 C C . ASP B 1 398 ? 31.125 20.234 -46.188 1 16.17 398 ASP B C 1
ATOM 6105 O O . ASP B 1 398 ? 30.781 19.734 -45.094 1 16.17 398 ASP B O 1
ATOM 6109 N N . ASP B 1 399 ? 32.312 19.906 -46.875 1 17.95 399 ASP B N 1
ATOM 6110 C CA . ASP B 1 399 ? 33.531 19.125 -47.031 1 17.95 399 ASP B CA 1
ATOM 6111 C C . ASP B 1 399 ? 34.562 19.5 -45.938 1 17.95 399 ASP B C 1
ATOM 6113 O O . ASP B 1 399 ? 35.125 20.594 -45.969 1 17.95 399 ASP B O 1
ATOM 6117 N N . ARG B 1 400 ? 34.344 19.297 -44.719 1 16.45 400 ARG B N 1
ATOM 6118 C CA . ARG B 1 400 ? 35.5 19.625 -43.875 1 16.45 400 ARG B CA 1
ATOM 6119 C C . ARG B 1 400 ? 36.781 19 -44.406 1 16.45 400 ARG B C 1
ATOM 6121 O O . ARG B 1 400 ? 36.844 17.797 -44.656 1 16.45 400 ARG B O 1
ATOM 6128 N N . SER B 1 401 ? 38 19.734 -44.781 1 15.98 401 SER B N 1
ATOM 6129 C CA . SER B 1 401 ? 39.375 19.797 -45.312 1 15.98 401 SER B CA 1
ATOM 6130 C C . SER B 1 401 ? 40.344 19.219 -44.312 1 15.98 401 SER B C 1
ATOM 6132 O O . SER B 1 401 ? 41.312 18.531 -44.688 1 15.98 401 SER B O 1
ATOM 6134 N N . VAL B 1 402 ? 40.531 19.594 -43 1 17.45 402 VAL B N 1
ATOM 6135 C CA . VAL B 1 402 ? 41.875 20.125 -42.75 1 17.45 402 VAL B CA 1
ATOM 6136 C C . VAL B 1 402 ? 42.906 19 -42.781 1 17.45 402 VAL B C 1
ATOM 6138 O O . VAL B 1 402 ? 42.562 17.828 -42.562 1 17.45 402 VAL B O 1
ATOM 6141 N N . ALA B 1 403 ? 44.375 19.438 -42.5 1 17.62 403 ALA B N 1
ATOM 6142 C CA . ALA B 1 403 ? 45.781 19.375 -42.875 1 17.62 403 ALA B CA 1
ATOM 6143 C C . ALA B 1 403 ? 46.531 18.359 -42.031 1 17.62 403 ALA B C 1
ATOM 6145 O O . ALA B 1 403 ? 47.156 17.438 -42.562 1 17.62 403 ALA B O 1
ATOM 6146 N N . GLU B 1 404 ? 47.469 18.875 -41.031 1 18.09 404 GLU B N 1
ATOM 6147 C CA . GLU B 1 404 ? 48.906 18.828 -41.156 1 18.09 404 GLU B CA 1
ATOM 6148 C C . GLU B 1 404 ? 49.5 17.609 -40.469 1 18.09 404 GLU B C 1
ATOM 6150 O O . GLU B 1 404 ? 50.25 16.844 -41.094 1 18.09 404 GLU B O 1
ATOM 6155 N N . PRO B 1 405 ? 50.375 17.844 -39.219 1 19.95 405 PRO B N 1
ATOM 6156 C CA . PRO B 1 405 ? 51.812 17.844 -39.25 1 19.95 405 PRO B CA 1
ATOM 6157 C C . PRO B 1 405 ? 52.406 16.469 -38.906 1 19.95 405 PRO B C 1
ATOM 6159 O O . PRO B 1 405 ? 51.688 15.57 -38.5 1 19.95 405 PRO B O 1
ATOM 6162 N N . LEU B 1 406 ? 53.438 16.484 -37.688 1 20.88 406 LEU B N 1
ATOM 6163 C CA . LEU B 1 406 ? 54.875 16.328 -37.719 1 20.88 406 LEU B CA 1
ATOM 6164 C C . LEU B 1 406 ? 55.281 14.891 -37.375 1 20.88 406 LEU B C 1
ATOM 6166 O O . LEU B 1 406 ? 54.469 14.141 -36.812 1 20.88 406 LEU B O 1
ATOM 6170 N N . PRO B 1 407 ? 56.656 14.773 -37.031 1 23.34 407 PRO B N 1
ATOM 6171 C CA . PRO B 1 407 ? 57.844 13.938 -37.188 1 23.34 407 PRO B CA 1
ATOM 6172 C C . PRO B 1 407 ? 58.031 12.938 -36.062 1 23.34 407 PRO B C 1
ATOM 6174 O O . PRO B 1 407 ? 58.906 12.07 -36.125 1 23.34 407 PRO B O 1
ATOM 6177 N N . LEU B 1 408 ? 57.125 12.641 -35.188 1 23.03 408 LEU B N 1
ATOM 6178 C CA . LEU B 1 408 ? 57.938 12.109 -34.125 1 23.03 408 LEU B CA 1
ATOM 6179 C C . LEU B 1 408 ? 59.062 11.211 -34.656 1 23.03 408 LEU B C 1
ATOM 6181 O O . LEU B 1 408 ? 58.812 10.406 -35.562 1 23.03 408 LEU B O 1
ATOM 6185 N N . VAL B 1 409 ? 60.344 11.492 -34.094 1 23.06 409 VAL B N 1
ATOM 6186 C CA . VAL B 1 409 ? 61.781 11.219 -34.031 1 23.06 409 VAL B CA 1
ATOM 6187 C C . VAL B 1 409 ? 62 9.734 -33.719 1 23.06 409 VAL B C 1
ATOM 6189 O O . VAL B 1 409 ? 61.281 9.148 -32.906 1 23.06 409 VAL B O 1
ATOM 6192 N N . LYS B 1 410 ? 62.875 9.273 -34.5 1 20.81 410 LYS B N 1
ATOM 6193 C CA . LYS B 1 410 ? 63.812 8.141 -34.438 1 20.81 410 LYS B CA 1
ATOM 6194 C C . LYS B 1 410 ? 64.688 8.242 -33.219 1 20.81 410 LYS B C 1
ATOM 6196 O O . LYS B 1 410 ? 65.438 9.234 -33.062 1 20.81 410 LYS B O 1
ATOM 6201 N N . LYS B 1 411 ? 64.562 7.969 -32.031 1 21.73 411 LYS B N 1
ATOM 6202 C CA . LYS B 1 411 ? 65.75 7.395 -31.453 1 21.73 411 LYS B CA 1
ATOM 6203 C C . LYS B 1 411 ? 66.312 6.242 -32.312 1 21.73 411 LYS B C 1
ATOM 6205 O O . LYS B 1 411 ? 65.562 5.258 -32.531 1 21.73 411 LYS B O 1
ATOM 6210 N N . LYS B 1 412 ? 66.75 7.133 -33.625 1 17.39 412 LYS B N 1
ATOM 6211 C CA . LYS B 1 412 ? 68.188 7.016 -33.75 1 17.39 412 LYS B CA 1
ATOM 6212 C C . LYS B 1 412 ? 68.875 8.055 -32.875 1 17.39 412 LYS B C 1
ATOM 6214 O O . LYS B 1 412 ? 68.5 9.227 -32.875 1 17.39 412 LYS B O 1
#

Secondary structure (DSSP, 8-state):
-PPP-TTPEETTTEEEEEEEEEETTEEEEEEEEE-STT-EEEEEEEEETTGGG--HHHHHHHHHHHHHHHH---TTBPPEEEEEE-TTS-EEEEEE---EEEHHHHHHTS-TTT-PPPHHHHHHHHHHHHHHHHHHHT-B-TTS-B-----S---GGGEEEETTS-EEE--TTHHHHHHHHTTS-SSTTHHHHTTS-HHHHTTPPP-HHHHHHHHHHHHHHHHHTS-SS--SSHHHHHHHHHHT----HHHH-TTS-HHHHHHHHHHT-SSGGGS-SSHHHHHHHHHHHHHHTT----HHHHHHHHHHHHHHTTTTS-TTS-------------------------------------------------------------------------------------------/-----TTPEETTTEEEEEEEEEETTEEEEEEEEE-STT-EEEEEEEEETTGGGS-HHHHHHHHHHHHHHHH---TTBPPEEEEEE-TTS-EEEEEE---EEEHHHHHHTS-TTT-PPPHHHHHHHHHHHHHHHHHHHT-B-TTS-B-----S---GGGEEEETTS-EEE--TTHHHHHHHHTTS-SSSSHHHHTTS-HHHHTTPPP-HHHHHHHHHHHHHHHHHTS-SS--SSHHHHHHHHHHT----HHHH-TTS-HHHHHHHHHHT-SSGGGS-SSHHHHHHHHHHHHHHTT----HHHHHHHHHHHHHHTTTTS-TTS-------------------------------------------------------------------------------------------

pLDDT: mean 71.34, std 29.38, range [15.45, 98.69]

InterPro domains:
  IPR000719 Protein kinase domain [PF00069] (14-238)
  IPR000719 Protein kinase domain [PS50011] (14-290)
  IPR008266 Tyrosine-protein kinase, active site [PS00109] (149-161)
  IPR011009 Protein kinase-like domain superfamily [SSF56112] (7-285)

Foldseek 3Di:
DDDDDAQDDWQNFKGFHAFDDDADQWTKTWIWGDDPDGDIDIKIKIWGPPVVPDDVLQVVLLVVQVVLLVQQDDQQAWHWDDWDATPVGITMTITHDAAFAFQLLLLVLAPPPRGFDDLLQLLLLLLSVLVSQQSQQQGADPVRHGDHFHQLQDASRQWGAHLQQHTHGYSTPNVVSVVVVPVPDFPSCQVRLLLAALVVVVPDDDHQLRSLLSSLQRSLCSRLVHHFQDDPGSVSSSVSNNVLDGDQSCVSPVPDDPLSSVLSVLSSDNDSVSHAPHSNRSSVSSVVSCVVVVHDSDSNVSSNSRVVSCVSQCNPPDPPDDRPPPPPPPPPPVPPPPPPPDPPPPPPPCPPDPDDPDPPDPPPPDDDDDDDDDPDDDDDDYDDDDDDDDDDDDPDPDDDDDDDDDDDDDDD/DDDDDAQDDWQNFKGFHAFDDDADQWTKTWIWGDDPDGDIDIKIKIWGPPVVPDDVLQVVLLVVQVVLLVQQDDQQAWHWDDWDATPVGITMTITHDAAFAFQLLLLVLADPPRGFDDLLQLLLLLLSVLVSQQSQQQGADPVRHGDHFHQLQDASRQWGAHLQQHTHGYSTPNVVSVVVVVVPDFPSCQVRLLLAALVVVVPDDDHQLRSLLSSLQRSLCSRLVHHFQDDPGSVSSSVSNNVLDGDQSCVSPVPHDPLSSVLSVQSSDNDSVSHAPHSNRSSVSSVVSCVVVVHDSDSNVSSNSRVVSCVSQCNPPDPPDDRPPPPPPPPPPVPPPPPPPDPPPPPPPCPPDPDDPDDPDPPDPDPDDDDPDPDDDDDPDDDDCPPDPDDDDDPPPDDPDDDYDDDPDPPD

Solvent-accessible surface area (backbone atoms only — not comparable to full-atom values): 48297 Å² total; per-residue (Å²): 127,86,73,91,45,65,69,42,65,46,71,86,38,33,30,33,57,44,81,69,44,77,45,95,74,31,40,30,25,35,24,34,41,55,41,50,84,85,30,38,37,72,24,25,34,38,31,44,64,64,40,92,73,40,56,70,51,55,56,49,22,50,51,42,28,44,47,50,30,40,70,51,86,47,91,24,36,56,44,55,73,43,40,42,62,32,94,86,59,30,44,37,39,31,26,61,52,73,65,62,40,31,42,48,58,50,49,61,57,35,45,77,95,74,37,76,62,58,58,66,54,54,39,37,50,49,30,39,50,21,50,32,48,32,52,33,49,60,24,60,48,99,88,69,43,76,54,60,46,57,43,76,59,52,42,39,75,32,30,35,35,20,45,73,24,49,48,27,42,51,72,51,41,38,44,64,34,34,65,72,52,46,84,70,58,79,75,82,48,53,80,55,47,54,30,49,30,43,52,48,76,74,64,46,74,88,40,70,46,38,40,41,22,8,45,16,47,42,53,47,23,47,65,67,67,47,81,76,44,60,56,97,45,61,68,45,16,47,50,38,40,59,68,51,76,72,80,59,51,56,76,76,35,72,84,48,55,65,67,51,41,48,54,38,50,33,24,50,39,70,52,59,86,66,26,53,92,41,38,59,56,46,23,50,55,40,49,48,42,31,56,74,68,72,44,77,72,53,40,58,64,45,4,53,49,41,49,51,31,34,54,76,69,54,67,72,55,68,88,78,63,80,69,78,73,76,67,68,76,65,75,75,72,70,71,71,79,76,68,82,72,75,78,73,81,78,74,80,74,76,87,70,73,86,72,80,78,75,77,77,80,78,74,78,80,80,78,84,74,84,72,84,77,80,79,86,80,86,74,85,84,88,86,88,86,79,83,86,79,83,89,83,84,73,90,79,75,83,78,84,87,87,76,88,78,82,80,81,86,68,89,129,127,87,72,91,44,66,68,42,66,47,72,84,36,33,29,34,58,44,81,69,46,76,48,95,73,32,39,28,26,35,24,33,40,56,40,47,81,87,31,39,36,72,25,26,34,39,32,43,65,61,39,92,72,40,54,68,53,55,55,50,22,51,51,43,29,45,47,48,31,40,71,50,86,47,92,22,33,57,44,56,75,45,40,41,63,32,94,88,60,32,43,39,38,32,26,62,51,73,64,61,41,31,42,47,58,48,48,61,55,35,45,77,95,76,38,78,62,57,58,65,56,54,38,38,50,49,29,40,51,22,50,33,48,34,52,33,50,61,24,60,47,99,86,69,45,75,54,59,46,57,45,76,59,54,41,39,75,32,30,34,35,21,46,73,26,49,46,28,40,51,74,51,40,37,45,66,33,36,66,71,50,47,82,70,59,79,75,80,47,52,80,56,46,53,32,47,29,44,53,49,76,74,64,48,76,89,38,70,47,38,40,41,23,8,44,17,47,41,53,48,22,47,66,67,67,46,81,76,46,61,55,98,46,60,68,44,17,48,50,35,40,60,69,53,75,70,80,60,50,56,77,76,35,72,86,47,54,65,67,51,43,48,53,38,51,32,23,52,38,70,52,60,86,65,26,52,93,41,37,59,57,45,24,51,54,39,50,47,43,32,57,74,66,73,44,78,71,54,39,58,64,45,4,53,51,42,49,52,31,35,55,74,68,54,66,72,53,68,87,79,64,80,71,75,73,76,67,68,75,64,75,76,71,70,70,67,77,75,66,80,72,74,75,72,80,77,73,78,77,77,85,70,78,85,76,82,82,79,79,80,82,79,77,80,81,78,77,84,86,78,82,74,77,76,78,83,82,81,75,79,80,78,79,75,83,68,80,76,82,78,88,83,75,66,88,71,80,78,79,90,76,92,87,82,88,86,67,88,79,61,94,113

Radius of gyration: 37.89 Å; Cα contacts (8 Å, |Δi|>4): 1216; chains: 2; bounding box: 103×146×104 Å

Organism: NCBI:txid927083